Protein AF-0000000082278507 (afdb_homodimer)

pLDDT: mean 82.27, std 21.58, range [29.31, 98.88]

Organism: NCBI:txid303405

Nearest PDB structures (foldseek):
  7al5-assembly1_C  TM=9.286E-01  e=1.099E-21  Pseudomonas aeruginosa PAO1
  7al6-assembly1_D  TM=9.198E-01  e=1.486E-21  Pseudomonas aeruginosa PAO1
  7al5-assembly1_D  TM=8.942E-01  e=1.306E-20  Pseudomonas aeruginosa PAO1
  3qit-assembly1_B  TM=8.265E-01  e=3.776E-17  Moorena producens 19L
  3qit-assembly2_D  TM=7.996E-01  e=3.496E-15  Moorena producens 19L

Sequence (802 aa):
MEGITLTCSDGIELHGQRWRKRKRRRRRRTVDEEFTVNDDSPYAANCKDHSTPPTTRRLRILCLHGFLDNCRSHYLLGPNLVTHLTEENNDNDDDEVDVDVVTIDLPGHGWSSHKSRDVPASWLVSDYCYYIAETVTRLGWTTVGNENQTIQQQHPHPLPWNNDESFVLIGHSFGGAISIEYAATFPEQVQALILLDAHGPDYETPDRISARIRNHVLDRYHYNQKTNNTKDDNSKNNNNNNNNVFKTKQYSNLHAAVQTRMDTARFSPGGHQWLSQEAATELVQRATCVAWDDRTVQFVHDGRLKHSPPLLLPTLDHVLACWNNLTCPVYCLYAKDGWPFNPLDIQRAHDQVSNNNNSNTNLVVETLPGSHHFHADPDTAPRVVEAIVRFLQKAGIGIYCMEGITLTCSDGIELHGQRWRKRKRRRRRRTVDEEFTVNDDSPYAANCKDHSTPPTTRRLRILCLHGFLDNCRSHYLLGPNLVTHLTEENNDNDDDEVDVDVVTIDLPGHGWSSHKSRDVPASWLVSDYCYYIAETVTRLGWTTVGNENQTIQQQHPHPLPWNNDESFVLIGHSFGGAISIEYAATFPEQVQALILLDAHGPDYETPDRISARIRNHVLDRYHYNQKTNNTKDDNSKNNNNNNNNVFKTKQYSNLHAAVQTRMDTARFSPGGHQWLSQEAATELVQRATCVAWDDRTVQFVHDGRLKHSPPLLLPTLDHVLACWNNLTCPVYCLYAKDGWPFNPLDIQRAHDQVSNNNNSNTNLVVETLPGSHHFHADPDTAPRVVEAIVRFLQKAGIGIYC

Solvent-accessible surface area (backbone atoms only — not comparable to full-atom values): 41875 Å² total; per-residue (Å²): 122,41,78,45,78,45,75,38,73,52,65,48,38,34,24,30,41,34,32,72,46,71,43,74,50,62,73,70,72,74,74,75,70,78,69,78,70,77,72,80,70,80,75,71,65,82,64,74,71,77,68,63,69,65,58,68,30,58,33,41,35,44,40,34,37,35,78,92,43,21,37,49,48,36,67,57,42,42,58,49,45,37,50,53,63,58,58,68,58,60,76,62,54,64,45,26,38,37,33,39,34,36,28,38,12,53,76,26,15,31,80,11,33,59,73,59,71,68,42,74,42,67,63,42,60,72,62,50,38,42,55,50,50,44,48,39,32,74,70,66,46,37,66,80,74,65,54,74,49,71,55,46,79,71,46,80,62,74,64,69,75,82,44,91,44,39,27,34,41,36,9,26,35,50,17,14,18,30,43,46,46,36,34,22,38,41,44,85,38,32,52,29,40,37,24,40,44,46,89,50,65,75,56,45,64,44,78,45,48,38,60,36,37,36,53,21,41,46,33,46,50,51,52,30,50,39,47,52,50,23,49,49,45,56,70,66,38,80,77,76,82,81,66,66,27,76,57,62,64,74,25,76,28,66,68,53,48,26,50,49,52,30,47,52,36,33,68,31,74,82,62,63,27,50,51,45,68,67,39,28,42,46,38,43,59,56,28,38,43,71,38,94,81,70,42,34,24,29,65,59,46,41,68,45,70,80,52,21,54,42,54,69,63,47,34,64,60,34,50,41,34,29,38,39,46,45,51,35,33,34,39,42,38,35,30,72,35,26,73,74,69,58,66,67,59,51,51,55,36,52,47,28,44,72,65,32,91,44,85,57,33,44,81,44,78,48,74,41,71,38,22,57,52,22,48,35,21,85,89,27,20,65,59,47,46,51,51,52,53,50,49,38,54,74,69,37,45,52,70,52,96,120,42,79,45,76,44,74,37,73,54,66,49,38,35,23,31,42,35,30,71,46,72,45,72,52,64,71,73,73,74,73,76,70,80,70,78,70,75,72,79,70,79,78,72,65,82,63,74,72,78,70,63,71,66,60,68,32,58,32,41,34,43,41,33,36,34,79,92,43,21,38,50,48,36,67,55,42,43,58,50,45,37,50,53,64,56,58,68,58,60,75,62,55,64,46,26,38,38,32,40,34,35,28,39,12,53,74,25,16,33,79,12,33,59,73,61,71,66,40,75,41,68,62,42,60,72,62,51,38,42,54,50,51,43,48,38,32,75,70,65,45,35,66,79,75,65,55,71,44,80,53,49,80,70,46,80,63,75,64,71,73,82,44,90,42,39,28,33,40,35,8,26,34,51,17,14,18,31,43,47,46,36,32,24,38,40,44,86,39,32,52,29,41,35,26,38,43,46,89,49,66,75,57,45,64,45,77,46,48,36,61,37,36,37,51,21,40,47,33,46,50,52,51,28,49,38,47,51,49,22,48,49,46,57,70,67,39,82,78,76,85,79,66,68,26,75,58,61,64,72,26,74,28,67,67,54,47,26,50,49,51,29,46,52,36,34,67,32,75,83,62,63,27,51,50,45,70,66,38,29,42,46,37,42,60,55,29,38,45,70,38,94,83,69,40,33,24,29,64,61,47,41,67,44,68,79,52,22,56,43,54,71,63,48,36,64,60,33,52,39,34,31,40,40,46,45,52,36,33,33,38,43,38,34,31,72,34,25,72,74,70,58,65,66,58,51,50,55,37,52,47,27,42,71,64,34,91,44,86,56,33,43,82,45,79,48,74,42,72,38,20,56,52,21,48,36,22,85,90,27,18,65,59,47,46,51,51,52,54,51,48,39,54,74,68,37,44,53,70,52,96

Radius of gyration: 32.37 Å; Cα contacts (8 Å, |Δi|>4): 1587; chains: 2; bounding box: 86×121×75 Å

Secondary structure (DSSP, 8-state):
-EEEEEE-TTS-EEEEEEEEEEE------------------S-------TTS---EEEEEEEEE--TT--GGGGTTHHHHHHHHHHHGGGGSTT-EEEEEEEEEPPTTSTTSPPPPTT-S-TT-GGGHHHHHHHHHHHTTS--TT---TTTTTT--S---S--TT-EEEEEETHHHHHHHHHHHH-GGGEEEEEEES--------GGGHHHHHHHHHHHHHHHHHHHHHHHHHHHH-SS-----SS---EESSHHHHHHHHHHHHHTSTTS-----HHHHHHHHHHHEEE-TTSS-EEE-S-THHHH---S----HHHHHHHHHT--S-EEEEEEEES----HHHHHHHHHHHHHSS-TT--EEEEEEEEETTTTTSTTTHHHHHHHHHHHHHHHT-GGG-/-EEEEEE-TTSPEEEEEEEEEEE------------------S-------TTS---EEEEEEEEE--TT--GGGGTTHHHHHHHHHHHGGGGSTT-EEEEEEEEEPPTTSTTSPPPPTT-S-TT-GGGHHHHHHHHHHHTTS--SS---HHHHTT--S---S--TT-EEEEEETHHHHHHHHHHHH-GGGEEEEEEES--------GGGHHHHHHHHHHHHHHHHHHHHHHHHHHHH-SS-----S----EESSHHHHHHHHHHHHHTSTTS-----HHHHHHHHHHHEEE-TTSS-EEE-S-THHHH---S----HHHHHHHHHT--S-EEEEEEEES----HHHHHHHHHHHHHSS-TT--EEEEEEEEETTTTTSTTTHHHHHHHHHHHHHHHT-GGG-

Foldseek 3Di:
DDWDWAQFPVGWIKIWDKDKDKDDQPPPPPPPPPPPPPDPDPPPDDPPPLPPPAAEFEAEEEEEEAFQFWRLLQVPVRNLLNVCQNPVLPPPSRHMYMYMYMYIGQALFFPIHHDDLPPQASDDLQVSLSVVQRVLVRVVLANDPPCVVVPVVVPVPQDPLSDSRAHAYEYAASRLQSQLLNCLVCVNRHQEYEYQAYQHDDADDPVCLVVLQVQQVVLSVVLVVQQVVLVVCVVPDPDDPPSSHVPQDKDQALQRQLVVQQVCQCPPPPNQFGDDSVLSSSRSVSQWDQDPVRGIIGGRGNPCSVRGHGSHGHHLVVSLSSLLSRQAEYEYEHEPAEDDDDPVSNVSSVVSQVPRPHPRYHYHYDYFYHYSSQCRDPVRVVVVSVVVSVVCCVSCHGPSD/DDWDWAQFPVGWIKIWDKDKDKDDQPPPPPPPPPPPPPDPDPPPDDPPPLPPPAAEFEAEEEEEEAFQFWRLLQVPVRNLLNVCQRPVLPPPSRHMYMYMYMYIGQALFFPIHHDDLPPQASDDLQVSLSVVQRVLVRVVLAPDPPPCPVPVVPPVDQPPLSDSRAHAYEYAASRLQSQLLNCLVCVNRHAEYEYQAYQHDDADDPVCLVVLQVQQVVLSVVLVVLQVVLVVCVVPDPDDDPSSHVPQDKDQALQRQLVVQQVCQCPPPPNQFGDDSVLSSSRSVSQWDQDPVRGIIGGRGNPCSVRGHDSHGHHLVVSLSSLLSRQAEYEYEHEPAEDDDDPVSNVSSVCSQVPRPHPRYHYHYDYFYHYSSQCRDPVRVVVVSVVVSVVCCVSCHGPSD

InterPro domains:
  IPR000073 Alpha/beta hydrolase fold-1 [PF00561] (61-207)
  IPR050266 AB hydrolase superfamily [PTHR43798] (44-394)

Structure (mmCIF, N/CA/C/O backbone):
data_AF-0000000082278507-model_v1
#
loop_
_entity.id
_entity.type
_entity.pdbx_description
1 polymer 'Peptidase S33 family protein'
#
loop_
_atom_site.group_PDB
_atom_site.id
_atom_site.type_symbol
_atom_site.label_atom_id
_atom_site.label_alt_id
_atom_site.label_comp_id
_atom_site.label_asym_id
_atom_site.label_entity_id
_atom_site.label_seq_id
_atom_site.pdbx_PDB_ins_code
_atom_site.Cartn_x
_atom_site.Cartn_y
_atom_site.Cartn_z
_atom_site.occupancy
_atom_site.B_iso_or_equiv
_atom_site.auth_seq_id
_atom_site.auth_comp_id
_atom_site.auth_asym_id
_atom_site.auth_atom_id
_atom_site.pdbx_PDB_model_num
ATOM 1 N N . MET A 1 1 ? 3.648 -35.75 -2.404 1 83.5 1 MET A N 1
ATOM 2 C CA . MET A 1 1 ? 3.252 -34.406 -2.027 1 83.5 1 MET A CA 1
ATOM 3 C C . MET A 1 1 ? 3.664 -34.094 -0.592 1 83.5 1 MET A C 1
ATOM 5 O O . MET A 1 1 ? 3.494 -34.938 0.301 1 83.5 1 MET A O 1
ATOM 9 N N . GLU A 1 2 ? 4.379 -33 -0.367 1 91.44 2 GLU A N 1
ATOM 10 C CA . GLU A 1 2 ? 4.793 -32.562 0.965 1 91.44 2 GLU A CA 1
ATOM 11 C C . GLU A 1 2 ? 4.285 -31.156 1.28 1 91.44 2 GLU A C 1
ATOM 13 O O . GLU A 1 2 ? 4.227 -30.312 0.396 1 91.44 2 GLU A O 1
ATOM 18 N N . GLY A 1 3 ? 3.799 -31.062 2.543 1 95.81 3 GLY A N 1
ATOM 19 C CA . GLY A 1 3 ? 3.533 -29.703 3.016 1 95.81 3 GLY A CA 1
ATOM 20 C C . GLY A 1 3 ? 4.793 -28.906 3.291 1 95.81 3 GLY A C 1
ATOM 21 O O . GLY A 1 3 ? 5.809 -29.469 3.705 1 95.81 3 GLY A O 1
ATOM 22 N N . ILE A 1 4 ? 4.734 -27.656 2.996 1 97.19 4 ILE A N 1
ATOM 23 C CA . ILE A 1 4 ? 5.902 -26.828 3.283 1 97.19 4 ILE A CA 1
ATOM 24 C C . ILE A 1 4 ? 5.492 -25.641 4.156 1 97.19 4 ILE A C 1
ATOM 26 O O . ILE A 1 4 ? 4.344 -25.203 4.117 1 97.19 4 ILE A O 1
ATOM 30 N N . THR A 1 5 ? 6.355 -25.219 4.949 1 97.94 5 THR A N 1
ATOM 31 C CA . THR A 1 5 ? 6.254 -24.031 5.773 1 97.94 5 THR A CA 1
ATOM 32 C C . THR A 1 5 ? 7.488 -23.141 5.605 1 97.94 5 THR A C 1
ATOM 34 O O . THR A 1 5 ? 8.617 -23.609 5.77 1 97.94 5 THR A O 1
ATOM 37 N N . LEU A 1 6 ? 7.273 -21.938 5.188 1 97.94 6 LEU A N 1
ATOM 38 C CA . LEU A 1 6 ? 8.344 -20.969 4.98 1 97.94 6 LEU A CA 1
ATOM 39 C C . LEU A 1 6 ? 8.133 -19.734 5.859 1 97.94 6 LEU A C 1
ATOM 41 O O . LEU A 1 6 ? 7.055 -19.141 5.852 1 97.94 6 LEU A O 1
ATOM 45 N N . THR A 1 7 ? 9.109 -19.344 6.625 1 97.12 7 THR A N 1
ATOM 46 C CA . THR A 1 7 ? 9.055 -18.125 7.418 1 97.12 7 THR A CA 1
ATOM 47 C C . THR A 1 7 ? 9.758 -16.969 6.695 1 97.12 7 THR A C 1
ATOM 49 O O . THR A 1 7 ? 10.977 -17.016 6.504 1 97.12 7 THR A O 1
ATOM 52 N N . CYS A 1 8 ? 9.039 -16 6.312 1 96.31 8 CYS A N 1
ATOM 53 C CA .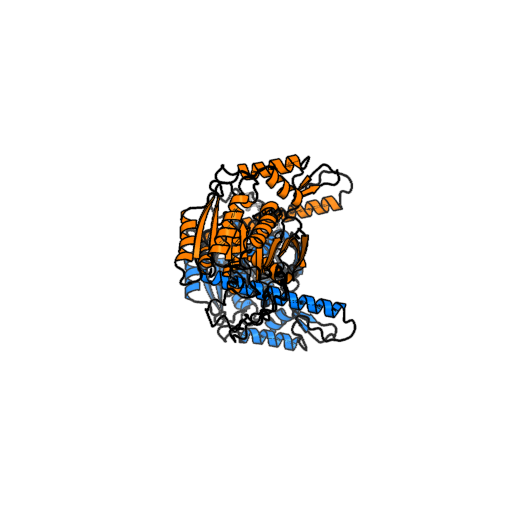 CYS A 1 8 ? 9.586 -14.852 5.594 1 96.31 8 CYS A CA 1
ATOM 54 C C . CYS A 1 8 ? 10.391 -13.961 6.531 1 96.31 8 CYS A C 1
ATOM 56 O O . CYS A 1 8 ? 10.273 -14.062 7.754 1 96.31 8 CYS A O 1
ATOM 58 N N . SER A 1 9 ? 11.203 -13.055 5.934 1 93 9 SER A N 1
ATOM 59 C CA . SER A 1 9 ? 12.086 -12.188 6.707 1 93 9 SER A CA 1
ATOM 60 C C . SER A 1 9 ? 11.289 -11.203 7.551 1 93 9 SER A C 1
ATOM 62 O O . SER A 1 9 ? 11.797 -10.68 8.547 1 93 9 SER A O 1
ATOM 64 N N . ASP A 1 10 ? 10.039 -10.93 7.191 1 93.12 10 ASP A N 1
ATOM 65 C CA . ASP A 1 10 ? 9.219 -9.977 7.934 1 93.12 10 ASP A CA 1
ATOM 66 C C . ASP A 1 10 ? 8.359 -10.695 8.977 1 93.12 10 ASP A C 1
ATOM 68 O O . ASP A 1 10 ? 7.504 -10.078 9.617 1 93.12 10 ASP A O 1
ATOM 72 N N . GLY A 1 11 ? 8.477 -11.992 9.086 1 94.75 11 GLY A N 1
ATOM 73 C CA . GLY A 1 11 ? 7.789 -12.758 10.117 1 94.75 11 GLY A CA 1
ATOM 74 C C . GLY A 1 11 ? 6.555 -13.477 9.609 1 94.75 11 GLY A C 1
ATOM 75 O O . GLY A 1 11 ? 6.008 -14.344 10.289 1 94.75 11 GLY A O 1
ATOM 76 N N . ILE A 1 12 ? 6.074 -13.234 8.406 1 96.94 12 ILE A N 1
ATOM 77 C CA . ILE A 1 12 ? 4.926 -13.906 7.809 1 96.94 12 ILE A CA 1
ATOM 78 C C . ILE A 1 12 ? 5.277 -15.359 7.516 1 96.94 12 ILE A C 1
ATOM 80 O O . ILE A 1 12 ? 6.363 -15.656 7.008 1 96.94 12 ILE A O 1
ATOM 84 N N . GLU A 1 13 ? 4.391 -16.234 7.883 1 98.12 13 GLU A N 1
ATOM 85 C CA . GLU A 1 13 ? 4.57 -17.641 7.594 1 98.12 13 GLU A CA 1
ATOM 86 C C . GLU A 1 13 ? 3.75 -18.062 6.379 1 98.12 13 GLU A C 1
ATOM 88 O O . GLU A 1 13 ? 2.537 -17.859 6.336 1 98.12 13 GLU A O 1
ATOM 93 N N . LEU A 1 14 ? 4.445 -18.672 5.422 1 98.62 14 LEU A N 1
ATOM 94 C CA . LEU A 1 14 ? 3.779 -19.188 4.23 1 98.62 14 LEU A CA 1
ATOM 95 C C . LEU A 1 14 ? 3.678 -20.719 4.293 1 98.62 14 LEU A C 1
ATOM 97 O O . LEU A 1 14 ? 4.664 -21.391 4.578 1 98.62 14 LEU A O 1
ATOM 101 N N . HIS A 1 15 ? 2.508 -21.188 4.082 1 98.62 15 HIS A N 1
ATOM 102 C CA . HIS A 1 15 ? 2.285 -22.625 3.955 1 98.62 15 HIS A CA 1
ATOM 103 C C . HIS A 1 15 ? 1.977 -23.016 2.512 1 98.62 15 HIS A C 1
ATOM 105 O O . HIS A 1 15 ? 1.54 -22.172 1.722 1 98.62 15 HIS A O 1
ATOM 111 N N . GLY A 1 16 ? 2.287 -24.203 2.145 1 98.38 16 GLY A N 1
ATOM 112 C CA . GLY A 1 16 ? 2.051 -24.641 0.778 1 98.38 16 GLY A CA 1
ATOM 113 C C . GLY A 1 16 ? 2.254 -26.125 0.582 1 98.38 16 GLY A C 1
ATOM 114 O O . GLY A 1 16 ? 2.213 -26.906 1.544 1 98.38 16 GLY A O 1
ATOM 115 N N . GLN A 1 17 ? 2.246 -26.547 -0.635 1 98.31 17 GLN A N 1
ATOM 116 C CA . GLN A 1 17 ? 2.469 -27.938 -1.038 1 98.31 17 GLN A CA 1
ATOM 117 C C . GLN A 1 17 ? 3.582 -28.031 -2.076 1 98.31 17 GLN A C 1
ATOM 119 O O . GLN A 1 17 ? 3.779 -27.109 -2.873 1 98.31 17 GLN A O 1
ATOM 124 N N . ARG A 1 18 ? 4.254 -29.141 -2.043 1 98.19 18 ARG A N 1
ATOM 125 C CA . ARG A 1 18 ? 5.375 -29.406 -2.938 1 98.19 18 ARG A CA 1
ATOM 126 C C . ARG A 1 18 ? 5.316 -30.828 -3.494 1 98.19 18 ARG A C 1
ATOM 128 O O . ARG A 1 18 ? 5.059 -31.781 -2.756 1 98.19 18 ARG A O 1
ATOM 135 N N . TRP A 1 19 ? 5.383 -30.938 -4.781 1 97.62 19 TRP A N 1
ATOM 136 C CA . TRP A 1 19 ? 5.535 -32.219 -5.484 1 97.62 19 TRP A CA 1
ATOM 137 C C . TRP A 1 19 ? 6.883 -32.281 -6.199 1 97.62 19 TRP A C 1
ATOM 139 O O . TRP A 1 19 ? 7.195 -31.422 -7.031 1 97.62 19 TRP A O 1
ATOM 149 N N . ARG A 1 20 ? 7.633 -33.25 -5.859 1 94.31 20 ARG A N 1
ATOM 150 C CA . ARG A 1 20 ? 8.945 -33.375 -6.477 1 94.31 20 ARG A CA 1
ATOM 151 C C . ARG A 1 20 ? 9.203 -34.812 -6.914 1 94.31 20 ARG A C 1
ATOM 153 O O . ARG A 1 20 ? 8.859 -35.75 -6.195 1 94.31 20 ARG A O 1
ATOM 160 N N . LYS A 1 21 ? 9.695 -35 -8.078 1 91.19 21 LYS A N 1
ATOM 161 C CA . LYS A 1 21 ? 10.078 -36.281 -8.617 1 91.19 21 LYS A CA 1
ATOM 162 C C . LYS A 1 21 ? 11.406 -36.219 -9.359 1 91.19 21 LYS A C 1
ATOM 164 O O . LYS A 1 21 ? 11.656 -35.25 -10.102 1 91.19 21 LYS A O 1
ATOM 169 N N . ARG A 1 22 ? 12.242 -37.156 -9.047 1 86.94 22 ARG A N 1
ATOM 170 C CA . ARG A 1 22 ? 13.539 -37.281 -9.695 1 86.94 22 ARG A CA 1
ATOM 171 C C . ARG A 1 22 ? 13.633 -38.562 -10.492 1 86.94 22 ARG A C 1
ATOM 173 O O . ARG A 1 22 ? 13.25 -39.625 -10 1 86.94 22 ARG A O 1
ATOM 180 N N . LYS A 1 23 ? 13.922 -38.469 -11.688 1 79.56 23 LYS A N 1
ATOM 181 C CA . LYS A 1 23 ? 14.203 -39.625 -12.516 1 79.56 23 LYS A CA 1
ATOM 182 C C . LYS A 1 23 ? 15.703 -39.812 -12.734 1 79.56 23 LYS A C 1
ATOM 184 O O . LYS A 1 23 ? 16.375 -38.875 -13.211 1 79.56 23 LYS A O 1
ATOM 189 N N . ARG A 1 24 ? 16.25 -40.906 -12.203 1 68.94 24 ARG A N 1
ATOM 190 C CA . ARG A 1 24 ? 17.672 -41.219 -12.281 1 68.94 24 ARG A CA 1
ATOM 191 C C . ARG A 1 24 ? 18.016 -41.875 -13.609 1 68.94 24 ARG A C 1
ATOM 193 O O . ARG A 1 24 ? 17.156 -42.469 -14.258 1 68.94 24 ARG A O 1
ATOM 200 N N . ARG A 1 25 ? 19.25 -41.688 -14.086 1 61.97 25 ARG A N 1
ATOM 201 C CA . ARG A 1 25 ? 19.812 -42.281 -15.289 1 61.97 25 ARG A CA 1
ATOM 202 C C . ARG A 1 25 ? 19.641 -43.781 -15.273 1 61.97 25 ARG A C 1
ATOM 204 O O . ARG A 1 25 ? 19.844 -44.438 -14.25 1 61.97 25 ARG A O 1
ATOM 211 N N . ARG A 1 26 ? 18.906 -44.281 -16.344 1 52.56 26 ARG A N 1
ATOM 212 C CA . ARG A 1 26 ? 18.984 -45.75 -16.469 1 52.56 26 ARG A CA 1
ATOM 213 C C . ARG A 1 26 ? 20.406 -46.188 -16.734 1 52.56 26 ARG A C 1
ATOM 215 O O . ARG A 1 26 ? 21.062 -45.688 -17.656 1 52.56 26 ARG A O 1
ATOM 222 N N . ARG A 1 27 ? 21.094 -46.594 -15.75 1 46.44 27 ARG A N 1
ATOM 223 C CA . ARG A 1 27 ? 22.375 -47.25 -16 1 46.44 27 ARG A CA 1
ATOM 224 C C . ARG A 1 27 ? 22.266 -48.25 -17.141 1 46.44 27 ARG A C 1
ATOM 226 O O . ARG A 1 27 ? 21.406 -49.125 -17.109 1 46.44 27 ARG A O 1
ATOM 233 N N . ARG A 1 28 ? 22.562 -47.781 -18.406 1 44.09 28 ARG A N 1
ATOM 234 C CA . ARG A 1 28 ? 22.75 -48.844 -19.375 1 44.09 28 ARG A CA 1
ATOM 235 C C . ARG A 1 28 ? 23.547 -50 -18.766 1 44.09 28 ARG A C 1
ATOM 237 O O . ARG A 1 28 ? 24.594 -49.781 -18.172 1 44.09 28 ARG A O 1
ATOM 244 N N . ARG A 1 29 ? 22.875 -51.031 -18.516 1 39.19 29 ARG A N 1
ATOM 245 C CA . ARG A 1 29 ? 23.609 -52.25 -18.25 1 39.19 29 ARG A CA 1
ATOM 246 C C . ARG A 1 29 ? 24.719 -52.469 -19.266 1 39.19 29 ARG A C 1
ATOM 248 O O . ARG A 1 29 ? 24.469 -52.5 -20.484 1 39.19 29 ARG A O 1
ATOM 255 N N . THR A 1 30 ? 25.875 -51.875 -19.016 1 38.75 30 THR A N 1
ATOM 256 C CA . THR A 1 30 ? 27.016 -52.406 -19.781 1 38.75 30 THR A CA 1
ATOM 257 C C . THR A 1 30 ? 26.938 -53.938 -19.891 1 38.75 30 THR A C 1
ATOM 259 O O . THR A 1 30 ? 26.922 -54.625 -18.875 1 38.75 30 THR A O 1
ATOM 262 N N . VAL A 1 31 ? 26.188 -54.406 -20.781 1 35.69 31 VAL A N 1
ATOM 263 C CA . VAL A 1 31 ? 26.484 -55.781 -21.141 1 35.69 31 VAL A CA 1
ATOM 264 C C . VAL A 1 31 ? 27.984 -55.969 -21.328 1 35.69 31 VAL A C 1
ATOM 266 O O . VAL A 1 31 ? 28.562 -55.406 -22.266 1 35.69 31 VAL A O 1
ATOM 269 N N . ASP A 1 32 ? 28.797 -56 -20.297 1 35.31 32 ASP A N 1
ATOM 270 C CA . ASP A 1 32 ? 30.141 -56.562 -20.359 1 35.31 32 ASP A CA 1
ATOM 271 C C . ASP A 1 32 ? 30.156 -57.906 -21.078 1 35.31 32 ASP A C 1
ATOM 273 O O . ASP A 1 32 ? 30 -58.938 -20.438 1 35.31 32 ASP A O 1
ATOM 277 N N . GLU A 1 33 ? 29.312 -58.156 -22.078 1 33.88 33 GLU A N 1
ATOM 278 C CA . GLU A 1 33 ? 29.797 -59.312 -22.781 1 33.88 33 GLU A CA 1
ATOM 279 C C . GLU A 1 33 ? 31.219 -59.125 -23.281 1 33.88 33 GLU A C 1
ATOM 281 O O . GLU A 1 33 ? 31.516 -58.156 -23.984 1 33.88 33 GLU A O 1
ATOM 286 N N . GLU A 1 34 ? 32.219 -59.625 -22.516 1 34.34 34 GLU A N 1
ATOM 287 C CA . GLU A 1 34 ? 33.594 -59.969 -22.828 1 34.34 34 GLU A CA 1
ATOM 288 C C . GLU A 1 34 ? 33.75 -60.531 -24.234 1 34.34 34 GLU A C 1
ATOM 290 O O . GLU A 1 34 ? 33.656 -61.75 -24.422 1 34.34 34 GLU A O 1
ATOM 295 N N . PHE A 1 35 ? 32.938 -60.188 -25.203 1 33.78 35 PHE A N 1
ATOM 296 C CA . PHE A 1 35 ? 33.438 -60.719 -26.453 1 33.78 35 PHE A CA 1
ATOM 297 C C . PHE A 1 35 ? 34.844 -60.188 -26.766 1 33.78 35 PHE A C 1
ATOM 299 O O . PHE A 1 35 ? 35.031 -58.969 -26.812 1 33.78 35 PHE A O 1
ATOM 306 N N . THR A 1 36 ? 35.938 -61 -26.312 1 34.12 36 THR A N 1
ATOM 307 C CA . THR A 1 36 ? 37.344 -60.938 -26.703 1 34.12 36 THR A CA 1
ATOM 308 C C . THR A 1 36 ? 37.469 -60.75 -28.203 1 34.12 36 THR A C 1
ATOM 310 O O . THR A 1 36 ? 37.344 -61.719 -28.969 1 34.12 36 THR A O 1
ATOM 313 N N . VAL A 1 37 ? 36.688 -59.938 -28.859 1 31.97 37 VAL A N 1
ATOM 314 C CA . VAL A 1 37 ? 37.125 -59.875 -30.25 1 31.97 37 VAL A CA 1
ATOM 315 C C . VAL A 1 37 ? 38.562 -59.375 -30.328 1 31.97 37 VAL A C 1
ATOM 317 O O . VAL A 1 37 ? 38.906 -58.344 -29.766 1 31.97 37 VAL A O 1
ATOM 320 N N . ASN A 1 38 ? 39.531 -60.375 -30.562 1 31.62 38 ASN A N 1
ATOM 321 C CA . ASN A 1 38 ? 40.938 -60.281 -30.906 1 31.62 38 ASN A CA 1
ATOM 322 C C . ASN A 1 38 ? 41.219 -59.219 -31.938 1 31.62 38 ASN A C 1
ATOM 324 O O . ASN A 1 38 ? 42.312 -59.125 -32.5 1 31.62 38 ASN A O 1
ATOM 328 N N . ASP A 1 39 ? 40.25 -58.875 -32.812 1 31.03 39 ASP A N 1
ATOM 329 C CA . ASP A 1 39 ? 40.844 -58.281 -34 1 31.03 39 ASP A CA 1
ATOM 330 C C . ASP A 1 39 ? 41.5 -56.938 -33.688 1 31.03 39 ASP A C 1
ATOM 332 O O . ASP A 1 39 ? 40.969 -56.156 -32.875 1 31.03 39 ASP A O 1
ATOM 336 N N . ASP A 1 40 ? 42.844 -56.719 -33.938 1 32.47 40 ASP A N 1
ATOM 337 C CA . ASP A 1 40 ? 43.844 -55.656 -33.906 1 32.47 40 ASP A CA 1
ATOM 338 C C . ASP A 1 40 ? 43.312 -54.375 -34.531 1 32.47 40 ASP A C 1
ATOM 340 O O . ASP A 1 40 ? 44.094 -53.438 -34.812 1 32.47 40 ASP A O 1
ATOM 344 N N . SER A 1 41 ? 42.188 -54.406 -35.219 1 32.19 41 SER A N 1
ATOM 345 C CA . SER A 1 41 ? 42.062 -53.188 -36 1 32.19 41 SER A CA 1
ATOM 346 C C . SER A 1 41 ? 41.812 -51.969 -35.094 1 32.19 41 SER A C 1
ATOM 348 O O . SER A 1 41 ? 41.125 -52.094 -34.062 1 32.19 41 SER A O 1
ATOM 350 N N . PRO A 1 42 ? 42.656 -50.812 -35.25 1 33.25 42 PRO A N 1
ATOM 351 C CA . PRO A 1 42 ? 42.781 -49.562 -34.5 1 33.25 42 PRO A CA 1
ATOM 352 C C . PRO A 1 42 ? 41.438 -48.875 -34.312 1 33.25 42 PRO A C 1
ATOM 354 O O . PRO A 1 42 ? 41.406 -47.719 -33.812 1 33.25 42 PRO A O 1
ATOM 357 N N . TYR A 1 43 ? 40.375 -49.281 -34.938 1 30.12 43 TYR A N 1
ATOM 358 C CA . TYR A 1 43 ? 39.219 -48.375 -34.906 1 30.12 43 TYR A CA 1
ATOM 359 C C . TYR A 1 43 ? 38.625 -48.312 -33.531 1 30.12 43 TYR A C 1
ATOM 361 O O . TYR A 1 43 ? 37.719 -49.062 -33.156 1 30.12 43 TYR A O 1
ATOM 369 N N . ALA A 1 44 ? 39.344 -48.625 -32.469 1 31.75 44 ALA A N 1
ATOM 370 C CA . ALA A 1 44 ? 38.688 -48.406 -31.188 1 31.75 44 ALA A CA 1
ATOM 371 C C . ALA A 1 44 ? 38.188 -46.969 -31.062 1 31.75 44 ALA A C 1
ATOM 373 O O . ALA A 1 44 ? 39 -46.062 -30.734 1 31.75 44 ALA A O 1
ATOM 374 N N . ALA A 1 45 ? 37.5 -46.438 -32.125 1 29.31 45 ALA A N 1
ATOM 375 C CA . ALA A 1 45 ? 37.062 -45.062 -32.094 1 29.31 45 ALA A CA 1
ATOM 376 C C . ALA A 1 45 ? 36.594 -44.625 -30.703 1 29.31 45 ALA A C 1
ATOM 378 O O . ALA A 1 45 ? 36.375 -45.5 -29.844 1 29.31 45 ALA A O 1
ATOM 379 N N . ASN A 1 46 ? 36.156 -43.25 -30.688 1 30.5 46 ASN A N 1
ATOM 380 C CA . ASN A 1 46 ? 35.781 -42.219 -29.75 1 30.5 46 ASN A CA 1
ATOM 381 C C . ASN A 1 46 ? 34.656 -42.656 -28.828 1 30.5 46 ASN A C 1
ATOM 383 O O . ASN A 1 46 ? 33.469 -42.625 -29.219 1 30.5 46 ASN A O 1
ATOM 387 N N . CYS A 1 47 ? 34.781 -43.719 -28.219 1 32.19 47 CYS A N 1
ATOM 388 C CA . CYS A 1 47 ? 33.812 -43.906 -27.172 1 32.19 47 CYS A CA 1
ATOM 389 C C . CYS A 1 47 ? 33.562 -42.562 -26.453 1 32.19 47 CYS A C 1
ATOM 391 O O . CYS A 1 47 ? 34.5 -41.906 -26.016 1 32.19 47 CYS A O 1
ATOM 393 N N . LYS A 1 48 ? 32.562 -41.875 -26.922 1 34.97 48 LYS A N 1
ATOM 394 C CA . LYS A 1 48 ? 32.094 -40.75 -26.125 1 34.97 48 LYS A CA 1
ATOM 395 C C . LYS A 1 48 ? 32.344 -40.969 -24.641 1 34.97 48 LYS A C 1
ATOM 397 O O . LYS A 1 48 ? 32.031 -42.031 -24.109 1 34.97 48 LYS A O 1
ATOM 402 N N . ASP A 1 49 ? 33.438 -40.5 -24.172 1 35.91 49 ASP A N 1
ATOM 403 C CA . ASP A 1 49 ? 33.781 -40.406 -22.75 1 35.91 49 ASP A CA 1
ATOM 404 C C . ASP A 1 49 ? 32.531 -40.156 -21.906 1 35.91 49 ASP A C 1
ATOM 406 O O . ASP A 1 49 ? 31.859 -39.125 -22.062 1 35.91 49 ASP A O 1
ATOM 410 N N . HIS A 1 50 ? 31.703 -41.094 -21.609 1 39.28 50 HIS A N 1
ATOM 411 C CA . HIS A 1 50 ? 30.703 -41.156 -20.547 1 39.28 50 HIS A CA 1
ATOM 412 C C . HIS A 1 50 ? 31.172 -40.406 -19.312 1 39.28 50 HIS A C 1
ATOM 414 O O . HIS A 1 50 ? 30.594 -40.562 -18.219 1 39.28 50 HIS A O 1
ATOM 420 N N . SER A 1 51 ? 32.281 -39.875 -19.266 1 39.75 51 SER A N 1
ATOM 421 C CA . SER A 1 51 ? 32.781 -39.219 -18.062 1 39.75 51 SER A CA 1
ATOM 422 C C . SER A 1 51 ? 31.984 -37.969 -17.766 1 39.75 51 SER A C 1
ATOM 424 O O . SER A 1 51 ? 32.312 -37.219 -16.828 1 39.75 51 SER A O 1
ATOM 426 N N . THR A 1 52 ? 31.406 -37.406 -18.797 1 45.25 52 THR A N 1
ATOM 427 C CA . THR A 1 52 ? 30.781 -36.156 -18.344 1 45.25 52 THR A CA 1
ATOM 428 C C . THR A 1 52 ? 29.703 -36.438 -17.312 1 45.25 52 THR A C 1
ATOM 430 O O . THR A 1 52 ? 28.797 -37.25 -17.547 1 45.25 52 THR A O 1
ATOM 433 N N . PRO A 1 53 ? 29.953 -36.25 -16.047 1 48.47 53 PRO A N 1
ATOM 434 C CA . PRO A 1 53 ? 28.938 -36.438 -15.008 1 48.47 53 PRO A CA 1
ATOM 435 C C . PRO A 1 53 ? 27.531 -36.062 -15.477 1 48.47 53 PRO A C 1
ATOM 437 O O . PRO A 1 53 ? 27.375 -35.156 -16.312 1 48.47 53 PRO A O 1
ATOM 440 N N . PRO A 1 54 ? 26.625 -37.031 -15.422 1 50.75 54 PRO A N 1
ATOM 441 C CA . PRO A 1 54 ? 25.234 -36.75 -15.781 1 50.75 54 PRO A CA 1
ATOM 442 C C . PRO A 1 54 ? 24.781 -35.375 -15.297 1 50.75 54 PRO A C 1
ATOM 444 O O . PRO A 1 54 ? 25.141 -34.938 -14.203 1 50.75 54 PRO A O 1
ATOM 447 N N . THR A 1 55 ? 24.609 -34.406 -16.188 1 62.62 55 THR A N 1
ATOM 448 C CA . THR A 1 55 ? 24.109 -33.094 -15.812 1 62.62 55 THR A CA 1
ATOM 449 C C . THR A 1 55 ? 22.625 -33.188 -15.445 1 62.62 55 THR A C 1
ATOM 451 O O . THR A 1 55 ? 21.844 -33.844 -16.125 1 62.62 55 THR A O 1
ATOM 454 N N . THR A 1 56 ? 22.25 -33.031 -14.164 1 66.94 56 THR A N 1
ATOM 455 C CA . THR A 1 56 ? 20.859 -32.969 -13.719 1 66.94 56 THR A CA 1
ATOM 456 C C . THR A 1 56 ? 20.172 -31.719 -14.258 1 66.94 56 THR A C 1
ATOM 458 O O . THR A 1 56 ? 20.625 -30.609 -14.023 1 66.94 56 THR A O 1
ATOM 461 N N . ARG A 1 57 ? 19.234 -32.094 -15.141 1 78.56 57 ARG A N 1
ATOM 462 C CA . ARG A 1 57 ? 18.391 -30.969 -15.57 1 78.56 57 ARG A CA 1
ATOM 463 C C . ARG A 1 57 ? 17.266 -30.719 -14.57 1 78.56 57 ARG A C 1
ATOM 465 O O . ARG A 1 57 ? 16.547 -31.641 -14.18 1 78.56 57 ARG A O 1
ATOM 472 N N . ARG A 1 58 ? 17.188 -29.516 -14.133 1 85.5 58 ARG A N 1
ATOM 473 C CA . ARG A 1 58 ? 16.203 -29.172 -13.102 1 85.5 58 ARG A CA 1
ATOM 474 C C . ARG A 1 58 ? 15.117 -28.266 -13.656 1 85.5 58 ARG A C 1
ATOM 476 O O . ARG A 1 58 ? 15.398 -27.359 -14.438 1 85.5 58 ARG A O 1
ATOM 483 N N . LEU A 1 59 ? 13.898 -28.641 -13.359 1 91.75 59 LEU A N 1
ATOM 484 C CA . LEU A 1 59 ? 12.766 -27.781 -13.68 1 91.75 59 LEU A CA 1
ATOM 485 C C . LEU A 1 59 ? 11.992 -27.422 -12.414 1 91.75 59 LEU A C 1
ATOM 487 O O . LEU A 1 59 ? 11.445 -28.297 -11.742 1 91.75 59 LEU A O 1
ATOM 491 N N . ARG A 1 60 ? 12.047 -26.141 -12.086 1 95.31 60 ARG A N 1
ATOM 492 C CA . ARG A 1 60 ? 11.344 -25.609 -10.922 1 95.31 60 ARG A CA 1
ATOM 493 C C . ARG A 1 60 ? 10.117 -24.797 -11.344 1 95.31 60 ARG A C 1
ATOM 495 O O . ARG A 1 60 ? 10.219 -23.906 -12.195 1 95.31 60 ARG A O 1
ATOM 502 N N . ILE A 1 61 ? 8.961 -25.141 -10.797 1 97.56 61 ILE A N 1
ATOM 503 C CA . ILE A 1 61 ? 7.707 -24.484 -11.156 1 97.56 61 ILE A CA 1
ATOM 504 C C . ILE A 1 61 ? 7.016 -23.969 -9.898 1 97.56 61 ILE A C 1
ATOM 506 O O . ILE A 1 61 ? 6.785 -24.719 -8.953 1 97.56 61 ILE A O 1
ATOM 510 N N . LEU A 1 62 ? 6.766 -22.688 -9.852 1 98.56 62 LEU A N 1
ATOM 511 C CA . LEU A 1 62 ? 5.969 -22.094 -8.781 1 98.56 62 LEU A CA 1
ATOM 512 C C . LEU A 1 62 ? 4.566 -21.75 -9.266 1 98.56 62 LEU A C 1
ATOM 514 O O . LEU A 1 62 ? 4.406 -21.062 -10.289 1 98.56 62 LEU A O 1
ATOM 518 N N . CYS A 1 63 ? 3.553 -22.266 -8.578 1 98.88 63 CYS A N 1
ATOM 519 C CA . CYS A 1 63 ? 2.16 -22.016 -8.922 1 98.88 63 CYS A CA 1
ATOM 520 C C . CYS A 1 63 ? 1.51 -21.078 -7.914 1 98.88 63 CYS A C 1
ATOM 522 O O . CYS A 1 63 ? 1.643 -21.266 -6.707 1 98.88 63 CYS A O 1
ATOM 524 N N . LEU A 1 64 ? 0.8 -20.078 -8.414 1 98.88 64 LEU A N 1
ATOM 525 C CA . LEU A 1 64 ? 0.111 -19.109 -7.562 1 98.88 64 LEU A CA 1
ATOM 526 C C . LEU A 1 64 ? -1.396 -19.156 -7.793 1 98.88 64 LEU A C 1
ATOM 528 O O . LEU A 1 64 ? -1.857 -19.109 -8.938 1 98.88 64 LEU A O 1
ATOM 532 N N . HIS A 1 65 ? -2.146 -19.234 -6.711 1 98.75 65 HIS A N 1
ATOM 533 C CA . HIS A 1 65 ? -3.596 -19.391 -6.77 1 98.75 65 HIS A CA 1
ATOM 534 C C . HIS A 1 65 ? -4.293 -18.031 -6.926 1 98.75 65 HIS A C 1
ATOM 536 O O . HIS A 1 65 ? -3.648 -16.984 -6.848 1 98.75 65 HIS A O 1
ATOM 542 N N . GLY A 1 66 ? -5.605 -18.109 -7.156 1 97.19 66 GLY A N 1
ATOM 543 C CA . GLY A 1 66 ? -6.422 -16.922 -7.32 1 97.19 66 GLY A CA 1
ATOM 544 C C . GLY A 1 66 ? -6.875 -16.312 -6.004 1 97.19 66 GLY A C 1
ATOM 545 O O . GLY A 1 66 ? -6.578 -16.844 -4.934 1 97.19 66 GLY A O 1
ATOM 546 N N . PHE A 1 67 ? -7.609 -15.227 -6.102 1 94.56 67 PHE A N 1
ATOM 547 C CA . PHE A 1 67 ? -8.078 -14.469 -4.945 1 94.56 67 PHE A CA 1
ATOM 548 C C . PHE A 1 67 ? -9.086 -15.281 -4.141 1 94.56 67 PHE A C 1
ATOM 550 O O . PHE A 1 67 ? -10.047 -15.82 -4.699 1 94.56 67 PHE A O 1
ATOM 557 N N . LEU A 1 68 ? -8.844 -15.406 -2.859 1 93.81 68 LEU A N 1
ATOM 558 C CA . LEU A 1 68 ? -9.68 -16.109 -1.889 1 93.81 68 LEU A CA 1
ATOM 559 C C . LEU A 1 68 ? -9.688 -17.609 -2.152 1 93.81 68 LEU A C 1
ATOM 561 O O . LEU A 1 68 ? -10.594 -18.312 -1.713 1 93.81 68 LEU A O 1
ATOM 565 N N . ASP A 1 69 ? -8.82 -18.031 -2.975 1 97.31 69 ASP A N 1
ATOM 566 C CA . ASP A 1 69 ? -8.5 -19.453 -3.104 1 97.31 69 ASP A CA 1
ATOM 567 C C . ASP A 1 69 ? -7.375 -19.844 -2.15 1 97.31 69 ASP A C 1
ATOM 569 O O . ASP A 1 69 ? -7.281 -19.312 -1.041 1 97.31 69 ASP A O 1
ATOM 573 N N . ASN A 1 70 ? -6.691 -20.891 -2.473 1 98.31 70 ASN A N 1
ATOM 574 C CA . ASN A 1 70 ? -5.5 -21.344 -1.768 1 98.31 70 ASN A CA 1
ATOM 575 C C . ASN A 1 70 ? -4.727 -22.375 -2.59 1 98.31 70 ASN A C 1
ATOM 577 O O . ASN A 1 70 ? -5.043 -22.609 -3.758 1 98.31 70 ASN A O 1
ATOM 581 N N . CYS A 1 71 ? -3.707 -22.906 -2.004 1 98.44 71 CYS A N 1
ATOM 582 C CA . CYS A 1 71 ? -2.771 -23.703 -2.787 1 98.44 71 CYS A CA 1
ATOM 583 C C . CYS A 1 71 ? -3.434 -24.984 -3.289 1 98.44 71 CYS A C 1
ATOM 585 O O . CYS A 1 71 ? -2.951 -25.609 -4.234 1 98.44 71 CYS A O 1
ATOM 587 N N . ARG A 1 72 ? -4.582 -25.391 -2.688 1 98.38 72 ARG A N 1
ATOM 588 C CA . ARG A 1 72 ? -5.277 -26.594 -3.131 1 98.38 72 ARG A CA 1
ATOM 589 C C . ARG A 1 72 ? -5.949 -26.375 -4.48 1 98.38 72 ARG A C 1
ATOM 591 O O . ARG A 1 72 ? -6.484 -27.312 -5.074 1 98.38 72 ARG A O 1
ATOM 598 N N . SER A 1 73 ? -5.875 -25.188 -4.957 1 98.44 73 SER A N 1
ATOM 599 C CA . SER A 1 73 ? -6.285 -24.938 -6.336 1 98.44 73 SER A CA 1
ATOM 600 C C . SER A 1 73 ? -5.461 -25.75 -7.32 1 98.44 73 SER A C 1
ATOM 602 O O . SER A 1 73 ? -5.891 -25.984 -8.453 1 98.44 73 SER A O 1
ATOM 604 N N . HIS A 1 74 ? -4.324 -26.234 -6.938 1 98.69 74 HIS A N 1
ATOM 605 C CA . HIS A 1 74 ? -3.391 -26.906 -7.836 1 98.69 74 HIS A CA 1
ATOM 606 C C . HIS A 1 74 ? -3.283 -28.391 -7.508 1 98.69 74 HIS A C 1
ATOM 608 O O . HIS A 1 74 ? -2.314 -29.047 -7.898 1 98.69 74 HIS A O 1
ATOM 614 N N . TYR A 1 75 ? -4.281 -28.953 -6.809 1 98.12 75 TYR A N 1
ATOM 615 C CA . TYR A 1 75 ? -4.215 -30.312 -6.324 1 98.12 75 TYR A CA 1
ATOM 616 C C . TYR A 1 75 ? -4.172 -31.312 -7.484 1 98.12 75 TYR A C 1
ATOM 618 O O . TYR A 1 75 ? -3.666 -32.438 -7.34 1 98.12 75 TYR A O 1
ATOM 626 N N . LEU A 1 76 ? -4.707 -30.938 -8.648 1 98.5 76 LEU A N 1
ATOM 627 C CA . LEU A 1 76 ? -4.617 -31.781 -9.836 1 98.5 76 LEU A CA 1
ATOM 628 C C . LEU A 1 76 ? -3.416 -31.375 -10.695 1 98.5 76 LEU A C 1
ATOM 630 O O . LEU A 1 76 ? -2.707 -32.25 -11.211 1 98.5 76 LEU A O 1
ATOM 634 N N . LEU A 1 77 ? -3.18 -30.109 -10.805 1 98.38 77 LEU A N 1
ATOM 635 C CA . LEU A 1 77 ? -2.123 -29.594 -11.672 1 98.38 77 LEU A CA 1
ATOM 636 C C . LEU A 1 77 ? -0.75 -30.031 -11.172 1 98.38 77 LEU A C 1
ATOM 638 O O . LEU A 1 77 ? 0.062 -30.531 -11.945 1 98.38 77 LEU A O 1
ATOM 642 N N . GLY A 1 78 ? -0.469 -29.875 -9.906 1 97.5 78 GLY A N 1
ATOM 643 C CA . GLY A 1 78 ? 0.834 -30.141 -9.312 1 97.5 78 GLY A CA 1
ATOM 644 C C . GLY A 1 78 ? 1.343 -31.531 -9.586 1 97.5 78 GLY A C 1
ATOM 645 O O . GLY A 1 78 ? 2.348 -31.719 -10.273 1 97.5 78 GLY A O 1
ATOM 646 N N . PRO A 1 79 ? 0.602 -32.562 -9.109 1 97.19 79 PRO A N 1
ATOM 647 C CA . PRO A 1 79 ? 1.075 -33.938 -9.273 1 97.19 79 PRO A CA 1
ATOM 648 C C . PRO A 1 79 ? 1.123 -34.375 -10.734 1 97.19 79 PRO A C 1
ATOM 650 O O . PRO A 1 79 ? 2.016 -35.125 -11.133 1 97.19 79 PRO A O 1
ATOM 653 N N . ASN A 1 80 ? 0.219 -33.875 -11.516 1 97.06 80 ASN A N 1
ATOM 654 C CA . ASN A 1 80 ? 0.189 -34.25 -12.922 1 97.06 80 ASN A CA 1
ATOM 655 C C . ASN A 1 80 ? 1.334 -33.625 -13.711 1 97.06 80 ASN A C 1
ATOM 657 O O . ASN A 1 80 ? 1.895 -34.25 -14.609 1 97.06 80 ASN A O 1
ATOM 661 N N . LEU A 1 81 ? 1.674 -32.406 -13.406 1 96.56 81 LEU A N 1
ATOM 662 C CA . LEU A 1 81 ? 2.812 -31.797 -14.062 1 96.56 81 LEU A CA 1
ATOM 663 C C . LEU A 1 81 ? 4.102 -32.531 -13.766 1 96.56 81 LEU A C 1
ATOM 665 O O . LEU A 1 81 ? 4.891 -32.812 -14.672 1 96.56 81 LEU A O 1
ATOM 669 N N . VAL A 1 82 ? 4.258 -32.875 -12.484 1 94.31 82 VAL A N 1
ATOM 670 C CA . VAL A 1 82 ? 5.469 -33.562 -12.078 1 94.31 82 VAL A CA 1
ATOM 671 C C . VAL A 1 82 ? 5.566 -34.906 -12.812 1 94.31 82 VAL A C 1
ATOM 673 O O . VAL A 1 82 ? 6.641 -35.281 -13.297 1 94.31 82 VAL A O 1
ATOM 676 N N . THR A 1 83 ? 4.492 -35.531 -12.961 1 92.75 83 THR A N 1
ATOM 677 C CA . THR A 1 83 ? 4.453 -36.844 -13.602 1 92.75 83 THR A CA 1
ATOM 678 C C . THR A 1 83 ? 4.73 -36.719 -15.094 1 92.75 83 THR A C 1
ATOM 680 O O . THR A 1 83 ? 5.613 -37.406 -15.625 1 92.75 83 THR A O 1
ATOM 683 N N . HIS A 1 84 ? 4.113 -35.875 -15.773 1 91.88 84 HIS A N 1
ATOM 684 C CA . HIS A 1 84 ? 4.238 -35.719 -17.219 1 91.88 84 HIS A CA 1
ATOM 685 C C . HIS A 1 84 ? 5.617 -35.219 -17.609 1 91.88 84 HIS A C 1
ATOM 687 O O . HIS A 1 84 ? 6.199 -35.656 -18.594 1 91.88 84 HIS A O 1
ATOM 693 N N . LEU A 1 85 ? 6.156 -34.344 -16.828 1 90.62 85 LEU A N 1
ATOM 694 C CA . LEU A 1 85 ? 7.418 -33.719 -17.172 1 90.62 85 LEU A CA 1
ATOM 695 C C . LEU A 1 85 ? 8.594 -34.625 -16.859 1 90.62 85 LEU A C 1
ATOM 697 O O . LEU A 1 85 ? 9.656 -34.531 -17.5 1 90.62 85 LEU A O 1
ATOM 701 N N . THR A 1 86 ? 8.414 -35.5 -15.906 1 86.62 86 THR A N 1
ATOM 702 C CA . THR A 1 86 ? 9.469 -36.438 -15.586 1 86.62 86 THR A CA 1
ATOM 703 C C . THR A 1 86 ? 9.445 -37.625 -16.547 1 86.62 86 THR A C 1
ATOM 705 O O . THR A 1 86 ? 10.492 -38.156 -16.906 1 86.62 86 THR A O 1
ATOM 708 N N . GLU A 1 87 ? 8.344 -38.125 -16.922 1 79.12 87 GLU A N 1
ATOM 709 C CA . GLU A 1 87 ? 8.195 -39.312 -17.734 1 79.12 87 GLU A CA 1
ATOM 710 C C . GLU A 1 87 ? 8.453 -39.031 -19.203 1 79.12 87 GLU A C 1
ATOM 712 O O . GLU A 1 87 ? 8.961 -39.875 -19.938 1 79.12 87 GLU A O 1
ATOM 717 N N . GLU A 1 88 ? 8.055 -38.031 -19.734 1 63.56 88 GLU A N 1
ATOM 718 C CA . GLU A 1 88 ? 8.156 -37.75 -21.172 1 63.56 88 GLU A CA 1
ATOM 719 C C . GLU A 1 88 ? 9.609 -37.469 -21.562 1 63.56 88 GLU A C 1
ATOM 721 O O . GLU A 1 88 ? 9.953 -37.562 -22.75 1 63.56 88 GLU A O 1
ATOM 726 N N . ASN A 1 89 ? 10.477 -37.156 -20.672 1 56.31 89 ASN A N 1
ATOM 727 C CA . ASN A 1 89 ? 11.852 -36.906 -21.078 1 56.31 89 ASN A CA 1
ATOM 728 C C . ASN A 1 89 ? 12.641 -38.188 -21.266 1 56.31 89 ASN A C 1
ATOM 730 O O . ASN A 1 89 ? 13.859 -38.219 -21.078 1 56.31 89 ASN A O 1
ATOM 734 N N . ASN A 1 90 ? 11.914 -39.281 -21.609 1 50.06 90 ASN A N 1
ATOM 735 C CA . ASN A 1 90 ? 12.531 -40.594 -21.719 1 50.06 90 ASN A CA 1
ATOM 736 C C . ASN A 1 90 ? 13.492 -40.656 -22.906 1 50.06 90 ASN A C 1
ATOM 738 O O . ASN A 1 90 ? 14.062 -41.719 -23.172 1 50.06 90 ASN A O 1
ATOM 742 N N . ASP A 1 91 ? 13.438 -39.656 -23.766 1 47.88 91 ASP A N 1
ATOM 743 C CA . ASP A 1 91 ? 14.227 -40.094 -24.906 1 47.88 91 ASP A CA 1
ATOM 744 C C . ASP A 1 91 ? 15.711 -40.156 -24.562 1 47.88 91 ASP A C 1
ATOM 746 O O . ASP A 1 91 ? 16.5 -40.781 -25.266 1 47.88 91 ASP A O 1
ATOM 750 N N . ASN A 1 92 ? 16.297 -39 -24.016 1 48.19 92 ASN A N 1
ATOM 751 C CA . ASN A 1 92 ? 17.75 -39.125 -23.875 1 48.19 92 ASN A CA 1
ATOM 752 C C . ASN A 1 92 ? 18.141 -39.688 -22.516 1 48.19 92 ASN A C 1
ATOM 754 O O . ASN A 1 92 ? 18.016 -39 -21.5 1 48.19 92 ASN A O 1
ATOM 758 N N . ASP A 1 93 ? 18.125 -41.031 -22.328 1 50.75 93 ASP A N 1
ATOM 759 C CA . ASP A 1 93 ? 18.391 -41.969 -21.25 1 50.75 93 ASP A CA 1
ATOM 760 C C . ASP A 1 93 ? 19.5 -41.438 -20.328 1 50.75 93 ASP A C 1
ATOM 762 O O . ASP A 1 93 ? 19.75 -42.031 -19.266 1 50.75 93 ASP A O 1
ATOM 766 N N . ASP A 1 94 ? 20.25 -40.344 -20.719 1 55.69 94 ASP A N 1
ATOM 767 C CA . ASP A 1 94 ? 21.5 -40.188 -20 1 55.69 94 ASP A CA 1
ATOM 768 C C . ASP A 1 94 ? 21.406 -39.062 -18.984 1 55.69 94 ASP A C 1
ATOM 770 O O . ASP A 1 94 ? 22.328 -38.812 -18.203 1 55.69 94 ASP A O 1
ATOM 774 N N . ASP A 1 95 ? 20.188 -38.25 -18.938 1 63.84 95 ASP A N 1
ATOM 775 C CA . ASP A 1 95 ? 20.266 -37.125 -18 1 63.84 95 ASP A CA 1
ATOM 776 C C . ASP A 1 95 ? 19.234 -37.281 -16.875 1 63.84 95 ASP A C 1
ATOM 778 O O . ASP A 1 95 ? 18.172 -37.844 -17.078 1 63.84 95 ASP A O 1
ATOM 782 N N . GLU A 1 96 ? 19.719 -37 -15.695 1 77.56 96 GLU A N 1
ATOM 783 C CA . GLU A 1 96 ? 18.859 -36.938 -14.531 1 77.56 96 GLU A CA 1
ATOM 784 C C . GLU A 1 96 ? 17.953 -35.688 -14.602 1 77.56 96 GLU A C 1
ATOM 786 O O . GLU A 1 96 ? 18.375 -34.625 -15.016 1 77.56 96 GLU A O 1
ATOM 791 N N . VAL A 1 97 ? 16.609 -36.062 -14.461 1 83.12 97 VAL A N 1
ATOM 792 C CA . VAL A 1 97 ? 15.648 -34.969 -14.453 1 83.12 97 VAL A CA 1
ATOM 793 C C . VAL A 1 97 ? 15.086 -34.781 -13.047 1 83.12 97 VAL A C 1
ATOM 795 O O . VAL A 1 97 ? 14.75 -35.75 -12.375 1 83.12 97 VAL A O 1
ATOM 798 N N . ASP A 1 98 ? 15.094 -33.531 -12.602 1 89.06 98 ASP A N 1
ATOM 799 C CA . ASP A 1 98 ? 14.523 -33.156 -11.305 1 89.06 98 ASP A CA 1
ATOM 800 C C . ASP A 1 98 ? 13.438 -32.094 -11.477 1 89.06 98 ASP A C 1
ATOM 802 O O . ASP A 1 98 ? 13.727 -30.938 -11.773 1 89.06 98 ASP A O 1
ATOM 806 N N . VAL A 1 99 ? 12.156 -32.562 -11.328 1 92.88 99 VAL A N 1
ATOM 807 C CA . VAL A 1 99 ? 11.031 -31.641 -11.453 1 92.88 99 VAL A CA 1
ATOM 808 C C . VAL A 1 99 ? 10.484 -31.312 -10.07 1 92.88 99 VAL A C 1
ATOM 810 O O . VAL A 1 99 ? 10.148 -32.188 -9.289 1 92.88 99 VAL A O 1
ATOM 813 N N . ASP A 1 100 ? 10.453 -30.016 -9.758 1 95.06 100 ASP A N 1
ATOM 814 C CA . ASP A 1 100 ? 10.016 -29.5 -8.469 1 95.06 100 ASP A CA 1
ATOM 815 C C . ASP A 1 100 ? 8.875 -28.5 -8.641 1 95.06 100 ASP A C 1
ATOM 817 O O . ASP A 1 100 ? 9.078 -27.391 -9.141 1 95.06 100 ASP A O 1
ATOM 821 N N . VAL A 1 101 ? 7.629 -28.922 -8.281 1 97.81 101 VAL A N 1
ATOM 822 C CA . VAL A 1 101 ? 6.457 -28.062 -8.383 1 97.81 101 VAL A CA 1
ATOM 823 C C . VAL A 1 101 ? 6.016 -27.625 -6.984 1 97.81 101 VAL A C 1
ATOM 825 O O . VAL A 1 101 ? 5.762 -28.469 -6.117 1 97.81 101 VAL A O 1
ATOM 828 N N . VAL A 1 102 ? 5.977 -26.312 -6.801 1 98.56 102 VAL A N 1
ATOM 829 C CA . VAL A 1 102 ? 5.617 -25.766 -5.492 1 98.56 102 VAL A CA 1
ATOM 830 C C . VAL A 1 102 ? 4.438 -24.812 -5.637 1 98.56 102 VAL A C 1
ATOM 832 O O . VAL A 1 102 ? 4.324 -24.094 -6.637 1 98.56 102 VAL A O 1
ATOM 835 N N . THR A 1 103 ? 3.512 -24.859 -4.738 1 98.75 103 THR A N 1
ATOM 836 C CA . THR A 1 103 ? 2.463 -23.859 -4.582 1 98.75 103 THR A CA 1
ATOM 837 C C . THR A 1 103 ? 2.365 -23.406 -3.127 1 98.75 103 THR A C 1
ATOM 839 O O . THR A 1 103 ? 2.67 -24.172 -2.209 1 98.75 103 THR A O 1
ATOM 842 N N . ILE A 1 104 ? 1.992 -22.125 -2.908 1 98.75 104 ILE A N 1
ATOM 843 C CA . ILE A 1 104 ? 1.886 -21.594 -1.556 1 98.75 104 ILE A CA 1
ATOM 844 C C . ILE A 1 104 ? 0.508 -20.969 -1.357 1 98.75 104 ILE A C 1
ATOM 846 O O . ILE A 1 104 ? -0.158 -20.594 -2.328 1 98.75 104 ILE A O 1
ATOM 850 N N . ASP A 1 105 ? 0.053 -20.969 -0.105 1 98.69 105 ASP A N 1
ATOM 851 C CA . ASP A 1 105 ? -1.022 -20.062 0.282 1 98.69 105 ASP A CA 1
ATOM 852 C C . ASP A 1 105 ? -0.517 -18.625 0.384 1 98.69 105 ASP A C 1
ATOM 854 O O . ASP A 1 105 ? 0.381 -18.328 1.177 1 98.69 105 ASP A O 1
ATOM 858 N N . LEU A 1 106 ? -1.058 -17.797 -0.444 1 97.56 106 LEU A N 1
ATOM 859 C CA . LEU A 1 106 ? -0.7 -16.391 -0.321 1 97.56 106 LEU A CA 1
ATOM 860 C C . LEU A 1 106 ? -1.083 -15.852 1.053 1 97.56 106 LEU A C 1
ATOM 862 O O . LEU A 1 106 ? -2.062 -16.297 1.65 1 97.56 106 LEU A O 1
ATOM 866 N N . PRO A 1 107 ? -0.303 -14.875 1.582 1 96.38 107 PRO A N 1
ATOM 867 C CA . PRO A 1 107 ? -0.663 -14.32 2.891 1 96.38 107 PRO A CA 1
ATOM 868 C C . PRO A 1 107 ? -2.145 -13.969 2.994 1 96.38 107 PRO A C 1
ATOM 870 O O . PRO A 1 107 ? -2.701 -13.352 2.078 1 96.38 107 PRO A O 1
ATOM 873 N N . GLY A 1 108 ? -2.729 -14.367 4.098 1 94.88 108 GLY A N 1
ATOM 874 C CA . GLY A 1 108 ? -4.145 -14.109 4.324 1 94.88 108 GLY A CA 1
ATOM 875 C C . GLY A 1 108 ? -5.043 -15.195 3.762 1 94.88 108 GLY A C 1
ATOM 876 O O . GLY A 1 108 ? -6.262 -15.156 3.939 1 94.88 108 GLY A O 1
ATOM 877 N N . HIS A 1 109 ? -4.445 -16.234 3.113 1 96.38 109 HIS A N 1
ATOM 878 C CA . HIS A 1 109 ? -5.191 -17.344 2.516 1 96.38 109 HIS A CA 1
ATOM 879 C C . HIS A 1 109 ? -4.758 -18.672 3.098 1 96.38 109 HIS A C 1
ATOM 881 O O . HIS A 1 109 ? -3.629 -18.812 3.576 1 96.38 109 HIS A O 1
ATOM 887 N N . GLY A 1 110 ? -5.684 -19.625 3.072 1 96.75 110 GLY A N 1
ATOM 888 C CA . GLY A 1 110 ? -5.352 -20.969 3.496 1 96.75 110 GLY A CA 1
ATOM 889 C C . GLY A 1 110 ? -4.762 -21.031 4.891 1 96.75 110 GLY A C 1
ATOM 890 O O . GLY A 1 110 ? -5.344 -20.5 5.84 1 96.75 110 GLY A O 1
ATOM 891 N N . TRP A 1 111 ? -3.537 -21.656 4.926 1 97.56 111 TRP A N 1
ATOM 892 C CA . TRP A 1 111 ? -2.92 -21.875 6.23 1 97.56 111 TRP A CA 1
ATOM 893 C C . TRP A 1 111 ? -1.817 -20.859 6.492 1 97.56 111 TRP A C 1
ATOM 895 O O . TRP A 1 111 ? -1.165 -20.891 7.535 1 97.56 111 TRP A O 1
ATOM 905 N N . SER A 1 112 ? -1.62 -19.891 5.5 1 97.81 112 SER A N 1
ATOM 906 C CA . SER A 1 112 ? -0.588 -18.875 5.688 1 97.81 112 SER A CA 1
ATOM 907 C C . SER A 1 112 ? -1.044 -17.797 6.664 1 97.81 112 SER A C 1
ATOM 909 O O . SER A 1 112 ? -2.244 -17.594 6.859 1 9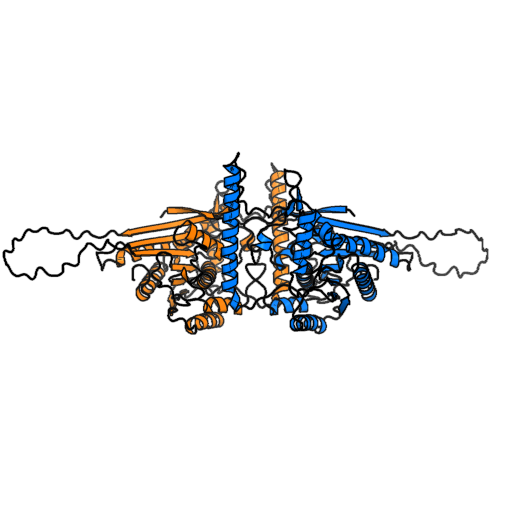7.81 112 SER A O 1
ATOM 911 N N . SER A 1 113 ? -0.115 -17.047 7.242 1 95.69 113 SER A N 1
ATOM 912 C CA . SER A 1 113 ? -0.361 -16 8.227 1 95.69 113 SER A CA 1
ATOM 913 C C . SER A 1 113 ? -1.224 -14.891 7.641 1 95.69 113 SER A C 1
ATOM 915 O O . SER A 1 113 ? -1.107 -14.562 6.457 1 95.69 113 SER A O 1
ATOM 917 N N . HIS A 1 114 ? -2.062 -14.406 8.523 1 93.62 114 HIS A N 1
ATOM 918 C CA . HIS A 1 114 ? -2.641 -13.102 8.211 1 93.62 114 HIS A CA 1
ATOM 919 C C . HIS A 1 114 ? -1.601 -11.992 8.328 1 93.62 114 HIS A C 1
ATOM 921 O O . HIS A 1 114 ? -0.603 -12.148 9.039 1 93.62 114 HIS A O 1
ATOM 927 N N . LYS A 1 115 ? -1.837 -10.969 7.602 1 92 115 LYS A N 1
ATOM 928 C CA . LYS A 1 115 ? -1.011 -9.781 7.797 1 92 115 LYS A CA 1
ATOM 929 C C . LYS A 1 115 ? -1.386 -9.055 9.086 1 92 115 LYS A C 1
ATOM 931 O O . LYS A 1 115 ? -2.484 -9.242 9.617 1 92 115 LYS A O 1
ATOM 936 N N . SER A 1 116 ? -0.405 -8.211 9.594 1 92.56 116 SER A N 1
ATOM 937 C CA . SER A 1 116 ? -0.647 -7.434 10.805 1 92.56 116 SER A CA 1
ATOM 938 C C . SER A 1 116 ? -1.805 -6.457 10.609 1 92.56 116 SER A C 1
ATOM 940 O O . SER A 1 116 ? -2.127 -6.086 9.477 1 92.56 116 SER A O 1
ATOM 942 N N . ARG A 1 117 ? -2.367 -6.047 11.672 1 89.88 117 ARG A N 1
ATOM 943 C CA . ARG A 1 117 ? -3.602 -5.27 11.664 1 89.88 117 ARG A CA 1
ATOM 944 C C . ARG A 1 117 ? -3.387 -3.908 11.008 1 89.88 117 ARG A C 1
ATOM 946 O O . ARG A 1 117 ? -4.305 -3.354 10.406 1 89.88 117 ARG A O 1
ATOM 953 N N . ASP A 1 118 ? -2.225 -3.35 11.109 1 90.94 118 ASP A N 1
ATOM 954 C CA . ASP A 1 118 ? -1.976 -1.997 10.625 1 90.94 118 ASP A CA 1
ATOM 955 C C . ASP A 1 118 ? -1.52 -2.012 9.172 1 90.94 118 ASP A C 1
ATOM 957 O O . ASP A 1 118 ? -1.21 -0.963 8.602 1 90.94 118 ASP A O 1
ATOM 961 N N . VAL A 1 119 ? -1.566 -3.189 8.602 1 89.06 119 VAL A N 1
ATOM 962 C CA . VAL A 1 119 ? -1.287 -3.26 7.172 1 89.06 119 VAL A CA 1
ATOM 963 C C . VAL A 1 119 ? -2.484 -2.73 6.387 1 89.06 119 VAL A C 1
ATOM 965 O O . VAL A 1 119 ? -3.604 -3.229 6.539 1 89.06 119 VAL A O 1
ATOM 968 N N . PRO A 1 120 ? -2.346 -1.507 5.816 1 76.69 120 PRO A N 1
ATOM 969 C CA . PRO A 1 120 ? -3.514 -0.953 5.129 1 76.69 120 PRO A CA 1
ATOM 970 C C . PRO A 1 120 ? -4.125 -1.931 4.129 1 76.69 120 PRO A C 1
ATOM 972 O O . PRO A 1 120 ? -5.34 -2.152 4.141 1 76.69 120 PRO A O 1
ATOM 975 N N . ALA A 1 121 ? -3.639 -1.959 2.836 1 61.38 121 ALA A N 1
ATOM 976 C CA . ALA A 1 121 ? -4.27 -2.693 1.742 1 61.38 121 ALA A CA 1
ATOM 977 C C . ALA A 1 121 ? -3.816 -4.152 1.727 1 61.38 121 ALA A C 1
ATOM 979 O O . ALA A 1 121 ? -2.734 -4.465 1.228 1 61.38 121 ALA A O 1
ATOM 980 N N . SER A 1 122 ? -4.855 -4.969 2.324 1 55.22 122 SER A N 1
ATOM 981 C CA . SER A 1 122 ? -4.465 -6.363 2.51 1 55.22 122 SER A CA 1
ATOM 982 C C . SER A 1 122 ? -4.102 -7.016 1.18 1 55.22 122 SER A C 1
ATOM 984 O O . SER A 1 122 ? -3.371 -8.008 1.149 1 55.22 122 SER A O 1
ATOM 986 N N . TRP A 1 123 ? -4.543 -6.262 0.068 1 64.75 123 TRP A N 1
ATOM 987 C CA . TRP A 1 123 ? -4.129 -7.074 -1.069 1 64.75 123 TRP A CA 1
ATOM 988 C C . TRP A 1 123 ? -3.691 -6.195 -2.238 1 64.75 123 TRP A C 1
ATOM 990 O O . TRP A 1 123 ? -4.477 -5.93 -3.15 1 64.75 123 TRP A O 1
ATOM 1000 N N . LEU A 1 124 ? -2.572 -5.531 -2.121 1 79.38 124 LEU A N 1
ATOM 1001 C CA . LEU A 1 124 ? -1.877 -4.941 -3.26 1 79.38 124 LEU A CA 1
ATOM 1002 C C . LEU A 1 124 ? -1.08 -5.996 -4.02 1 79.38 124 LEU A C 1
ATOM 1004 O O . LEU A 1 124 ? -0.21 -6.656 -3.443 1 79.38 124 LEU A O 1
ATOM 1008 N N . VAL A 1 125 ? -1.448 -6.113 -5.324 1 89.25 125 VAL A N 1
ATOM 1009 C CA . VAL A 1 125 ? -0.814 -7.141 -6.145 1 89.25 125 VAL A CA 1
ATOM 1010 C C . VAL A 1 125 ? 0.705 -7.027 -6.031 1 89.25 125 VAL A C 1
ATOM 1012 O O . VAL A 1 125 ? 1.396 -8.031 -5.832 1 89.25 125 VAL A O 1
ATOM 1015 N N . SER A 1 126 ? 1.225 -5.824 -6.004 1 90.88 126 SER A N 1
ATOM 1016 C CA . SER A 1 126 ? 2.662 -5.578 -6.004 1 90.88 126 SER A CA 1
ATOM 1017 C C . SER A 1 126 ? 3.305 -6.031 -4.699 1 90.88 126 SER A C 1
ATOM 1019 O O . SER A 1 126 ? 4.473 -6.426 -4.676 1 90.88 126 SER A O 1
ATOM 1021 N N . ASP A 1 127 ? 2.555 -5.98 -3.656 1 91.94 127 ASP A N 1
ATOM 1022 C CA . ASP A 1 127 ? 3.088 -6.395 -2.361 1 91.94 127 ASP A CA 1
ATOM 1023 C C . ASP A 1 127 ? 3.393 -7.891 -2.348 1 91.94 127 ASP A C 1
ATOM 1025 O O . ASP A 1 127 ? 4.305 -8.336 -1.647 1 91.94 127 ASP A O 1
ATOM 1029 N N . TYR A 1 128 ? 2.641 -8.656 -3.109 1 94.88 128 TYR A N 1
ATOM 1030 C CA . TYR A 1 128 ? 2.799 -10.109 -3.111 1 94.88 128 TYR A CA 1
ATOM 1031 C C . TYR A 1 128 ? 4.07 -10.516 -3.846 1 94.88 128 TYR A C 1
ATOM 1033 O O . TYR A 1 128 ? 4.531 -11.648 -3.713 1 94.88 128 TYR A O 1
ATOM 1041 N N . CYS A 1 129 ? 4.625 -9.602 -4.664 1 95.31 129 CYS A N 1
ATOM 1042 C CA . CYS A 1 129 ? 5.914 -9.883 -5.293 1 95.31 129 CYS A CA 1
ATOM 1043 C C . CYS A 1 129 ? 6.984 -10.148 -4.242 1 95.31 129 CYS A C 1
ATOM 1045 O O . CYS A 1 129 ? 7.879 -10.969 -4.453 1 95.31 129 CYS A O 1
ATOM 1047 N N . TYR A 1 130 ? 6.844 -9.453 -3.084 1 94.5 130 TYR A N 1
ATOM 1048 C CA . TYR A 1 130 ? 7.789 -9.672 -1.996 1 94.5 130 TYR A CA 1
ATOM 1049 C C . TYR A 1 130 ? 7.738 -11.117 -1.508 1 94.5 130 TYR A C 1
ATOM 1051 O O . TYR A 1 130 ? 8.773 -11.734 -1.264 1 94.5 130 TYR A O 1
ATOM 1059 N N . TYR A 1 131 ? 6.602 -11.703 -1.444 1 96.56 131 TYR A N 1
ATOM 1060 C CA . TYR A 1 131 ? 6.426 -13.031 -0.873 1 96.56 131 TYR A CA 1
ATOM 1061 C C . TYR A 1 131 ? 6.809 -14.109 -1.879 1 96.56 131 TYR A C 1
ATOM 1063 O O . TYR A 1 131 ? 7.234 -15.203 -1.496 1 96.56 131 TYR A O 1
ATOM 1071 N N . ILE A 1 132 ? 6.668 -13.773 -3.186 1 97.81 132 ILE A N 1
ATOM 1072 C CA . ILE A 1 132 ? 7.207 -14.68 -4.191 1 97.81 132 ILE A CA 1
ATOM 1073 C C . ILE A 1 132 ? 8.734 -14.719 -4.086 1 97.81 132 ILE A C 1
ATOM 1075 O O . ILE A 1 132 ? 9.328 -15.797 -4.062 1 97.81 132 ILE A O 1
ATOM 1079 N N . ALA A 1 133 ? 9.32 -13.516 -3.975 1 96.19 133 ALA A N 1
ATOM 1080 C CA . ALA A 1 133 ? 10.773 -13.445 -3.822 1 96.19 133 ALA A CA 1
ATOM 1081 C C . ALA A 1 133 ? 11.234 -14.203 -2.582 1 96.19 133 ALA A C 1
ATOM 1083 O O . ALA A 1 133 ? 12.227 -14.938 -2.625 1 96.19 133 ALA A O 1
ATOM 1084 N N . GLU A 1 134 ? 10.508 -14.031 -1.478 1 96.31 134 GLU A N 1
ATOM 1085 C CA . GLU A 1 134 ? 10.805 -14.766 -0.251 1 96.31 134 GLU A CA 1
ATOM 1086 C C . GLU A 1 134 ? 10.703 -16.266 -0.467 1 96.31 134 GLU A C 1
ATOM 1088 O O . GLU A 1 134 ? 11.562 -17.031 -0.019 1 96.31 134 GLU A O 1
ATOM 1093 N N . THR A 1 135 ? 9.688 -16.688 -1.152 1 97.62 135 THR A N 1
ATOM 1094 C CA . THR A 1 135 ? 9.414 -18.109 -1.375 1 97.62 135 THR A CA 1
ATOM 1095 C C . THR A 1 135 ? 10.57 -18.766 -2.135 1 97.62 135 THR A C 1
ATOM 1097 O O . THR A 1 135 ? 11.133 -19.766 -1.681 1 97.62 135 THR A O 1
ATOM 1100 N N . VAL A 1 136 ? 10.953 -18.172 -3.258 1 96.38 136 VAL A N 1
ATOM 1101 C CA . VAL A 1 136 ? 11.945 -18.812 -4.113 1 96.38 136 VAL A CA 1
ATOM 1102 C C . VAL A 1 136 ? 13.32 -18.734 -3.453 1 96.38 136 VAL A C 1
ATOM 1104 O O . VAL A 1 136 ? 14.164 -19.625 -3.645 1 96.38 136 VAL A O 1
ATOM 1107 N N . THR A 1 137 ? 13.531 -17.688 -2.621 1 94.12 137 THR A N 1
ATOM 1108 C CA . THR A 1 137 ? 14.766 -17.609 -1.858 1 94.12 137 THR A CA 1
ATOM 1109 C C . THR A 1 137 ? 14.82 -18.688 -0.783 1 94.12 137 THR A C 1
ATOM 1111 O O . THR A 1 137 ? 15.828 -19.375 -0.647 1 94.12 137 THR A O 1
ATOM 1114 N N . ARG A 1 138 ? 13.75 -18.906 -0.103 1 94.69 138 ARG A N 1
ATOM 1115 C CA . ARG A 1 138 ? 13.703 -19.844 1.006 1 94.69 138 ARG A CA 1
ATOM 1116 C C . ARG A 1 138 ? 13.727 -21.281 0.498 1 94.69 138 ARG A C 1
ATOM 1118 O O . ARG A 1 138 ? 14.195 -22.188 1.194 1 94.69 138 ARG A O 1
ATOM 1125 N N . LEU A 1 139 ? 13.273 -21.484 -0.713 1 95.31 139 LEU A N 1
ATOM 1126 C CA . LEU A 1 139 ? 13.328 -22.797 -1.342 1 95.31 139 LEU A CA 1
ATOM 1127 C C . LEU A 1 139 ? 14.727 -23.078 -1.873 1 95.31 139 LEU A C 1
ATOM 1129 O O . LEU A 1 139 ? 15.008 -24.203 -2.299 1 95.31 139 LEU A O 1
ATOM 1133 N N . GLY A 1 140 ? 15.555 -22.078 -1.898 1 92.38 140 GLY A N 1
ATOM 1134 C CA . GLY A 1 140 ? 16.906 -22.234 -2.414 1 92.38 140 GLY A CA 1
ATOM 1135 C C . GLY A 1 140 ? 16.969 -22.219 -3.93 1 92.38 140 GLY A C 1
ATOM 1136 O O . GLY A 1 140 ? 17.906 -22.766 -4.52 1 92.38 140 GLY A O 1
ATOM 1137 N N . TRP A 1 141 ? 15.914 -21.703 -4.559 1 92.31 141 TRP A N 1
ATOM 1138 C CA . TRP A 1 141 ? 15.875 -21.672 -6.02 1 92.31 141 TRP A CA 1
ATOM 1139 C C . TRP A 1 141 ? 16.688 -20.5 -6.559 1 92.31 141 TRP A C 1
ATOM 1141 O O . TRP A 1 141 ? 17.359 -20.625 -7.59 1 92.31 141 TRP A O 1
ATOM 1151 N N . THR A 1 142 ? 16.5 -19.328 -5.863 1 85.56 142 THR A N 1
ATOM 1152 C CA . THR A 1 142 ? 17.203 -18.094 -6.242 1 85.56 142 THR A CA 1
ATOM 1153 C C . THR A 1 142 ? 17.641 -17.328 -5.004 1 85.56 142 THR A C 1
ATOM 1155 O O . THR A 1 142 ? 17.344 -17.719 -3.877 1 85.56 142 THR A O 1
ATOM 1158 N N . THR A 1 143 ? 18.531 -16.359 -5.133 1 75.5 143 THR A N 1
ATOM 1159 C CA . THR A 1 143 ? 18.922 -15.484 -4.031 1 75.5 143 THR A CA 1
ATOM 1160 C C . THR A 1 143 ? 18.5 -14.039 -4.316 1 75.5 143 THR A C 1
ATOM 1162 O O . THR A 1 143 ? 18.781 -13.516 -5.395 1 75.5 143 THR A O 1
ATOM 1165 N N . VAL A 1 144 ? 17.672 -13.648 -3.4 1 67.25 144 VAL A N 1
ATOM 1166 C CA . VAL A 1 144 ? 17.297 -12.242 -3.49 1 67.25 144 VAL A CA 1
ATOM 1167 C C . VAL A 1 144 ? 18.5 -11.359 -3.193 1 67.25 144 VAL A C 1
ATOM 1169 O O . VAL A 1 144 ? 19.219 -11.586 -2.217 1 67.25 144 VAL A O 1
ATOM 1172 N N . GLY A 1 145 ? 18.922 -10.383 -3.994 1 55.81 145 GLY A N 1
ATOM 1173 C CA . GLY A 1 145 ? 19.969 -9.43 -3.68 1 55.81 145 GLY A CA 1
ATOM 1174 C C . GLY A 1 145 ? 21.344 -9.875 -4.141 1 55.81 145 GLY A C 1
ATOM 1175 O O . GLY A 1 145 ? 22.344 -9.18 -3.908 1 55.81 145 GLY A O 1
ATOM 1176 N N . ASN A 1 146 ? 21.547 -11.211 -4.367 1 50.41 146 ASN A N 1
ATOM 1177 C CA . ASN A 1 146 ? 22.891 -11.539 -4.84 1 50.41 146 ASN A CA 1
ATOM 1178 C C . ASN A 1 146 ? 23.234 -10.781 -6.121 1 50.41 146 ASN A C 1
ATOM 1180 O O . ASN A 1 146 ? 22.891 -11.219 -7.219 1 50.41 146 ASN A O 1
ATOM 1184 N N . GLU A 1 147 ? 23.047 -9.578 -6.027 1 43.16 147 GLU A N 1
ATOM 1185 C CA . GLU A 1 147 ? 23.484 -8.703 -7.109 1 43.16 147 GLU A CA 1
ATOM 1186 C C . GLU A 1 147 ? 24.844 -9.133 -7.664 1 43.16 147 GLU A C 1
ATOM 1188 O O . GLU A 1 147 ? 25.891 -8.664 -7.203 1 43.16 147 GLU A O 1
ATOM 1193 N N . ASN A 1 148 ? 25.391 -10.203 -7.516 1 37.47 148 ASN A N 1
ATOM 1194 C CA . ASN A 1 148 ? 26.234 -10.227 -8.703 1 37.47 148 ASN A CA 1
ATOM 1195 C C . ASN A 1 148 ? 25.562 -9.539 -9.891 1 37.47 148 ASN A C 1
ATOM 1197 O O . ASN A 1 148 ? 26.062 -9.594 -11.008 1 37.47 148 ASN A O 1
ATOM 1201 N N . GLN A 1 149 ? 24.328 -9.336 -9.734 1 38.72 149 GLN A N 1
ATOM 1202 C CA . GLN A 1 149 ? 23.531 -8.875 -10.867 1 38.72 149 GLN A CA 1
ATOM 1203 C C . GLN A 1 149 ? 23.734 -7.387 -11.117 1 38.72 149 GLN A C 1
ATOM 1205 O O . GLN A 1 149 ? 22.812 -6.695 -11.555 1 38.72 149 GLN A O 1
ATOM 1210 N N . THR A 1 150 ? 24.297 -6.598 -10.328 1 34.59 150 THR A N 1
ATOM 1211 C CA . THR A 1 150 ? 24.828 -5.375 -10.914 1 34.59 150 THR A CA 1
ATOM 1212 C C . THR A 1 150 ? 25.219 -5.598 -12.375 1 34.59 150 THR A C 1
ATOM 1214 O O . THR A 1 150 ? 25.469 -4.637 -13.109 1 34.59 150 THR A O 1
ATOM 1217 N N . ILE A 1 151 ? 25.734 -6.758 -12.688 1 33.78 151 ILE A N 1
ATOM 1218 C CA . ILE A 1 151 ? 26.172 -6.969 -14.07 1 33.78 151 ILE A CA 1
ATOM 1219 C C . ILE A 1 151 ? 25.031 -6.637 -15.023 1 33.78 151 ILE A C 1
ATOM 1221 O O . ILE A 1 151 ? 25.234 -5.965 -16.031 1 33.78 151 ILE A O 1
ATOM 1225 N N . GLN A 1 152 ? 23.797 -7.301 -14.82 1 35.5 152 GLN A N 1
ATOM 1226 C CA . GLN A 1 152 ? 22.938 -7.293 -16 1 35.5 152 GLN A CA 1
ATOM 1227 C C . GLN A 1 152 ? 22.25 -5.941 -16.172 1 35.5 152 GLN A C 1
ATOM 1229 O O . GLN A 1 152 ? 21.484 -5.746 -17.109 1 35.5 152 GLN A O 1
ATOM 1234 N N . GLN A 1 153 ? 22.109 -5.094 -15.242 1 35.56 153 GLN A N 1
ATOM 1235 C CA . GLN A 1 153 ? 21.469 -3.873 -15.727 1 35.56 153 GLN A CA 1
ATOM 1236 C C . GLN A 1 153 ? 22.141 -3.373 -17 1 35.56 153 GLN A C 1
ATOM 1238 O O . GLN A 1 153 ? 21.562 -2.568 -17.734 1 35.56 153 GLN A O 1
ATOM 1243 N N . GLN A 1 154 ? 23.438 -3.428 -17.047 1 33.44 154 GLN A N 1
ATOM 1244 C CA . GLN A 1 154 ? 24.062 -2.924 -18.266 1 33.44 154 GLN A CA 1
ATOM 1245 C C . GLN A 1 154 ? 23.797 -3.848 -19.453 1 33.44 154 GLN A C 1
ATOM 1247 O O . GLN A 1 154 ? 23.969 -3.451 -20.594 1 33.44 154 GLN A O 1
ATOM 1252 N N . HIS A 1 155 ? 24.125 -5.156 -19.406 1 32.09 155 HIS A N 1
ATOM 1253 C CA . HIS A 1 155 ? 23.922 -5.941 -20.609 1 32.09 155 HIS A CA 1
ATOM 1254 C C . HIS A 1 155 ? 22.5 -6.496 -20.688 1 32.09 155 HIS A C 1
ATOM 1256 O O . HIS A 1 155 ? 22.094 -7.258 -19.812 1 32.09 155 HIS A O 1
ATOM 1262 N N . PRO A 1 156 ? 21.609 -5.73 -21.25 1 36.81 156 PRO A N 1
ATOM 1263 C CA . PRO A 1 156 ? 20.281 -6.211 -21.641 1 36.81 156 PRO A CA 1
ATOM 1264 C C . PRO A 1 156 ? 20.266 -7.699 -21.984 1 36.81 156 PRO A C 1
ATOM 1266 O O . PRO A 1 156 ? 19.312 -8.188 -22.578 1 36.81 156 PRO A O 1
ATOM 1269 N N . HIS A 1 157 ? 21.438 -8.25 -22.234 1 33.75 157 HIS A N 1
ATOM 1270 C CA . HIS A 1 157 ? 21.297 -9.562 -22.875 1 33.75 157 HIS A CA 1
ATOM 1271 C C . HIS A 1 157 ? 20.656 -10.562 -21.922 1 33.75 157 HIS A C 1
ATOM 1273 O O . HIS A 1 157 ? 20.969 -10.578 -20.719 1 33.75 157 HIS A O 1
ATOM 1279 N N . PRO A 1 158 ? 19.516 -11.117 -22.375 1 37.47 158 PRO A N 1
ATOM 1280 C CA . PRO A 1 158 ? 18.828 -12.242 -21.734 1 37.47 158 PRO A CA 1
ATOM 1281 C C . PRO A 1 158 ? 19.797 -13.234 -21.078 1 37.47 158 PRO A C 1
ATOM 1283 O O . PRO A 1 158 ? 20.75 -13.68 -21.719 1 37.47 158 PRO A O 1
ATOM 1286 N N . LEU A 1 159 ? 20.219 -13.031 -19.953 1 38.97 159 LEU A N 1
ATOM 1287 C CA . LEU A 1 159 ? 20.969 -14.125 -19.328 1 38.97 159 LEU A CA 1
ATOM 1288 C C . LEU A 1 159 ? 20.562 -15.469 -19.922 1 38.97 159 LEU A C 1
ATOM 1290 O O . LEU A 1 159 ? 19.406 -15.641 -20.344 1 38.97 159 LEU A O 1
ATOM 1294 N N . PRO A 1 160 ? 21.469 -16.234 -20.375 1 40.19 160 PRO A N 1
ATOM 1295 C CA . PRO A 1 160 ? 21.016 -17.547 -20.828 1 40.19 160 PRO A CA 1
ATOM 1296 C C . PRO A 1 160 ? 20.016 -18.203 -19.875 1 40.19 160 PRO A C 1
ATOM 1298 O O . PRO A 1 160 ? 20.188 -18.125 -18.656 1 40.19 160 PRO A O 1
ATOM 1301 N N . TRP A 1 161 ? 18.719 -18.188 -20.25 1 43.09 161 TRP A N 1
ATOM 1302 C CA . TRP A 1 161 ? 17.578 -18.875 -19.656 1 43.09 161 TRP A CA 1
ATOM 1303 C C . TRP A 1 161 ? 18.016 -20.125 -18.922 1 43.09 161 TRP A C 1
ATOM 1305 O O . TRP A 1 161 ? 17.234 -20.734 -18.188 1 43.09 161 TRP A O 1
ATOM 1315 N N . ASN A 1 162 ? 19.25 -20.578 -19.25 1 45.78 162 ASN A N 1
ATOM 1316 C CA . ASN A 1 162 ? 19.672 -21.859 -18.688 1 45.78 162 ASN A CA 1
ATOM 1317 C C . ASN A 1 162 ? 20.328 -21.688 -17.328 1 45.78 162 ASN A C 1
ATOM 1319 O O . ASN A 1 162 ? 21.266 -22.406 -16.984 1 45.78 162 ASN A O 1
ATOM 1323 N N . ASN A 1 163 ? 19.875 -20.562 -16.625 1 57.94 163 ASN A N 1
ATOM 1324 C CA . ASN A 1 163 ? 20.531 -20.328 -15.344 1 57.94 163 ASN A CA 1
ATOM 1325 C C . ASN A 1 163 ? 19.891 -21.156 -14.227 1 57.94 163 ASN A C 1
ATOM 1327 O O . ASN A 1 163 ? 18.672 -21.328 -14.195 1 57.94 163 ASN A O 1
ATOM 1331 N N . ASP A 1 164 ? 20.656 -21.953 -13.516 1 67.75 164 ASP A N 1
ATOM 1332 C CA . ASP A 1 164 ? 20.344 -22.828 -12.398 1 67.75 164 ASP A CA 1
ATOM 1333 C C . ASP A 1 164 ? 19.562 -22.094 -11.32 1 67.75 164 ASP A C 1
ATOM 1335 O O . ASP A 1 164 ? 19.062 -22.703 -10.367 1 67.75 164 ASP A O 1
ATOM 1339 N N . GLU A 1 165 ? 19.203 -20.766 -11.633 1 80.75 165 GLU A N 1
ATOM 1340 C CA . GLU A 1 165 ? 18.531 -20.016 -10.578 1 80.75 165 GLU A CA 1
ATOM 1341 C C . GLU A 1 165 ? 17.203 -19.438 -11.07 1 80.75 165 GLU A C 1
ATOM 1343 O O . GLU A 1 165 ? 16.703 -18.453 -10.516 1 80.75 165 GLU A O 1
ATOM 1348 N N . SER A 1 166 ? 16.672 -20.047 -12.164 1 89.12 166 SER A N 1
ATOM 1349 C CA . SER A 1 166 ? 15.398 -19.562 -12.688 1 89.12 166 SER A CA 1
ATOM 1350 C C . SER A 1 166 ? 14.305 -20.609 -12.539 1 89.12 166 SER A C 1
ATOM 1352 O O . SER A 1 166 ? 14.578 -21.766 -12.195 1 89.12 166 SER A O 1
ATOM 1354 N N . PHE A 1 167 ? 13.117 -20.188 -12.719 1 94.88 167 PHE A N 1
ATOM 1355 C CA . PHE A 1 167 ? 11.969 -21.062 -12.547 1 94.88 167 PHE A CA 1
ATOM 1356 C C . PHE A 1 167 ? 10.812 -20.641 -13.445 1 94.88 167 PHE A C 1
ATOM 1358 O O . PHE A 1 167 ? 10.836 -19.547 -14.016 1 94.88 167 PHE A O 1
ATOM 1365 N N . VAL A 1 168 ? 9.891 -21.594 -13.664 1 96.56 168 VAL A N 1
ATOM 1366 C CA . VAL A 1 168 ? 8.648 -21.312 -14.383 1 96.56 168 VAL A CA 1
ATOM 1367 C C . VAL A 1 168 ? 7.586 -20.828 -13.398 1 96.56 168 VAL A C 1
ATOM 1369 O O . VAL A 1 168 ? 7.449 -21.359 -12.297 1 96.56 168 VAL A O 1
ATOM 1372 N N . LEU A 1 169 ? 6.922 -19.781 -13.773 1 98.06 169 LEU A N 1
ATOM 1373 C CA . LEU A 1 169 ? 5.879 -19.203 -12.938 1 98.06 169 LEU A CA 1
ATOM 1374 C C . LEU A 1 169 ? 4.5 -19.422 -13.562 1 98.06 169 LEU A C 1
ATOM 1376 O O . LEU A 1 169 ? 4.27 -19.047 -14.711 1 98.06 169 LEU A O 1
ATOM 1380 N N . ILE A 1 170 ? 3.615 -20.125 -12.859 1 98.88 170 ILE A N 1
ATOM 1381 C CA . ILE A 1 170 ? 2.238 -20.344 -13.281 1 98.88 170 ILE A CA 1
ATOM 1382 C C . ILE A 1 170 ? 1.282 -19.609 -12.344 1 98.88 170 ILE A C 1
ATOM 1384 O O . ILE A 1 170 ? 1.31 -19.812 -11.133 1 98.88 170 ILE A O 1
ATOM 1388 N N . GLY A 1 171 ? 0.494 -18.734 -12.891 1 98.88 171 GLY A N 1
ATOM 1389 C CA . GLY A 1 171 ? -0.435 -17.984 -12.062 1 98.88 171 GLY A CA 1
ATOM 1390 C C . GLY A 1 171 ? -1.868 -18.062 -12.555 1 98.88 171 GLY A C 1
ATOM 1391 O O . GLY A 1 171 ? -2.129 -17.922 -13.75 1 98.88 171 GLY A O 1
ATOM 1392 N N . HIS A 1 172 ? -2.812 -18.297 -11.656 1 98.81 172 HIS A N 1
ATOM 1393 C CA . HIS A 1 172 ? -4.242 -18.297 -11.953 1 98.81 172 HIS A CA 1
ATOM 1394 C C . HIS A 1 172 ? -4.914 -17.031 -11.445 1 98.81 172 HIS A C 1
ATOM 1396 O O . HIS A 1 172 ? -4.797 -16.688 -10.266 1 98.81 172 HIS A O 1
ATOM 1402 N N . SER A 1 173 ? -5.648 -16.344 -12.289 1 97.5 173 SER A N 1
ATOM 1403 C CA . SER A 1 173 ? -6.469 -15.203 -11.883 1 97.5 173 SER A CA 1
ATOM 1404 C C . SER A 1 173 ? -5.652 -14.188 -11.102 1 97.5 173 SER A C 1
ATOM 1406 O O . SER A 1 173 ? -4.676 -13.633 -11.625 1 97.5 173 SER A O 1
ATOM 1408 N N . PHE A 1 174 ? -5.906 -13.992 -9.867 1 96.5 174 PHE A N 1
ATOM 1409 C CA . PHE A 1 174 ? -5.148 -13.117 -8.984 1 96.5 174 PHE A CA 1
ATOM 1410 C C . PHE A 1 174 ? -3.678 -13.508 -8.953 1 96.5 174 PHE A C 1
ATOM 1412 O O . PHE A 1 174 ? -2.799 -12.648 -9.039 1 96.5 174 PHE A O 1
ATOM 1419 N N . GLY A 1 175 ? -3.406 -14.773 -8.852 1 98.25 175 GLY A N 1
ATOM 1420 C CA . GLY A 1 175 ? -2.041 -15.266 -8.938 1 98.25 175 GLY A CA 1
ATOM 1421 C C . GLY A 1 175 ? -1.376 -14.953 -10.266 1 98.25 175 GLY A C 1
ATOM 1422 O O . GLY A 1 175 ? -0.153 -14.812 -10.336 1 98.25 175 GLY A O 1
ATOM 1423 N N . GLY A 1 176 ? -2.191 -14.883 -11.305 1 98.56 176 GLY A N 1
ATOM 1424 C CA . GLY A 1 176 ? -1.675 -14.469 -12.602 1 98.56 176 GLY A CA 1
ATOM 1425 C C . GLY A 1 176 ? -1.248 -13.016 -12.633 1 98.56 176 GLY A C 1
ATOM 1426 O O . GLY A 1 176 ? -0.206 -12.68 -13.203 1 98.56 176 GLY A O 1
ATOM 1427 N N . ALA A 1 177 ? -2.062 -12.203 -12.023 1 97.25 177 ALA A N 1
ATOM 1428 C CA . ALA A 1 177 ? -1.706 -10.789 -11.93 1 97.25 177 ALA A CA 1
ATOM 1429 C C . ALA A 1 177 ? -0.386 -10.602 -11.188 1 97.25 177 ALA A C 1
ATOM 1431 O O . ALA A 1 177 ? 0.483 -9.852 -11.633 1 97.25 177 ALA A O 1
ATOM 1432 N N . ILE A 1 178 ? -0.221 -11.32 -10.109 1 97.75 178 ILE A N 1
ATOM 1433 C CA . ILE A 1 178 ? 1.008 -11.273 -9.32 1 97.75 178 ILE A CA 1
ATOM 1434 C C . ILE A 1 178 ? 2.176 -11.781 -10.164 1 97.75 178 ILE A C 1
ATOM 1436 O O . ILE A 1 178 ? 3.264 -11.195 -10.148 1 97.75 178 ILE A O 1
ATOM 1440 N N . SER A 1 179 ? 1.906 -12.812 -10.938 1 98.69 179 SER A N 1
ATOM 1441 C CA . SER A 1 179 ? 2.945 -13.445 -11.742 1 98.69 179 SER A CA 1
ATOM 1442 C C . SER A 1 179 ? 3.438 -12.508 -12.844 1 98.69 179 SER A C 1
ATOM 1444 O O . SER A 1 179 ? 4.633 -12.461 -13.133 1 98.69 179 SER A O 1
ATOM 1446 N N . ILE A 1 180 ? 2.541 -11.805 -13.43 1 98.06 180 ILE A N 1
ATOM 1447 C CA . ILE A 1 180 ? 2.916 -10.836 -14.453 1 98.06 180 ILE A CA 1
ATOM 1448 C C . ILE A 1 180 ? 3.834 -9.773 -13.844 1 98.06 180 ILE A C 1
ATOM 1450 O O . ILE A 1 180 ? 4.898 -9.484 -14.391 1 98.06 180 ILE A O 1
ATOM 1454 N N . GLU A 1 181 ? 3.473 -9.242 -12.734 1 97.19 181 GLU A N 1
ATOM 1455 C CA . GLU A 1 181 ? 4.277 -8.211 -12.094 1 97.19 181 GLU A CA 1
ATOM 1456 C C . GLU A 1 181 ? 5.633 -8.758 -11.656 1 97.19 181 GLU A C 1
ATOM 1458 O O . GLU A 1 181 ? 6.656 -8.094 -11.828 1 97.19 181 GLU A O 1
ATOM 1463 N N . TYR A 1 182 ? 5.613 -9.938 -11.141 1 97.38 182 TYR A N 1
ATOM 1464 C CA . TYR A 1 182 ? 6.871 -10.508 -10.672 1 97.38 182 TYR A CA 1
ATOM 1465 C C . TYR A 1 182 ? 7.824 -10.758 -11.828 1 97.38 182 TYR A C 1
ATOM 1467 O O . TYR A 1 182 ? 9.008 -10.422 -11.75 1 97.38 182 TYR A O 1
ATOM 1475 N N . ALA A 1 183 ? 7.277 -11.352 -12.883 1 96.81 183 ALA A N 1
ATOM 1476 C CA . ALA A 1 183 ? 8.102 -11.656 -14.047 1 96.81 183 ALA A CA 1
ATOM 1477 C C . ALA A 1 183 ? 8.656 -10.375 -14.672 1 96.81 183 ALA A C 1
ATOM 1479 O O . ALA A 1 183 ? 9.781 -10.367 -15.195 1 96.81 183 ALA A O 1
ATOM 1480 N N . ALA A 1 184 ? 7.875 -9.336 -14.648 1 96.19 184 ALA A N 1
ATOM 1481 C CA . ALA A 1 184 ? 8.328 -8.039 -15.148 1 96.19 184 ALA A CA 1
ATOM 1482 C C . ALA A 1 184 ? 9.383 -7.438 -14.227 1 96.19 184 ALA A C 1
ATOM 1484 O O . ALA A 1 184 ? 10.281 -6.727 -14.688 1 96.19 184 ALA A O 1
ATOM 1485 N N . THR A 1 185 ? 9.32 -7.691 -12.961 1 95.38 185 THR A N 1
ATOM 1486 C CA . THR A 1 185 ? 10.164 -7.113 -11.922 1 95.38 185 THR A CA 1
ATOM 1487 C C . THR A 1 185 ? 11.508 -7.836 -11.852 1 95.38 185 THR A C 1
ATOM 1489 O O . THR A 1 185 ? 12.555 -7.203 -11.68 1 95.38 185 THR A O 1
ATOM 1492 N N . PHE A 1 186 ? 11.438 -9.133 -11.945 1 93.88 186 PHE A N 1
ATOM 1493 C CA . PHE A 1 186 ? 12.625 -9.977 -11.898 1 93.88 186 PHE A CA 1
ATOM 1494 C C . PHE A 1 186 ? 12.711 -10.867 -13.133 1 93.88 186 PHE A C 1
ATOM 1496 O O . PHE A 1 186 ? 12.68 -12.094 -13.016 1 93.88 186 PHE A O 1
ATOM 1503 N N . PRO A 1 187 ? 12.945 -10.25 -14.227 1 92.31 187 PRO A N 1
ATOM 1504 C CA . PRO A 1 187 ? 12.914 -11.023 -15.469 1 92.31 187 PRO A CA 1
ATOM 1505 C C . PRO A 1 187 ? 14.008 -12.094 -15.516 1 92.31 187 PRO A C 1
ATOM 1507 O O . PRO A 1 187 ? 13.836 -13.125 -16.172 1 92.31 187 PRO A O 1
ATOM 1510 N N . GLU A 1 188 ? 15.062 -11.938 -14.781 1 89.12 188 GLU A N 1
ATOM 1511 C CA . GLU A 1 188 ? 16.188 -12.867 -14.797 1 89.12 188 GLU A CA 1
ATOM 1512 C C . GLU A 1 188 ? 15.836 -14.164 -14.07 1 89.12 188 GLU A C 1
ATOM 1514 O O . GLU A 1 188 ? 16.516 -15.18 -14.234 1 89.12 188 GLU A O 1
ATOM 1519 N N . GLN A 1 189 ? 14.773 -14.125 -13.336 1 92.44 189 GLN A N 1
ATOM 1520 C CA . GLN A 1 189 ? 14.445 -15.281 -12.508 1 92.44 189 GLN A CA 1
ATOM 1521 C C . GLN A 1 189 ? 13.352 -16.125 -13.156 1 92.44 189 GLN A C 1
ATOM 1523 O O . GLN A 1 189 ? 13.125 -17.266 -12.758 1 92.44 189 GLN A O 1
ATOM 1528 N N . VAL A 1 190 ? 12.664 -15.602 -14.125 1 94.12 190 VAL A N 1
ATOM 1529 C CA . VAL A 1 190 ? 11.492 -16.297 -14.656 1 94.12 190 VAL A CA 1
ATOM 1530 C C . VAL A 1 190 ? 11.797 -16.828 -16.047 1 94.12 190 VAL A C 1
ATOM 1532 O O . VAL A 1 190 ? 11.961 -16.047 -17 1 94.12 190 VAL A O 1
ATOM 1535 N N . GLN A 1 191 ? 11.75 -18.141 -16.172 1 92.12 191 GLN A N 1
ATOM 1536 C CA . GLN A 1 191 ? 12.078 -18.797 -17.438 1 92.12 191 GLN A CA 1
ATOM 1537 C C . GLN A 1 191 ? 10.883 -18.781 -18.391 1 92.12 191 GLN A C 1
ATOM 1539 O O . GLN A 1 191 ? 11.062 -18.75 -19.609 1 92.12 191 GLN A O 1
ATOM 1544 N N . ALA A 1 192 ? 9.789 -18.922 -17.828 1 95.56 192 ALA A N 1
ATOM 1545 C CA . ALA A 1 192 ? 8.531 -18.875 -18.562 1 95.56 192 ALA A CA 1
ATOM 1546 C C . ALA A 1 192 ? 7.375 -18.469 -17.672 1 95.56 192 ALA A C 1
ATOM 1548 O O . ALA A 1 192 ? 7.383 -18.75 -16.469 1 95.56 192 ALA A O 1
ATOM 1549 N N . LEU A 1 193 ? 6.449 -17.734 -18.297 1 97.44 193 LEU A N 1
ATOM 1550 C CA . LEU A 1 193 ? 5.258 -17.281 -17.594 1 97.44 193 LEU A CA 1
ATOM 1551 C C . LEU A 1 193 ? 4 -17.906 -18.188 1 97.44 193 LEU A C 1
ATOM 1553 O O . LEU A 1 193 ? 3.74 -17.781 -19.391 1 97.44 193 LEU A O 1
ATOM 1557 N N . ILE A 1 194 ? 3.312 -18.625 -17.391 1 98.69 194 ILE A N 1
ATOM 1558 C CA . ILE A 1 194 ? 2.068 -19.266 -17.812 1 98.69 194 ILE A CA 1
ATOM 1559 C C . ILE A 1 194 ? 0.898 -18.688 -17.016 1 98.69 194 ILE A C 1
ATOM 1561 O O . ILE A 1 194 ? 0.871 -18.781 -15.789 1 98.69 194 ILE A O 1
ATOM 1565 N N . LEU A 1 195 ? -0.051 -18.156 -17.734 1 98.81 195 LEU A N 1
ATOM 1566 C CA . LEU A 1 195 ? -1.204 -17.5 -17.125 1 98.81 195 LEU A CA 1
ATOM 1567 C C . LEU A 1 195 ? -2.469 -18.328 -17.328 1 98.81 195 LEU A C 1
ATOM 1569 O O . LEU A 1 195 ? -2.832 -18.641 -18.469 1 98.81 195 LEU A O 1
ATOM 1573 N N . LEU A 1 196 ? -3.061 -18.719 -16.234 1 98.88 196 LEU A N 1
ATOM 1574 C CA . LEU A 1 196 ? -4.328 -19.438 -16.25 1 98.88 196 LEU A CA 1
ATOM 1575 C C . LEU A 1 196 ? -5.5 -18.5 -16.016 1 98.88 196 LEU A C 1
ATOM 1577 O O . LEU A 1 196 ? -5.734 -18.062 -14.891 1 98.88 196 LEU A O 1
ATOM 1581 N N . ASP A 1 197 ? -6.223 -18.156 -17.047 1 98.25 197 ASP A N 1
ATOM 1582 C CA . ASP A 1 197 ? -7.363 -17.25 -17.047 1 98.25 197 ASP A CA 1
ATOM 1583 C C . ASP A 1 197 ? -7.047 -15.984 -16.25 1 98.25 197 ASP A C 1
ATOM 1585 O O . ASP A 1 197 ? -7.766 -15.633 -15.312 1 98.25 197 ASP A O 1
ATOM 1589 N N . ALA A 1 198 ? -5.992 -15.25 -16.75 1 97.31 198 ALA A N 1
ATOM 1590 C CA . ALA A 1 198 ? -5.496 -14.062 -16.062 1 97.31 198 ALA A CA 1
ATOM 1591 C C . ALA A 1 198 ? -5.078 -12.984 -17.062 1 97.31 198 ALA A C 1
ATOM 1593 O O . ALA A 1 198 ? -4.688 -13.305 -18.188 1 97.31 198 ALA A O 1
ATOM 1594 N N . HIS A 1 199 ? -5.168 -11.727 -16.75 1 90 199 HIS A N 1
ATOM 1595 C CA . HIS A 1 199 ? -4.809 -10.625 -17.625 1 90 199 HIS A CA 1
ATOM 1596 C C . HIS A 1 199 ? -4.062 -9.531 -16.875 1 90 199 HIS A C 1
ATOM 1598 O O . HIS A 1 199 ? -3.564 -8.578 -17.469 1 90 199 HIS A O 1
ATOM 1604 N N . GLY A 1 200 ? -3.891 -9.492 -15.688 1 87.62 200 GLY A N 1
ATOM 1605 C CA . GLY A 1 200 ? -3.217 -8.484 -14.891 1 87.62 200 GLY A CA 1
ATOM 1606 C C . GLY A 1 200 ? -4.066 -7.957 -13.75 1 87.62 200 GLY A C 1
ATOM 1607 O O . GLY A 1 200 ? -5.203 -8.406 -13.555 1 87.62 200 GLY A O 1
ATOM 1608 N N . PRO A 1 201 ? -3.389 -7.008 -13.062 1 89.31 201 PRO A N 1
ATOM 1609 C CA . PRO A 1 201 ? -4.145 -6.449 -11.938 1 89.31 201 PRO A CA 1
ATOM 1610 C C . PRO A 1 201 ? -5.293 -5.551 -12.383 1 89.31 201 PRO A C 1
ATOM 1612 O O . PRO A 1 201 ? -5.27 -5.023 -13.5 1 89.31 201 PRO A O 1
ATOM 1615 N N . ASP A 1 202 ? -6.23 -5.422 -11.461 1 88.56 202 ASP A N 1
ATOM 1616 C CA . ASP A 1 202 ? -7.254 -4.406 -11.664 1 88.56 202 ASP A CA 1
ATOM 1617 C C . ASP A 1 202 ? -6.641 -3.008 -11.703 1 88.56 202 ASP A C 1
ATOM 1619 O O . ASP A 1 202 ? -5.609 -2.762 -11.07 1 88.56 202 ASP A O 1
ATOM 1623 N N . TYR A 1 203 ? -7.246 -2.191 -12.492 1 92.31 203 TYR A N 1
ATOM 1624 C CA . TYR A 1 203 ? -6.766 -0.819 -12.609 1 92.31 203 TYR A CA 1
ATOM 1625 C C . TYR A 1 203 ? -7.918 0.173 -12.531 1 92.31 203 TYR A C 1
ATOM 1627 O O . TYR A 1 203 ? -9.086 -0.219 -12.578 1 92.31 203 TYR A O 1
ATOM 1635 N N . GLU A 1 204 ? -7.574 1.375 -12.273 1 93.06 204 GLU A N 1
ATOM 1636 C CA . GLU A 1 204 ? -8.555 2.451 -12.211 1 93.06 204 GLU A CA 1
ATOM 1637 C C . GLU A 1 204 ? -7.988 3.754 -12.766 1 93.06 204 GLU A C 1
ATOM 1639 O O . GLU A 1 204 ? -6.766 3.922 -12.836 1 93.06 204 GLU A O 1
ATOM 1644 N N . THR A 1 205 ? -8.914 4.586 -13.234 1 95.75 205 THR A N 1
ATOM 1645 C CA . THR A 1 205 ? -8.477 5.887 -13.734 1 95.75 205 THR A CA 1
ATOM 1646 C C . THR A 1 205 ? -8.039 6.785 -12.578 1 95.75 205 THR A C 1
ATOM 1648 O O . THR A 1 205 ? -8.594 6.711 -11.484 1 95.75 205 THR A O 1
ATOM 1651 N N . PRO A 1 206 ? -7.09 7.629 -12.859 1 95.38 206 PRO A N 1
ATOM 1652 C CA . PRO A 1 206 ? -6.504 8.438 -11.789 1 95.38 206 PRO A CA 1
ATOM 1653 C C . PRO A 1 206 ? -7.531 9.328 -11.094 1 95.38 206 PRO A C 1
ATOM 1655 O O . PRO A 1 206 ? -7.379 9.641 -9.914 1 95.38 206 PRO A O 1
ATOM 1658 N N . ASP A 1 207 ? -8.586 9.727 -11.75 1 95 207 ASP A N 1
ATOM 1659 C CA . ASP A 1 207 ? -9.562 10.656 -11.195 1 95 207 ASP A CA 1
ATOM 1660 C C . ASP A 1 207 ? -10.344 10.016 -10.047 1 95 207 ASP A C 1
ATOM 1662 O O . ASP A 1 207 ? -11.008 10.711 -9.281 1 95 207 ASP A O 1
ATOM 1666 N N . ARG A 1 208 ? -10.18 8.703 -9.852 1 94.88 208 ARG A N 1
ATOM 1667 C CA . ARG A 1 208 ? -10.922 7.988 -8.82 1 94.88 208 ARG A CA 1
ATOM 1668 C C . ARG A 1 208 ? -10.109 7.891 -7.531 1 94.88 208 ARG A C 1
ATOM 1670 O O . ARG A 1 208 ? -10.57 7.309 -6.547 1 94.88 208 ARG A O 1
ATOM 1677 N N . ILE A 1 209 ? -9.008 8.508 -7.469 1 93.5 209 ILE A N 1
ATOM 1678 C CA . ILE A 1 209 ? -8.039 8.32 -6.395 1 93.5 209 ILE A CA 1
ATOM 1679 C C . ILE A 1 209 ? -8.664 8.719 -5.062 1 93.5 209 ILE A C 1
ATOM 1681 O O . ILE A 1 209 ? -8.555 7.992 -4.074 1 93.5 209 ILE A O 1
ATOM 1685 N N . SER A 1 210 ? -9.352 9.883 -5.008 1 95.5 210 SER A N 1
ATOM 1686 C CA . SER A 1 210 ? -9.914 10.352 -3.744 1 95.5 210 SER A CA 1
ATOM 1687 C C . SER A 1 210 ? -11.016 9.414 -3.252 1 95.5 210 SER A C 1
ATOM 1689 O O . SER A 1 210 ? -11.086 9.109 -2.061 1 95.5 210 SER A O 1
ATOM 1691 N N . ALA A 1 211 ? -11.852 8.984 -4.18 1 94.38 211 ALA A N 1
ATOM 1692 C CA . ALA A 1 211 ? -12.906 8.039 -3.826 1 94.38 211 ALA A CA 1
ATOM 1693 C C . ALA A 1 211 ? -12.32 6.727 -3.318 1 94.38 211 ALA A C 1
ATOM 1695 O O . ALA A 1 211 ? -12.844 6.133 -2.369 1 94.38 211 ALA A O 1
ATOM 1696 N N . ARG A 1 212 ? -11.281 6.289 -3.961 1 91.88 212 ARG A N 1
ATOM 1697 C CA . ARG A 1 212 ? -10.602 5.055 -3.572 1 91.88 212 ARG A CA 1
ATOM 1698 C C . ARG A 1 212 ? -10.039 5.164 -2.156 1 91.88 212 ARG A C 1
ATOM 1700 O O . ARG A 1 212 ? -10.227 4.262 -1.339 1 91.88 212 ARG A O 1
ATOM 1707 N N . ILE A 1 213 ? -9.359 6.258 -1.855 1 92.44 213 ILE A N 1
ATOM 1708 C CA . ILE A 1 213 ? -8.781 6.473 -0.534 1 92.44 213 ILE A CA 1
ATOM 1709 C C . ILE A 1 213 ? -9.891 6.543 0.511 1 92.44 213 ILE A C 1
ATOM 1711 O O . ILE A 1 213 ? -9.781 5.941 1.582 1 92.44 213 ILE A O 1
ATOM 1715 N N . ARG A 1 214 ? -10.945 7.23 0.18 1 93.38 214 ARG A N 1
ATOM 1716 C CA . ARG A 1 214 ? -12.062 7.379 1.103 1 93.38 214 ARG A CA 1
ATOM 1717 C C . ARG A 1 214 ? -12.648 6.02 1.477 1 93.38 214 ARG A C 1
ATOM 1719 O O . ARG A 1 214 ? -12.82 5.719 2.658 1 93.38 214 ARG A O 1
ATOM 1726 N N . ASN A 1 215 ? -12.953 5.25 0.434 1 91.25 215 ASN A N 1
ATOM 1727 C CA . ASN A 1 215 ? -13.523 3.926 0.672 1 91.25 215 ASN A CA 1
ATOM 1728 C C . ASN A 1 215 ? -12.594 3.062 1.522 1 91.25 215 ASN A C 1
ATOM 1730 O O . ASN A 1 215 ? -13.055 2.348 2.416 1 91.25 215 ASN A O 1
ATOM 1734 N N . HIS A 1 216 ? -11.359 3.152 1.238 1 91.12 216 HIS A N 1
ATOM 1735 C CA . HIS A 1 216 ? -10.383 2.379 2.004 1 91.12 216 HIS A CA 1
ATOM 1736 C C . HIS A 1 216 ? -10.383 2.797 3.471 1 91.12 216 HIS A C 1
ATOM 1738 O O . HIS A 1 216 ? -10.414 1.946 4.363 1 91.12 216 HIS A O 1
ATOM 1744 N N . VAL A 1 217 ? -10.289 4.098 3.754 1 91.88 217 VAL A N 1
ATOM 1745 C CA . VAL A 1 217 ? -10.227 4.625 5.113 1 91.88 217 VAL A CA 1
ATOM 1746 C C . VAL A 1 217 ? -11.477 4.207 5.887 1 91.88 217 VAL A C 1
ATOM 1748 O O . VAL A 1 217 ? -11.375 3.707 7.012 1 91.88 217 VAL A O 1
ATOM 1751 N N . LEU A 1 218 ? -12.609 4.336 5.258 1 91.19 218 LEU A N 1
ATOM 1752 C CA . LEU A 1 218 ? -13.875 4.027 5.922 1 91.19 218 LEU A CA 1
ATOM 1753 C C . LEU A 1 218 ? -13.992 2.533 6.203 1 91.19 218 LEU A C 1
ATOM 1755 O O . LEU A 1 218 ? -14.32 2.133 7.32 1 91.19 218 LEU A O 1
ATOM 1759 N N . ASP A 1 219 ? -13.719 1.706 5.207 1 89.19 219 ASP A N 1
ATOM 1760 C CA . ASP A 1 219 ? -13.828 0.259 5.359 1 89.19 219 ASP A CA 1
ATOM 1761 C C . ASP A 1 219 ? -12.852 -0.255 6.422 1 89.19 219 ASP A C 1
ATOM 1763 O O . ASP A 1 219 ? -13.219 -1.093 7.25 1 89.19 219 ASP A O 1
ATOM 1767 N N . ARG A 1 220 ? -11.641 0.244 6.359 1 89.5 220 ARG A N 1
ATOM 1768 C CA . ARG A 1 220 ? -10.625 -0.143 7.336 1 89.5 220 ARG A CA 1
ATOM 1769 C C . ARG A 1 220 ? -11.055 0.24 8.75 1 89.5 220 ARG A C 1
ATOM 1771 O O . ARG A 1 220 ? -10.953 -0.568 9.672 1 89.5 220 ARG A O 1
ATOM 1778 N N . TYR A 1 221 ? -11.523 1.467 8.922 1 90.38 221 TYR A N 1
ATOM 1779 C CA . TYR A 1 221 ? -11.969 1.944 10.219 1 90.38 221 TYR A CA 1
ATOM 1780 C C . TYR A 1 221 ? -13.117 1.094 10.75 1 90.38 221 TYR A C 1
ATOM 1782 O O . TYR A 1 221 ? -13.086 0.638 11.898 1 90.38 221 TYR A O 1
ATOM 1790 N N . HIS A 1 222 ? -14.102 0.821 9.922 1 87.62 222 HIS A N 1
ATOM 1791 C CA . HIS A 1 222 ? -15.281 0.064 10.328 1 87.62 222 HIS A CA 1
ATOM 1792 C C . HIS A 1 222 ? -14.922 -1.383 10.648 1 87.62 222 HIS A C 1
ATOM 1794 O O . HIS A 1 222 ? -15.438 -1.957 11.609 1 87.62 222 HIS A O 1
ATOM 1800 N N . TYR A 1 223 ? -14.109 -1.933 9.828 1 88.19 223 TYR A N 1
ATOM 1801 C CA . TYR A 1 223 ? -13.672 -3.301 10.078 1 88.19 223 TYR A CA 1
ATOM 1802 C C . TYR A 1 223 ? -12.961 -3.404 11.422 1 88.19 223 TYR A C 1
ATOM 1804 O O . TYR A 1 223 ? -13.234 -4.312 12.211 1 88.19 223 TYR A O 1
ATOM 1812 N N . ASN A 1 224 ? -12.062 -2.469 11.695 1 88.62 224 ASN A N 1
ATOM 1813 C CA . ASN A 1 224 ? -11.305 -2.479 12.945 1 88.62 224 ASN A CA 1
ATOM 1814 C C . ASN A 1 224 ? -12.211 -2.254 14.148 1 88.62 224 ASN A C 1
ATOM 1816 O O . ASN A 1 224 ? -12.023 -2.879 15.195 1 88.62 224 ASN A O 1
ATOM 1820 N N . GLN A 1 225 ? -13.156 -1.353 13.992 1 86.44 225 GLN A N 1
ATOM 1821 C CA . GLN A 1 225 ? -14.086 -1.108 15.086 1 86.44 225 GLN A CA 1
ATOM 1822 C C . GLN A 1 225 ? -14.883 -2.365 15.422 1 86.44 225 GLN A C 1
ATOM 1824 O O . GLN A 1 225 ? -15.078 -2.693 16.594 1 86.44 225 GLN A O 1
ATOM 1829 N N . LYS A 1 226 ? -15.297 -3.02 14.43 1 84.44 226 LYS A N 1
ATOM 1830 C CA . LYS A 1 226 ? -16.078 -4.242 14.609 1 84.44 226 LYS A CA 1
ATOM 1831 C C . LYS A 1 226 ? -15.234 -5.336 15.266 1 84.44 226 LYS A C 1
ATOM 1833 O O . LYS A 1 226 ? -15.711 -6.031 16.172 1 84.44 226 LYS A O 1
ATOM 1838 N N . THR A 1 227 ? -14.039 -5.465 14.852 1 85.31 227 THR A N 1
ATOM 1839 C CA . THR A 1 227 ? -13.188 -6.531 15.359 1 85.31 227 THR A CA 1
ATOM 1840 C C . THR A 1 227 ? -12.719 -6.219 16.781 1 85.31 227 THR A C 1
ATOM 1842 O O . THR A 1 227 ? -12.484 -7.129 17.578 1 85.31 227 THR A O 1
ATOM 1845 N N . ASN A 1 228 ? -12.516 -4.949 17.125 1 85.5 228 ASN A N 1
ATOM 1846 C CA . ASN A 1 228 ? -12.164 -4.551 18.484 1 85.5 228 ASN A CA 1
ATOM 1847 C C . ASN A 1 228 ? -13.312 -4.801 19.453 1 85.5 228 ASN A C 1
ATOM 1849 O O . ASN A 1 228 ? -13.086 -5.188 20.609 1 85.5 228 ASN A O 1
ATOM 1853 N N . ASN A 1 229 ? -14.438 -4.539 19.078 1 76.31 229 ASN A N 1
ATOM 1854 C CA . ASN A 1 229 ? -15.617 -4.742 19.922 1 76.31 229 ASN A CA 1
ATOM 1855 C C . ASN A 1 229 ? -15.867 -6.223 20.172 1 76.31 229 ASN A C 1
ATOM 1857 O O . ASN A 1 229 ? -16.281 -6.602 21.281 1 76.31 229 ASN A O 1
ATOM 1861 N N . THR A 1 230 ? -15.648 -7.012 19.156 1 67.69 230 THR A N 1
ATOM 1862 C CA . THR A 1 230 ? -15.82 -8.453 19.312 1 67.69 230 THR A CA 1
ATOM 1863 C C . THR A 1 230 ? -14.797 -9.008 20.312 1 67.69 230 THR A C 1
ATOM 1865 O O . THR A 1 230 ? -15.125 -9.891 21.109 1 67.69 230 THR A O 1
ATOM 1868 N N . LYS A 1 231 ? -13.656 -8.438 20.328 1 63.59 231 LYS A N 1
ATOM 1869 C CA . LYS A 1 231 ? -12.625 -8.891 21.25 1 63.59 231 LYS A CA 1
ATOM 1870 C C . LYS A 1 231 ? -12.977 -8.531 22.688 1 63.59 231 LYS A C 1
ATOM 1872 O O . LYS A 1 231 ? -12.742 -9.328 23.609 1 63.59 231 LYS A O 1
ATOM 1877 N N . ASP A 1 232 ? -13.453 -7.324 22.906 1 56.28 232 ASP A N 1
ATOM 1878 C CA . ASP A 1 232 ? -13.844 -6.859 24.234 1 56.28 232 ASP A CA 1
ATOM 1879 C C . ASP A 1 232 ? -15.008 -7.68 24.781 1 56.28 232 ASP A C 1
ATOM 1881 O O . ASP A 1 232 ? -15.047 -7.992 25.969 1 56.28 232 ASP A O 1
ATOM 1885 N N . ASP A 1 233 ? -15.914 -7.938 23.844 1 53.31 233 ASP A N 1
ATOM 1886 C CA . ASP A 1 233 ? -17.047 -8.766 24.266 1 53.31 233 ASP A CA 1
ATOM 1887 C C . ASP A 1 233 ? -16.578 -10.172 24.641 1 53.31 233 ASP A C 1
ATOM 1889 O O . ASP A 1 233 ? -17.094 -10.75 25.594 1 53.31 233 ASP A O 1
ATOM 1893 N N . ASN A 1 234 ? -15.586 -10.602 23.828 1 51.94 234 ASN A N 1
ATOM 1894 C CA . ASN A 1 234 ? -15.062 -11.914 24.172 1 51.94 234 ASN A CA 1
ATOM 1895 C C . ASN A 1 234 ? -14.258 -11.883 25.453 1 51.94 234 ASN A C 1
ATOM 1897 O O . ASN A 1 234 ? -14.219 -12.875 26.203 1 51.94 234 ASN A O 1
ATOM 1901 N N . SER A 1 235 ? -13.516 -10.719 25.719 1 46.38 235 SER A N 1
ATOM 1902 C CA . SER A 1 235 ? -12.805 -10.609 26.984 1 46.38 235 SER A CA 1
ATOM 1903 C C . SER A 1 235 ? -13.773 -10.414 28.141 1 46.38 235 SER A C 1
ATOM 1905 O O . SER A 1 235 ? -13.461 -10.742 29.281 1 46.38 235 SER A O 1
ATOM 1907 N N . LYS A 1 236 ? -14.883 -9.484 28 1 42.69 236 LYS A N 1
ATOM 1908 C CA . LYS A 1 236 ? -15.844 -9.352 29.094 1 42.69 236 LYS A CA 1
ATOM 1909 C C . LYS A 1 236 ? -16.688 -10.617 29.234 1 42.69 236 LYS A C 1
ATOM 1911 O O . LYS A 1 236 ? -17.156 -10.945 30.328 1 42.69 236 LYS A O 1
ATOM 1916 N N . ASN A 1 237 ? -17.438 -10.984 28.219 1 38.62 237 ASN A N 1
ATOM 1917 C CA . ASN A 1 237 ? -18.328 -12.125 28.328 1 38.62 237 ASN A CA 1
ATOM 1918 C C . ASN A 1 237 ? -17.562 -13.438 28.438 1 38.62 237 ASN A C 1
ATOM 1920 O O . ASN A 1 237 ? -16.938 -13.875 27.484 1 38.62 237 ASN A O 1
ATOM 1924 N N . ASN A 1 238 ? -17.109 -13.953 29.516 1 34.69 238 ASN A N 1
ATOM 1925 C CA . ASN A 1 238 ? -17.188 -15.391 29.781 1 34.69 238 ASN A CA 1
ATOM 1926 C C . ASN A 1 238 ? -18.469 -15.992 29.219 1 34.69 238 ASN A C 1
ATOM 1928 O O . ASN A 1 238 ? -18.516 -17.188 28.953 1 34.69 238 ASN A O 1
ATOM 1932 N N . ASN A 1 239 ? -19.766 -15.594 29.844 1 30.61 239 ASN A N 1
ATOM 1933 C CA . ASN A 1 239 ? -20.938 -16.406 29.609 1 30.61 239 ASN A CA 1
ATOM 1934 C C . ASN A 1 239 ? -21.422 -16.281 28.172 1 30.61 239 ASN A C 1
ATOM 1936 O O . ASN A 1 239 ? -21.781 -17.281 27.531 1 30.61 239 ASN A O 1
ATOM 1940 N N . ASN A 1 240 ? -22.328 -15.141 27.922 1 29.91 240 ASN A N 1
ATOM 1941 C CA . ASN A 1 240 ? -23.312 -15.195 26.844 1 29.91 240 ASN A CA 1
ATOM 1942 C C . ASN A 1 240 ? -22.641 -15.117 25.469 1 29.91 240 ASN A C 1
ATOM 1944 O O . ASN A 1 240 ? -21.609 -14.461 25.312 1 29.91 240 ASN A O 1
ATOM 1948 N N . ASN A 1 241 ? -23.062 -15.961 24.469 1 30.98 241 ASN A N 1
ATOM 1949 C CA . ASN A 1 241 ? -22.906 -16.453 23.094 1 30.98 241 ASN A CA 1
ATOM 1950 C C . ASN A 1 241 ? -22.891 -15.305 22.094 1 30.98 241 ASN A C 1
ATOM 1952 O O . ASN A 1 241 ? -23.016 -15.539 20.891 1 30.98 241 ASN A O 1
ATOM 1956 N N . ASN A 1 242 ? -23.406 -14.047 22.453 1 30.52 242 ASN A N 1
ATOM 1957 C CA . ASN A 1 242 ? -23.781 -13.18 21.344 1 30.52 242 ASN A CA 1
ATOM 1958 C C . ASN A 1 242 ? -22.562 -12.586 20.656 1 30.52 242 ASN A C 1
ATOM 1960 O O . ASN A 1 242 ? -22.078 -11.523 21.062 1 30.52 242 ASN A O 1
ATOM 1964 N N . ASN A 1 243 ? -21.547 -13.242 20.406 1 31.73 243 ASN A N 1
ATOM 1965 C CA . ASN A 1 243 ? -20.266 -12.93 19.781 1 31.73 243 ASN A CA 1
ATOM 1966 C C . ASN A 1 243 ? -20.438 -12.164 18.469 1 31.73 243 ASN A C 1
ATOM 1968 O O . ASN A 1 243 ? -20.844 -12.742 17.469 1 31.73 243 ASN A O 1
ATOM 1972 N N . ASN A 1 244 ? -20.906 -10.961 18.5 1 32.72 244 ASN A N 1
ATOM 1973 C CA . ASN A 1 244 ? -20.984 -10.055 17.344 1 32.72 244 ASN A CA 1
ATOM 1974 C C . ASN A 1 244 ? -19.625 -9.883 16.688 1 32.72 244 ASN A C 1
ATOM 1976 O O . ASN A 1 244 ? -19.047 -8.789 16.703 1 32.72 244 ASN A O 1
ATOM 1980 N N . VAL A 1 245 ? -18.547 -10.531 16.984 1 35.53 245 VAL A N 1
ATOM 1981 C CA . VAL A 1 245 ? -17.297 -10.641 16.234 1 35.53 245 VAL A CA 1
ATOM 1982 C C . VAL A 1 245 ? -17.594 -10.586 14.742 1 35.53 245 VAL A C 1
ATOM 1984 O O . VAL A 1 245 ? -18.625 -11.078 14.281 1 35.53 245 VAL A O 1
ATOM 1987 N N . PHE A 1 246 ? -17.141 -9.562 14 1 44.09 246 PHE A N 1
ATOM 1988 C CA . PHE A 1 246 ? -17.234 -9.875 12.578 1 44.09 246 PHE A CA 1
ATOM 1989 C C . PHE A 1 246 ? -17.422 -11.375 12.367 1 44.09 246 PHE A C 1
ATOM 1991 O O . PHE A 1 246 ? -16.5 -12.164 12.562 1 44.09 246 PHE A O 1
ATOM 1998 N N . LYS A 1 247 ? -18.578 -11.82 12.883 1 51.12 247 LYS A N 1
ATOM 1999 C CA . LYS A 1 247 ? -18.922 -13.242 12.922 1 51.12 247 LYS A CA 1
ATOM 2000 C C . LYS A 1 247 ? -18.719 -13.891 11.555 1 51.12 247 LYS A C 1
ATOM 2002 O O . LYS A 1 247 ? -19.453 -13.594 10.609 1 51.12 247 LYS A O 1
ATOM 2007 N N . THR A 1 248 ? -17.391 -14.148 11.289 1 69.06 248 THR A N 1
ATOM 2008 C CA . THR A 1 248 ? -17.234 -15.008 10.125 1 69.06 248 THR A CA 1
ATOM 2009 C C . THR A 1 248 ? -18.438 -15.938 9.969 1 69.06 248 THR A C 1
ATOM 2011 O O . THR A 1 248 ? -18.969 -16.438 10.969 1 69.06 248 THR A O 1
ATOM 2014 N N . LYS A 1 249 ? -19.062 -15.703 8.875 1 80.06 249 LYS A N 1
ATOM 2015 C CA . LYS A 1 249 ? -20.188 -16.562 8.57 1 80.06 249 LYS A CA 1
ATOM 2016 C C . LYS A 1 249 ? -19.906 -18.016 8.977 1 80.06 249 LYS A C 1
ATOM 2018 O O . LYS A 1 249 ? -18.844 -18.547 8.703 1 80.06 249 LYS A O 1
ATOM 2023 N N . GLN A 1 250 ? -20.797 -18.516 9.789 1 87.75 250 GLN A N 1
ATOM 2024 C CA . GLN A 1 250 ? -20.703 -19.922 10.203 1 87.75 250 GLN A CA 1
ATOM 2025 C C . GLN A 1 250 ? -21.594 -20.797 9.344 1 87.75 250 GLN A C 1
ATOM 2027 O O . GLN A 1 250 ? -22.719 -20.422 8.992 1 87.75 250 GLN A O 1
ATOM 2032 N N . TYR A 1 251 ? -21.031 -21.891 8.961 1 92.5 251 TYR A N 1
ATOM 2033 C CA . TYR A 1 251 ? -21.766 -22.875 8.172 1 92.5 251 TYR A CA 1
ATOM 2034 C C . TYR A 1 251 ? -22.062 -24.125 9 1 92.5 251 TYR A C 1
ATOM 2036 O O . TYR A 1 251 ? -21.234 -24.562 9.797 1 92.5 251 TYR A O 1
ATOM 2044 N N . SER A 1 252 ? -23.234 -24.719 8.781 1 90.5 252 SER A N 1
ATOM 2045 C CA . SER A 1 252 ? -23.703 -25.844 9.578 1 90.5 252 SER A CA 1
ATOM 2046 C C . SER A 1 252 ? -22.781 -27.047 9.406 1 90.5 252 SER A C 1
ATOM 2048 O O . SER A 1 252 ? -22.625 -27.859 10.328 1 90.5 252 SER A O 1
ATOM 2050 N N . ASN A 1 253 ? -22.266 -27.172 8.242 1 91 253 ASN A N 1
ATOM 2051 C CA . ASN A 1 253 ? -21.344 -28.25 7.93 1 91 253 ASN A CA 1
ATOM 2052 C C . ASN A 1 253 ? -20.484 -27.922 6.707 1 91 253 ASN A C 1
ATOM 2054 O O . ASN A 1 253 ? -20.703 -26.891 6.055 1 91 253 ASN A O 1
ATOM 2058 N N . LEU A 1 254 ? -19.547 -28.812 6.488 1 93.06 254 LEU A N 1
ATOM 2059 C CA . LEU A 1 254 ? -18.641 -28.594 5.375 1 93.06 254 LEU A CA 1
ATOM 2060 C C . LEU A 1 254 ? -19.391 -28.547 4.051 1 93.06 254 LEU A C 1
ATOM 2062 O O . LEU A 1 254 ? -19.047 -27.75 3.168 1 93.06 254 LEU A O 1
ATOM 2066 N N . HIS A 1 255 ? -20.391 -29.359 3.916 1 95.31 255 HIS A N 1
ATOM 2067 C CA . HIS A 1 255 ? -21.172 -29.422 2.684 1 95.31 255 HIS A CA 1
ATOM 2068 C C . HIS A 1 255 ? -21.828 -28.078 2.381 1 95.31 255 HIS A C 1
ATOM 2070 O O . HIS A 1 255 ? -21.859 -27.641 1.229 1 95.31 255 HIS A O 1
ATOM 2076 N N . ALA A 1 256 ? -22.281 -27.469 3.34 1 95.5 256 ALA A N 1
ATOM 2077 C CA . ALA A 1 256 ? -22.906 -26.156 3.172 1 95.5 256 ALA A CA 1
ATOM 2078 C C . ALA A 1 256 ? -21.891 -25.125 2.703 1 95.5 256 ALA A C 1
ATOM 2080 O O . ALA A 1 256 ? -22.203 -24.281 1.846 1 95.5 256 ALA A O 1
ATOM 2081 N N . ALA A 1 257 ? -20.719 -25.156 3.264 1 95.81 257 ALA A N 1
ATOM 2082 C CA . ALA A 1 257 ? -19.656 -24.234 2.865 1 95.81 257 ALA A CA 1
ATOM 2083 C C . ALA A 1 257 ? -19.234 -24.484 1.42 1 95.81 257 ALA A C 1
ATOM 2085 O O . ALA A 1 257 ? -19.016 -23.547 0.662 1 95.81 257 ALA A O 1
ATOM 2086 N N . VAL A 1 258 ? -19.172 -25.734 1.085 1 97.56 258 VAL A N 1
ATOM 2087 C CA . VAL A 1 258 ? -18.797 -26.109 -0.274 1 97.56 258 VAL A CA 1
ATOM 2088 C C . VAL A 1 258 ? -19.859 -25.609 -1.258 1 97.56 258 VAL A C 1
ATOM 2090 O O . VAL A 1 258 ? -19.516 -25.047 -2.309 1 97.56 258 VAL A O 1
ATOM 2093 N N . GLN A 1 259 ? -21.109 -25.75 -0.917 1 97.19 259 GLN A N 1
ATOM 2094 C CA . GLN A 1 259 ? -22.188 -25.266 -1.767 1 97.19 259 GLN A CA 1
ATOM 2095 C C . GLN A 1 259 ? -22.094 -23.766 -1.96 1 97.19 259 GLN A C 1
ATOM 2097 O O . GLN A 1 259 ? -22.328 -23.25 -3.062 1 97.19 259 GLN A O 1
ATOM 2102 N N . THR A 1 260 ? -21.828 -23.141 -0.905 1 95.62 260 THR A N 1
ATOM 2103 C CA . THR A 1 260 ? -21.688 -21.703 -0.98 1 95.62 260 THR A CA 1
ATOM 2104 C C . THR A 1 260 ? -20.547 -21.312 -1.938 1 95.62 260 THR A C 1
ATOM 2106 O O . THR A 1 260 ? -20.688 -20.375 -2.723 1 95.62 260 THR A O 1
ATOM 2109 N N . ARG A 1 261 ? -19.453 -22 -1.834 1 96.38 261 ARG A N 1
ATOM 2110 C CA . ARG A 1 261 ? -18.328 -21.734 -2.727 1 96.38 261 ARG A CA 1
ATOM 2111 C C . ARG A 1 261 ? -18.719 -21.984 -4.18 1 96.38 261 ARG A C 1
ATOM 2113 O O . ARG A 1 261 ? -18.344 -21.219 -5.07 1 96.38 261 ARG A O 1
ATOM 2120 N N . MET A 1 262 ? -19.406 -23.031 -4.445 1 97.56 262 MET A N 1
ATOM 2121 C CA . MET A 1 262 ? -19.891 -23.328 -5.793 1 97.56 262 MET A CA 1
ATOM 2122 C C . MET A 1 262 ? -20.828 -22.234 -6.281 1 97.56 262 MET A C 1
ATOM 2124 O O . MET A 1 262 ? -20.75 -21.797 -7.438 1 97.56 262 MET A O 1
ATOM 2128 N N . ASP A 1 263 ? -21.688 -21.703 -5.41 1 96.06 263 ASP A N 1
ATOM 2129 C CA . ASP A 1 263 ? -22.625 -20.641 -5.75 1 96.06 263 ASP A CA 1
ATOM 2130 C C . ASP A 1 263 ? -21.906 -19.328 -6.082 1 96.06 263 ASP A C 1
ATOM 2132 O O . ASP A 1 263 ? -22.297 -18.609 -6.992 1 96.06 263 ASP A O 1
ATOM 2136 N N . THR A 1 264 ? -20.891 -19.062 -5.312 1 93.5 264 THR A N 1
ATOM 2137 C CA . THR A 1 264 ? -20.109 -17.859 -5.57 1 93.5 264 THR A CA 1
ATOM 2138 C C . THR A 1 264 ? -19.516 -17.875 -6.98 1 93.5 264 THR A C 1
ATOM 2140 O O . THR A 1 264 ? -19.469 -16.844 -7.648 1 93.5 264 THR A O 1
ATOM 2143 N N . ALA A 1 265 ? -19.047 -19.062 -7.395 1 93.81 265 ALA A N 1
ATOM 2144 C CA . ALA A 1 265 ? -18.547 -19.203 -8.758 1 93.81 265 ALA A CA 1
ATOM 2145 C C . ALA A 1 265 ? -19.656 -18.984 -9.781 1 93.81 265 ALA A C 1
ATOM 2147 O O . ALA A 1 265 ? -19.469 -18.266 -10.773 1 93.81 265 ALA A O 1
ATOM 2148 N N . ARG A 1 266 ? -20.781 -19.5 -9.477 1 92.94 266 ARG A N 1
ATOM 2149 C CA . ARG A 1 266 ? -21.922 -19.406 -10.383 1 92.94 266 ARG A CA 1
ATOM 2150 C C . ARG A 1 266 ? -22.375 -17.969 -10.555 1 92.94 266 ARG A C 1
ATOM 2152 O O . ARG A 1 266 ? -22.797 -17.562 -11.641 1 92.94 266 ARG A O 1
ATOM 2159 N N . PHE A 1 267 ? -22.25 -17.156 -9.5 1 91.69 267 PHE A N 1
ATOM 2160 C CA . PHE A 1 267 ? -22.766 -15.789 -9.508 1 91.69 267 PHE A CA 1
ATOM 2161 C C . PHE A 1 267 ? -21.656 -14.805 -9.891 1 91.69 267 PHE A C 1
ATOM 2163 O O . PHE A 1 267 ? -21.875 -13.586 -9.852 1 91.69 267 PHE A O 1
ATOM 2170 N N . SER A 1 268 ? -20.547 -15.336 -10.211 1 91.19 268 SER A N 1
ATOM 2171 C CA . SER A 1 268 ? -19.438 -14.469 -10.602 1 91.19 268 SER A CA 1
ATOM 2172 C C . SER A 1 268 ? -19.75 -13.742 -11.906 1 91.19 268 SER A C 1
ATOM 2174 O O . SER A 1 268 ? -20.688 -14.102 -12.617 1 91.19 268 SER A O 1
ATOM 2176 N N . PRO A 1 269 ? -19.016 -12.672 -12.219 1 87 269 PRO A N 1
ATOM 2177 C CA . PRO A 1 269 ? -19.297 -11.898 -13.43 1 87 269 PRO A CA 1
ATOM 2178 C C . PRO A 1 269 ? -19.391 -12.766 -14.68 1 87 269 PRO A C 1
ATOM 2180 O O . PRO A 1 269 ? -18.641 -13.727 -14.828 1 87 269 PRO A O 1
ATOM 2183 N N . GLY A 1 270 ? -20.25 -12.469 -15.555 1 85.31 270 GLY A N 1
ATOM 2184 C CA . GLY A 1 270 ? -20.516 -13.211 -16.781 1 85.31 270 GLY A CA 1
ATOM 2185 C C . GLY A 1 270 ? -21.672 -14.18 -16.641 1 85.31 270 GLY A C 1
ATOM 2186 O O . GLY A 1 270 ? -22.312 -14.516 -17.641 1 85.31 270 GLY A O 1
ATOM 2187 N N . GLY A 1 271 ? -21.844 -14.766 -15.398 1 85.44 271 GLY A N 1
ATOM 2188 C CA . GLY A 1 271 ? -23 -15.594 -15.109 1 85.44 271 GLY A CA 1
ATOM 2189 C C . GLY A 1 271 ? -22.938 -16.969 -15.758 1 85.44 271 GLY A C 1
ATOM 2190 O O . GLY A 1 271 ? -23.969 -17.625 -15.945 1 85.44 271 GLY A O 1
ATOM 2191 N N . HIS A 1 272 ? -21.766 -17.391 -16.109 1 89.44 272 HIS A N 1
ATOM 2192 C CA . HIS A 1 272 ? -21.625 -18.656 -16.828 1 89.44 272 HIS A CA 1
ATOM 2193 C C . HIS A 1 272 ? -20.562 -19.531 -16.188 1 89.44 272 HIS A C 1
ATOM 2195 O O . HIS A 1 272 ? -20.297 -20.641 -16.672 1 89.44 272 HIS A O 1
ATOM 2201 N N . GLN A 1 273 ? -20.016 -19.109 -15.117 1 94.69 273 GLN A N 1
ATOM 2202 C CA . GLN A 1 273 ? -18.906 -19.828 -14.516 1 94.69 273 GLN A CA 1
ATOM 2203 C C . GLN A 1 273 ? -19.406 -20.906 -13.555 1 94.69 273 GLN A C 1
ATOM 2205 O O . GLN A 1 273 ? -20.547 -20.875 -13.109 1 94.69 273 GLN A O 1
ATOM 2210 N N . TRP A 1 274 ? -18.594 -21.906 -13.375 1 96.06 274 TRP A N 1
ATOM 2211 C CA . TRP A 1 274 ? -18.891 -22.938 -12.391 1 96.06 274 TRP A CA 1
ATOM 2212 C C . TRP A 1 274 ? -17.609 -23.453 -11.742 1 96.06 274 TRP A C 1
ATOM 2214 O O . TRP A 1 274 ? -16.5 -23.141 -12.203 1 96.06 274 TRP A O 1
ATOM 2224 N N . LEU A 1 275 ? -17.766 -24.094 -10.688 1 97.12 275 LEU A N 1
ATOM 2225 C CA . LEU A 1 275 ? -16.75 -24.828 -9.961 1 97.12 275 LEU A CA 1
ATOM 2226 C C . LEU A 1 275 ? -17.25 -26.219 -9.57 1 97.12 275 LEU A C 1
ATOM 2228 O O . LEU A 1 275 ? -18.328 -26.359 -8.984 1 97.12 275 LEU A O 1
ATOM 2232 N N . SER A 1 276 ? -16.5 -27.266 -9.977 1 97.62 276 SER A N 1
ATOM 2233 C CA . SER A 1 276 ? -16.938 -28.625 -9.656 1 97.62 276 SER A CA 1
ATOM 2234 C C . SER A 1 276 ? -17 -28.844 -8.148 1 97.62 276 SER A C 1
ATOM 2236 O O . SER A 1 276 ? -16.297 -28.172 -7.387 1 97.62 276 SER A O 1
ATOM 2238 N N . GLN A 1 277 ? -17.797 -29.766 -7.75 1 97.94 277 GLN A N 1
ATOM 2239 C CA . GLN A 1 277 ? -17.906 -30.094 -6.332 1 97.94 277 GLN A CA 1
ATOM 2240 C C . GLN A 1 277 ? -16.562 -30.547 -5.77 1 97.94 277 GLN A C 1
ATOM 2242 O O . GLN A 1 277 ? -16.219 -30.219 -4.633 1 97.94 277 GLN A O 1
ATOM 2247 N N . GLU A 1 278 ? -15.875 -31.312 -6.5 1 98.06 278 GLU A N 1
ATOM 2248 C CA . GLU A 1 278 ? -14.578 -31.797 -6.051 1 98.06 278 GLU A CA 1
ATOM 2249 C C . GLU A 1 278 ? -13.594 -30.656 -5.832 1 98.06 278 GLU A C 1
ATOM 2251 O O . GLU A 1 278 ? -12.945 -30.578 -4.789 1 98.06 278 GLU A O 1
ATOM 2256 N N . ALA A 1 279 ? -13.484 -29.828 -6.832 1 98.19 279 ALA A N 1
ATOM 2257 C CA . ALA A 1 279 ? -12.586 -28.672 -6.711 1 98.19 279 ALA A CA 1
ATOM 2258 C C . ALA A 1 279 ? -12.984 -27.781 -5.543 1 98.19 279 ALA A C 1
ATOM 2260 O O . ALA A 1 279 ? -12.141 -27.344 -4.762 1 98.19 279 ALA A O 1
ATOM 2261 N N . ALA A 1 280 ? -14.266 -27.516 -5.43 1 98.44 280 ALA A N 1
ATOM 2262 C CA . ALA A 1 280 ? -14.773 -26.703 -4.336 1 98.44 280 ALA A CA 1
ATOM 2263 C C . ALA A 1 280 ? -14.445 -27.312 -2.982 1 98.44 280 ALA A C 1
ATOM 2265 O O . ALA A 1 280 ? -14.07 -26.609 -2.041 1 98.44 280 ALA A O 1
ATOM 2266 N N . THR A 1 281 ? -14.609 -28.609 -2.93 1 98.19 281 THR A N 1
ATOM 2267 C CA . THR A 1 281 ? -14.336 -29.312 -1.68 1 98.19 281 THR A CA 1
ATOM 2268 C C . THR A 1 281 ? -12.867 -29.172 -1.29 1 98.19 281 THR A C 1
ATOM 2270 O O . THR A 1 281 ? -12.547 -28.906 -0.129 1 98.19 281 THR A O 1
ATOM 2273 N N . GLU A 1 282 ? -11.953 -29.312 -2.252 1 98 282 GLU A N 1
ATOM 2274 C CA . GLU A 1 282 ? -10.523 -29.172 -1.998 1 98 282 GLU A CA 1
ATOM 2275 C C . GLU A 1 282 ? -10.195 -27.781 -1.474 1 98 282 GLU A C 1
ATOM 2277 O O . GLU A 1 282 ? -9.453 -27.625 -0.503 1 98 282 GLU A O 1
ATOM 2282 N N . LEU A 1 283 ? -10.758 -26.797 -2.084 1 98.19 283 LEU A N 1
ATOM 2283 C CA . LEU A 1 283 ? -10.5 -25.406 -1.716 1 98.19 283 LEU A CA 1
ATOM 2284 C C . LEU A 1 283 ? -11.086 -25.094 -0.344 1 98.19 283 LEU A C 1
ATOM 2286 O O . LEU A 1 283 ? -10.414 -24.5 0.499 1 98.19 283 LEU A O 1
ATOM 2290 N N . VAL A 1 284 ? -12.297 -25.516 -0.076 1 97.56 284 VAL A N 1
ATOM 2291 C CA . VAL A 1 284 ? -13.031 -25.156 1.131 1 97.56 284 VAL A CA 1
ATOM 2292 C C . VAL A 1 284 ? -12.445 -25.875 2.336 1 97.56 284 VAL A C 1
ATOM 2294 O O . VAL A 1 284 ? -12.312 -25.297 3.416 1 97.56 284 VAL A O 1
ATOM 2297 N N . GLN A 1 285 ? -12.078 -27.094 2.127 1 96.31 285 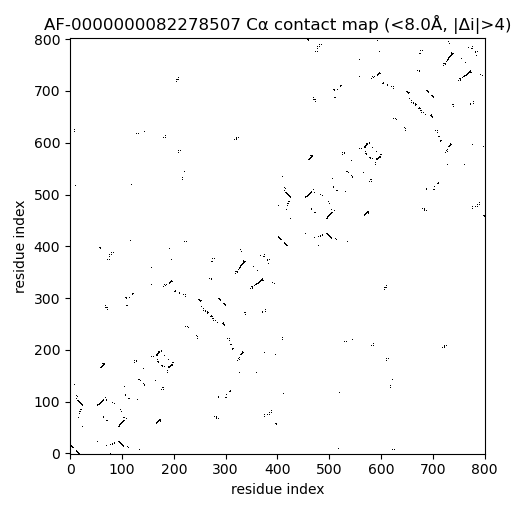GLN A N 1
ATOM 2298 C CA . GLN A 1 285 ? -11.492 -27.859 3.227 1 96.31 285 GLN A CA 1
ATOM 2299 C C . GLN A 1 285 ? -10.234 -27.188 3.756 1 96.31 285 GLN A C 1
ATOM 2301 O O . GLN A 1 285 ? -10.023 -27.109 4.969 1 96.31 285 GLN A O 1
ATOM 2306 N N . ARG A 1 286 ? -9.43 -26.672 2.891 1 96.44 286 ARG A N 1
ATOM 2307 C CA . ARG A 1 286 ? -8.195 -26.016 3.297 1 96.44 286 ARG A CA 1
ATOM 2308 C C . ARG A 1 286 ? -8.484 -24.625 3.861 1 96.44 286 ARG A C 1
ATOM 2310 O O . ARG A 1 286 ? -7.723 -24.109 4.691 1 96.44 286 ARG A O 1
ATOM 2317 N N . ALA A 1 287 ? -9.57 -24.078 3.469 1 95.94 287 ALA A N 1
ATOM 2318 C CA . ALA A 1 287 ? -9.867 -22.688 3.801 1 95.94 287 ALA A CA 1
ATOM 2319 C C . ALA A 1 287 ? -10.727 -22.594 5.059 1 95.94 287 ALA A C 1
ATOM 2321 O O . ALA A 1 287 ? -11.125 -21.5 5.465 1 95.94 287 ALA A O 1
ATOM 2322 N N . THR A 1 288 ? -11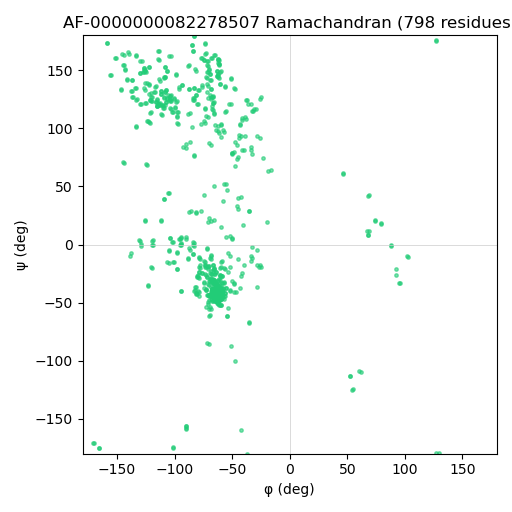.102 -23.703 5.688 1 94.19 288 THR A N 1
ATOM 2323 C CA . THR A 1 288 ? -12.031 -23.656 6.809 1 94.19 288 THR A CA 1
ATOM 2324 C C . THR A 1 288 ? -11.477 -24.438 8 1 94.19 288 THR A C 1
ATOM 2326 O O . THR A 1 288 ? -10.531 -25.203 7.867 1 94.19 288 THR A O 1
ATOM 2329 N N . CYS A 1 289 ? -11.992 -24.062 9.07 1 90.31 289 CYS A N 1
ATOM 2330 C CA . CYS A 1 289 ? -11.758 -24.812 10.305 1 90.31 289 CYS A CA 1
ATOM 2331 C C . CYS A 1 289 ? -13.078 -25.156 10.984 1 90.31 289 CYS A C 1
ATOM 2333 O O . CYS A 1 289 ? -14.094 -24.516 10.75 1 90.31 289 CYS A O 1
ATOM 2335 N N . VAL A 1 290 ? -13.023 -26.266 11.617 1 84 290 VAL A N 1
ATOM 2336 C CA . VAL A 1 290 ? -14.203 -26.703 12.367 1 84 290 VAL A CA 1
ATOM 2337 C C . VAL A 1 290 ? -14.273 -25.938 13.695 1 84 290 VAL A C 1
ATOM 2339 O O . VAL A 1 290 ? -13.25 -25.766 14.367 1 84 290 VAL A O 1
ATOM 2342 N N . ALA A 1 291 ? -15.461 -25.484 13.883 1 78.44 291 ALA A N 1
ATOM 2343 C CA . ALA A 1 291 ? -15.664 -24.75 15.125 1 78.44 291 ALA A CA 1
ATOM 2344 C C . ALA A 1 291 ? -15.695 -25.703 16.328 1 78.44 291 ALA A C 1
ATOM 2346 O O . ALA A 1 291 ? -15.562 -26.922 16.156 1 78.44 291 ALA A O 1
ATOM 2347 N N . TRP A 1 292 ? -15.734 -25.094 17.484 1 69.06 292 TRP A N 1
ATOM 2348 C CA . TRP A 1 292 ? -15.625 -25.812 18.75 1 69.06 292 TRP A CA 1
ATOM 2349 C C . TRP A 1 292 ? -16.734 -26.844 18.891 1 69.06 292 TRP A C 1
ATOM 2351 O O . TRP A 1 292 ? -16.547 -27.891 19.516 1 69.06 292 TRP A O 1
ATOM 2361 N N . ASP A 1 293 ? -17.875 -26.641 18.25 1 71.25 293 ASP A N 1
ATOM 2362 C CA . ASP A 1 293 ? -19 -27.562 18.406 1 71.25 293 ASP A CA 1
ATOM 2363 C C . ASP A 1 293 ? -18.859 -28.75 17.469 1 71.25 293 ASP A C 1
ATOM 2365 O O . ASP A 1 293 ? -19.766 -29.578 17.359 1 71.25 293 ASP A O 1
ATOM 2369 N N . ASP A 1 294 ? -17.844 -28.75 16.812 1 69.06 294 ASP A N 1
ATOM 2370 C CA . ASP A 1 294 ? -17.406 -29.844 15.953 1 69.06 294 ASP A CA 1
ATOM 2371 C C . ASP A 1 294 ? -18.328 -30.016 14.75 1 69.06 294 ASP A C 1
ATOM 2373 O O . ASP A 1 294 ? -18.297 -31.047 14.086 1 69.06 294 ASP A O 1
ATOM 2377 N N . ARG A 1 295 ? -19.203 -29.094 14.609 1 76 295 ARG A N 1
ATOM 2378 C CA . ARG A 1 295 ? -20.109 -29.203 13.469 1 76 295 ARG A CA 1
ATOM 2379 C C . ARG A 1 295 ? -20.031 -27.953 12.586 1 76 295 ARG A C 1
ATOM 2381 O O . ARG A 1 295 ? -19.984 -28.062 11.359 1 76 295 ARG A O 1
ATOM 2388 N N . THR A 1 296 ? -19.859 -26.938 13.211 1 87.62 296 THR A N 1
ATOM 2389 C CA . THR A 1 296 ? -19.891 -25.672 12.492 1 87.62 296 THR A CA 1
ATOM 2390 C C . THR A 1 296 ? -18.531 -25.391 11.852 1 87.62 296 THR A C 1
ATOM 2392 O O . THR A 1 296 ? -17.5 -25.703 12.438 1 87.62 296 THR A O 1
ATOM 2395 N N . VAL A 1 297 ? -18.656 -24.969 10.602 1 91.56 297 VAL A N 1
ATOM 2396 C CA . VAL A 1 297 ? -17.453 -24.656 9.836 1 91.56 297 VAL A CA 1
ATOM 2397 C C . VAL A 1 297 ? -17.406 -23.156 9.547 1 91.56 297 VAL A C 1
ATOM 2399 O O . VAL A 1 297 ? -18.438 -22.516 9.336 1 91.56 297 VAL A O 1
ATOM 2402 N N . GLN A 1 298 ? -16.125 -22.656 9.625 1 91.62 298 GLN A N 1
ATOM 2403 C CA . GLN A 1 298 ? -15.938 -21.234 9.312 1 91.62 298 GLN A CA 1
ATOM 2404 C C . GLN A 1 298 ? -14.711 -21.031 8.438 1 91.62 298 GLN A C 1
ATOM 2406 O O . GLN A 1 298 ? -13.688 -21.688 8.617 1 91.62 298 GLN A O 1
ATOM 2411 N N . PHE A 1 299 ? -14.875 -20.125 7.543 1 92.44 299 PHE A N 1
ATOM 2412 C CA . PHE A 1 299 ? -13.719 -19.75 6.742 1 92.44 299 PHE A CA 1
ATOM 2413 C C . PHE A 1 299 ? -12.688 -19.016 7.586 1 92.44 299 PHE A C 1
ATOM 2415 O O . PHE A 1 299 ? -13.047 -18.234 8.477 1 92.44 299 PHE A O 1
ATOM 2422 N N . VAL A 1 300 ? -11.391 -19.203 7.254 1 90.62 300 VAL A N 1
ATOM 2423 C CA . VAL A 1 300 ? -10.352 -18.688 8.141 1 90.62 300 VAL A CA 1
ATOM 2424 C C . VAL A 1 300 ? -9.492 -17.672 7.391 1 90.62 300 VAL A C 1
ATOM 2426 O O . VAL A 1 300 ? -8.492 -17.188 7.922 1 90.62 300 VAL A O 1
ATOM 2429 N N . HIS A 1 301 ? -9.805 -17.344 6.141 1 91.69 301 HIS A N 1
ATOM 2430 C CA . HIS A 1 301 ? -9.023 -16.328 5.438 1 91.69 301 HIS A CA 1
ATOM 2431 C C . HIS A 1 301 ? -9.117 -14.977 6.141 1 91.69 301 HIS A C 1
ATOM 2433 O O . HIS A 1 301 ? -10.047 -14.734 6.922 1 91.69 301 HIS A O 1
ATOM 2439 N N . ASP A 1 302 ? -8.117 -14.078 5.953 1 91.12 302 ASP A N 1
ATOM 2440 C CA . ASP A 1 302 ? -8.125 -12.719 6.473 1 91.12 302 ASP A CA 1
ATOM 2441 C C . ASP A 1 302 ? -9.359 -11.953 6 1 91.12 302 ASP A C 1
ATOM 2443 O O . ASP A 1 302 ? -9.547 -11.75 4.801 1 91.12 302 ASP A O 1
ATOM 2447 N N . GLY A 1 303 ? -10.25 -11.586 6.93 1 88.06 303 GLY A N 1
ATOM 2448 C CA . GLY A 1 303 ? -11.484 -10.898 6.598 1 88.06 303 GLY A CA 1
ATOM 2449 C C . GLY A 1 303 ? -11.266 -9.609 5.824 1 88.06 303 GLY A C 1
ATOM 2450 O O . GLY A 1 303 ? -12.156 -9.164 5.098 1 88.06 303 GLY A O 1
ATOM 2451 N N . ARG A 1 304 ? -10.078 -9.008 5.887 1 88.81 304 ARG A N 1
ATOM 2452 C CA . ARG A 1 304 ? -9.766 -7.746 5.223 1 88.81 304 ARG A CA 1
ATOM 2453 C C . ARG A 1 304 ? -9.672 -7.926 3.713 1 88.81 304 ARG A C 1
ATOM 2455 O O . ARG A 1 304 ? -9.766 -6.957 2.959 1 88.81 304 ARG A O 1
ATOM 2462 N N . LEU A 1 305 ? -9.484 -9.18 3.312 1 89.25 305 LEU A N 1
ATOM 2463 C CA . LEU A 1 305 ? -9.453 -9.453 1.879 1 89.25 305 LEU A CA 1
ATOM 2464 C C . LEU A 1 305 ? -10.797 -9.109 1.232 1 89.25 305 LEU A C 1
ATOM 2466 O O . LEU A 1 305 ? -10.836 -8.656 0.085 1 89.25 305 LEU A O 1
ATOM 2470 N N . LYS A 1 306 ? -11.82 -9.25 1.968 1 83.62 306 LYS A N 1
ATOM 2471 C CA . LYS A 1 306 ? -13.164 -9.008 1.437 1 83.62 306 LYS A CA 1
ATOM 2472 C C . LYS A 1 306 ? -13.656 -7.609 1.798 1 83.62 306 LYS A C 1
ATOM 2474 O O . LYS A 1 306 ? -14.492 -7.039 1.097 1 83.62 306 LYS A O 1
ATOM 2479 N N . HIS A 1 307 ? -13.078 -7.047 2.812 1 75.31 307 HIS A N 1
ATOM 2480 C CA . HIS A 1 307 ? -13.75 -5.887 3.389 1 75.31 307 HIS A CA 1
ATOM 2481 C C . HIS A 1 307 ? -12.867 -4.645 3.312 1 75.31 307 HIS A C 1
ATOM 2483 O O . HIS A 1 307 ? -13.266 -3.566 3.752 1 75.31 307 HIS A O 1
ATOM 2489 N N . SER A 1 308 ? -11.719 -4.828 2.787 1 70.69 308 SER A N 1
ATOM 2490 C CA . SER A 1 308 ? -10.836 -3.676 2.682 1 70.69 308 SER A CA 1
ATOM 2491 C C . SER A 1 308 ? -10.203 -3.588 1.296 1 70.69 308 SER A C 1
ATOM 2493 O O . SER A 1 308 ? -9.242 -4.297 1.001 1 70.69 308 SER A O 1
ATOM 2495 N N . PRO A 1 309 ? -10.789 -2.721 0.544 1 75.19 309 PRO A N 1
ATOM 2496 C CA . PRO A 1 309 ? -10.211 -2.559 -0.794 1 75.19 309 PRO A CA 1
ATOM 2497 C C . PRO A 1 309 ? -8.82 -1.935 -0.768 1 75.19 309 PRO A C 1
ATOM 2499 O O . PRO A 1 309 ? -8.438 -1.312 0.226 1 75.19 309 PRO A O 1
ATOM 2502 N N . PRO A 1 310 ? -8.094 -2.127 -1.85 1 79.94 310 PRO A N 1
ATOM 2503 C CA . PRO A 1 310 ? -6.758 -1.534 -1.895 1 79.94 310 PRO A CA 1
ATOM 2504 C C . PRO A 1 310 ? -6.789 -0.008 -1.847 1 79.94 310 PRO A C 1
ATOM 2506 O O . PRO A 1 310 ? -7.707 0.612 -2.385 1 79.94 310 PRO A O 1
ATOM 2509 N N . LEU A 1 311 ? -5.809 0.542 -1.196 1 84.38 311 LEU A N 1
ATOM 2510 C CA . LEU A 1 311 ? -5.66 1.982 -1.017 1 84.38 311 LEU A CA 1
ATOM 2511 C C . LEU A 1 311 ? -5.367 2.668 -2.348 1 84.38 311 LEU A C 1
ATOM 2513 O O . LEU A 1 311 ? -5.746 3.826 -2.549 1 84.38 311 LEU A O 1
ATOM 2517 N N . LEU A 1 312 ? -4.688 1.969 -3.182 1 83.31 312 LEU A N 1
ATOM 2518 C CA . LEU A 1 312 ? -4.309 2.482 -4.492 1 83.31 312 LEU A CA 1
ATOM 2519 C C . LEU A 1 312 ? -4.289 1.364 -5.531 1 83.31 312 LEU A C 1
ATOM 2521 O O . LEU A 1 312 ? -3.818 0.26 -5.246 1 83.31 312 LEU A O 1
ATOM 2525 N N . LEU A 1 313 ? -4.895 1.649 -6.684 1 88.62 313 LEU A N 1
ATOM 2526 C CA . LEU A 1 313 ? -4.828 0.734 -7.816 1 88.62 313 LEU A CA 1
ATOM 2527 C C . LEU A 1 313 ? -3.947 1.305 -8.922 1 88.62 313 LEU A C 1
ATOM 2529 O O . LEU A 1 313 ? -3.893 2.521 -9.117 1 88.62 313 LEU A O 1
ATOM 2533 N N . PRO A 1 314 ? -3.24 0.424 -9.578 1 91.5 314 PRO A N 1
ATOM 2534 C CA . PRO A 1 314 ? -2.5 0.912 -10.742 1 91.5 314 PRO A CA 1
ATOM 2535 C C . PRO A 1 314 ? -3.414 1.471 -11.828 1 91.5 314 PRO A C 1
ATOM 2537 O O . PRO A 1 314 ? -4.625 1.229 -11.812 1 91.5 314 PRO A O 1
ATOM 2540 N N . THR A 1 315 ? -2.822 2.293 -12.688 1 94.06 315 THR A N 1
ATOM 2541 C CA . THR A 1 315 ? -3.508 2.688 -13.914 1 94.06 315 THR A CA 1
ATOM 2542 C C . THR A 1 315 ? -3.312 1.64 -15 1 94.06 315 THR A C 1
ATOM 2544 O O . THR A 1 315 ? -2.488 0.734 -14.859 1 94.06 315 THR A O 1
ATOM 2547 N N . LEU A 1 316 ? -4.129 1.777 -16.062 1 95.38 316 LEU A N 1
ATOM 2548 C CA . LEU A 1 316 ? -3.943 0.895 -17.203 1 95.38 316 LEU A CA 1
ATOM 2549 C C . LEU A 1 316 ? -2.514 0.977 -17.734 1 95.38 316 LEU A C 1
ATOM 2551 O O . LEU A 1 316 ? -1.927 -0.041 -18.109 1 95.38 316 LEU A O 1
ATOM 2555 N N . ASP A 1 317 ? -1.946 2.172 -17.719 1 96.38 317 ASP A N 1
ATOM 2556 C CA . ASP A 1 317 ? -0.582 2.355 -18.203 1 96.38 317 ASP A CA 1
ATOM 2557 C C . ASP A 1 317 ? 0.414 1.569 -17.359 1 96.38 317 ASP A C 1
ATOM 2559 O O . ASP A 1 317 ? 1.413 1.062 -17.859 1 96.38 317 ASP A O 1
ATOM 2563 N N . HIS A 1 318 ? 0.181 1.505 -16.094 1 95.38 318 HIS A N 1
ATOM 2564 C CA . HIS A 1 318 ? 1.016 0.678 -15.219 1 95.38 318 HIS A CA 1
ATOM 2565 C C . HIS A 1 318 ? 0.948 -0.79 -15.633 1 95.38 318 HIS A C 1
ATOM 2567 O O . HIS A 1 318 ? 1.977 -1.465 -15.703 1 95.38 318 HIS A O 1
ATOM 2573 N N . VAL A 1 319 ? -0.281 -1.263 -15.836 1 96.38 319 VAL A N 1
ATOM 2574 C CA . VAL A 1 319 ? -0.502 -2.66 -16.203 1 96.38 319 VAL A CA 1
ATOM 2575 C C . VAL A 1 319 ? 0.201 -2.973 -17.516 1 96.38 319 VAL A C 1
ATOM 2577 O O . VAL A 1 319 ? 0.927 -3.965 -17.625 1 96.38 319 VAL A O 1
ATOM 2580 N N . LEU A 1 320 ? 0.017 -2.105 -18.469 1 97.06 320 LEU A N 1
ATOM 2581 C CA . LEU A 1 320 ? 0.62 -2.311 -19.781 1 97.06 320 LEU A CA 1
ATOM 2582 C C . LEU A 1 320 ? 2.141 -2.25 -19.703 1 97.06 320 LEU A C 1
ATOM 2584 O O . LEU A 1 320 ? 2.836 -2.975 -20.406 1 97.06 320 LEU A O 1
ATOM 2588 N N . ALA A 1 321 ? 2.645 -1.407 -18.828 1 96.5 321 ALA A N 1
ATOM 2589 C CA . ALA A 1 321 ? 4.09 -1.334 -18.641 1 96.5 321 ALA A CA 1
ATOM 2590 C C . ALA A 1 321 ? 4.641 -2.66 -18.125 1 96.5 321 ALA A C 1
ATOM 2592 O O . ALA A 1 321 ? 5.723 -3.092 -18.531 1 96.5 321 ALA A O 1
ATOM 2593 N N . CYS A 1 322 ? 3.93 -3.307 -17.25 1 96.5 322 CYS A N 1
ATOM 2594 C CA . CYS A 1 322 ? 4.355 -4.609 -16.75 1 96.5 322 CYS A CA 1
ATOM 2595 C C . CYS A 1 322 ? 4.418 -5.633 -17.891 1 96.5 322 CYS A C 1
ATOM 2597 O O . CYS A 1 322 ? 5.387 -6.387 -18 1 96.5 322 CYS A O 1
ATOM 2599 N N . TRP A 1 323 ? 3.389 -5.633 -18.688 1 96.94 323 TRP A N 1
ATOM 2600 C CA . TRP A 1 323 ? 3.373 -6.539 -19.844 1 96.94 323 TRP A CA 1
ATOM 2601 C C . TRP A 1 323 ? 4.543 -6.254 -20.766 1 96.94 323 TRP A C 1
ATOM 2603 O O . TRP A 1 323 ? 5.188 -7.18 -21.266 1 96.94 323 TRP A O 1
ATOM 2613 N N . ASN A 1 324 ? 4.812 -4.98 -20.938 1 95.94 324 ASN A N 1
ATOM 2614 C CA . ASN A 1 324 ? 5.875 -4.57 -21.844 1 95.94 324 ASN A CA 1
ATOM 2615 C C . ASN A 1 324 ? 7.25 -4.969 -21.312 1 95.94 324 ASN A C 1
ATOM 2617 O O . ASN A 1 324 ? 8.18 -5.184 -22.094 1 95.94 324 ASN A O 1
ATOM 2621 N N . ASN A 1 325 ? 7.348 -5.113 -20.031 1 94.38 325 ASN A N 1
ATOM 2622 C CA . ASN A 1 325 ? 8.625 -5.387 -19.375 1 94.38 325 ASN A CA 1
ATOM 2623 C C . ASN A 1 325 ? 8.922 -6.883 -19.328 1 94.38 325 ASN A C 1
ATOM 2625 O O . ASN A 1 325 ? 9.984 -7.293 -18.859 1 94.38 325 ASN A O 1
ATOM 2629 N N . LEU A 1 326 ? 7.992 -7.723 -19.781 1 94.94 326 LEU A N 1
ATOM 2630 C CA . LEU A 1 326 ? 8.227 -9.164 -19.797 1 94.94 326 LEU A CA 1
ATOM 2631 C C . LEU A 1 326 ? 9.297 -9.523 -20.812 1 94.94 326 LEU A C 1
ATOM 2633 O O . LEU A 1 326 ? 9.344 -8.953 -21.906 1 94.94 326 LEU A O 1
ATOM 2637 N N . THR A 1 327 ? 10.18 -10.531 -20.438 1 92.62 327 THR A N 1
ATOM 2638 C CA . THR A 1 327 ? 11.266 -10.898 -21.344 1 92.62 327 THR A CA 1
ATOM 2639 C C . THR A 1 327 ? 11.297 -12.406 -21.562 1 92.62 327 THR A C 1
ATOM 2641 O O . THR A 1 327 ? 12.156 -12.914 -22.281 1 92.62 327 THR A O 1
ATOM 2644 N N . CYS A 1 328 ? 10.43 -13.125 -20.938 1 92.56 328 CYS A N 1
ATOM 2645 C CA . CYS A 1 328 ? 10.359 -14.57 -21.062 1 92.56 328 CYS A CA 1
ATOM 2646 C C . CYS A 1 328 ? 9.203 -14.984 -21.969 1 92.56 328 CYS A C 1
ATOM 2648 O O . CYS A 1 328 ? 8.328 -14.172 -22.281 1 92.56 328 CYS A O 1
ATOM 2650 N N . PRO A 1 329 ? 9.25 -16.281 -22.469 1 94.56 329 PRO A N 1
ATOM 2651 C CA . PRO A 1 329 ? 8.055 -16.797 -23.141 1 94.56 329 PRO A CA 1
ATOM 2652 C C . PRO A 1 329 ? 6.805 -16.734 -22.266 1 94.56 329 PRO A C 1
ATOM 2654 O O . PRO A 1 329 ? 6.879 -17 -21.062 1 94.56 329 PRO A O 1
ATOM 2657 N N . VAL A 1 330 ? 5.695 -16.281 -22.891 1 96.81 330 VAL A N 1
ATOM 2658 C CA . VAL A 1 330 ? 4.438 -16.109 -22.172 1 96.81 330 VAL A CA 1
ATOM 2659 C C . VAL A 1 330 ? 3.355 -16.984 -22.797 1 96.81 330 VAL A C 1
ATOM 2661 O O . VAL A 1 330 ? 3.158 -16.953 -24.016 1 96.81 330 VAL A O 1
ATOM 2664 N N . TYR A 1 331 ? 2.785 -17.812 -22 1 97.62 331 TYR A N 1
ATOM 2665 C CA . TYR A 1 331 ? 1.664 -18.641 -22.438 1 97.62 331 TYR A CA 1
ATOM 2666 C C . TYR A 1 331 ? 0.374 -18.203 -21.734 1 97.62 331 TYR A C 1
ATOM 2668 O O . TYR A 1 331 ? 0.209 -18.422 -20.531 1 97.62 331 TYR A O 1
ATOM 2676 N N . CYS A 1 332 ? -0.567 -17.641 -22.516 1 98.19 332 CYS A N 1
ATOM 2677 C CA . CYS A 1 332 ? -1.87 -17.25 -21.984 1 98.19 332 CYS A CA 1
ATOM 2678 C C . CYS A 1 332 ? -2.918 -18.328 -22.281 1 98.19 332 CYS A C 1
ATOM 2680 O O . CYS A 1 332 ? -3.309 -18.516 -23.422 1 98.19 332 CYS A O 1
ATOM 2682 N N . LEU A 1 333 ? -3.318 -18.953 -21.234 1 98.56 333 LEU A N 1
ATOM 2683 C CA . LEU A 1 333 ? -4.402 -19.938 -21.344 1 98.56 333 LEU A CA 1
ATOM 2684 C C . LEU A 1 333 ? -5.707 -19.344 -20.797 1 98.56 333 LEU A C 1
ATOM 2686 O O . LEU A 1 333 ? -5.797 -19.031 -19.609 1 98.56 333 LEU A O 1
ATOM 2690 N N . TYR A 1 334 ? -6.684 -19.219 -21.656 1 98.06 334 TYR A N 1
ATOM 2691 C CA . TYR A 1 334 ? -8 -18.75 -21.25 1 98.06 334 TYR A CA 1
ATOM 2692 C C . TYR A 1 334 ? -9.008 -19.891 -21.234 1 98.06 334 TYR A C 1
ATOM 2694 O O . TYR A 1 334 ? -8.867 -20.859 -21.969 1 98.06 334 TYR A O 1
ATOM 2702 N N . ALA A 1 335 ? -9.977 -19.781 -20.344 1 98.06 335 ALA A N 1
ATOM 2703 C CA . ALA A 1 335 ? -11.094 -20.719 -20.312 1 98.06 335 ALA A CA 1
ATOM 2704 C C . ALA A 1 335 ? -12.273 -20.203 -21.125 1 98.06 335 ALA A C 1
ATOM 2706 O O . ALA A 1 335 ? -12.625 -19.016 -21.031 1 98.06 335 ALA A O 1
ATOM 2707 N N . LYS A 1 336 ? -12.875 -21.062 -21.875 1 97 336 LYS A N 1
ATOM 2708 C CA . LYS A 1 336 ? -13.992 -20.672 -22.719 1 97 336 LYS A CA 1
ATOM 2709 C C . LYS A 1 336 ? -15.109 -20.016 -21.906 1 97 336 LYS A C 1
ATOM 2711 O O . LYS A 1 336 ? -15.695 -19.016 -22.328 1 97 336 LYS A O 1
ATOM 2716 N N . ASP A 1 337 ? -15.359 -20.609 -20.766 1 96.75 337 ASP A N 1
ATOM 2717 C CA . ASP A 1 337 ? -16.375 -20.078 -19.859 1 96.75 337 ASP A CA 1
ATOM 2718 C C . ASP A 1 337 ? -15.727 -19.469 -18.609 1 96.75 337 ASP A C 1
ATOM 2720 O O . ASP A 1 337 ? -16.172 -19.719 -17.484 1 96.75 337 ASP A O 1
ATOM 2724 N N . GLY A 1 338 ? -14.586 -18.797 -18.875 1 96.75 338 GLY A N 1
ATOM 2725 C CA . GLY A 1 338 ? -13.844 -18.219 -17.781 1 96.75 338 GLY A CA 1
ATOM 2726 C C . GLY A 1 338 ? -14.258 -16.797 -17.469 1 96.75 338 GLY A C 1
ATOM 2727 O O . GLY A 1 338 ? -15.414 -16.422 -17.672 1 96.75 338 GLY A O 1
ATOM 2728 N N . TRP A 1 339 ? -13.43 -16.047 -16.844 1 95.56 339 TRP A N 1
ATOM 2729 C CA . TRP A 1 339 ? -13.672 -14.656 -16.453 1 95.56 339 TRP A CA 1
ATOM 2730 C C . TRP A 1 339 ? -13.922 -13.781 -17.672 1 95.56 339 TRP A C 1
ATOM 2732 O O . TRP A 1 339 ? -13.219 -13.891 -18.672 1 95.56 339 TRP A O 1
ATOM 2742 N N . PRO A 1 340 ? -14.859 -12.898 -17.625 1 94.31 340 PRO A N 1
ATOM 2743 C CA . PRO A 1 340 ? -15.195 -12.062 -18.766 1 94.31 340 PRO A CA 1
ATOM 2744 C C . PRO A 1 340 ? -14.289 -10.836 -18.891 1 94.31 340 PRO A C 1
ATOM 2746 O O . PRO A 1 340 ? -14.742 -9.711 -18.672 1 94.31 340 PRO A O 1
ATOM 2749 N N . PHE A 1 341 ? -13.117 -11.008 -19.344 1 93.62 341 PHE A N 1
ATOM 2750 C CA . PHE A 1 341 ? -12.18 -9.898 -19.516 1 93.62 341 PHE A CA 1
ATOM 2751 C C . PHE A 1 341 ? -12.617 -8.992 -20.656 1 93.62 341 PHE A C 1
ATOM 2753 O O . PHE A 1 341 ? -13.211 -9.461 -21.625 1 93.62 341 PHE A O 1
ATOM 2760 N N . ASN A 1 342 ? -12.258 -7.68 -20.531 1 92.69 342 ASN A N 1
ATOM 2761 C CA . ASN A 1 342 ? -12.43 -6.77 -21.656 1 92.69 342 ASN A CA 1
ATOM 2762 C C . ASN A 1 342 ? -11.508 -7.133 -22.812 1 92.69 342 ASN A C 1
ATOM 2764 O O . ASN A 1 342 ? -10.281 -7.059 -22.688 1 92.69 342 ASN A O 1
ATOM 2768 N N . PRO A 1 343 ? -12.141 -7.512 -23.938 1 94.44 343 PRO A N 1
ATOM 2769 C CA . PRO A 1 343 ? -11.305 -7.949 -25.047 1 94.44 343 PRO A CA 1
ATOM 2770 C C . PRO A 1 343 ? -10.289 -6.891 -25.484 1 94.44 343 PRO A C 1
ATOM 2772 O O . PRO A 1 343 ? -9.188 -7.23 -25.922 1 94.44 343 PRO A O 1
ATOM 2775 N N . LEU A 1 344 ? -10.633 -5.668 -25.359 1 95.25 344 LEU A N 1
ATOM 2776 C CA . LEU A 1 344 ? -9.719 -4.598 -25.734 1 95.25 344 LEU A CA 1
ATOM 2777 C C . LEU A 1 344 ? -8.516 -4.566 -24.797 1 95.25 344 LEU A C 1
ATOM 2779 O O . LEU A 1 344 ? -7.391 -4.305 -25.234 1 95.25 344 LEU A O 1
ATOM 2783 N N . ASP A 1 345 ? -8.734 -4.801 -23.562 1 93.75 345 ASP A N 1
ATOM 2784 C CA . ASP A 1 345 ? -7.645 -4.84 -22.594 1 93.75 345 ASP A CA 1
ATOM 2785 C C . ASP A 1 345 ? -6.703 -6.012 -22.859 1 93.75 345 ASP A C 1
ATOM 2787 O O . ASP A 1 345 ? -5.48 -5.871 -22.766 1 93.75 345 ASP A O 1
ATOM 2791 N N . ILE A 1 346 ? -7.305 -7.113 -23.234 1 95 346 ILE A N 1
ATOM 2792 C CA . ILE A 1 346 ? -6.523 -8.297 -23.578 1 95 346 ILE A CA 1
ATOM 2793 C C . ILE A 1 346 ? -5.637 -8 -24.781 1 95 346 ILE A C 1
ATOM 2795 O O . ILE A 1 346 ? -4.434 -8.266 -24.75 1 95 346 ILE A O 1
ATOM 2799 N N . GLN A 1 347 ? -6.219 -7.445 -25.734 1 96 347 GLN A N 1
ATOM 2800 C CA . GLN A 1 347 ? -5.484 -7.129 -26.953 1 96 347 GLN A CA 1
ATOM 2801 C C . GLN A 1 347 ? -4.34 -6.16 -26.672 1 96 347 GLN A C 1
ATOM 2803 O O . GLN A 1 347 ? -3.219 -6.359 -27.141 1 96 347 GLN A O 1
ATOM 2808 N N . ARG A 1 348 ? -4.605 -5.141 -25.922 1 96.06 348 ARG A N 1
ATOM 2809 C CA . ARG A 1 348 ? -3.588 -4.145 -25.609 1 96.06 348 ARG A CA 1
ATOM 2810 C C . ARG A 1 348 ? -2.422 -4.777 -24.844 1 96.06 348 ARG A C 1
ATOM 2812 O O . ARG A 1 348 ? -1.261 -4.453 -25.109 1 96.06 348 ARG A O 1
ATOM 2819 N N . ALA A 1 349 ? -2.791 -5.621 -23.938 1 95.81 349 ALA A N 1
ATOM 2820 C CA . ALA A 1 349 ? -1.756 -6.312 -23.172 1 95.81 349 ALA A CA 1
ATOM 2821 C C . ALA A 1 349 ? -0.916 -7.211 -24.078 1 95.81 349 ALA A C 1
ATOM 2823 O O . ALA A 1 349 ? 0.316 -7.168 -24.031 1 95.81 349 ALA A O 1
ATOM 2824 N N . HIS A 1 350 ? -1.556 -8.016 -24.922 1 95.88 350 HIS A N 1
ATOM 2825 C CA . HIS A 1 350 ? -0.871 -8.914 -25.844 1 95.88 350 HIS A CA 1
ATOM 2826 C C . HIS A 1 350 ? 0.02 -8.141 -26.797 1 95.88 350 HIS A C 1
ATOM 2828 O O . HIS A 1 350 ? 1.122 -8.586 -27.125 1 95.88 350 HIS A O 1
ATOM 2834 N N . ASP A 1 351 ? -0.446 -7.004 -27.203 1 95.5 351 ASP A N 1
ATOM 2835 C CA . ASP A 1 351 ? 0.32 -6.16 -28.125 1 95.5 351 ASP A CA 1
ATOM 2836 C C . ASP A 1 351 ? 1.628 -5.703 -27.484 1 95.5 351 ASP A C 1
ATOM 2838 O O . ASP A 1 351 ? 2.639 -5.539 -28.172 1 95.5 351 ASP A O 1
ATOM 2842 N N . GLN A 1 352 ? 1.582 -5.453 -26.141 1 94.69 352 GLN A N 1
ATOM 2843 C CA . GLN A 1 352 ? 2.805 -5.043 -25.469 1 94.69 352 GLN A CA 1
ATOM 2844 C C . GLN A 1 352 ? 3.889 -6.113 -25.594 1 94.69 352 GLN A C 1
ATOM 2846 O O . GLN A 1 352 ? 5.055 -5.793 -25.828 1 94.69 352 GLN A O 1
ATOM 2851 N N . VAL A 1 353 ? 3.51 -7.359 -25.438 1 93.25 353 VAL A N 1
ATOM 2852 C CA . VAL A 1 353 ? 4.445 -8.477 -25.5 1 93.25 353 VAL A CA 1
ATOM 2853 C C . VAL A 1 353 ? 4.93 -8.672 -26.938 1 93.25 353 VAL A C 1
ATOM 2855 O O . VAL A 1 353 ? 6.125 -8.844 -27.172 1 93.25 353 VAL A O 1
ATOM 2858 N N . SER A 1 354 ? 4.066 -8.617 -27.828 1 90.75 354 SER A N 1
ATOM 2859 C CA . SER A 1 354 ? 4.383 -8.852 -29.234 1 90.75 354 SER A CA 1
ATOM 2860 C C . SER A 1 354 ? 5.281 -7.75 -29.797 1 90.75 354 SER A C 1
ATOM 2862 O O . SER A 1 354 ? 6.098 -7.996 -30.688 1 90.75 354 SER A O 1
ATOM 2864 N N . ASN A 1 355 ? 5.137 -6.629 -29.266 1 87.12 355 ASN A N 1
ATOM 2865 C CA . ASN A 1 355 ? 5.844 -5.48 -29.828 1 87.12 355 ASN A CA 1
ATOM 2866 C C . ASN A 1 355 ? 7.137 -5.191 -29.062 1 87.12 355 ASN A C 1
ATOM 2868 O O . ASN A 1 355 ? 7.918 -4.328 -29.469 1 87.12 355 ASN A O 1
ATOM 2872 N N . ASN A 1 356 ? 7.211 -5.949 -28.031 1 81.62 356 ASN A N 1
ATOM 2873 C CA . ASN A 1 356 ? 8.414 -5.574 -27.281 1 81.62 356 ASN A CA 1
ATOM 2874 C C . ASN A 1 356 ? 9.672 -6.117 -27.953 1 81.62 356 ASN A C 1
ATOM 2876 O O . ASN A 1 356 ? 9.602 -7.059 -28.75 1 81.62 356 ASN A O 1
ATOM 2880 N N . ASN A 1 357 ? 10.742 -5.461 -28.141 1 70.44 357 ASN A N 1
ATOM 2881 C CA . ASN A 1 357 ? 11.969 -5.703 -28.891 1 70.44 357 ASN A CA 1
ATOM 2882 C C . ASN A 1 357 ? 12.797 -6.828 -28.281 1 70.44 357 ASN A C 1
ATOM 2884 O O . ASN A 1 357 ? 13.984 -6.953 -28.562 1 70.44 357 ASN A O 1
ATOM 2888 N N . ASN A 1 358 ? 12.047 -7.574 -27.516 1 72.5 358 ASN A N 1
ATOM 2889 C CA . ASN A 1 358 ? 12.789 -8.672 -26.906 1 72.5 358 ASN A CA 1
ATOM 2890 C C . ASN A 1 358 ? 12.586 -9.977 -27.672 1 72.5 358 ASN A C 1
ATOM 2892 O O . ASN A 1 358 ? 11.453 -10.453 -27.797 1 72.5 358 ASN A O 1
ATOM 2896 N N . SER A 1 359 ? 13.617 -10.562 -28.109 1 65.31 359 SER A N 1
ATOM 2897 C CA . SER A 1 359 ? 13.562 -11.742 -28.969 1 65.31 359 SER A CA 1
ATOM 2898 C C . SER A 1 359 ? 13.141 -12.977 -28.188 1 65.31 359 SER A C 1
ATOM 2900 O O . SER A 1 359 ? 12.68 -13.961 -28.766 1 65.31 359 SER A O 1
ATOM 2902 N N . ASN A 1 360 ? 13.258 -12.938 -26.938 1 71.31 360 ASN A N 1
ATOM 2903 C CA . ASN A 1 360 ? 12.953 -14.125 -26.141 1 71.31 360 ASN A CA 1
ATOM 2904 C C . ASN A 1 360 ? 11.484 -14.18 -25.766 1 71.31 360 ASN A C 1
ATOM 2906 O O . ASN A 1 360 ? 10.992 -15.211 -25.297 1 71.31 360 ASN A O 1
ATOM 2910 N N . THR A 1 361 ? 10.969 -13.016 -26.031 1 78.06 361 THR A N 1
ATOM 2911 C CA . THR A 1 361 ? 9.562 -12.977 -25.625 1 78.06 361 THR A CA 1
ATOM 2912 C C . THR A 1 361 ? 8.664 -13.5 -26.75 1 78.06 361 THR A C 1
ATOM 2914 O O . THR A 1 361 ? 8.805 -13.094 -27.906 1 78.06 361 THR A O 1
ATOM 2917 N N . ASN A 1 362 ? 8.055 -14.641 -26.484 1 87.31 362 ASN A N 1
ATOM 2918 C CA . ASN A 1 362 ? 7.059 -15.219 -27.375 1 87.31 362 ASN A CA 1
ATOM 2919 C C . ASN A 1 362 ? 5.723 -15.414 -26.672 1 87.31 362 ASN A C 1
ATOM 2921 O O . ASN A 1 362 ? 5.664 -16.016 -25.594 1 87.31 362 ASN A O 1
ATOM 2925 N N . LEU A 1 363 ? 4.758 -14.82 -27.312 1 95.12 363 LEU A N 1
ATOM 2926 C CA . LEU A 1 363 ? 3.422 -14.93 -26.734 1 95.12 363 LEU A CA 1
ATOM 2927 C C . LEU A 1 363 ? 2.611 -16.016 -27.438 1 95.12 363 LEU A C 1
ATOM 2929 O O . LEU A 1 363 ? 2.477 -16 -28.656 1 95.12 363 LEU A O 1
ATOM 2933 N N . VAL A 1 364 ? 2.248 -16.969 -26.703 1 96.06 364 VAL A N 1
ATOM 2934 C CA . VAL A 1 364 ? 1.318 -17.984 -27.188 1 96.06 364 VAL A CA 1
ATOM 2935 C C . VAL A 1 364 ? -0.012 -17.859 -26.438 1 96.06 364 VAL A C 1
ATOM 2937 O O . VAL A 1 364 ? -0.038 -17.734 -25.219 1 96.06 364 VAL A O 1
ATOM 2940 N N . VAL A 1 365 ? -1.104 -17.812 -27.219 1 97.12 365 VAL A N 1
ATOM 2941 C CA . VAL A 1 365 ? -2.438 -17.672 -26.656 1 97.12 365 VAL A CA 1
ATOM 2942 C C . VAL A 1 365 ? -3.312 -18.859 -27.062 1 97.12 365 VAL A C 1
ATOM 2944 O O . VAL A 1 365 ? -3.34 -19.234 -28.234 1 97.12 365 VAL A O 1
ATOM 2947 N N . GLU A 1 366 ? -3.939 -19.438 -26.094 1 98 366 GLU A N 1
ATOM 2948 C CA . GLU A 1 366 ? -4.84 -20.562 -26.359 1 98 366 GLU A CA 1
ATOM 2949 C C . GLU A 1 366 ? -6.07 -20.5 -25.469 1 98 366 GLU A C 1
ATOM 2951 O O . GLU A 1 366 ? -5.984 -20.078 -24.312 1 98 366 GLU A O 1
ATOM 2956 N N . THR A 1 367 ? -7.262 -20.859 -25.969 1 98.12 367 THR A N 1
ATOM 2957 C CA . THR A 1 367 ? -8.484 -21 -25.188 1 98.12 367 THR A CA 1
ATOM 2958 C C . THR A 1 367 ? -8.883 -22.469 -25.062 1 98.12 367 THR A C 1
ATOM 2960 O O . THR A 1 367 ? -8.945 -23.188 -26.062 1 98.12 367 THR A O 1
ATOM 2963 N N . LEU A 1 368 ? -9.078 -22.938 -23.922 1 98.56 368 LEU A N 1
ATOM 2964 C CA . LEU A 1 368 ? -9.461 -24.312 -23.641 1 98.56 368 LEU A CA 1
ATOM 2965 C C . LEU A 1 368 ? -10.867 -24.391 -23.062 1 98.56 368 LEU A C 1
ATOM 2967 O O . LEU A 1 368 ? -11.359 -23.422 -22.484 1 98.56 368 LEU A O 1
ATOM 2971 N N . PRO A 1 369 ? -11.5 -25.531 -23.156 1 97.56 369 PRO A N 1
ATOM 2972 C CA . PRO A 1 369 ? -12.781 -25.719 -22.484 1 97.56 369 PRO A CA 1
ATOM 2973 C C . PRO A 1 369 ? -12.672 -25.609 -20.969 1 97.56 369 PRO A C 1
ATOM 2975 O O . PRO A 1 369 ? -11.641 -25.984 -20.391 1 97.56 369 PRO A O 1
ATOM 2978 N N . GLY A 1 370 ? -13.766 -25.141 -20.406 1 97.62 370 GLY A N 1
ATOM 2979 C CA . GLY A 1 370 ? -13.82 -25.047 -18.953 1 97.62 370 GLY A CA 1
ATOM 2980 C C . GLY A 1 370 ? -14.203 -23.672 -18.453 1 97.62 370 GLY A C 1
ATOM 2981 O O . GLY A 1 370 ? -14.445 -22.766 -19.25 1 97.62 370 GLY A O 1
ATOM 2982 N N . SER A 1 371 ? -14.336 -23.641 -17.141 1 97.5 371 SER A N 1
ATOM 2983 C CA . SER A 1 371 ? -14.656 -22.391 -16.453 1 97.5 371 SER A CA 1
ATOM 2984 C C . SER A 1 371 ? -13.414 -21.781 -15.812 1 97.5 371 SER A C 1
ATOM 2986 O O . SER A 1 371 ? -12.289 -22.219 -16.078 1 97.5 371 SER A O 1
ATOM 2988 N N . HIS A 1 372 ? -13.578 -20.688 -15.055 1 97.69 372 HIS A N 1
ATOM 2989 C CA . HIS A 1 372 ? -12.508 -19.875 -14.492 1 97.69 372 HIS A CA 1
ATOM 2990 C C . HIS A 1 372 ? -11.469 -20.75 -13.797 1 97.69 372 HIS A C 1
ATOM 2992 O O . HIS A 1 372 ? -10.273 -20.438 -13.82 1 97.69 372 HIS A O 1
ATOM 2998 N N . HIS A 1 373 ? -11.883 -21.875 -13.172 1 98.31 373 HIS A N 1
ATOM 2999 C CA . HIS A 1 373 ? -10.977 -22.781 -12.461 1 98.31 373 HIS A CA 1
ATOM 3000 C C . HIS A 1 373 ? -10.719 -24.047 -13.266 1 98.31 373 HIS A C 1
ATOM 3002 O O . HIS A 1 373 ? -10.672 -25.141 -12.695 1 98.31 373 HIS A O 1
ATOM 3008 N N . PHE A 1 374 ? -10.492 -23.906 -14.508 1 98.56 374 PHE A N 1
ATOM 3009 C CA . PHE A 1 374 ? -10.391 -25.062 -15.398 1 98.56 374 PHE A CA 1
ATOM 3010 C C . PHE A 1 374 ? -9.164 -25.906 -15.055 1 98.56 374 PHE A C 1
ATOM 3012 O O . PHE A 1 374 ? -9.094 -27.078 -15.398 1 98.56 374 PHE A O 1
ATOM 3019 N N . HIS A 1 375 ? -8.172 -25.406 -14.391 1 98.69 375 HIS A N 1
ATOM 3020 C CA . HIS A 1 375 ? -6.992 -26.172 -13.977 1 98.69 375 HIS A CA 1
ATOM 3021 C C . HIS A 1 375 ? -7.297 -27.031 -12.758 1 98.69 375 HIS A C 1
ATOM 3023 O O . HIS A 1 375 ? -6.52 -27.922 -12.422 1 98.69 375 HIS A O 1
ATOM 3029 N N . ALA A 1 376 ? -8.375 -26.719 -12.039 1 98.31 376 ALA A N 1
ATOM 3030 C CA . ALA A 1 376 ? -8.703 -27.422 -10.805 1 98.31 376 ALA A CA 1
ATOM 3031 C C . ALA A 1 376 ? -9.883 -28.359 -11.016 1 98.31 376 ALA A C 1
ATOM 3033 O O . ALA A 1 376 ? -10.148 -29.219 -10.172 1 98.31 376 ALA A O 1
ATOM 3034 N N . ASP A 1 377 ? -10.625 -28.25 -12.062 1 97.69 377 ASP A N 1
ATOM 3035 C CA . ASP A 1 377 ? -11.766 -29.109 -12.367 1 97.69 377 ASP A CA 1
ATOM 3036 C C . ASP A 1 377 ? -11.305 -30.422 -13 1 97.69 377 ASP A C 1
ATOM 3038 O O . ASP A 1 377 ? -10.617 -30.422 -14.023 1 97.69 377 ASP A O 1
ATOM 3042 N N . PRO A 1 378 ? -11.797 -31.531 -12.43 1 97.56 378 PRO A N 1
ATOM 3043 C CA . PRO A 1 378 ? -11.336 -32.844 -12.914 1 97.56 378 PRO A CA 1
ATOM 3044 C C . PRO A 1 378 ? -11.656 -33.062 -14.391 1 97.56 378 PRO A C 1
ATOM 3046 O O . PRO A 1 378 ? -10.914 -33.781 -15.086 1 97.56 378 PRO A O 1
ATOM 3049 N N . ASP A 1 379 ? -12.656 -32.438 -14.898 1 97.12 379 ASP A N 1
ATOM 3050 C CA . ASP A 1 379 ? -13.078 -32.656 -16.281 1 97.12 379 ASP A CA 1
ATOM 3051 C C . ASP A 1 379 ? -12.188 -31.891 -17.25 1 97.12 379 ASP A C 1
ATOM 3053 O O . ASP A 1 379 ? -12.094 -32.25 -18.438 1 97.12 379 ASP A O 1
ATOM 3057 N N . THR A 1 380 ? -11.562 -30.859 -16.781 1 98.38 380 THR A N 1
ATOM 3058 C CA . THR A 1 380 ? -10.852 -29.984 -17.703 1 98.38 380 THR A CA 1
ATOM 3059 C C . THR A 1 380 ? -9.367 -29.922 -17.359 1 98.38 380 THR A C 1
ATOM 3061 O O . THR A 1 380 ? -8.547 -29.547 -18.203 1 98.38 380 THR A O 1
ATOM 3064 N N . ALA A 1 381 ? -8.922 -30.25 -16.219 1 98.5 381 ALA A N 1
ATOM 3065 C CA . ALA A 1 381 ? -7.559 -30.109 -15.719 1 98.5 381 ALA A CA 1
ATOM 3066 C C . ALA A 1 381 ? -6.574 -30.891 -16.594 1 98.5 381 ALA A C 1
ATOM 3068 O O . ALA A 1 381 ? -5.477 -30.406 -16.891 1 98.5 381 ALA A O 1
ATOM 3069 N N . PRO A 1 382 ? -6.941 -32.125 -17.047 1 98 382 PRO A N 1
ATOM 3070 C CA . PRO A 1 382 ? -5.984 -32.875 -17.875 1 98 382 PRO A CA 1
ATOM 3071 C C . PRO A 1 382 ? -5.57 -32.125 -19.125 1 98 382 PRO A C 1
ATOM 3073 O O . PRO A 1 382 ? -4.398 -32.156 -19.516 1 98 382 PRO A O 1
ATOM 3076 N N . ARG A 1 383 ? -6.5 -31.438 -19.734 1 98.25 383 ARG A N 1
ATOM 3077 C CA . ARG A 1 383 ? -6.191 -30.672 -20.953 1 98.25 383 ARG A CA 1
ATOM 3078 C C . ARG A 1 383 ? -5.27 -29.5 -20.625 1 98.25 383 ARG A C 1
ATOM 3080 O O . ARG A 1 383 ? -4.414 -29.141 -21.438 1 98.25 383 ARG A O 1
ATOM 3087 N N . VAL A 1 384 ? -5.477 -28.891 -19.531 1 98.75 384 VAL A N 1
ATOM 3088 C CA . VAL A 1 384 ? -4.621 -27.781 -19.109 1 98.75 384 VAL A CA 1
ATOM 3089 C C . VAL A 1 384 ? -3.193 -28.281 -18.906 1 98.75 384 VAL A C 1
ATOM 3091 O O . VAL A 1 384 ? -2.236 -27.672 -19.375 1 98.75 384 VAL A O 1
ATOM 3094 N N . VAL A 1 385 ? -3.041 -29.422 -18.219 1 98.19 385 VAL A N 1
ATOM 3095 C CA . VAL A 1 385 ? -1.736 -30.016 -17.953 1 98.19 385 VAL A CA 1
ATOM 3096 C C . VAL A 1 385 ? -1.03 -30.312 -19.281 1 98.19 385 VAL A C 1
ATOM 3098 O O . VAL A 1 385 ? 0.134 -29.938 -19.469 1 98.19 385 VAL A O 1
ATOM 3101 N N . GLU A 1 386 ? -1.746 -30.891 -20.188 1 97 386 GLU A N 1
ATOM 3102 C CA . GLU A 1 386 ? -1.179 -31.234 -21.484 1 97 386 GLU A CA 1
ATOM 3103 C C . GLU A 1 386 ? -0.72 -30 -22.25 1 97 386 GLU A C 1
ATOM 3105 O O . GLU A 1 386 ? 0.352 -30 -22.859 1 97 386 GLU A O 1
ATOM 3110 N N . ALA A 1 387 ? -1.521 -29 -22.219 1 98.25 387 ALA A N 1
ATOM 3111 C CA . ALA A 1 387 ? -1.193 -27.75 -22.906 1 98.25 387 ALA A CA 1
ATOM 3112 C C . ALA A 1 387 ? 0.075 -27.125 -22.344 1 98.25 387 ALA A C 1
ATOM 3114 O O . ALA A 1 387 ? 0.933 -26.656 -23.094 1 98.25 387 ALA A O 1
ATOM 3115 N N . ILE A 1 388 ? 0.196 -27.125 -21.016 1 98.12 388 ILE A N 1
ATOM 3116 C CA . ILE A 1 388 ? 1.354 -26.547 -20.359 1 98.12 388 ILE A CA 1
ATOM 3117 C C . ILE A 1 388 ? 2.613 -27.312 -20.734 1 98.12 388 ILE A C 1
ATOM 3119 O O . ILE A 1 388 ? 3.639 -26.719 -21.078 1 98.12 388 ILE A O 1
ATOM 3123 N N . VAL A 1 389 ? 2.514 -28.656 -20.672 1 95.62 389 VAL A N 1
ATOM 3124 C CA . VAL A 1 389 ? 3.652 -29.516 -21 1 95.62 389 VAL A CA 1
ATOM 3125 C C . VAL A 1 389 ? 4.082 -29.281 -22.453 1 95.62 389 VAL A C 1
ATOM 3127 O O . VAL A 1 389 ? 5.273 -29.109 -22.734 1 95.62 389 VAL A O 1
ATOM 3130 N N . ARG A 1 390 ? 3.107 -29.188 -23.312 1 94.94 390 ARG A N 1
ATOM 3131 C CA . ARG A 1 390 ? 3.391 -28.922 -24.719 1 94.94 390 ARG A CA 1
ATOM 3132 C C . ARG A 1 390 ? 4.078 -27.578 -24.906 1 94.94 390 ARG A C 1
ATOM 3134 O O . ARG A 1 390 ? 5.031 -27.469 -25.672 1 94.94 390 ARG A O 1
ATOM 3141 N N . PHE A 1 391 ? 3.645 -26.609 -24.266 1 96.06 391 PHE A N 1
ATOM 3142 C CA . PHE A 1 391 ? 4.227 -25.281 -24.359 1 96.06 391 PHE A CA 1
ATOM 3143 C C . PHE A 1 391 ? 5.676 -25.297 -23.875 1 96.06 391 PHE A C 1
ATOM 3145 O O . PHE A 1 391 ? 6.555 -24.719 -24.531 1 96.06 391 PHE A O 1
ATOM 3152 N N . LEU A 1 392 ? 5.918 -25.906 -22.688 1 93.06 392 LEU A N 1
ATOM 3153 C CA . LEU A 1 392 ? 7.262 -25.938 -22.125 1 93.06 392 LEU A CA 1
ATOM 3154 C C . LEU A 1 392 ? 8.219 -26.688 -23.047 1 93.06 392 LEU A C 1
ATOM 3156 O O . LEU A 1 392 ? 9.367 -26.281 -23.219 1 93.06 392 LEU A O 1
ATOM 3160 N N . GLN A 1 393 ? 7.711 -27.703 -23.719 1 89.38 393 GLN A N 1
ATOM 3161 C CA . GLN A 1 393 ? 8.5 -28.484 -24.672 1 89.38 393 GLN A CA 1
ATOM 3162 C C . GLN A 1 393 ? 8.859 -27.641 -25.906 1 89.38 393 GLN A C 1
ATOM 3164 O O . GLN A 1 393 ? 10.023 -27.594 -26.297 1 89.38 393 GLN A O 1
ATOM 3169 N N . LYS A 1 394 ? 7.898 -27 -26.391 1 89.19 394 LYS A N 1
ATOM 3170 C CA . LYS A 1 394 ? 8.094 -26.203 -27.594 1 89.19 394 LYS A CA 1
ATOM 3171 C C . LYS A 1 394 ? 9.023 -25.016 -27.328 1 89.19 394 LYS A C 1
ATOM 3173 O O . LYS A 1 394 ? 9.797 -24.625 -28.203 1 89.19 394 LYS A O 1
ATOM 3178 N N . ALA A 1 395 ? 8.93 -24.516 -26.141 1 86.69 395 ALA A N 1
ATOM 3179 C CA . ALA A 1 395 ? 9.742 -23.359 -25.781 1 86.69 395 ALA A CA 1
ATOM 3180 C C . ALA A 1 395 ? 11.141 -23.781 -25.344 1 86.69 395 ALA A C 1
ATOM 3182 O O . ALA A 1 395 ? 12.008 -22.938 -25.141 1 86.69 395 ALA A O 1
ATOM 3183 N N . GLY A 1 396 ? 11.438 -25.094 -25.172 1 81.94 396 GLY A N 1
ATOM 3184 C CA . GLY A 1 396 ? 12.742 -25.594 -24.766 1 81.94 396 GLY A CA 1
ATOM 3185 C C . GLY A 1 396 ? 13.109 -25.219 -23.344 1 81.94 396 GLY A C 1
ATOM 3186 O O . GLY A 1 396 ? 14.242 -24.828 -23.062 1 81.94 396 GLY A O 1
ATOM 3187 N N . ILE A 1 397 ? 12.18 -25.312 -22.484 1 80.19 397 ILE A N 1
ATOM 3188 C CA . ILE A 1 397 ? 12.383 -24.875 -21.109 1 80.19 397 ILE A CA 1
ATOM 3189 C C . ILE A 1 397 ? 12.703 -26.078 -20.234 1 80.19 397 ILE A C 1
ATOM 3191 O O . ILE A 1 397 ? 12.125 -27.156 -20.391 1 80.19 397 ILE A O 1
ATOM 3195 N N . GLY A 1 398 ? 13.547 -25.672 -19.281 1 62.62 398 GLY A N 1
ATOM 3196 C CA . GLY A 1 398 ? 13.891 -26.641 -18.25 1 62.62 398 GLY A CA 1
ATOM 3197 C C . GLY A 1 398 ? 14.57 -27.891 -18.797 1 62.62 398 GLY A C 1
ATOM 3198 O O . GLY A 1 398 ? 15.656 -27.797 -19.375 1 62.62 398 GLY A O 1
ATOM 3199 N N . ILE A 1 399 ? 13.93 -28.922 -18.781 1 60.22 399 ILE A N 1
ATOM 3200 C CA . ILE A 1 399 ? 14.5 -30.234 -19.016 1 60.22 399 ILE A CA 1
ATOM 3201 C C . ILE A 1 399 ? 14.57 -30.5 -20.516 1 60.22 399 ILE A C 1
ATOM 3203 O O . ILE A 1 399 ? 15.141 -31.5 -20.953 1 60.22 399 ILE A O 1
ATOM 3207 N N . TYR A 1 400 ? 14.062 -29.422 -21.156 1 58.59 400 TYR A N 1
ATOM 3208 C CA . TYR A 1 400 ? 14.023 -29.594 -22.609 1 58.59 400 TYR A CA 1
ATOM 3209 C C . TYR A 1 400 ? 15.125 -28.812 -23.281 1 58.59 400 TYR A C 1
ATOM 3211 O O . TYR A 1 400 ? 15.188 -28.734 -24.516 1 58.59 400 TYR A O 1
ATOM 3219 N N . CYS A 1 401 ? 16 -28.219 -22.312 1 52.22 401 CYS A N 1
ATOM 3220 C CA . CYS A 1 401 ? 17.125 -27.516 -22.922 1 52.22 401 CYS A CA 1
ATOM 3221 C C . CYS A 1 401 ? 18.188 -28.5 -23.422 1 52.22 401 CYS A C 1
ATOM 3223 O O . CYS A 1 401 ? 18.406 -29.547 -22.797 1 52.22 401 CYS A O 1
ATOM 3225 N N . MET B 1 1 ? 0.243 23.984 26.672 1 83.62 1 MET B N 1
ATOM 3226 C CA . MET B 1 1 ? 0.578 22.875 25.781 1 83.62 1 MET B CA 1
ATOM 3227 C C . MET B 1 1 ? 0.43 21.547 26.484 1 83.62 1 MET B C 1
ATOM 3229 O O . MET B 1 1 ? 0.857 21.391 27.641 1 83.62 1 MET B O 1
ATOM 3233 N N . GLU B 1 2 ? -0.318 20.609 25.938 1 91.5 2 GLU B N 1
ATOM 3234 C CA . GLU B 1 2 ? -0.494 19.281 26.5 1 91.5 2 GLU B CA 1
ATOM 3235 C C . GLU B 1 2 ? -0.068 18.203 25.5 1 91.5 2 GLU B C 1
ATOM 3237 O O . GLU B 1 2 ? -0.262 18.344 24.297 1 91.5 2 GLU B O 1
ATOM 3242 N N . GLY B 1 3 ? 0.638 17.203 26.078 1 95.88 3 GLY B N 1
ATOM 3243 C CA . GLY B 1 3 ? 0.864 16.016 25.266 1 95.88 3 GLY B CA 1
ATOM 3244 C C . GLY B 1 3 ? -0.386 15.18 25.078 1 95.88 3 GLY B C 1
ATOM 3245 O O . GLY B 1 3 ? -1.237 15.109 25.969 1 95.88 3 GLY B O 1
ATOM 3246 N N . ILE B 1 4 ? -0.505 14.617 23.922 1 97.25 4 ILE B N 1
ATOM 3247 C CA . ILE B 1 4 ? -1.665 13.766 23.703 1 97.25 4 ILE B CA 1
ATOM 3248 C C . ILE B 1 4 ? -1.205 12.383 23.234 1 97.25 4 ILE B C 1
ATOM 3250 O O . ILE B 1 4 ? -0.135 12.242 22.641 1 97.25 4 ILE B O 1
ATOM 3254 N N . THR B 1 5 ? -1.933 11.414 23.547 1 98 5 THR B N 1
ATOM 3255 C CA . THR B 1 5 ? -1.783 10.039 23.109 1 98 5 THR B CA 1
ATOM 3256 C C . THR B 1 5 ? -3.105 9.492 22.578 1 98 5 THR B C 1
ATOM 3258 O O . THR B 1 5 ? -4.129 9.547 23.266 1 98 5 THR B O 1
ATOM 3261 N N . LEU B 1 6 ? -3.098 9.078 21.359 1 97.94 6 LEU B N 1
ATOM 3262 C CA . LEU B 1 6 ? -4.273 8.523 20.688 1 97.94 6 LEU B CA 1
ATOM 3263 C C . LEU B 1 6 ? -4.008 7.09 20.234 1 97.94 6 LEU B C 1
ATOM 3265 O O . LEU B 1 6 ? -3.018 6.824 19.547 1 97.94 6 LEU B O 1
ATOM 3269 N N . THR B 1 7 ? -4.852 6.156 20.594 1 97.12 7 THR B N 1
ATOM 3270 C CA . THR B 1 7 ? -4.75 4.781 20.125 1 97.12 7 THR B CA 1
ATOM 3271 C C . THR B 1 7 ? -5.691 4.547 18.953 1 97.12 7 THR B C 1
ATOM 3273 O O . THR B 1 7 ? -6.914 4.598 19.094 1 97.12 7 THR B O 1
ATOM 3276 N N . CYS B 1 8 ? -5.16 4.293 17.812 1 96.31 8 CYS B N 1
ATOM 3277 C CA . CYS B 1 8 ? -5.949 4.066 16.609 1 96.31 8 CYS B CA 1
ATOM 3278 C C . CYS B 1 8 ? -6.633 2.705 16.641 1 96.31 8 CYS B C 1
ATOM 3280 O O . CYS B 1 8 ? -6.258 1.841 17.438 1 96.31 8 CYS B O 1
ATOM 3282 N N . SER B 1 9 ? -7.629 2.527 15.766 1 92.94 9 SER B N 1
ATOM 3283 C CA . SER B 1 9 ? -8.422 1.301 15.742 1 92.94 9 SER B CA 1
ATOM 3284 C C . SER B 1 9 ? -7.57 0.103 15.328 1 92.94 9 SER B C 1
ATOM 3286 O O . SER B 1 9 ? -7.914 -1.041 15.633 1 92.94 9 SER B O 1
ATOM 3288 N N . ASP B 1 10 ? -6.453 0.323 14.656 1 93.12 10 ASP B N 1
ATOM 3289 C CA . ASP B 1 10 ? -5.59 -0.77 14.211 1 93.12 10 ASP B CA 1
ATOM 3290 C C . ASP B 1 10 ? -4.477 -1.033 15.219 1 93.12 10 ASP B C 1
ATOM 3292 O O . ASP B 1 10 ? -3.572 -1.828 14.961 1 93.12 10 ASP B O 1
ATOM 3296 N N . GLY B 1 11 ? -4.43 -0.306 16.312 1 94.75 11 GLY B N 1
ATOM 3297 C CA . GLY B 1 11 ? -3.482 -0.55 17.391 1 94.75 11 GLY B CA 1
ATOM 3298 C C . GLY B 1 11 ? -2.314 0.417 17.391 1 94.75 11 GLY B C 1
ATOM 3299 O O . GLY B 1 11 ? -1.557 0.486 18.359 1 94.75 11 GLY B O 1
ATOM 3300 N N . ILE B 1 12 ? -2.119 1.22 16.375 1 96.94 12 ILE B N 1
ATOM 3301 C CA . ILE B 1 12 ? -1.056 2.215 16.297 1 96.94 12 ILE B CA 1
ATOM 3302 C C . ILE B 1 12 ? -1.316 3.324 17.312 1 96.94 12 ILE B C 1
ATOM 3304 O O . ILE B 1 12 ? -2.447 3.795 17.453 1 96.94 12 ILE B O 1
ATOM 3308 N N . GLU B 1 13 ? -0.29 3.68 18.031 1 98.12 13 GLU B N 1
ATOM 3309 C CA . GLU B 1 13 ? -0.383 4.781 18.984 1 98.12 13 GLU B CA 1
ATOM 3310 C C . GLU B 1 13 ? 0.213 6.062 18.406 1 98.12 13 GLU B C 1
ATOM 3312 O O . GLU B 1 13 ? 1.366 6.074 17.969 1 98.12 13 GLU B O 1
ATOM 3317 N N . LEU B 1 14 ? -0.597 7.109 18.406 1 98.62 14 LEU B N 1
ATOM 3318 C CA . LEU B 1 14 ? -0.138 8.422 17.969 1 98.62 14 LEU B CA 1
ATOM 3319 C C . LEU B 1 14 ? 0.119 9.344 19.156 1 98.62 14 LEU B C 1
ATOM 3321 O O . LEU B 1 14 ? -0.722 9.461 20.047 1 98.62 14 LEU B O 1
ATOM 3325 N N . HIS B 1 15 ? 1.271 9.922 19.156 1 98.62 15 HIS B N 1
ATOM 3326 C CA . HIS B 1 15 ? 1.601 10.945 20.141 1 98.62 15 HIS B CA 1
ATOM 3327 C C . HIS B 1 15 ? 1.647 12.328 19.5 1 98.62 15 HIS B C 1
ATOM 3329 O O . HIS B 1 15 ? 1.823 12.453 18.297 1 98.62 15 HIS B O 1
ATOM 3335 N N . GLY B 1 16 ? 1.385 13.328 20.266 1 98.38 16 GLY B N 1
ATOM 3336 C CA . GLY B 1 16 ? 1.385 14.68 19.719 1 98.38 16 GLY B CA 1
ATOM 3337 C C . GLY B 1 16 ? 1.286 15.75 20.781 1 98.38 16 GLY B C 1
ATOM 3338 O O . GLY B 1 16 ? 1.591 15.5 21.953 1 98.38 16 GLY B O 1
ATOM 3339 N N . GLN B 1 17 ? 1.101 16.953 20.375 1 98.31 17 GLN B N 1
ATOM 3340 C CA . GLN B 1 17 ? 0.936 18.125 21.234 1 98.31 17 GLN B CA 1
ATOM 3341 C C . GLN B 1 17 ? -0.351 18.875 20.906 1 98.31 17 GLN B C 1
ATOM 3343 O O . GLN B 1 17 ? -0.792 18.891 19.766 1 98.31 17 GLN B O 1
ATOM 3348 N N . ARG B 1 18 ? -0.896 19.484 21.922 1 98.25 18 ARG B N 1
ATOM 3349 C CA . ARG B 1 18 ? -2.146 20.219 21.812 1 98.25 18 ARG B CA 1
ATOM 3350 C C . ARG B 1 18 ? -2.064 21.547 22.547 1 98.25 18 ARG B C 1
ATOM 3352 O O . ARG B 1 18 ? -1.571 21.609 23.672 1 98.25 18 ARG B O 1
ATOM 3359 N N . TRP B 1 19 ? -2.371 22.609 21.875 1 97.69 19 TRP B N 1
ATOM 3360 C CA . TRP B 1 19 ? -2.537 23.938 22.453 1 97.69 19 TRP B CA 1
ATOM 3361 C C . TRP B 1 19 ? -3.984 24.406 22.344 1 97.69 19 TRP B C 1
ATOM 3363 O O . TRP B 1 19 ? -4.539 24.484 21.25 1 97.69 19 TRP B O 1
ATOM 3373 N N . ARG B 1 20 ? -4.57 24.672 23.453 1 94.31 20 ARG B N 1
ATOM 3374 C CA . ARG B 1 20 ? -5.965 25.109 23.438 1 94.31 20 ARG B CA 1
ATOM 3375 C C . ARG B 1 20 ? -6.16 26.328 24.344 1 94.31 20 ARG B C 1
ATOM 3377 O O . ARG B 1 20 ? -5.59 26.391 25.422 1 94.31 20 ARG B O 1
ATOM 3384 N N . LYS B 1 21 ? -6.855 27.281 23.875 1 91.25 21 LYS B N 1
ATOM 3385 C CA . LYS B 1 21 ? -7.203 28.484 24.625 1 91.25 21 LYS B CA 1
ATOM 3386 C C . LYS B 1 21 ? -8.656 28.891 24.391 1 91.25 21 LYS B C 1
ATOM 3388 O O . LYS B 1 21 ? -9.141 28.828 23.25 1 91.25 21 LYS B O 1
ATOM 3393 N N . ARG B 1 22 ? -9.32 29.156 25.469 1 87 22 ARG B N 1
ATOM 3394 C CA . ARG B 1 22 ? -10.703 29.609 25.422 1 87 22 ARG B CA 1
ATOM 3395 C C . ARG B 1 22 ? -10.836 31.031 25.953 1 87 22 ARG B C 1
ATOM 3397 O O . ARG B 1 22 ? -10.25 31.359 27 1 87 22 ARG B O 1
ATOM 3404 N N . LYS B 1 23 ? -11.375 31.859 25.219 1 79.69 23 LYS B N 1
ATOM 3405 C CA . LYS B 1 23 ? -11.703 33.219 25.672 1 79.69 23 LYS B CA 1
ATOM 3406 C C . LYS B 1 23 ? -13.195 33.344 25.984 1 79.69 23 LYS B C 1
ATOM 3408 O O . LYS B 1 23 ? -14.031 33.062 25.125 1 79.69 23 LYS B O 1
ATOM 3413 N N . ARG B 1 24 ? -13.508 33.562 27.266 1 69.25 24 ARG B N 1
ATOM 3414 C CA . ARG B 1 24 ? -14.883 33.688 27.75 1 69.25 24 ARG B CA 1
ATOM 3415 C C . ARG B 1 24 ? -15.43 35.094 27.516 1 69.25 24 ARG B C 1
ATOM 3417 O O . ARG B 1 24 ? -14.672 36.062 27.422 1 69.25 24 ARG B O 1
ATOM 3424 N N . ARG B 1 25 ? -16.75 35.188 27.312 1 62.19 25 ARG B N 1
ATOM 3425 C CA . ARG B 1 25 ? -17.469 36.438 27.172 1 62.19 25 ARG B CA 1
ATOM 3426 C C . ARG B 1 25 ? -17.156 37.406 28.312 1 62.19 25 ARG B C 1
ATOM 3428 O O . ARG B 1 25 ? -17.094 37 29.469 1 62.19 25 ARG B O 1
ATOM 3435 N N . ARG B 1 26 ? -16.609 38.625 27.906 1 53.06 26 ARG B N 1
ATOM 3436 C CA . ARG B 1 26 ? -16.547 39.625 28.969 1 53.06 26 ARG B CA 1
ATOM 3437 C C . ARG B 1 26 ? -17.953 40 29.422 1 53.06 26 ARG B C 1
ATOM 3439 O O . ARG B 1 26 ? -18.812 40.344 28.609 1 53.06 26 ARG B O 1
ATOM 3446 N N . ARG B 1 27 ? -18.391 39.438 30.453 1 46.31 27 ARG B N 1
ATOM 3447 C CA . ARG B 1 27 ? -19.625 39.938 31.062 1 46.31 27 ARG B CA 1
ATOM 3448 C C . ARG B 1 27 ? -19.625 41.438 31.125 1 46.31 27 ARG B C 1
ATOM 3450 O O . ARG B 1 27 ? -18.688 42.062 31.656 1 46.31 27 ARG B O 1
ATOM 3457 N N . ARG B 1 28 ? -20.25 42.094 30.062 1 43.66 28 ARG B N 1
ATOM 3458 C CA . ARG B 1 28 ? -20.5 43.5 30.344 1 43.66 28 ARG B CA 1
ATOM 3459 C C . ARG B 1 28 ? -21 43.688 31.781 1 43.66 28 ARG B C 1
ATOM 3461 O O . ARG B 1 28 ? -21.922 43.031 32.219 1 43.66 28 ARG B O 1
ATOM 3468 N N . ARG B 1 29 ? -20.188 44.219 32.562 1 38.25 29 ARG B N 1
ATOM 3469 C CA . ARG B 1 29 ? -20.703 44.719 33.812 1 38.25 29 ARG B CA 1
ATOM 3470 C C . ARG B 1 29 ? -21.969 45.562 33.594 1 38.25 29 ARG B C 1
ATOM 3472 O O . ARG B 1 29 ? -21.969 46.531 32.844 1 38.25 29 ARG B O 1
ATOM 3479 N N . THR B 1 30 ? -23.109 44.906 33.594 1 38.41 30 THR B N 1
ATOM 3480 C CA . THR B 1 30 ? -24.297 45.75 33.781 1 38.41 30 THR B CA 1
ATOM 3481 C C . THR B 1 30 ? -24.047 46.812 34.844 1 38.41 30 THR B C 1
ATOM 3483 O O . THR B 1 30 ? -23.719 46.469 36 1 38.41 30 THR B O 1
ATOM 3486 N N . VAL B 1 31 ? -23.438 47.844 34.5 1 35.62 31 VAL B N 1
ATOM 3487 C CA . VAL B 1 31 ? -23.641 49 35.375 1 35.62 31 VAL B CA 1
ATOM 3488 C C . VAL B 1 31 ? -25.109 49.156 35.719 1 35.62 31 VAL B C 1
ATOM 3490 O O . VAL B 1 31 ? -25.922 49.469 34.844 1 35.62 31 VAL B O 1
ATOM 3493 N N . ASP B 1 32 ? -25.719 48.375 36.594 1 35.12 32 ASP B N 1
ATOM 3494 C CA . ASP B 1 32 ? -26.969 48.688 37.281 1 35.12 32 ASP B CA 1
ATOM 3495 C C . ASP B 1 32 ? -26.953 50.125 37.812 1 35.12 32 ASP B C 1
ATOM 3497 O O . ASP B 1 32 ? -26.578 50.344 38.969 1 35.12 32 ASP B O 1
ATOM 3501 N N . GLU B 1 33 ? -26.281 51.094 37.219 1 33.88 33 GLU B N 1
ATOM 3502 C CA . GLU B 1 33 ? -26.75 52.375 37.719 1 33.88 33 GLU B CA 1
ATOM 3503 C C . GLU B 1 33 ? -28.234 52.562 37.5 1 33.88 33 GLU B C 1
ATOM 3505 O O . GLU B 1 33 ? -28.719 52.438 36.344 1 33.88 33 GLU B O 1
ATOM 3510 N N . GLU B 1 34 ? -29.094 52.312 38.531 1 34.5 34 GLU B N 1
ATOM 3511 C CA . GLU B 1 34 ? -30.453 52.719 38.844 1 34.5 34 GLU B CA 1
ATOM 3512 C C . GLU B 1 34 ? -30.719 54.156 38.375 1 34.5 34 GLU B C 1
ATOM 3514 O O . GLU B 1 34 ? -30.531 55.094 39.156 1 34.5 34 GLU B O 1
ATOM 3519 N N . PHE B 1 35 ? -30.125 54.719 37.375 1 33.88 35 PHE B N 1
ATOM 3520 C CA . PHE B 1 35 ? -30.766 56 37.094 1 33.88 35 PHE B CA 1
ATOM 3521 C C . PHE B 1 35 ? -32.219 55.812 36.719 1 33.88 35 PHE B C 1
ATOM 3523 O O . PHE B 1 35 ? -32.562 55.062 35.812 1 33.88 35 PHE B O 1
ATOM 3530 N N . THR B 1 36 ? -33.156 55.969 37.812 1 34.19 36 THR B N 1
ATOM 3531 C CA . THR B 1 36 ? -34.594 56.156 37.781 1 34.19 36 THR B CA 1
ATOM 3532 C C . THR B 1 36 ? -35 57.188 36.719 1 34.19 36 THR B C 1
ATOM 3534 O O . THR B 1 36 ? -34.875 58.375 36.938 1 34.19 36 THR B O 1
ATOM 3537 N N . VAL B 1 37 ? -34.406 57.219 35.562 1 32.09 37 VAL B N 1
ATOM 3538 C CA . VAL B 1 37 ? -35.031 58.219 34.75 1 32.09 37 VAL B CA 1
ATOM 3539 C C . VAL B 1 37 ? -36.5 57.906 34.562 1 32.09 37 VAL B C 1
ATOM 3541 O O . VAL B 1 37 ? -36.875 56.781 34.188 1 32.09 37 VAL B O 1
ATOM 3544 N N . ASN B 1 38 ? -37.375 58.656 35.312 1 32.22 38 ASN B N 1
ATOM 3545 C CA . ASN B 1 38 ? -38.844 58.812 35.312 1 32.22 38 ASN B CA 1
ATOM 3546 C C . ASN B 1 38 ? -39.375 58.875 33.906 1 32.22 38 ASN B C 1
ATOM 3548 O O . ASN B 1 38 ? -40.531 59.25 33.688 1 32.22 38 ASN B O 1
ATOM 3552 N N . ASP B 1 39 ? -38.562 59.281 32.906 1 31.17 39 ASP B N 1
ATOM 3553 C CA . ASP B 1 39 ? -39.406 59.719 31.781 1 31.17 39 ASP B CA 1
ATOM 3554 C C . ASP B 1 39 ? -40.156 58.562 31.172 1 31.17 39 ASP B C 1
ATOM 3556 O O . ASP B 1 39 ? -39.656 57.438 31.109 1 31.17 39 ASP B O 1
ATOM 3560 N N . ASP B 1 40 ? -41.531 58.562 31.172 1 32.31 40 ASP B N 1
ATOM 3561 C CA . ASP B 1 40 ? -42.688 57.812 30.656 1 32.31 40 ASP B CA 1
ATOM 3562 C C . ASP B 1 40 ? -42.438 57.344 29.219 1 32.31 40 ASP B C 1
ATOM 3564 O O . ASP B 1 40 ? -43.344 56.875 28.562 1 32.31 40 ASP B O 1
ATOM 3568 N N . SER B 1 41 ? -41.469 57.938 28.516 1 32.59 41 SER B N 1
ATOM 3569 C CA . SER B 1 41 ? -41.719 57.625 27.109 1 32.59 41 SER B CA 1
ATOM 3570 C C . SER B 1 41 ? -41.406 56.156 26.797 1 32.59 41 SER B C 1
ATOM 3572 O O . SER B 1 41 ? -40.5 55.562 27.375 1 32.59 41 SER B O 1
ATOM 3574 N N . PRO B 1 42 ? -42.375 55.406 26.078 1 32.84 42 PRO B N 1
ATOM 3575 C CA . PRO B 1 42 ? -42.469 54 25.734 1 32.84 42 PRO B CA 1
ATOM 3576 C C . PRO B 1 42 ? -41.219 53.469 25.016 1 32.84 42 PRO B C 1
ATOM 3578 O O . PRO B 1 42 ? -41.219 52.344 24.547 1 32.84 42 PRO B O 1
ATOM 3581 N N . TYR B 1 43 ? -40.281 54.281 24.656 1 30.09 43 TYR B N 1
ATOM 3582 C CA . TYR B 1 43 ? -39.25 53.719 23.75 1 30.09 43 TYR B CA 1
ATOM 3583 C C . TYR B 1 43 ? -38.438 52.625 24.453 1 30.09 43 TYR B C 1
ATOM 3585 O O . TYR B 1 43 ? -37.344 52.906 24.953 1 30.09 43 TYR B O 1
ATOM 3593 N N . ALA B 1 44 ? -38.906 52.031 25.469 1 32.38 44 ALA B N 1
ATOM 3594 C CA . ALA B 1 44 ? -38.062 50.969 26.031 1 32.38 44 ALA B CA 1
ATOM 3595 C C . ALA B 1 44 ? -37.781 49.906 24.969 1 32.38 44 ALA B C 1
ATOM 3597 O O . ALA B 1 44 ? -38.594 48.969 24.812 1 32.38 44 ALA B O 1
ATOM 3598 N N . ALA B 1 45 ? -37.594 50.344 23.688 1 30.05 45 ALA B N 1
ATOM 3599 C CA . ALA B 1 45 ? -37.531 49.344 22.625 1 30.05 45 ALA B CA 1
ATOM 3600 C C . ALA B 1 45 ? -36.688 48.125 23.062 1 30.05 45 ALA B C 1
ATOM 3602 O O . ALA B 1 45 ? -36 48.188 24.094 1 30.05 45 ALA B O 1
ATOM 3603 N N . ASN B 1 46 ? -36.219 47.375 21.875 1 30.58 46 ASN B N 1
ATOM 3604 C CA . ASN B 1 46 ? -35.75 46.031 21.531 1 30.58 46 ASN B CA 1
ATOM 3605 C C . ASN B 1 46 ? -34.438 45.719 22.203 1 30.58 46 ASN B C 1
ATOM 3607 O O . ASN B 1 46 ? -33.375 46.094 21.719 1 30.58 46 ASN B O 1
ATOM 3611 N N . CYS B 1 47 ? -34.344 45.906 23.359 1 29.61 47 CYS B N 1
ATOM 3612 C CA . CYS B 1 47 ? -33.156 45.25 23.906 1 29.61 47 CYS B CA 1
ATOM 3613 C C . CYS B 1 47 ? -32.969 43.844 23.328 1 29.61 47 CYS B C 1
ATOM 3615 O O . CYS B 1 47 ? -33.938 43.062 23.297 1 29.61 47 CYS B O 1
ATOM 3617 N N . LYS B 1 48 ? -32.219 43.75 22.297 1 34.81 48 LYS B N 1
ATOM 3618 C CA . LYS B 1 48 ? -31.797 42.406 21.875 1 34.81 48 LYS B CA 1
ATOM 3619 C C . LYS B 1 48 ? -31.797 41.438 23.047 1 34.81 48 LYS B C 1
ATOM 3621 O O . LYS B 1 48 ? -31.266 41.75 24.109 1 34.81 48 LYS B O 1
ATOM 3626 N N . ASP B 1 49 ? -32.906 40.781 23.219 1 34.75 49 ASP B N 1
ATOM 3627 C CA . ASP B 1 49 ? -33 39.625 24.062 1 34.75 49 ASP B CA 1
ATOM 3628 C C . ASP B 1 49 ? -31.625 38.969 24.234 1 34.75 49 ASP B C 1
ATOM 3630 O O . ASP B 1 49 ? -31.031 38.5 23.25 1 34.75 49 ASP B O 1
ATOM 3634 N N . HIS B 1 50 ? -30.625 39.406 24.969 1 39.06 50 HIS B N 1
ATOM 3635 C CA . HIS B 1 50 ? -29.453 38.75 25.516 1 39.06 50 HIS B CA 1
ATOM 3636 C C . HIS B 1 50 ? -29.703 37.281 25.766 1 39.06 50 HIS B C 1
ATOM 3638 O O . HIS B 1 50 ? -28.922 36.625 26.453 1 39.06 50 HIS B O 1
ATOM 3644 N N . SER B 1 51 ? -30.828 36.781 25.594 1 39.72 51 SER B N 1
ATOM 3645 C CA . SER B 1 51 ? -31.141 35.375 25.906 1 39.72 51 SER B CA 1
ATOM 3646 C C . SER B 1 51 ? -30.422 34.438 24.938 1 39.72 51 SER B C 1
ATOM 3648 O O . SER B 1 51 ? -30.625 33.219 24.984 1 39.72 51 SER B O 1
ATOM 3650 N N . THR B 1 52 ? -30.078 34.938 23.797 1 45.56 52 THR B N 1
ATOM 3651 C CA . THR B 1 52 ? -29.516 33.906 22.953 1 45.56 52 THR B CA 1
ATOM 3652 C C . THR B 1 52 ? -28.203 33.375 23.547 1 45.56 52 THR B C 1
ATOM 3654 O O . THR B 1 52 ? -27.312 34.156 23.859 1 45.56 52 THR B O 1
ATOM 3657 N N . PRO B 1 53 ? -28.172 32.219 24.172 1 48.5 53 PRO B N 1
ATOM 3658 C CA . PRO B 1 53 ? -26.953 31.609 24.734 1 48.5 53 PRO B CA 1
ATOM 3659 C C . PRO B 1 53 ? -25.719 31.875 23.875 1 48.5 53 PRO B C 1
ATOM 3661 O O . PRO B 1 53 ? -25.828 32 22.656 1 48.5 53 PRO B O 1
ATOM 3664 N N . PRO B 1 54 ? -24.719 32.531 24.5 1 50.81 54 PRO B N 1
ATOM 3665 C CA . PRO B 1 54 ? -23.453 32.781 23.781 1 50.81 54 PRO B CA 1
ATOM 3666 C C . PRO B 1 54 ? -23.047 31.578 22.906 1 50.81 54 PRO B C 1
ATOM 3668 O O . PRO B 1 54 ? -23.25 30.438 23.297 1 50.81 54 PRO B O 1
ATOM 3671 N N . THR B 1 55 ? -23.125 31.703 21.578 1 62.66 55 THR B N 1
ATOM 3672 C CA . THR B 1 55 ? -22.672 30.641 20.688 1 62.66 55 THR B CA 1
ATOM 3673 C C . THR B 1 55 ? -21.141 30.562 20.672 1 62.66 55 THR B C 1
ATOM 3675 O O . THR B 1 55 ? -20.453 31.578 20.641 1 62.66 55 THR B O 1
ATOM 3678 N N . THR B 1 56 ? -20.516 29.516 21.234 1 67.19 56 THR B N 1
ATOM 3679 C CA . THR B 1 56 ? -19.078 29.266 21.172 1 67.19 56 THR B CA 1
ATOM 3680 C C . THR B 1 56 ? -18.641 28.969 19.75 1 67.19 56 THR B C 1
ATOM 3682 O O . THR B 1 56 ? -19.141 28.031 19.125 1 67.19 56 THR B O 1
ATOM 3685 N N . ARG B 1 57 ? -17.859 29.953 19.297 1 78.31 57 ARG B N 1
ATOM 3686 C CA . ARG B 1 57 ? -17.234 29.672 18 1 78.31 57 ARG B CA 1
ATOM 3687 C C . ARG B 1 57 ? -15.953 28.844 18.172 1 78.31 57 ARG B C 1
ATOM 3689 O O . ARG B 1 57 ? -15.094 29.203 18.984 1 78.31 57 ARG B O 1
ATOM 3696 N N . ARG B 1 58 ? -15.906 27.766 17.5 1 85.62 58 ARG B N 1
ATOM 3697 C CA . ARG B 1 58 ? -14.781 26.859 17.672 1 85.62 58 ARG B CA 1
ATOM 3698 C C . ARG B 1 58 ? -13.914 26.812 16.406 1 85.62 58 ARG B C 1
ATOM 3700 O O . ARG B 1 58 ? -14.438 26.828 15.289 1 85.62 58 ARG B O 1
ATOM 3707 N N . LEU B 1 59 ? -12.633 26.938 16.625 1 91.75 59 LEU B N 1
ATOM 3708 C CA . LEU B 1 59 ? -11.672 26.75 15.547 1 91.75 59 LEU B CA 1
ATOM 3709 C C . LEU B 1 59 ? -10.695 25.625 15.875 1 91.75 59 LEU B C 1
ATOM 3711 O O . LEU B 1 59 ? -9.953 25.719 16.859 1 91.75 59 LEU B O 1
ATOM 3715 N N . ARG B 1 60 ? -10.797 24.578 15.102 1 95.31 60 ARG B N 1
ATOM 3716 C CA . ARG B 1 60 ? -9.93 23.406 15.25 1 95.31 60 ARG B CA 1
ATOM 3717 C C . ARG B 1 60 ? -8.898 23.344 14.125 1 95.31 60 ARG B C 1
ATOM 3719 O O . ARG B 1 60 ? -9.25 23.438 12.945 1 95.31 60 ARG B O 1
ATOM 3726 N N . ILE B 1 61 ? -7.621 23.266 14.5 1 97.62 61 ILE B N 1
ATOM 3727 C CA . ILE B 1 61 ? -6.539 23.234 13.523 1 97.62 61 ILE B CA 1
ATOM 3728 C C . ILE B 1 61 ? -5.664 22.016 13.742 1 97.62 61 ILE B C 1
ATOM 3730 O O . ILE B 1 61 ? -5.176 21.781 14.852 1 97.62 61 ILE B O 1
ATOM 3734 N N . LEU B 1 62 ? -5.535 21.188 12.734 1 98.56 62 LEU B N 1
ATOM 3735 C CA . LEU B 1 62 ? -4.602 20.062 12.766 1 98.56 62 LEU B CA 1
ATOM 3736 C C . LEU B 1 62 ? -3.365 20.359 11.922 1 98.56 62 LEU B C 1
ATOM 3738 O O . LEU B 1 62 ? -3.48 20.734 10.75 1 98.56 62 LEU B O 1
ATOM 3742 N N . CYS B 1 63 ? -2.184 20.25 12.539 1 98.88 63 CYS B N 1
ATOM 3743 C CA . CYS B 1 63 ? -0.919 20.5 11.852 1 98.88 63 CYS B CA 1
ATOM 3744 C C . CYS B 1 63 ? -0.176 19.188 11.609 1 98.88 63 CYS B C 1
ATOM 3746 O O . CYS B 1 63 ? -0.053 18.359 12.516 1 98.88 63 CYS B O 1
ATOM 3748 N N . LEU B 1 64 ? 0.315 19 10.391 1 98.88 64 LEU B N 1
ATOM 3749 C CA . LEU B 1 64 ? 1.063 17.812 10.023 1 98.88 64 LEU B CA 1
ATOM 3750 C C . LEU B 1 64 ? 2.492 18.156 9.625 1 98.88 64 LEU B C 1
ATOM 3752 O O . LEU B 1 64 ? 2.709 19.062 8.805 1 98.88 64 LEU B O 1
ATOM 3756 N N . HIS B 1 65 ? 3.459 17.438 10.18 1 98.75 65 HIS B N 1
ATOM 3757 C CA . HIS B 1 65 ? 4.875 17.719 9.977 1 98.75 65 HIS B CA 1
ATOM 3758 C C . HIS B 1 65 ? 5.395 17.062 8.711 1 98.75 65 HIS B C 1
ATOM 3760 O O . HIS B 1 65 ? 4.68 16.281 8.078 1 98.75 65 HIS B O 1
ATOM 3766 N N . GLY B 1 66 ? 6.625 17.406 8.359 1 97.19 66 GLY B N 1
ATOM 3767 C CA . GLY B 1 66 ? 7.277 16.859 7.18 1 97.19 66 GLY B CA 1
ATOM 3768 C C . GLY B 1 66 ? 7.922 15.508 7.426 1 97.19 66 GLY B C 1
ATOM 3769 O O . GLY B 1 66 ? 7.895 15 8.547 1 97.19 66 GLY B O 1
ATOM 3770 N N . PHE B 1 67 ? 8.523 14.969 6.379 1 94.62 67 PHE B N 1
ATOM 3771 C CA . PHE B 1 67 ? 9.133 13.641 6.402 1 94.62 67 PHE B CA 1
ATOM 3772 C C . PHE B 1 67 ? 10.359 13.633 7.312 1 94.62 67 PHE B C 1
ATOM 3774 O O . PHE B 1 67 ? 11.234 14.492 7.199 1 94.62 67 PHE B O 1
ATOM 3781 N N . LEU B 1 68 ? 10.391 12.719 8.234 1 93.88 68 LEU B N 1
ATOM 3782 C CA . LEU B 1 68 ? 11.469 12.484 9.188 1 93.88 68 LEU B CA 1
ATOM 3783 C C . LEU B 1 68 ? 11.562 13.633 10.188 1 93.88 68 LEU B C 1
ATOM 3785 O O . LEU B 1 68 ? 12.609 13.828 10.82 1 93.88 68 LEU B O 1
ATOM 3789 N N . ASP B 1 69 ? 10.594 14.445 10.188 1 97.31 69 ASP B N 1
ATOM 3790 C CA . ASP B 1 69 ? 10.391 15.414 11.266 1 97.31 69 ASP B CA 1
ATOM 3791 C C . ASP B 1 69 ? 9.523 14.828 12.375 1 97.31 69 ASP B C 1
ATOM 3793 O O . ASP B 1 69 ? 9.594 13.625 12.656 1 97.31 69 ASP B O 1
ATOM 3797 N N . ASN B 1 70 ? 8.891 15.664 13.109 1 98.31 70 ASN B N 1
ATOM 3798 C CA . ASN B 1 70 ? 7.918 15.305 14.133 1 98.31 70 ASN B CA 1
ATOM 3799 C C . ASN B 1 70 ? 7.098 16.516 14.586 1 98.31 70 ASN B C 1
ATOM 3801 O O . ASN B 1 70 ? 7.195 17.578 13.992 1 98.31 70 ASN B O 1
ATOM 3805 N N . CYS B 1 71 ? 6.277 16.281 15.562 1 98.44 71 CYS B N 1
ATOM 3806 C CA . CYS B 1 71 ? 5.285 17.312 15.891 1 98.44 71 CYS B CA 1
ATOM 3807 C C . CYS B 1 71 ? 5.953 18.562 16.438 1 98.44 71 CYS B C 1
ATOM 3809 O O . CYS B 1 71 ? 5.352 19.641 16.438 1 98.44 71 CYS B O 1
ATOM 3811 N N . ARG B 1 72 ? 7.234 18.484 16.891 1 98.38 72 ARG B N 1
ATOM 3812 C CA . ARG B 1 72 ? 7.938 19.656 17.406 1 98.38 72 ARG B CA 1
ATOM 3813 C C . ARG B 1 72 ? 8.305 20.609 16.281 1 98.38 72 ARG B C 1
ATOM 3815 O O . ARG B 1 72 ? 8.797 21.719 16.531 1 98.38 72 ARG B O 1
ATOM 3822 N N . SER B 1 73 ? 8.008 20.219 15.094 1 98.38 73 SER B N 1
ATOM 3823 C CA . SER B 1 73 ? 8.102 21.156 13.977 1 98.38 73 SER B CA 1
ATOM 3824 C C . SER B 1 73 ? 7.184 22.344 14.18 1 98.38 73 SER B C 1
ATOM 3826 O O . SER B 1 73 ? 7.398 23.406 13.586 1 98.38 73 SER B O 1
ATOM 3828 N N . HIS B 1 74 ? 6.203 22.234 15.008 1 98.69 74 HIS B N 1
ATOM 3829 C CA . HIS B 1 74 ? 5.18 23.266 15.172 1 98.69 74 HIS B CA 1
ATOM 3830 C C . HIS B 1 74 ? 5.285 23.938 16.531 1 98.69 74 HIS B C 1
ATOM 3832 O O . HIS B 1 74 ? 4.324 24.562 17 1 98.69 74 HIS B O 1
ATOM 3838 N N . TYR B 1 75 ? 6.441 23.859 17.172 1 98.12 75 TYR B N 1
ATOM 3839 C CA . TYR B 1 75 ? 6.605 24.344 18.547 1 98.12 75 TYR B CA 1
ATOM 3840 C C . TYR B 1 75 ? 6.43 25.859 18.609 1 98.12 75 TYR B C 1
ATOM 3842 O O . TYR B 1 75 ? 6.078 26.391 19.656 1 98.12 75 TYR B O 1
ATOM 3850 N N . LEU B 1 76 ? 6.68 26.562 17.516 1 98.5 76 LEU B N 1
ATOM 3851 C CA . LEU B 1 76 ? 6.438 28 17.453 1 98.5 76 LEU B CA 1
ATOM 3852 C C . LEU B 1 76 ? 5.055 28.297 16.875 1 98.5 76 LEU B C 1
ATOM 3854 O O . LEU B 1 76 ? 4.344 29.172 17.375 1 98.5 76 LEU B O 1
ATOM 3858 N N . LEU B 1 77 ? 4.68 27.547 15.867 1 98.38 77 LEU B N 1
ATOM 3859 C CA . LEU B 1 77 ? 3.428 27.781 15.156 1 98.38 77 LEU B CA 1
ATOM 3860 C C . LEU B 1 77 ? 2.232 27.547 16.078 1 98.38 77 LEU B C 1
ATOM 3862 O O . LEU B 1 77 ? 1.333 28.391 16.156 1 98.38 77 LEU B O 1
ATOM 3866 N N . GLY B 1 78 ? 2.193 26.453 16.781 1 97.5 78 GLY B N 1
ATOM 3867 C CA . GLY B 1 78 ? 1.067 26.031 17.609 1 97.5 78 GLY B CA 1
ATOM 3868 C C . GLY B 1 78 ? 0.653 27.078 18.625 1 97.5 78 GLY B C 1
ATOM 3869 O O . GLY B 1 78 ? -0.448 27.625 18.547 1 97.5 78 GLY B O 1
ATOM 3870 N N . PRO B 1 79 ? 1.569 27.438 19.562 1 97.19 79 PRO B N 1
ATOM 3871 C CA . PRO B 1 79 ? 1.207 28.391 20.625 1 97.19 79 PRO B CA 1
ATOM 3872 C C . PRO B 1 79 ? 0.909 29.781 20.078 1 97.19 79 PRO B C 1
ATOM 3874 O O . PRO B 1 79 ? 0.032 30.484 20.594 1 97.19 79 PRO B O 1
ATOM 3877 N N . ASN B 1 80 ? 1.585 30.156 19.016 1 97.12 80 ASN B N 1
ATOM 3878 C CA . ASN B 1 80 ? 1.37 31.484 18.469 1 97.12 80 ASN B CA 1
ATOM 3879 C C . ASN B 1 80 ? 0.036 31.578 17.734 1 97.12 80 ASN B C 1
ATOM 3881 O O . ASN B 1 80 ? -0.632 32.625 17.781 1 97.12 80 ASN B O 1
ATOM 3885 N N . LEU B 1 81 ? -0.351 30.547 17.047 1 96.56 81 LEU B N 1
ATOM 3886 C CA . LEU B 1 81 ? -1.654 30.547 16.391 1 96.56 81 LEU B CA 1
ATOM 3887 C C . LEU B 1 81 ? -2.777 30.656 17.422 1 96.56 81 LEU B C 1
ATOM 3889 O O . LEU B 1 81 ? -3.701 31.453 17.25 1 96.56 81 LEU B O 1
ATOM 3893 N N . VAL B 1 82 ? -2.639 29.875 18.469 1 94.38 82 VAL B N 1
ATOM 3894 C CA . VAL B 1 82 ? -3.67 29.891 19.5 1 94.38 82 VAL B CA 1
ATOM 3895 C C . VAL B 1 82 ? -3.783 31.281 20.109 1 94.38 82 VAL B C 1
ATOM 3897 O O . VAL B 1 82 ? -4.891 31.781 20.328 1 94.38 82 VAL B O 1
ATOM 3900 N N . THR B 1 83 ? -2.707 31.891 20.297 1 92.75 83 THR B N 1
ATOM 3901 C CA . THR B 1 83 ? -2.672 33.219 20.922 1 92.75 83 THR B CA 1
ATOM 3902 C C . THR B 1 83 ? -3.254 34.281 19.969 1 92.75 83 THR B C 1
ATOM 3904 O O . THR B 1 83 ? -4.152 35.031 20.359 1 92.75 83 THR B O 1
ATOM 3907 N N . HIS B 1 84 ? -2.873 34.312 18.766 1 91.88 84 HIS B N 1
ATOM 3908 C CA . HIS B 1 84 ? -3.303 35.312 17.797 1 91.88 84 HIS B CA 1
ATOM 3909 C C . HIS B 1 84 ? -4.777 35.156 17.453 1 91.88 84 HIS B C 1
ATOM 3911 O O . HIS B 1 84 ? -5.5 36.156 17.297 1 91.88 84 HIS B O 1
ATOM 3917 N N . LEU B 1 85 ? -5.227 33.969 17.391 1 90.62 85 LEU B N 1
ATOM 3918 C CA . LEU B 1 85 ? -6.59 33.688 16.938 1 90.62 85 LEU B CA 1
ATOM 3919 C C . LEU B 1 85 ? -7.59 33.938 18.062 1 90.62 85 LEU B C 1
ATOM 3921 O O . LEU B 1 85 ? -8.758 34.219 17.812 1 90.62 85 LEU B O 1
ATOM 3925 N N . THR B 1 86 ? -7.125 33.781 19.266 1 86.75 86 THR B N 1
ATOM 3926 C CA . THR B 1 86 ? -8.008 34 20.406 1 86.75 86 THR B CA 1
ATOM 3927 C C . THR B 1 86 ? -8.055 35.5 20.734 1 86.75 86 THR B C 1
ATOM 3929 O O . THR B 1 86 ? -9.094 36.031 21.141 1 86.75 86 THR B O 1
ATOM 3932 N N . GLU B 1 87 ? -7.016 36.188 20.672 1 79.19 87 GLU B N 1
ATOM 3933 C CA . GLU B 1 87 ? -6.918 37.594 21.094 1 79.19 87 GLU B CA 1
ATOM 3934 C C . GLU B 1 87 ? -7.484 38.531 20.016 1 79.19 87 GLU B C 1
ATOM 3936 O O . GLU B 1 87 ? -8.031 39.562 20.344 1 79.19 87 GLU B O 1
ATOM 3941 N N . GLU B 1 88 ? -7.289 38.344 18.844 1 63.34 88 GLU B N 1
ATOM 3942 C CA . GLU B 1 88 ? -7.699 39.25 17.781 1 63.34 88 GLU B CA 1
ATOM 3943 C C . GLU B 1 88 ? -9.211 39.25 17.609 1 63.34 88 GLU B C 1
ATOM 3945 O O . GLU B 1 88 ? -9.781 40.188 17.047 1 63.34 88 GLU B O 1
ATOM 3950 N N . ASN B 1 89 ? -9.922 38.281 18.078 1 56.31 89 ASN B N 1
ATOM 3951 C CA . ASN B 1 89 ? -11.367 38.281 17.906 1 56.31 89 ASN B CA 1
ATOM 3952 C C . ASN B 1 89 ? -12.055 39.156 18.938 1 56.31 89 ASN B C 1
ATOM 3954 O O . ASN B 1 89 ? -13.203 38.906 19.312 1 56.31 89 ASN B O 1
ATOM 3958 N N . ASN B 1 90 ? -11.32 40.188 19.422 1 50.12 90 ASN B N 1
ATOM 3959 C CA . ASN B 1 90 ? -11.812 41.031 20.5 1 50.12 90 ASN B CA 1
ATOM 3960 C C . ASN B 1 90 ? -12.977 41.906 20.031 1 50.12 90 ASN B C 1
ATOM 3962 O O . ASN B 1 90 ? -13.484 42.719 20.812 1 50.12 90 ASN B O 1
ATOM 3966 N N . ASP B 1 91 ? -13.18 41.938 18.719 1 47.81 91 ASP B N 1
ATOM 3967 C CA . ASP B 1 91 ? -14.125 43.031 18.531 1 47.81 91 ASP B CA 1
ATOM 3968 C C . ASP B 1 91 ? -15.508 42.656 19.062 1 47.81 91 ASP B C 1
ATOM 3970 O O . ASP B 1 91 ? -16.328 43.531 19.328 1 47.81 91 ASP B O 1
ATOM 3974 N N . ASN B 1 92 ? -16.078 41.438 18.641 1 48.25 92 ASN B N 1
ATOM 3975 C CA . ASN B 1 92 ? -17.453 41.281 19.109 1 48.25 92 ASN B CA 1
ATOM 3976 C C . ASN B 1 92 ? -17.5 40.531 20.453 1 48.25 92 ASN B C 1
ATOM 3978 O O . ASN B 1 92 ? -17.25 39.344 20.516 1 48.25 92 ASN B O 1
ATOM 3982 N N . ASP B 1 93 ? -17.312 41.25 21.594 1 50.78 93 ASP B N 1
ATOM 3983 C CA . ASP B 1 93 ? -17.266 41 23.031 1 50.78 93 ASP B CA 1
ATOM 3984 C C . ASP B 1 93 ? -18.234 39.875 23.406 1 50.78 93 ASP B C 1
ATOM 3986 O O . ASP B 1 93 ? -18.234 39.406 24.547 1 50.78 93 ASP B O 1
ATOM 3990 N N . ASP B 1 94 ? -19.141 39.406 22.469 1 55.75 94 ASP B N 1
ATOM 3991 C CA . ASP B 1 94 ? -20.25 38.625 23.016 1 55.75 94 ASP B CA 1
ATOM 3992 C C . ASP B 1 94 ? -20.062 37.125 22.734 1 55.75 94 ASP B C 1
ATOM 3994 O O . ASP B 1 94 ? -20.844 36.312 23.203 1 55.75 94 ASP B O 1
ATOM 3998 N N . ASP B 1 95 ? -18.953 36.688 21.906 1 64.06 95 ASP B N 1
ATOM 3999 C CA . ASP B 1 95 ? -18.953 35.25 21.625 1 64.06 95 ASP B CA 1
ATOM 4000 C C . ASP B 1 95 ? -17.719 34.594 22.219 1 64.06 95 ASP B C 1
ATOM 4002 O O . ASP B 1 95 ? -16.656 35.219 22.328 1 64.06 95 ASP B O 1
ATOM 4006 N N . GLU B 1 96 ? -17.984 33.469 22.828 1 77.69 96 GLU B N 1
ATOM 4007 C CA . GLU B 1 96 ? -16.906 32.594 23.297 1 77.69 96 GLU B CA 1
ATOM 4008 C C . GLU B 1 96 ? -16.141 31.969 22.125 1 77.69 96 GLU B C 1
ATOM 4010 O O . GLU B 1 96 ? -16.75 31.562 21.141 1 77.69 96 GLU B O 1
ATOM 4015 N N . VAL B 1 97 ? -14.789 32.219 22.219 1 83.25 97 VAL B N 1
ATOM 4016 C CA . VAL B 1 97 ? -13.953 31.609 21.188 1 83.25 97 VAL B CA 1
ATOM 4017 C C . VAL B 1 97 ? -13.133 30.469 21.781 1 83.25 97 VAL B C 1
ATOM 4019 O O . VAL B 1 97 ? -12.586 30.594 22.875 1 83.25 97 VAL B O 1
ATOM 4022 N N . ASP B 1 98 ? -13.164 29.344 21.109 1 89.12 98 ASP B N 1
ATOM 4023 C CA . ASP B 1 98 ? -12.391 28.156 21.484 1 89.12 98 ASP B CA 1
ATOM 4024 C C . ASP B 1 98 ? -11.461 27.734 20.344 1 89.12 98 ASP B C 1
ATOM 4026 O O . ASP B 1 98 ? -11.922 27.203 19.328 1 89.12 98 ASP B O 1
ATOM 4030 N N . VAL B 1 99 ? -10.141 28.031 20.531 1 92.88 99 VAL B N 1
ATOM 4031 C CA . VAL B 1 99 ? -9.164 27.656 19.531 1 92.88 99 VAL B CA 1
ATOM 4032 C C . VAL B 1 99 ? -8.375 26.422 19.984 1 92.88 99 VAL B C 1
ATOM 4034 O O . VAL B 1 99 ? -7.809 26.422 21.078 1 92.88 99 VAL B O 1
ATOM 4037 N N . ASP B 1 100 ? -8.398 25.375 19.172 1 95.06 100 ASP B N 1
ATOM 4038 C CA . ASP B 1 100 ? -7.762 24.094 19.469 1 95.06 100 ASP B CA 1
ATOM 4039 C C . ASP B 1 100 ? -6.781 23.703 18.359 1 95.06 100 ASP B C 1
ATOM 4041 O O . ASP B 1 100 ? -7.195 23.375 17.25 1 95.06 100 ASP B O 1
ATOM 4045 N N . VAL B 1 101 ? -5.465 23.812 18.656 1 97.81 101 VAL B N 1
ATOM 4046 C CA . VAL B 1 101 ? -4.426 23.469 17.703 1 97.81 101 VAL B CA 1
ATOM 4047 C C . VAL B 1 101 ? -3.756 22.156 18.125 1 97.81 101 VAL B C 1
ATOM 4049 O O . VAL B 1 101 ? -3.256 22.047 19.234 1 97.81 101 VAL B O 1
ATOM 4052 N N . VAL B 1 102 ? -3.805 21.203 17.203 1 98.56 102 VAL B N 1
ATOM 4053 C CA . VAL B 1 102 ? -3.244 19.891 17.516 1 98.56 102 VAL B CA 1
ATOM 4054 C C . VAL B 1 102 ? -2.215 19.5 16.453 1 98.56 102 VAL B C 1
ATOM 4056 O O . VAL B 1 102 ? -2.377 19.844 15.273 1 98.56 102 VAL B O 1
ATOM 4059 N N . THR B 1 103 ? -1.132 18.938 16.844 1 98.75 103 THR B N 1
ATOM 4060 C CA . THR B 1 103 ? -0.172 18.281 15.961 1 98.75 103 THR B CA 1
ATOM 4061 C C . THR B 1 103 ? 0.174 16.891 16.469 1 98.75 103 THR B C 1
ATOM 4063 O O . THR B 1 103 ? 0.148 16.641 17.672 1 98.75 103 THR B O 1
ATOM 4066 N N . ILE B 1 104 ? 0.454 15.953 15.539 1 98.75 104 ILE B N 1
ATOM 4067 C CA . ILE B 1 104 ? 0.779 14.586 15.922 1 98.75 104 ILE B CA 1
ATOM 4068 C C . ILE B 1 104 ? 2.102 14.164 15.281 1 98.75 104 ILE B C 1
ATOM 4070 O O . ILE B 1 104 ? 2.518 14.742 14.273 1 98.75 104 ILE B O 1
ATOM 4074 N N . ASP B 1 105 ? 2.805 13.242 15.961 1 98.69 105 ASP B N 1
ATOM 4075 C CA . ASP B 1 105 ? 3.842 12.477 15.281 1 98.69 105 ASP B CA 1
ATOM 4076 C C . ASP B 1 105 ? 3.23 11.438 14.344 1 98.69 105 ASP B C 1
ATOM 4078 O O . ASP B 1 105 ? 2.488 10.555 14.773 1 98.69 105 ASP B O 1
ATOM 4082 N N . LEU B 1 106 ? 3.504 11.609 13.094 1 97.62 106 LEU B N 1
ATOM 4083 C CA . LEU B 1 106 ? 3.045 10.586 12.156 1 97.62 106 LEU B CA 1
ATOM 4084 C C . LEU B 1 106 ? 3.639 9.227 12.5 1 97.62 106 LEU B C 1
ATOM 4086 O O . LEU B 1 106 ? 4.754 9.141 13.016 1 97.62 106 LEU B O 1
ATOM 4090 N N . PRO B 1 107 ? 2.896 8.133 12.211 1 96.38 107 PRO B N 1
ATOM 4091 C CA . PRO B 1 107 ? 3.455 6.812 12.508 1 96.38 107 PRO B CA 1
ATOM 4092 C C . PRO B 1 107 ? 4.887 6.652 12 1 96.38 107 PRO B C 1
ATOM 4094 O O . PRO B 1 107 ? 5.191 7.023 10.867 1 96.38 107 PRO B O 1
ATOM 4097 N N . GLY B 1 108 ? 5.723 6.109 12.859 1 94.88 108 GLY B N 1
ATOM 4098 C CA . GLY B 1 108 ? 7.121 5.91 12.523 1 94.88 108 GLY B CA 1
ATOM 4099 C C . GLY B 1 108 ? 7.988 7.117 12.836 1 94.88 108 GLY B C 1
ATOM 4100 O O . GLY B 1 108 ? 9.211 7.074 12.656 1 94.88 108 GLY B O 1
ATOM 4101 N N . HIS B 1 109 ? 7.367 8.211 13.367 1 96.38 109 HIS B N 1
ATOM 4102 C CA . HIS B 1 109 ? 8.078 9.445 13.703 1 96.38 109 HIS B CA 1
ATOM 4103 C C . HIS B 1 109 ? 7.906 9.797 15.18 1 96.38 109 HIS B C 1
ATOM 4105 O O . HIS B 1 109 ? 6.918 9.406 15.805 1 96.38 109 HIS B O 1
ATOM 4111 N N . GLY B 1 110 ? 8.891 10.5 15.695 1 96.81 110 GLY B N 1
ATOM 4112 C CA . GLY B 1 110 ? 8.789 10.992 17.062 1 96.81 110 GLY B CA 1
ATOM 4113 C C . GLY B 1 110 ? 8.5 9.898 18.062 1 96.81 110 GLY B C 1
ATOM 4114 O O . GLY B 1 110 ? 9.195 8.883 18.109 1 96.81 110 GLY B O 1
ATOM 4115 N N . TRP B 1 111 ? 7.371 10.156 18.828 1 97.56 111 TRP B N 1
ATOM 4116 C CA . TRP B 1 111 ? 7.055 9.227 19.906 1 97.56 111 TRP B CA 1
ATOM 4117 C C . TRP B 1 111 ? 5.934 8.273 19.5 1 97.56 111 TRP B C 1
ATOM 4119 O O . TRP B 1 111 ? 5.512 7.426 20.281 1 97.56 111 TRP B O 1
ATOM 4129 N N . SER B 1 112 ? 5.457 8.414 18.203 1 97.81 112 SER B N 1
ATOM 4130 C CA . SER B 1 112 ? 4.391 7.527 17.734 1 97.81 112 SER B CA 1
ATOM 4131 C C . SER B 1 112 ? 4.93 6.141 17.406 1 97.81 112 SER B C 1
ATOM 4133 O O . SER B 1 112 ? 6.121 5.977 17.141 1 97.81 112 SER B O 1
ATOM 4135 N N . SER B 1 113 ? 4.062 5.145 17.359 1 95.69 113 SER B N 1
ATOM 4136 C CA . SER B 1 113 ? 4.398 3.75 17.109 1 95.69 113 SER B CA 1
ATOM 4137 C C . SER B 1 113 ? 5.012 3.576 15.719 1 95.69 113 SER B C 1
ATOM 4139 O O . SER B 1 113 ? 4.625 4.27 14.773 1 95.69 113 SER B O 1
ATOM 4141 N N . HIS B 1 114 ? 5.961 2.658 15.719 1 93.56 114 HIS B N 1
ATOM 4142 C CA . HIS B 1 114 ? 6.336 2.135 14.406 1 93.56 114 HIS B CA 1
ATOM 4143 C C . HIS B 1 114 ? 5.242 1.24 13.836 1 93.56 114 HIS B C 1
ATOM 4145 O O . HIS B 1 114 ? 4.43 0.693 14.586 1 93.56 114 HIS B O 1
ATOM 4151 N N . LYS B 1 115 ? 5.234 1.175 12.555 1 92 115 LYS B N 1
ATOM 4152 C CA . LYS B 1 115 ? 4.352 0.197 11.922 1 92 115 LYS B CA 1
ATOM 4153 C C . LYS B 1 115 ? 4.902 -1.218 12.078 1 92 115 LYS B C 1
ATOM 4155 O O . LYS B 1 115 ? 6.094 -1.401 12.336 1 92 115 LYS B O 1
ATOM 4160 N N . SER B 1 116 ? 3.955 -2.223 11.938 1 92.56 116 SER B N 1
ATOM 4161 C CA . SER B 1 116 ? 4.352 -3.625 12.016 1 92.56 116 SER B CA 1
ATOM 4162 C C . SER B 1 116 ? 5.348 -3.98 10.914 1 92.56 116 SER B C 1
ATOM 4164 O O . SER B 1 116 ? 5.402 -3.314 9.883 1 92.56 116 SER B O 1
ATOM 4166 N N . ARG B 1 117 ? 6.07 -5.02 11.133 1 89.88 117 ARG B N 1
ATOM 4167 C CA . ARG B 1 117 ? 7.199 -5.387 10.281 1 89.88 117 ARG B CA 1
ATOM 4168 C C . ARG B 1 117 ? 6.73 -5.762 8.883 1 89.88 117 ARG B C 1
ATOM 4170 O O . ARG B 1 117 ? 7.453 -5.555 7.902 1 89.88 117 ARG B O 1
ATOM 4177 N N . ASP B 1 118 ? 5.559 -6.293 8.742 1 90.94 118 ASP B N 1
ATOM 4178 C CA . ASP B 1 118 ? 5.086 -6.793 7.457 1 90.94 118 ASP B CA 1
ATOM 4179 C C . ASP B 1 118 ? 4.355 -5.707 6.676 1 90.94 118 ASP B C 1
ATOM 4181 O O . ASP B 1 118 ? 3.846 -5.957 5.582 1 90.94 118 ASP B O 1
ATOM 4185 N N . VAL B 1 119 ? 4.379 -4.539 7.246 1 89.12 119 VAL B N 1
ATOM 4186 C CA . VAL B 1 119 ? 3.826 -3.422 6.492 1 89.12 119 VAL B CA 1
ATOM 4187 C C . VAL B 1 119 ? 4.785 -3.033 5.367 1 89.12 119 VAL B C 1
ATOM 4189 O O . VAL B 1 119 ? 5.953 -2.73 5.617 1 89.12 119 VAL B O 1
ATOM 4192 N N . PRO B 1 120 ? 4.395 -3.432 4.133 1 76.81 120 PRO B N 1
ATOM 4193 C CA . PRO B 1 120 ? 5.352 -3.117 3.066 1 76.81 120 PRO B CA 1
ATOM 4194 C C . PRO B 1 120 ? 5.844 -1.674 3.121 1 76.81 120 PRO B C 1
ATOM 4196 O O . PRO B 1 120 ? 7.051 -1.429 3.1 1 76.81 120 PRO B O 1
ATOM 4199 N N . ALA B 1 121 ? 5.363 -0.671 2.316 1 61.25 121 ALA B N 1
ATOM 4200 C CA . ALA B 1 121 ? 5.871 0.686 2.133 1 61.25 121 ALA B CA 1
ATOM 4201 C C . ALA B 1 121 ? 5.477 1.581 3.305 1 61.25 121 ALA B C 1
ATOM 4203 O O . ALA B 1 121 ? 4.328 2.021 3.398 1 61.25 121 ALA B O 1
ATOM 4204 N N . SER B 1 122 ? 6.598 1.78 4.168 1 55.16 122 SER B N 1
ATOM 4205 C CA . SER B 1 122 ? 6.359 2.48 5.426 1 55.16 122 SER B CA 1
ATOM 4206 C C . SER B 1 122 ? 5.785 3.871 5.184 1 55.16 122 SER B C 1
ATOM 4208 O O . SER B 1 122 ? 5.164 4.457 6.074 1 55.16 122 SER B O 1
ATOM 4210 N N . TRP B 1 123 ? 5.914 4.277 3.824 1 64.81 123 TRP B N 1
ATOM 4211 C CA . TRP B 1 123 ? 5.352 5.625 3.844 1 64.81 123 TRP B CA 1
ATOM 4212 C C . TRP B 1 123 ? 4.605 5.922 2.547 1 64.81 123 TRP B C 1
ATOM 4214 O O . TRP B 1 123 ? 5.176 6.488 1.612 1 64.81 123 TRP B O 1
ATOM 4224 N N . LEU B 1 124 ? 3.465 5.312 2.344 1 79.5 124 LEU B N 1
ATOM 4225 C CA . LEU B 1 124 ? 2.502 5.746 1.338 1 79.5 124 LEU B CA 1
ATOM 4226 C C . LEU B 1 124 ? 1.673 6.918 1.85 1 79.5 124 LEU B C 1
ATOM 4228 O O . LEU B 1 124 ? 0.999 6.809 2.877 1 79.5 124 LEU B O 1
ATOM 4232 N N . VAL B 1 125 ? 1.786 8.039 1.062 1 89.25 125 VAL B N 1
ATOM 4233 C CA . VAL B 1 125 ? 1.103 9.258 1.481 1 89.25 125 VAL B CA 1
ATOM 4234 C C . VAL B 1 125 ? -0.367 8.953 1.766 1 89.25 125 VAL B C 1
ATOM 4236 O O . VAL B 1 125 ? -0.905 9.367 2.797 1 89.25 125 VAL B O 1
ATOM 4239 N N . SER B 1 126 ? -0.981 8.109 0.964 1 90.88 126 SER B N 1
ATOM 4240 C CA . SER B 1 126 ? -2.408 7.824 1.064 1 90.88 126 SER B CA 1
ATOM 4241 C C . SER B 1 126 ? -2.725 7.039 2.334 1 90.88 126 SER B C 1
ATOM 4243 O O . SER B 1 126 ? -3.82 7.156 2.885 1 90.88 126 SER B O 1
ATOM 4245 N N . ASP B 1 127 ? -1.792 6.277 2.773 1 91.94 127 ASP B N 1
ATOM 4246 C CA . ASP B 1 127 ? -2.012 5.492 3.982 1 91.94 127 ASP B CA 1
ATOM 4247 C C . ASP B 1 127 ? -2.166 6.395 5.203 1 91.94 127 ASP B C 1
ATOM 4249 O O . ASP B 1 127 ? -2.873 6.051 6.152 1 91.94 127 ASP B O 1
ATOM 4253 N N . TYR B 1 128 ? -1.506 7.535 5.184 1 94.88 128 TYR B N 1
ATOM 4254 C CA . TYR B 1 128 ? -1.521 8.438 6.332 1 94.88 128 TYR B CA 1
ATOM 4255 C C . TYR B 1 128 ? -2.867 9.141 6.457 1 94.88 128 TYR B C 1
ATOM 4257 O O . TYR B 1 128 ? -3.186 9.703 7.508 1 94.88 128 TYR B O 1
ATOM 4265 N N . CYS B 1 129 ? -3.664 9.133 5.367 1 95.31 129 CYS B N 1
ATOM 4266 C CA . CYS B 1 129 ? -5.016 9.672 5.465 1 95.31 129 CYS B CA 1
ATOM 4267 C C . CYS B 1 129 ? -5.824 8.93 6.52 1 95.31 129 CYS B C 1
ATOM 4269 O O . CYS B 1 129 ? -6.656 9.523 7.203 1 95.31 129 CYS B O 1
ATOM 4271 N N . TYR B 1 130 ? -5.523 7.625 6.656 1 94.44 130 TYR B N 1
ATOM 4272 C CA . TYR B 1 130 ? -6.207 6.832 7.676 1 94.44 130 TYR B CA 1
ATOM 4273 C C . TYR B 1 130 ? -5.918 7.371 9.07 1 94.44 130 TYR B C 1
ATOM 4275 O O . TYR B 1 130 ? -6.82 7.469 9.906 1 94.44 130 TYR B O 1
ATOM 4283 N N . TYR B 1 131 ? -4.738 7.797 9.328 1 96.56 131 TYR B N 1
ATOM 4284 C CA . TYR B 1 131 ? -4.324 8.211 10.664 1 96.56 131 TYR B CA 1
ATOM 4285 C C . TYR B 1 131 ? -4.797 9.633 10.961 1 96.56 131 TYR B C 1
ATOM 4287 O O . TYR B 1 131 ? -5.027 9.984 12.125 1 96.56 131 TYR B O 1
ATOM 4295 N N . ILE B 1 132 ? -4.961 10.438 9.875 1 97.81 132 ILE B N 1
ATOM 4296 C CA . ILE B 1 132 ? -5.602 11.734 10.078 1 97.81 132 ILE B CA 1
ATOM 4297 C C . ILE B 1 132 ? -7.062 11.531 10.477 1 97.81 132 ILE B C 1
ATOM 4299 O O . ILE B 1 132 ? -7.539 12.133 11.438 1 97.81 132 ILE B O 1
ATOM 4303 N N . ALA B 1 133 ? -7.73 10.617 9.742 1 96.19 133 ALA B N 1
ATOM 4304 C CA . ALA B 1 133 ? -9.125 10.312 10.07 1 96.19 133 ALA B CA 1
ATOM 4305 C C . ALA B 1 133 ? -9.25 9.797 11.5 1 96.19 133 ALA B C 1
ATOM 4307 O O . ALA B 1 133 ? -10.156 10.195 12.234 1 96.19 133 ALA B O 1
ATOM 4308 N N . GLU B 1 134 ? -8.336 8.914 11.891 1 96.31 134 GLU B N 1
ATOM 4309 C CA . GLU B 1 134 ? -8.312 8.406 13.258 1 96.31 134 GLU B CA 1
ATOM 4310 C C . GLU B 1 134 ? -8.109 9.531 14.266 1 96.31 134 GLU B C 1
ATOM 4312 O O . GLU B 1 134 ? -8.781 9.586 15.297 1 96.31 134 GLU B O 1
ATOM 4317 N N . THR B 1 135 ? -7.215 10.422 13.969 1 97.69 135 THR B N 1
ATOM 4318 C CA . THR B 1 135 ? -6.859 11.516 14.867 1 97.69 135 THR B CA 1
ATOM 4319 C C . THR B 1 135 ? -8.07 12.398 15.141 1 97.69 135 THR B C 1
ATOM 4321 O O . THR B 1 135 ? -8.43 12.625 16.297 1 97.69 135 THR B O 1
ATOM 4324 N N . VAL B 1 136 ? -8.727 12.852 14.094 1 96.38 136 VAL B N 1
ATOM 4325 C CA . VAL B 1 136 ? -9.812 13.812 14.266 1 96.38 136 VAL B CA 1
ATOM 4326 C C . VAL B 1 136 ? -11.023 13.125 14.883 1 96.38 136 VAL B C 1
ATOM 4328 O O . VAL B 1 136 ? -11.797 13.75 15.609 1 96.38 136 VAL B O 1
ATOM 4331 N N . THR B 1 137 ? -11.156 11.805 14.625 1 94.06 137 THR B N 1
ATOM 4332 C CA . THR B 1 137 ? -12.219 11.039 15.266 1 94.06 137 THR B CA 1
ATOM 4333 C C . THR B 1 137 ? -11.953 10.891 16.75 1 94.06 137 THR B C 1
ATOM 4335 O O . THR B 1 137 ? -12.844 11.125 17.578 1 94.06 137 THR B O 1
ATOM 4338 N N . ARG B 1 138 ? -10.758 10.602 17.125 1 94.69 138 ARG B N 1
ATOM 4339 C CA . ARG B 1 138 ? -10.391 10.352 18.516 1 94.69 138 ARG B CA 1
ATOM 4340 C C . ARG B 1 138 ? -10.383 11.641 19.328 1 94.69 138 ARG B C 1
ATOM 4342 O O . ARG B 1 138 ? -10.609 11.633 20.531 1 94.69 138 ARG B O 1
ATOM 4349 N N . LEU B 1 139 ? -10.164 12.75 18.641 1 95.31 139 LEU B N 1
ATOM 4350 C CA . LEU B 1 139 ? -10.211 14.055 19.281 1 95.31 139 LEU B CA 1
ATOM 4351 C C . LEU B 1 139 ? -11.656 14.516 19.469 1 95.31 139 LEU B C 1
ATOM 4353 O O . LEU B 1 139 ? -11.906 15.523 20.125 1 95.31 139 LEU B O 1
ATOM 4357 N N . GLY B 1 140 ? -12.562 13.82 18.844 1 92.31 140 GLY B N 1
ATOM 4358 C CA . GLY B 1 140 ? -13.969 14.188 18.922 1 92.31 140 GLY B CA 1
ATOM 4359 C C . GLY B 1 140 ? -14.336 15.336 18.016 1 92.31 140 GLY B C 1
ATOM 4360 O O . GLY B 1 140 ? -15.32 16.047 18.25 1 92.31 140 GLY B O 1
ATOM 4361 N N . TRP B 1 141 ? -13.477 15.602 17.031 1 92.31 141 TRP B N 1
ATOM 4362 C CA . TRP B 1 141 ? -13.734 16.703 16.109 1 92.31 141 TRP B CA 1
ATOM 4363 C C . TRP B 1 141 ? -14.758 16.297 15.047 1 92.31 141 TRP B C 1
ATOM 4365 O O . TRP B 1 141 ? -15.602 17.109 14.648 1 92.31 141 TRP B O 1
ATOM 4375 N N . THR B 1 142 ? -14.547 15.031 14.508 1 85.69 142 THR B N 1
ATOM 4376 C CA . THR B 1 142 ? -15.414 14.484 13.469 1 85.69 142 THR B CA 1
ATOM 4377 C C . THR B 1 142 ? -15.688 13 13.719 1 85.69 142 THR B C 1
ATOM 4379 O O . THR B 1 142 ? -15.125 12.406 14.641 1 85.69 142 THR B O 1
ATOM 4382 N N . THR B 1 143 ? -16.672 12.422 13.094 1 75.75 143 THR B N 1
ATOM 4383 C CA . THR B 1 143 ? -16.922 10.984 13.156 1 75.75 143 THR B CA 1
ATOM 4384 C C . THR B 1 143 ? -16.703 10.344 11.789 1 75.75 143 THR B C 1
ATOM 4386 O O . THR B 1 143 ? -17.234 10.82 10.789 1 75.75 143 THR B O 1
ATOM 4389 N N . VAL B 1 144 ? -15.766 9.461 11.891 1 68 144 VAL B N 1
ATOM 4390 C CA . VAL B 1 144 ? -15.547 8.688 10.672 1 68 144 VAL B CA 1
ATOM 4391 C C . VAL B 1 144 ? -16.75 7.789 10.414 1 68 144 VAL B C 1
ATOM 4393 O O . VAL B 1 144 ? -17.234 7.109 11.32 1 68 144 VAL B O 1
ATOM 4396 N N . GLY B 1 145 ? -17.406 7.762 9.266 1 56 145 GLY B N 1
ATOM 4397 C CA . GLY B 1 145 ? -18.469 6.82 8.914 1 56 145 GLY B CA 1
ATOM 4398 C C . GLY B 1 145 ? -19.859 7.332 9.242 1 56 145 GLY B C 1
ATOM 4399 O O . GLY B 1 145 ? -20.844 6.668 8.945 1 56 145 GLY B O 1
ATOM 4400 N N . ASN B 1 146 ? -19.969 8.266 10.281 1 49.78 146 ASN B N 1
ATOM 4401 C CA . ASN B 1 146 ? -21.328 8.727 10.531 1 49.78 146 ASN B CA 1
ATOM 4402 C C . ASN B 1 146 ? -21.938 9.398 9.297 1 49.78 146 ASN B C 1
ATOM 4404 O O . ASN B 1 146 ? -22.516 10.477 9.391 1 49.78 146 ASN B O 1
ATOM 4408 N N . GLU B 1 147 ? -21.312 9.172 8.234 1 41.97 147 GLU B N 1
ATOM 4409 C CA . GLU B 1 147 ? -21.922 9.883 7.117 1 41.97 147 GLU B CA 1
ATOM 4410 C C . GLU B 1 147 ? -23.422 9.625 7.062 1 41.97 147 GLU B C 1
ATOM 4412 O O . GLU B 1 147 ? -23.859 8.477 7.039 1 41.97 147 GLU B O 1
ATOM 4417 N N . ASN B 1 148 ? -24.234 10.18 7.773 1 37.62 148 ASN B N 1
ATOM 4418 C CA . ASN B 1 148 ? -25.406 10.578 7.016 1 37.62 148 ASN B CA 1
ATOM 4419 C C . ASN B 1 148 ? -25.125 10.648 5.52 1 37.62 148 ASN B C 1
ATOM 4421 O O . ASN B 1 148 ? -24.922 11.734 4.973 1 37.62 148 ASN B O 1
ATOM 4425 N N . GLN B 1 149 ? -24.188 10.055 5.164 1 38.06 149 GLN B N 1
ATOM 4426 C CA . GLN B 1 149 ? -23.562 10.039 3.842 1 38.06 149 GLN B CA 1
ATOM 4427 C C . GLN B 1 149 ? -24.609 9.781 2.754 1 38.06 149 GLN B C 1
ATOM 4429 O O . GLN B 1 149 ? -24.281 9.766 1.566 1 38.06 149 GLN B O 1
ATOM 4434 N N . THR B 1 150 ? -25.562 9.078 3.066 1 34.28 150 THR B N 1
ATOM 4435 C CA . THR B 1 150 ? -26.594 9.062 2.033 1 34.28 150 THR B CA 1
ATOM 4436 C C . THR B 1 150 ? -26.828 10.469 1.488 1 34.28 150 THR B C 1
ATOM 4438 O O . THR B 1 150 ? -27.328 10.633 0.375 1 34.28 150 THR B O 1
ATOM 4441 N N . ILE B 1 151 ? -26.766 11.422 2.357 1 33.41 151 ILE B N 1
ATOM 4442 C CA . ILE B 1 151 ? -27.203 12.727 1.867 1 33.41 151 ILE B CA 1
ATOM 4443 C C . ILE B 1 151 ? -26.203 13.242 0.827 1 33.41 151 ILE B C 1
ATOM 4445 O O . ILE B 1 151 ? -26.594 13.719 -0.239 1 33.41 151 ILE B O 1
ATOM 4449 N N . GLN B 1 152 ? -24.812 13.344 1.2 1 35.97 152 GLN B N 1
ATOM 4450 C CA . GLN B 1 152 ? -24.062 14.242 0.334 1 35.97 152 GLN B CA 1
ATOM 4451 C C . GLN B 1 152 ? -23.703 13.57 -0.987 1 35.97 152 GLN B C 1
ATOM 4453 O O . GLN B 1 152 ? -23.109 14.195 -1.869 1 35.97 152 GLN B O 1
ATOM 4458 N N . GLN B 1 153 ? -23.531 12.336 -1.141 1 35.44 153 GLN B N 1
ATOM 4459 C CA . GLN B 1 153 ? -23.25 12.016 -2.537 1 35.44 153 GLN B CA 1
ATOM 4460 C C . GLN B 1 153 ? -24.234 12.734 -3.471 1 35.44 153 GLN B C 1
ATOM 4462 O O . GLN B 1 153 ? -23.969 12.867 -4.668 1 35.44 153 GLN B O 1
ATOM 4467 N N . GLN B 1 154 ? -25.484 12.781 -3.107 1 33.06 154 GLN B N 1
ATOM 4468 C CA . GLN B 1 154 ? -26.422 13.43 -4.023 1 33.06 154 GLN B CA 1
ATOM 4469 C C . GLN B 1 154 ? -26.234 14.945 -4.023 1 33.06 154 GLN B C 1
ATOM 4471 O O . GLN B 1 154 ? -26.688 15.633 -4.938 1 33.06 154 GLN B O 1
ATOM 4476 N N . HIS B 1 155 ? -26.266 15.664 -2.877 1 31.75 155 HIS B N 1
ATOM 4477 C CA . HIS B 1 155 ? -26.219 17.109 -2.988 1 31.75 155 HIS B CA 1
ATOM 4478 C C . HIS B 1 155 ? -24.797 17.625 -2.953 1 31.75 155 HIS B C 1
ATOM 4480 O O . HIS B 1 155 ? -24.078 17.422 -1.962 1 31.75 155 HIS B O 1
ATOM 4486 N N . PRO B 1 156 ? -24.125 17.672 -4.09 1 36.44 156 PRO B N 1
ATOM 4487 C CA . PRO B 1 156 ? -22.891 18.438 -4.273 1 36.44 156 PRO B CA 1
ATOM 4488 C C . PRO B 1 156 ? -22.781 19.641 -3.336 1 36.44 156 PRO B C 1
ATOM 4490 O O . PRO B 1 156 ? -21.953 20.516 -3.539 1 36.44 156 PRO B O 1
ATOM 4493 N N . HIS B 1 157 ? -23.891 20.078 -2.795 1 33.47 157 HIS B N 1
ATOM 4494 C CA . HIS B 1 157 ? -23.781 21.406 -2.213 1 33.47 157 HIS B CA 1
ATOM 4495 C C . HIS B 1 157 ? -22.828 21.422 -1.021 1 33.47 157 HIS B C 1
ATOM 4497 O O . HIS B 1 157 ? -22.812 20.469 -0.227 1 33.47 157 HIS B O 1
ATOM 4503 N N . PRO B 1 158 ? -21.797 22.297 -1.131 1 36.94 158 PRO B N 1
ATOM 4504 C CA . PRO B 1 158 ? -20.875 22.641 -0.044 1 36.94 158 PRO B CA 1
ATOM 4505 C C . PRO B 1 158 ? -21.562 22.641 1.326 1 36.94 158 PRO B C 1
ATOM 4507 O O . PRO B 1 158 ? -22.594 23.281 1.511 1 36.94 158 PRO B O 1
ATOM 4510 N N . LEU B 1 159 ? -21.734 21.578 1.93 1 38.56 159 LEU B N 1
ATOM 4511 C CA . LEU B 1 159 ? -22.203 21.719 3.303 1 38.56 159 LEU B CA 1
ATOM 4512 C C . LEU B 1 159 ? -21.781 23.062 3.891 1 38.56 159 LEU B C 1
ATOM 4514 O O . LEU B 1 159 ? -20.719 23.594 3.549 1 38.56 159 LEU B O 1
ATOM 4518 N N . PRO B 1 160 ? -22.656 23.828 4.379 1 39.97 160 PRO B N 1
ATOM 4519 C CA . PRO B 1 160 ? -22.172 25.047 5.027 1 39.97 160 PRO B CA 1
ATOM 4520 C C . PRO B 1 160 ? -20.953 24.797 5.91 1 39.97 160 PRO B C 1
ATOM 4522 O O . PRO B 1 160 ? -20.906 23.797 6.641 1 39.97 160 PRO B O 1
ATOM 4525 N N . TRP B 1 161 ? -19.75 25.172 5.414 1 42.75 161 TRP B N 1
ATOM 4526 C CA . TRP B 1 161 ? -18.453 25.234 6.09 1 42.75 161 TRP B CA 1
ATOM 4527 C C . TRP B 1 161 ? -18.625 25.406 7.594 1 42.75 161 TRP B C 1
ATOM 4529 O O . TRP B 1 161 ? -17.688 25.234 8.359 1 42.75 161 TRP B O 1
ATOM 4539 N N . ASN B 1 162 ? -19.828 25.875 7.98 1 45.31 162 ASN B N 1
ATOM 4540 C CA . ASN B 1 162 ? -19.984 26.203 9.391 1 45.31 162 ASN B CA 1
ATOM 4541 C C . ASN B 1 162 ? -20.375 24.984 10.211 1 45.31 162 ASN B C 1
ATOM 4543 O O . ASN B 1 162 ? -21.125 25.078 11.18 1 45.31 162 ASN B O 1
ATOM 4547 N N . ASN B 1 163 ? -19.906 23.766 9.664 1 57.88 163 ASN B N 1
ATOM 4548 C CA . ASN B 1 163 ? -20.312 22.562 10.398 1 57.88 163 ASN B CA 1
ATOM 4549 C C . ASN B 1 163 ? -19.391 22.281 11.57 1 57.88 163 ASN B C 1
ATOM 4551 O O . ASN B 1 163 ? -18.172 22.484 11.477 1 57.88 163 ASN B O 1
ATOM 4555 N N . ASP B 1 164 ? -19.906 22.172 12.766 1 67.44 164 ASP B N 1
ATOM 4556 C CA . ASP B 1 164 ? -19.281 21.891 14.055 1 67.44 164 ASP B CA 1
ATOM 4557 C C . ASP B 1 164 ? -18.375 20.672 13.977 1 67.44 164 ASP B C 1
ATOM 4559 O O . ASP B 1 164 ? -17.641 20.375 14.922 1 67.44 164 ASP B O 1
ATOM 4563 N N . GLU B 1 165 ? -18.203 20.125 12.68 1 80.81 165 GLU B N 1
ATOM 4564 C CA . GLU B 1 165 ? -17.406 18.906 12.602 1 80.81 165 GLU B CA 1
ATOM 4565 C C . GLU B 1 165 ? -16.266 19.062 11.602 1 80.81 165 GLU B C 1
ATOM 4567 O O . GLU B 1 165 ? -15.742 18.062 11.094 1 80.81 165 GLU B O 1
ATOM 4572 N N . SER B 1 166 ? -15.914 20.328 11.305 1 89.19 166 SER B N 1
ATOM 4573 C CA . SER B 1 166 ? -14.828 20.562 10.352 1 89.19 166 SER B CA 1
ATOM 4574 C C . SER B 1 166 ? -13.625 21.203 11.031 1 89.19 166 SER B C 1
ATOM 4576 O O . SER B 1 166 ? -13.719 21.641 12.18 1 89.19 166 SER B O 1
ATOM 4578 N N . PHE B 1 167 ? -12.539 21.203 10.344 1 94.94 167 PHE B N 1
ATOM 4579 C CA . PHE B 1 167 ? -11.305 21.734 10.898 1 94.94 167 PHE B CA 1
ATOM 4580 C C . PHE B 1 167 ? -10.398 22.266 9.789 1 94.94 167 PHE B C 1
ATOM 4582 O O . PHE B 1 167 ? -10.648 22.031 8.609 1 94.94 167 PHE B O 1
ATOM 4589 N N . VAL B 1 168 ? -9.453 23.125 10.219 1 96.62 168 VAL B N 1
ATOM 4590 C CA . VAL B 1 168 ? -8.414 23.625 9.32 1 96.62 168 VAL B CA 1
ATOM 4591 C C . VAL B 1 168 ? -7.227 22.656 9.32 1 96.62 168 VAL B C 1
ATOM 4593 O O . VAL B 1 168 ? -6.824 22.156 10.367 1 96.62 168 VAL B O 1
ATOM 4596 N N . LEU B 1 169 ? -6.758 22.359 8.148 1 98.06 169 LEU B N 1
ATOM 4597 C CA . LEU B 1 169 ? -5.625 21.453 8 1 98.06 169 LEU B CA 1
ATOM 4598 C C . LEU B 1 169 ? -4.387 22.203 7.52 1 98.06 169 LEU B C 1
ATOM 4600 O O . LEU B 1 169 ? -4.43 22.891 6.488 1 98.06 169 LEU B O 1
ATOM 4604 N N . ILE B 1 170 ? -3.311 22.188 8.305 1 98.88 170 ILE B N 1
ATOM 4605 C CA . ILE B 1 170 ? -2.031 22.797 7.949 1 98.88 170 ILE B CA 1
ATOM 4606 C C . ILE B 1 170 ? -0.981 21.703 7.754 1 98.88 170 ILE B C 1
ATOM 4608 O O . ILE B 1 170 ? -0.733 20.906 8.656 1 98.88 170 ILE B O 1
ATOM 4612 N N . GLY B 1 171 ? -0.411 21.625 6.586 1 98.88 171 GLY B N 1
ATOM 4613 C CA . GLY B 1 171 ? 0.585 20.609 6.312 1 98.88 171 GLY B CA 1
ATOM 4614 C C . GLY B 1 171 ? 1.892 21.172 5.785 1 98.88 171 GLY B C 1
ATOM 4615 O O . GLY B 1 171 ? 1.892 22.031 4.898 1 98.88 171 GLY B O 1
ATOM 4616 N N . HIS B 1 172 ? 3.02 20.719 6.332 1 98.81 172 HIS B N 1
ATOM 4617 C CA . HIS B 1 172 ? 4.352 21.094 5.871 1 98.81 172 HIS B CA 1
ATOM 4618 C C . HIS B 1 172 ? 4.988 19.969 5.062 1 98.81 172 HIS B C 1
ATOM 4620 O O . HIS B 1 172 ? 5.078 18.828 5.535 1 98.81 172 HIS B O 1
ATOM 4626 N N . SER B 1 173 ? 5.477 20.25 3.865 1 97.5 173 SER B N 1
ATOM 4627 C CA . SER B 1 173 ? 6.246 19.297 3.07 1 97.5 173 SER B CA 1
ATOM 4628 C C . SER B 1 173 ? 5.504 17.984 2.922 1 97.5 173 SER B C 1
ATOM 4630 O O . SER B 1 173 ? 4.395 17.938 2.389 1 97.5 173 SER B O 1
ATOM 4632 N N . PHE B 1 174 ? 5.988 16.938 3.48 1 96.5 174 PHE B N 1
ATOM 4633 C CA . PHE B 1 174 ? 5.344 15.625 3.494 1 96.5 174 PHE B CA 1
ATOM 4634 C C . PHE B 1 174 ? 3.951 15.711 4.109 1 96.5 174 PHE B C 1
ATOM 4636 O O . PHE B 1 174 ? 2.994 15.148 3.572 1 96.5 174 PHE B O 1
ATOM 4643 N N . GLY B 1 175 ? 3.826 16.406 5.199 1 98.25 175 GLY B N 1
ATOM 4644 C CA . GLY B 1 175 ? 2.525 16.641 5.801 1 98.25 175 GLY B CA 1
ATOM 4645 C C . GLY B 1 175 ? 1.581 17.406 4.891 1 98.25 175 GLY B C 1
ATOM 4646 O O . GLY B 1 175 ? 0.361 17.25 4.984 1 98.25 175 GLY B O 1
ATOM 4647 N N . GLY B 1 176 ? 2.158 18.25 4.047 1 98.56 176 GLY B N 1
ATOM 4648 C CA . GLY B 1 176 ? 1.354 18.938 3.049 1 98.56 176 GLY B CA 1
ATOM 4649 C C . GLY B 1 176 ? 0.789 18 1.994 1 98.56 176 GLY B C 1
ATOM 4650 O O . GLY B 1 176 ? -0.375 18.125 1.605 1 98.56 176 GLY B O 1
ATOM 4651 N N . ALA B 1 177 ? 1.626 17.094 1.565 1 97.25 177 ALA B N 1
ATOM 4652 C CA . ALA B 1 177 ? 1.157 16.094 0.606 1 97.25 177 ALA B CA 1
ATOM 4653 C C . ALA B 1 177 ? 0.001 15.281 1.182 1 97.25 177 ALA B C 1
ATOM 4655 O O . ALA B 1 177 ? -1.01 15.062 0.509 1 97.25 177 ALA B O 1
ATOM 4656 N N . ILE B 1 178 ? 0.128 14.883 2.414 1 97.69 178 ILE B N 1
ATOM 4657 C CA . ILE B 1 178 ? -0.916 14.133 3.104 1 97.69 178 ILE B CA 1
ATOM 4658 C C . ILE B 1 178 ? -2.174 14.992 3.225 1 97.69 178 ILE B C 1
ATOM 4660 O O . ILE B 1 178 ? -3.287 14.508 3.008 1 97.69 178 ILE B O 1
ATOM 4664 N N . SER B 1 179 ? -1.967 16.266 3.5 1 98.69 179 SER B N 1
ATOM 4665 C CA . SER B 1 179 ? -3.08 17.188 3.709 1 98.69 179 SER B CA 1
ATOM 4666 C C . SER B 1 179 ? -3.873 17.391 2.422 1 98.69 179 SER B C 1
ATOM 4668 O O . SER B 1 179 ? -5.102 17.469 2.451 1 98.69 179 SER B O 1
ATOM 4670 N N . ILE B 1 180 ? -3.176 17.484 1.334 1 98.06 180 ILE B N 1
ATOM 4671 C CA . ILE B 1 180 ? -3.844 17.625 0.044 1 98.06 180 ILE B CA 1
ATOM 4672 C C . ILE B 1 180 ? -4.719 16.406 -0.218 1 98.06 180 ILE B C 1
ATOM 4674 O O . ILE B 1 180 ? -5.895 16.531 -0.558 1 98.06 180 ILE B O 1
ATOM 4678 N N . GLU B 1 181 ? -4.207 15.234 -0.032 1 97.19 181 GLU B N 1
ATOM 4679 C CA . GLU B 1 181 ? -4.961 14.016 -0.279 1 97.19 181 GLU B CA 1
ATOM 4680 C C . GLU B 1 181 ? -6.145 13.891 0.677 1 97.19 181 GLU B C 1
ATOM 4682 O O . GLU B 1 181 ? -7.242 13.508 0.271 1 97.19 181 GLU B O 1
ATOM 4687 N N . TYR B 1 182 ? -5.895 14.25 1.913 1 97.44 182 TYR B N 1
ATOM 4688 C CA . TYR B 1 182 ? -6.973 14.125 2.887 1 97.44 182 TYR B CA 1
ATOM 4689 C C . TYR B 1 182 ? -8.109 15.078 2.564 1 97.44 182 TYR B C 1
ATOM 4691 O O . TYR B 1 182 ? -9.281 14.695 2.59 1 97.44 182 TYR B O 1
ATOM 4699 N N . ALA B 1 183 ? -7.738 16.312 2.285 1 96.81 183 ALA B N 1
ATOM 4700 C CA . ALA B 1 183 ? -8.75 17.312 1.974 1 96.81 183 ALA B CA 1
ATOM 4701 C C . ALA B 1 183 ? -9.539 16.938 0.723 1 96.81 183 ALA B C 1
ATOM 4703 O O . ALA B 1 183 ? -10.727 17.234 0.624 1 96.81 183 ALA B O 1
ATOM 4704 N N . ALA B 1 184 ? -8.859 16.344 -0.232 1 96.19 184 ALA B N 1
ATOM 4705 C CA . ALA B 1 184 ? -9.531 15.867 -1.442 1 96.19 184 ALA B CA 1
ATOM 4706 C C . ALA B 1 184 ? -10.438 14.68 -1.138 1 96.19 184 ALA B C 1
ATOM 4708 O O . ALA B 1 184 ? -11.469 14.5 -1.782 1 96.19 184 ALA B O 1
ATOM 4709 N N . THR B 1 185 ? -10.094 13.875 -0.187 1 95.44 185 THR B N 1
ATOM 4710 C CA . THR B 1 185 ? -10.773 12.625 0.165 1 95.44 185 THR B CA 1
ATOM 4711 C C . THR B 1 185 ? -12 12.898 1.03 1 95.44 185 THR B C 1
ATOM 4713 O O . THR B 1 185 ? -13.039 12.266 0.855 1 95.44 185 THR B O 1
ATOM 4716 N N . PHE B 1 186 ? -11.82 13.805 1.956 1 93.94 186 PHE B N 1
ATOM 4717 C CA . PHE B 1 186 ? -12.883 14.18 2.873 1 93.94 186 PHE B CA 1
ATOM 4718 C C . PHE B 1 186 ? -13.125 1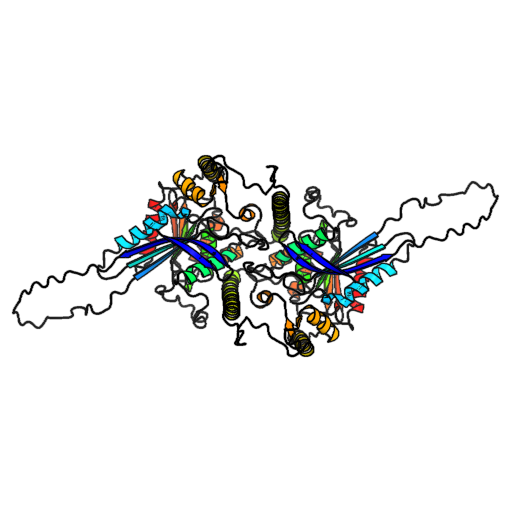5.688 2.83 1 93.94 186 PHE B C 1
ATOM 4720 O O . PHE B 1 186 ? -12.953 16.375 3.838 1 93.94 186 PHE B O 1
ATOM 4727 N N . PRO B 1 187 ? -13.641 16.109 1.741 1 92.44 187 PRO B N 1
ATOM 4728 C CA . PRO B 1 187 ? -13.789 17.547 1.582 1 92.44 187 PRO B CA 1
ATOM 4729 C C . PRO B 1 187 ? -14.758 18.156 2.594 1 92.44 187 PRO B C 1
ATOM 4731 O O . PRO B 1 187 ? -14.617 19.328 2.955 1 92.44 187 PRO B O 1
ATOM 4734 N N . GLU B 1 188 ? -15.656 17.406 3.127 1 89.25 188 GLU B N 1
ATOM 4735 C CA . GLU B 1 188 ? -16.672 17.891 4.062 1 89.25 188 GLU B CA 1
ATOM 4736 C C . GLU B 1 188 ? -16.047 18.188 5.43 1 89.25 188 GLU B C 1
ATOM 4738 O O . GLU B 1 188 ? -16.656 18.891 6.25 1 89.25 188 GLU B O 1
ATOM 4743 N N . GLN B 1 189 ? -14.867 17.688 5.621 1 92.44 189 GLN B N 1
ATOM 4744 C CA . GLN B 1 189 ? -14.273 17.812 6.949 1 92.44 189 GLN B CA 1
ATOM 4745 C C . GLN B 1 189 ? -13.25 18.953 6.992 1 92.44 189 GLN B C 1
ATOM 4747 O O . GLN B 1 189 ? -12.852 19.391 8.07 1 92.44 189 GLN B O 1
ATOM 4752 N N . VAL B 1 190 ? -12.828 19.438 5.867 1 94.19 190 VAL B N 1
ATOM 4753 C CA . VAL B 1 190 ? -11.727 20.391 5.852 1 94.19 190 VAL B CA 1
ATOM 4754 C C . VAL B 1 190 ? -12.25 21.766 5.473 1 94.19 190 VAL B C 1
ATOM 4756 O O . VAL B 1 190 ? -12.672 21.984 4.336 1 94.19 190 VAL B O 1
ATOM 4759 N N . GLN B 1 191 ? -12.102 22.703 6.406 1 92.12 191 GLN B N 1
ATOM 4760 C CA . GLN B 1 191 ? -12.609 24.062 6.219 1 92.12 191 GLN B CA 1
ATOM 4761 C C . GLN B 1 191 ? -11.641 24.906 5.387 1 92.12 191 GLN B C 1
ATOM 4763 O O . GLN B 1 191 ? -12.062 25.797 4.66 1 92.12 191 GLN B O 1
ATOM 4768 N N . ALA B 1 192 ? -10.445 24.656 5.609 1 95.62 192 ALA B N 1
ATOM 4769 C CA . ALA B 1 192 ? -9.375 25.312 4.875 1 95.62 192 ALA B CA 1
ATOM 4770 C C . ALA B 1 192 ? -8.102 24.469 4.871 1 95.62 192 ALA B C 1
ATOM 4772 O O . ALA B 1 192 ? -7.848 23.719 5.812 1 95.62 192 ALA B O 1
ATOM 4773 N N . LEU B 1 193 ? -7.406 24.594 3.74 1 97.44 193 LEU B N 1
ATOM 4774 C CA . LEU B 1 193 ? -6.148 23.875 3.566 1 97.44 193 LEU B CA 1
ATOM 4775 C C . LEU B 1 193 ? -4.98 24.859 3.441 1 97.44 193 LEU B C 1
ATOM 4777 O O . LEU B 1 193 ? -4.98 25.719 2.562 1 97.44 193 LEU B O 1
ATOM 4781 N N . ILE B 1 194 ? -4.066 24.766 4.344 1 98.69 194 ILE B N 1
ATOM 4782 C CA . ILE B 1 194 ? -2.881 25.625 4.32 1 98.69 194 ILE B CA 1
ATOM 4783 C C . ILE B 1 194 ? -1.636 24.75 4.129 1 98.69 194 ILE B C 1
ATOM 4785 O O . ILE B 1 194 ? -1.353 23.875 4.941 1 98.69 194 ILE B O 1
ATOM 4789 N N . LEU B 1 195 ? -0.915 25.047 3.082 1 98.81 195 LEU B N 1
ATOM 4790 C CA . LEU B 1 195 ? 0.27 24.281 2.725 1 98.81 195 LEU B CA 1
ATOM 4791 C C . LEU B 1 195 ? 1.54 25.078 2.98 1 98.81 195 LEU B C 1
ATOM 4793 O O . LEU B 1 195 ? 1.696 26.188 2.457 1 98.81 195 LEU B O 1
ATOM 4797 N N . LEU B 1 196 ? 2.389 24.531 3.838 1 98.88 196 LEU B N 1
ATOM 4798 C CA . LEU B 1 196 ? 3.686 25.141 4.125 1 98.88 196 LEU B CA 1
ATOM 4799 C C . LEU B 1 196 ? 4.785 24.469 3.305 1 98.88 196 LEU B C 1
ATOM 4801 O O . LEU B 1 196 ? 5.199 23.344 3.607 1 98.88 196 LEU B O 1
ATOM 4805 N N . ASP B 1 197 ? 5.25 25.125 2.277 1 98.25 197 ASP B N 1
ATOM 4806 C CA . ASP B 1 197 ? 6.277 24.656 1.354 1 98.25 197 ASP B CA 1
ATOM 4807 C C . ASP B 1 197 ? 6.004 23.203 0.924 1 98.25 197 ASP B C 1
ATOM 4809 O O . ASP B 1 197 ? 6.859 22.344 1.078 1 98.25 197 ASP B O 1
ATOM 4813 N N . ALA B 1 198 ? 4.809 23.031 0.263 1 97.31 198 ALA B N 1
ATOM 4814 C CA . ALA B 1 198 ? 4.348 21.703 -0.14 1 97.31 198 ALA B CA 1
ATOM 4815 C C . ALA B 1 198 ? 3.635 21.766 -1.489 1 97.31 198 ALA B C 1
ATOM 4817 O O . ALA B 1 198 ? 3.066 22.781 -1.855 1 97.31 198 ALA B O 1
ATOM 4818 N N . HIS B 1 199 ? 3.643 20.734 -2.283 1 89.88 199 HIS B N 1
ATOM 4819 C CA . HIS B 1 199 ? 3.004 20.688 -3.594 1 89.88 199 HIS B CA 1
ATOM 4820 C C . HIS B 1 199 ? 2.312 19.344 -3.818 1 89.88 199 HIS B C 1
ATOM 4822 O O . HIS B 1 199 ? 1.57 19.172 -4.789 1 89.88 199 HIS B O 1
ATOM 4828 N N . GLY B 1 200 ? 2.414 18.375 -3.125 1 87.69 200 GLY B N 1
ATOM 4829 C CA . GLY B 1 200 ? 1.821 17.047 -3.277 1 87.69 200 GLY B CA 1
ATOM 4830 C C . GLY B 1 200 ? 2.83 15.93 -3.156 1 87.69 200 GLY B C 1
ATOM 4831 O O . GLY B 1 200 ? 4.02 16.172 -2.938 1 87.69 200 GLY B O 1
ATOM 4832 N N . PRO B 1 201 ? 2.203 14.734 -3.326 1 89.38 201 PRO B N 1
ATOM 4833 C CA . PRO B 1 201 ? 3.111 13.594 -3.223 1 89.38 201 PRO B CA 1
ATOM 4834 C C . PRO B 1 201 ? 4.055 13.477 -4.418 1 89.38 201 PRO B C 1
ATOM 4836 O O . PRO B 1 201 ? 3.758 14.008 -5.496 1 89.38 201 PRO B O 1
ATOM 4839 N N . ASP B 1 202 ? 5.145 12.781 -4.137 1 88.62 202 ASP B N 1
ATOM 4840 C CA . ASP B 1 202 ? 6.008 12.398 -5.25 1 88.62 202 ASP B CA 1
ATOM 4841 C C . ASP B 1 202 ? 5.27 11.484 -6.223 1 88.62 202 ASP B C 1
ATOM 4843 O O . ASP B 1 202 ? 4.371 10.734 -5.824 1 88.62 202 ASP B O 1
ATOM 4847 N N . TYR B 1 203 ? 5.613 11.641 -7.457 1 92.31 203 TYR B N 1
ATOM 4848 C CA . TYR B 1 203 ? 4.988 10.812 -8.492 1 92.31 203 TYR B CA 1
ATOM 4849 C C . TYR B 1 203 ? 6.035 10.242 -9.438 1 92.31 203 TYR B C 1
ATOM 4851 O O . TYR B 1 203 ? 7.203 10.641 -9.398 1 92.31 203 TYR B O 1
ATOM 4859 N N . GLU B 1 204 ? 5.633 9.258 -10.141 1 93.12 204 GLU B N 1
ATOM 4860 C CA . GLU B 1 204 ? 6.504 8.633 -11.133 1 93.12 204 GLU B CA 1
ATOM 4861 C C . GLU B 1 204 ? 5.711 8.172 -12.352 1 93.12 204 GLU B C 1
ATOM 4863 O O . GLU B 1 204 ? 4.488 8.008 -12.281 1 93.12 204 GLU B O 1
ATOM 4868 N N . THR B 1 205 ? 6.438 8.102 -13.477 1 95.81 205 THR B N 1
ATOM 4869 C CA . THR B 1 205 ? 5.781 7.617 -14.688 1 95.81 205 THR B CA 1
ATOM 4870 C C . THR B 1 205 ? 5.496 6.121 -14.594 1 95.81 205 THR B C 1
ATOM 4872 O O . THR B 1 205 ? 6.266 5.375 -13.984 1 95.81 205 THR B O 1
ATOM 4875 N N . PRO B 1 206 ? 4.434 5.715 -15.227 1 95.5 206 PRO B N 1
ATOM 4876 C CA . PRO B 1 206 ? 4 4.324 -15.078 1 95.5 206 PRO B CA 1
ATOM 4877 C C . PRO B 1 206 ? 5.055 3.326 -15.555 1 95.5 206 PRO B C 1
ATOM 4879 O O . PRO B 1 206 ? 5.113 2.201 -15.047 1 95.5 206 PRO B O 1
ATOM 4882 N N . ASP B 1 207 ? 5.914 3.68 -16.469 1 95.12 207 ASP B N 1
ATOM 4883 C CA . ASP B 1 207 ? 6.891 2.762 -17.047 1 95.12 207 ASP B CA 1
ATOM 4884 C C . ASP B 1 207 ? 7.938 2.354 -16.016 1 95.12 207 ASP B C 1
ATOM 4886 O O . ASP B 1 207 ? 8.672 1.386 -16.219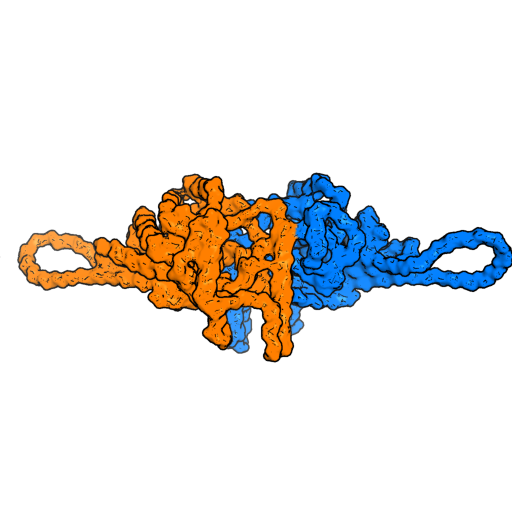 1 95.12 207 ASP B O 1
ATOM 4890 N N . ARG B 1 208 ? 7.945 3.018 -14.859 1 94.94 208 ARG B N 1
ATOM 4891 C CA . ARG B 1 208 ? 8.945 2.746 -13.828 1 94.94 208 ARG B CA 1
ATOM 4892 C C . ARG B 1 208 ? 8.422 1.736 -12.812 1 94.94 208 ARG B C 1
ATOM 4894 O O . ARG B 1 208 ? 9.125 1.392 -11.859 1 94.94 208 ARG B O 1
ATOM 4901 N N . ILE B 1 209 ? 7.301 1.192 -13.031 1 93.56 209 ILE B N 1
ATOM 4902 C CA . ILE B 1 209 ? 6.594 0.388 -12.039 1 93.56 209 ILE B CA 1
ATOM 4903 C C . ILE B 1 209 ? 7.434 -0.831 -11.664 1 93.56 209 ILE B C 1
ATOM 4905 O O . ILE B 1 209 ? 7.594 -1.144 -10.484 1 93.56 209 ILE B O 1
ATOM 4909 N N . SER B 1 210 ? 8.008 -1.534 -12.664 1 95.62 210 SER B N 1
ATOM 4910 C CA . SER B 1 210 ? 8.766 -2.746 -12.367 1 95.62 210 SER B CA 1
ATOM 4911 C C . SER B 1 210 ? 10.031 -2.428 -11.578 1 95.62 210 SER B C 1
ATOM 4913 O O . SER B 1 210 ? 10.367 -3.145 -10.633 1 95.62 210 SER B O 1
ATOM 4915 N N . ALA B 1 211 ? 10.695 -1.364 -11.977 1 94.38 211 ALA B N 1
ATOM 4916 C CA . ALA B 1 211 ? 11.891 -0.938 -11.25 1 94.38 211 ALA B CA 1
ATOM 4917 C C . ALA B 1 211 ? 11.547 -0.557 -9.812 1 94.38 211 ALA B C 1
ATOM 4919 O O . ALA B 1 211 ? 12.305 -0.863 -8.883 1 94.38 211 ALA B O 1
ATOM 4920 N N . ARG B 1 212 ? 10.445 0.118 -9.648 1 91.88 212 ARG B N 1
ATOM 4921 C CA . ARG B 1 212 ? 9.984 0.529 -8.328 1 91.88 212 ARG B CA 1
ATOM 4922 C C . ARG B 1 212 ? 9.711 -0.682 -7.441 1 91.88 212 ARG B C 1
ATOM 4924 O O . ARG B 1 212 ? 10.148 -0.725 -6.289 1 91.88 212 ARG B O 1
ATOM 4931 N N . ILE B 1 213 ? 9.008 -1.669 -7.957 1 92.5 213 ILE B N 1
ATOM 4932 C CA . ILE B 1 213 ? 8.688 -2.879 -7.207 1 92.5 213 ILE B CA 1
ATOM 4933 C C . ILE B 1 213 ? 9.969 -3.621 -6.855 1 92.5 213 ILE B C 1
ATOM 4935 O O . ILE B 1 213 ? 10.141 -4.086 -5.723 1 92.5 213 ILE B O 1
ATOM 4939 N N . ARG B 1 214 ? 10.859 -3.699 -7.801 1 93.44 214 ARG B N 1
ATOM 4940 C CA . ARG B 1 214 ? 12.117 -4.395 -7.586 1 93.44 214 ARG B CA 1
ATOM 4941 C C . ARG B 1 214 ? 12.898 -3.77 -6.43 1 93.44 214 ARG B C 1
ATOM 4943 O O . ARG B 1 214 ? 13.336 -4.473 -5.52 1 93.44 214 ARG B O 1
ATOM 4950 N N . ASN B 1 215 ? 13.07 -2.449 -6.52 1 91.38 215 ASN B N 1
ATOM 4951 C CA . ASN B 1 215 ? 13.797 -1.743 -5.473 1 91.38 215 ASN B CA 1
ATOM 4952 C C . ASN B 1 215 ? 13.148 -1.942 -4.105 1 91.38 215 ASN B C 1
ATOM 4954 O O . ASN B 1 215 ? 13.844 -2.137 -3.105 1 91.38 215 ASN B O 1
ATOM 4958 N N . HIS B 1 216 ? 11.867 -1.912 -4.102 1 91.12 216 HIS B N 1
ATOM 4959 C CA . HIS B 1 216 ? 11.148 -2.109 -2.846 1 91.12 216 HIS B CA 1
ATOM 4960 C C . HIS B 1 216 ? 11.398 -3.504 -2.281 1 91.12 216 HIS B C 1
ATOM 4962 O O . HIS B 1 216 ? 11.695 -3.654 -1.093 1 91.12 216 HIS B O 1
ATOM 4968 N N . VAL B 1 217 ? 11.242 -4.535 -3.08 1 92 217 VAL B N 1
ATOM 4969 C CA . VAL B 1 217 ? 11.398 -5.922 -2.65 1 92 217 VAL B CA 1
ATOM 4970 C C . VAL B 1 217 ? 12.812 -6.137 -2.109 1 92 217 VAL B C 1
ATOM 4972 O O . VAL B 1 217 ? 12.984 -6.699 -1.025 1 92 217 VAL B O 1
ATOM 4975 N N . LEU B 1 218 ? 13.789 -5.641 -2.832 1 91.19 218 LEU B N 1
ATOM 4976 C CA . LEU B 1 218 ? 15.18 -5.832 -2.447 1 91.19 218 LEU B CA 1
ATOM 4977 C C . LEU B 1 218 ? 15.492 -5.098 -1.147 1 91.19 218 LEU B C 1
ATOM 4979 O O . LEU B 1 218 ? 16.078 -5.676 -0.23 1 91.19 218 LEU B O 1
ATOM 4983 N N . ASP B 1 219 ? 15.102 -3.832 -1.048 1 89.31 219 ASP B N 1
ATOM 4984 C CA . ASP B 1 219 ? 15.375 -3.025 0.137 1 89.31 219 ASP B CA 1
ATOM 4985 C C . ASP B 1 219 ? 14.688 -3.607 1.37 1 89.31 219 ASP B C 1
ATOM 4987 O O . ASP B 1 219 ? 15.289 -3.682 2.445 1 89.31 219 ASP B O 1
ATOM 4991 N N . ARG B 1 220 ? 13.453 -3.992 1.188 1 89.5 220 ARG B N 1
ATOM 4992 C CA . ARG B 1 220 ? 12.695 -4.598 2.279 1 89.5 220 ARG B CA 1
ATOM 4993 C C . ARG B 1 220 ? 13.359 -5.887 2.756 1 89.5 220 ARG B C 1
ATOM 4995 O O . ARG B 1 220 ? 13.523 -6.098 3.959 1 89.5 220 ARG B O 1
ATOM 5002 N N . TYR B 1 221 ? 13.727 -6.746 1.825 1 90.56 221 TYR B N 1
ATOM 5003 C CA . TYR B 1 221 ? 14.375 -8.008 2.158 1 90.56 221 TYR B CA 1
ATOM 5004 C C . TYR B 1 221 ? 15.68 -7.77 2.904 1 90.56 221 TYR B C 1
ATOM 5006 O O . TYR B 1 221 ? 15.922 -8.367 3.955 1 90.56 221 TYR B O 1
ATOM 5014 N N . HIS B 1 222 ? 16.516 -6.863 2.412 1 87.75 222 HIS B N 1
ATOM 5015 C CA . HIS B 1 222 ? 17.812 -6.586 3.01 1 87.75 222 HIS B CA 1
ATOM 5016 C C . HIS B 1 222 ? 17.672 -5.957 4.391 1 87.75 222 HIS B C 1
ATOM 5018 O O . HIS B 1 222 ? 18.422 -6.285 5.309 1 87.75 222 HIS B O 1
ATOM 5024 N N . TYR B 1 223 ? 16.75 -5.059 4.48 1 88.19 223 TYR B N 1
ATOM 5025 C CA . TYR B 1 223 ? 16.5 -4.438 5.777 1 88.19 223 TYR B CA 1
ATOM 5026 C C . TYR B 1 223 ? 16.078 -5.477 6.812 1 88.19 223 TYR B C 1
ATOM 5028 O O . TYR B 1 223 ? 16.594 -5.484 7.934 1 88.19 223 TYR B O 1
ATOM 5036 N N . ASN B 1 224 ? 15.195 -6.352 6.43 1 88.62 224 ASN B N 1
ATOM 5037 C CA . ASN B 1 224 ? 14.703 -7.379 7.34 1 88.62 224 ASN B CA 1
ATOM 5038 C C . ASN B 1 224 ? 15.805 -8.367 7.719 1 88.62 224 ASN B C 1
ATOM 5040 O O . ASN B 1 224 ? 15.891 -8.797 8.867 1 88.62 224 ASN B O 1
ATOM 5044 N N . GLN B 1 225 ? 16.594 -8.734 6.746 1 86.56 225 GLN B N 1
ATOM 5045 C CA . GLN B 1 225 ? 17.688 -9.641 7.035 1 86.56 225 GLN B CA 1
ATOM 5046 C C . GLN B 1 225 ? 18.656 -9.031 8.047 1 86.56 225 GLN B C 1
ATOM 5048 O O . GLN B 1 225 ? 19.109 -9.711 8.969 1 86.56 225 GLN B O 1
ATOM 5053 N N . LYS B 1 226 ? 18.938 -7.809 7.863 1 84.44 226 LYS B N 1
ATOM 5054 C CA . LYS B 1 226 ? 19.844 -7.105 8.758 1 84.44 226 LYS B CA 1
ATOM 5055 C C . LYS B 1 226 ? 19.266 -7.004 10.164 1 84.44 226 LYS B C 1
ATOM 5057 O O . LYS B 1 226 ? 19.969 -7.203 11.156 1 84.44 226 LYS B O 1
ATOM 5062 N N . THR B 1 227 ? 18.031 -6.719 10.258 1 85.44 227 THR B N 1
ATOM 5063 C CA . THR B 1 227 ? 17.406 -6.523 11.562 1 85.44 227 THR B CA 1
ATOM 5064 C C . THR B 1 227 ? 17.203 -7.859 12.273 1 85.44 227 THR B C 1
ATOM 5066 O O . THR B 1 227 ? 17.219 -7.922 13.5 1 85.44 227 THR B O 1
ATOM 5069 N N . ASN B 1 228 ? 16.953 -8.945 11.531 1 85.62 228 ASN B N 1
ATOM 5070 C CA . ASN B 1 228 ? 16.844 -10.273 12.125 1 85.62 228 ASN B CA 1
ATOM 5071 C C . ASN B 1 228 ? 18.172 -10.758 12.68 1 85.62 228 ASN B C 1
ATOM 5073 O O . ASN B 1 228 ? 18.219 -11.414 13.719 1 85.62 228 ASN B O 1
ATOM 5077 N N . ASN B 1 229 ? 19.172 -10.523 12.023 1 76.12 229 ASN B N 1
ATOM 5078 C CA . ASN B 1 229 ? 20.516 -10.922 12.453 1 76.12 229 ASN B CA 1
ATOM 5079 C C . ASN B 1 229 ? 20.953 -10.164 13.703 1 76.12 229 ASN B C 1
ATOM 5081 O O . ASN B 1 229 ? 21.609 -10.734 14.578 1 76.12 229 ASN B O 1
ATOM 5085 N N . THR B 1 230 ? 20.594 -8.906 13.734 1 67.69 230 THR B N 1
ATOM 5086 C CA . THR B 1 230 ? 20.922 -8.102 14.906 1 67.69 230 THR B CA 1
ATOM 5087 C C . THR B 1 230 ? 20.188 -8.609 16.141 1 67.69 230 THR B C 1
ATOM 5089 O O . THR B 1 230 ? 20.75 -8.648 17.234 1 67.69 230 THR B O 1
ATOM 5092 N N . LYS B 1 231 ? 19.016 -9.094 15.93 1 63.56 231 LYS B N 1
ATOM 5093 C CA . LYS B 1 231 ? 18.234 -9.633 17.047 1 63.56 231 LYS B CA 1
ATOM 5094 C C . LYS B 1 231 ? 18.844 -10.93 17.578 1 63.56 231 LYS B C 1
ATOM 5096 O O . LYS B 1 231 ? 18.859 -11.164 18.781 1 63.56 231 LYS B O 1
ATOM 5101 N N . ASP B 1 232 ? 19.25 -11.797 16.688 1 56.31 232 ASP B N 1
ATOM 5102 C CA . ASP B 1 232 ? 19.859 -13.07 17.047 1 56.31 232 ASP B CA 1
ATOM 5103 C C . ASP B 1 232 ? 21.172 -12.859 17.781 1 56.31 232 ASP B C 1
ATOM 5105 O O . ASP B 1 232 ? 21.484 -13.578 18.734 1 56.31 232 ASP B O 1
ATOM 5109 N N . ASP B 1 233 ? 21.891 -11.891 17.219 1 53.31 233 ASP B N 1
ATOM 5110 C CA . ASP B 1 233 ? 23.156 -11.578 17.875 1 53.31 233 ASP B CA 1
ATOM 5111 C C . ASP B 1 233 ? 22.922 -11.023 19.281 1 53.31 233 ASP B C 1
ATOM 5113 O O . ASP B 1 233 ? 23.672 -11.336 20.219 1 53.31 233 ASP B O 1
ATOM 5117 N N . ASN B 1 234 ? 21.828 -10.211 19.328 1 51.66 234 ASN B N 1
ATOM 5118 C CA . ASN B 1 234 ? 21.5 -9.688 20.656 1 51.66 234 ASN B CA 1
ATOM 5119 C C . ASN B 1 234 ? 20.984 -10.781 21.578 1 51.66 234 ASN B C 1
ATOM 5121 O O . ASN B 1 234 ? 21.172 -10.727 22.797 1 51.66 234 ASN B O 1
ATOM 5125 N N . SER B 1 235 ? 20.203 -11.797 20.969 1 46.25 235 SER B N 1
ATOM 5126 C CA . SER B 1 235 ? 19.781 -12.914 21.797 1 46.25 235 SER B CA 1
ATOM 5127 C C . SER B 1 235 ? 20.938 -13.828 22.156 1 46.25 235 SER B C 1
ATOM 5129 O O . SER B 1 235 ? 20.922 -14.516 23.172 1 46.25 235 SER B O 1
ATOM 5131 N N . LYS B 1 236 ? 21.906 -14.188 21.125 1 42.25 236 LYS B N 1
ATOM 5132 C CA . LYS B 1 236 ? 23.062 -15.008 21.484 1 42.25 236 LYS B CA 1
ATOM 5133 C C . LYS B 1 236 ? 24.047 -14.227 22.344 1 42.25 236 LYS B C 1
ATOM 5135 O O . LYS B 1 236 ? 24.75 -14.805 23.188 1 42.25 236 LYS B O 1
ATOM 5140 N N . ASN B 1 237 ? 24.609 -13.148 21.859 1 38.69 237 ASN B N 1
ATOM 5141 C CA . ASN B 1 237 ? 25.641 -12.414 22.594 1 38.69 237 ASN B CA 1
ATOM 5142 C C . ASN B 1 237 ? 25.047 -11.711 23.812 1 38.69 237 ASN B C 1
ATOM 5144 O O . ASN B 1 237 ? 24.297 -10.742 23.672 1 38.69 237 ASN B O 1
ATOM 5148 N N . ASN B 1 238 ? 24.891 -12.219 24.984 1 34.66 238 ASN B N 1
ATOM 5149 C CA . ASN B 1 238 ? 25.156 -11.469 26.203 1 34.66 238 ASN B CA 1
ATOM 5150 C C . ASN B 1 238 ? 26.344 -10.523 26.031 1 34.66 238 ASN B C 1
ATOM 5152 O O . ASN B 1 238 ? 26.469 -9.547 26.766 1 34.66 238 ASN B O 1
ATOM 5156 N N . ASN B 1 239 ? 27.703 -11.125 25.828 1 30.38 239 ASN B N 1
ATOM 5157 C CA . ASN B 1 239 ? 28.906 -10.328 26.047 1 30.38 239 ASN B CA 1
ATOM 5158 C C . ASN B 1 239 ? 29.094 -9.281 24.953 1 30.38 239 ASN B C 1
ATOM 5160 O O . ASN B 1 239 ? 29.438 -8.133 25.234 1 30.38 239 ASN B O 1
ATOM 5164 N N . ASN B 1 240 ? 29.766 -9.75 23.734 1 30.08 240 ASN B N 1
ATOM 5165 C CA . ASN B 1 240 ? 30.547 -8.844 22.891 1 30.08 240 ASN B CA 1
ATOM 5166 C C . ASN B 1 240 ? 29.641 -7.883 22.125 1 30.08 240 ASN B C 1
ATOM 5168 O O . ASN B 1 240 ? 28.531 -8.234 21.75 1 30.08 240 ASN B O 1
ATOM 5172 N N . ASN B 1 241 ? 30 -6.543 22.016 1 31.16 241 ASN B N 1
ATOM 5173 C CA . ASN B 1 241 ? 29.688 -5.188 21.578 1 31.16 241 ASN B CA 1
ATOM 5174 C C . ASN B 1 241 ? 29.312 -5.156 20.094 1 31.16 241 ASN B C 1
ATOM 5176 O O . ASN B 1 241 ? 29.188 -4.082 19.5 1 31.16 241 ASN B O 1
ATOM 5180 N N . ASN B 1 242 ? 29.766 -6.191 19.234 1 30.81 242 ASN B N 1
ATOM 5181 C CA . ASN B 1 242 ? 29.844 -5.867 17.828 1 30.81 242 ASN B CA 1
ATOM 5182 C C . ASN B 1 242 ? 28.453 -5.875 17.188 1 30.81 242 ASN B C 1
ATOM 5184 O O . ASN B 1 242 ? 28.031 -6.883 16.609 1 30.81 242 ASN B O 1
ATOM 5188 N N . ASN B 1 243 ? 27.422 -5.625 17.797 1 31.8 243 ASN B N 1
ATOM 5189 C CA . ASN B 1 243 ? 26.016 -5.695 17.391 1 31.8 243 ASN B CA 1
ATOM 5190 C C . ASN B 1 243 ? 25.781 -4.973 16.062 1 31.8 243 ASN B C 1
ATOM 5192 O O . ASN B 1 243 ? 25.906 -3.748 15.992 1 31.8 243 ASN B O 1
ATOM 5196 N N . ASN B 1 244 ? 26.094 -5.562 14.953 1 33 244 ASN B N 1
ATOM 5197 C CA . ASN B 1 244 ? 25.828 -5.176 13.57 1 33 244 ASN B CA 1
ATOM 5198 C C . ASN B 1 244 ? 24.344 -4.871 13.352 1 33 244 ASN B C 1
ATOM 5200 O O . ASN B 1 244 ? 23.656 -5.582 12.617 1 33 244 ASN B O 1
ATOM 5204 N N . VAL B 1 245 ? 23.453 -4.816 14.273 1 35.62 245 VAL B N 1
ATOM 5205 C CA . VAL B 1 245 ? 22.109 -4.262 14.219 1 35.62 245 VAL B CA 1
ATOM 5206 C C . VAL B 1 245 ? 22.078 -3.068 13.266 1 35.62 245 VAL B C 1
ATOM 5208 O O . VAL B 1 245 ? 23.047 -2.311 13.18 1 35.62 245 VAL B O 1
ATOM 5211 N N . PHE B 1 246 ? 21.359 -3.121 12.141 1 44.38 246 PHE B N 1
ATOM 5212 C CA . PHE B 1 246 ? 21.203 -1.796 11.555 1 44.38 246 PHE B CA 1
ATOM 5213 C C . PHE B 1 246 ? 21.484 -0.709 12.586 1 44.38 246 PHE B C 1
ATOM 5215 O O . PHE B 1 246 ? 20.688 -0.502 13.508 1 44.38 246 PHE B O 1
ATOM 5222 N N . LYS B 1 247 ? 22.703 -0.726 13.023 1 52.53 247 LYS B N 1
ATOM 5223 C CA . LYS B 1 247 ? 23.172 0.172 14.078 1 52.53 247 LYS B CA 1
ATOM 5224 C C . LYS B 1 247 ? 22.75 1.613 13.789 1 52.53 247 LYS B C 1
ATOM 5226 O O . LYS B 1 247 ? 23.203 2.203 12.805 1 52.53 247 LYS B O 1
ATOM 5231 N N . THR B 1 248 ? 21.453 1.857 14.117 1 68.44 248 THR B N 1
ATOM 5232 C CA . THR B 1 248 ? 21.156 3.285 14.109 1 68.44 248 THR B CA 1
ATOM 5233 C C . THR B 1 248 ? 22.375 4.102 14.492 1 68.44 248 THR B C 1
ATOM 5235 O O . THR B 1 248 ? 23.141 3.711 15.383 1 68.44 248 THR B O 1
ATOM 5238 N N . LYS B 1 249 ? 22.719 4.836 13.508 1 80.44 249 LYS B N 1
ATOM 5239 C CA . LYS B 1 249 ? 23.844 5.727 13.758 1 80.44 249 LYS B CA 1
ATOM 5240 C C . LYS B 1 249 ? 23.797 6.289 15.18 1 80.44 249 LYS B C 1
ATOM 5242 O O . LYS B 1 249 ? 22.75 6.738 15.641 1 80.44 249 LYS B O 1
ATOM 5247 N N . GLN B 1 250 ? 24.859 6.082 15.891 1 87.69 250 GLN B N 1
ATOM 5248 C CA . GLN B 1 250 ? 25 6.633 17.234 1 87.69 250 GLN B CA 1
ATOM 5249 C C . GLN B 1 250 ? 25.781 7.941 17.219 1 87.69 250 GLN B C 1
ATOM 5251 O O . GLN B 1 250 ? 26.766 8.078 16.469 1 87.69 250 GLN B O 1
ATOM 5256 N N . TYR B 1 251 ? 25.25 8.859 17.922 1 92.44 251 TYR B N 1
ATOM 5257 C CA . TYR B 1 251 ? 25.906 10.156 18.047 1 92.44 251 TYR B CA 1
ATOM 5258 C C . TYR B 1 251 ? 26.484 10.336 19.453 1 92.44 251 TYR B C 1
ATOM 5260 O O . TYR B 1 251 ? 25.875 9.922 20.438 1 92.44 251 TYR B O 1
ATOM 5268 N N . SER B 1 252 ? 27.641 10.992 19.562 1 90.44 252 SER B N 1
ATOM 5269 C CA . SER B 1 252 ? 28.359 11.133 20.828 1 90.44 252 SER B CA 1
ATOM 5270 C C . SER B 1 252 ? 27.562 11.938 21.828 1 90.44 252 SER B C 1
ATOM 5272 O O . SER B 1 252 ? 27.672 11.719 23.047 1 90.44 252 SER B O 1
ATOM 5274 N N . ASN B 1 253 ? 26.828 12.875 21.328 1 90.94 253 ASN B N 1
ATOM 5275 C CA . ASN B 1 253 ? 25.969 13.703 22.156 1 90.94 253 ASN B CA 1
ATOM 5276 C C . ASN B 1 253 ? 24.859 14.359 21.344 1 90.94 253 ASN B C 1
ATOM 5278 O O . ASN B 1 253 ? 24.828 14.234 20.109 1 90.94 253 ASN B O 1
ATOM 5282 N N . LEU B 1 254 ? 23.984 14.992 22.062 1 93 254 LEU B N 1
ATOM 5283 C CA . LEU B 1 254 ? 22.844 15.633 21.422 1 93 254 LEU B CA 1
ATOM 5284 C C . LEU B 1 254 ? 23.312 16.688 20.422 1 93 254 LEU B C 1
ATOM 5286 O O . LEU B 1 254 ? 22.719 16.844 19.344 1 93 254 LEU B O 1
ATOM 5290 N N . HIS B 1 255 ? 24.359 17.406 20.766 1 95.31 255 HIS B N 1
ATOM 5291 C CA . HIS B 1 255 ? 24.875 18.469 19.891 1 95.31 255 HIS B CA 1
ATOM 5292 C C . HIS B 1 255 ? 25.312 17.906 18.547 1 95.31 255 HIS B C 1
ATOM 5294 O O . HIS B 1 255 ? 25.062 18.516 17.516 1 95.31 255 HIS B O 1
ATOM 5300 N N . ALA B 1 256 ? 25.891 16.828 18.578 1 95.5 256 ALA B N 1
ATOM 5301 C CA . ALA B 1 256 ? 26.344 16.188 17.344 1 95.5 256 ALA B CA 1
ATOM 5302 C C . ALA B 1 256 ? 25.156 15.797 16.453 1 95.5 256 ALA B C 1
ATOM 5304 O O . ALA B 1 256 ? 25.203 15.961 15.242 1 95.5 256 ALA B O 1
ATOM 5305 N N . ALA B 1 257 ? 24.125 15.273 17.062 1 95.81 257 ALA B N 1
ATOM 5306 C CA . ALA B 1 257 ? 22.922 14.906 16.328 1 95.81 257 ALA B CA 1
ATOM 5307 C C . ALA B 1 257 ? 22.234 16.141 15.734 1 95.81 257 ALA B C 1
ATOM 5309 O O . ALA B 1 257 ? 21.781 16.094 14.586 1 95.81 257 ALA B O 1
ATOM 5310 N N . VAL B 1 258 ? 22.234 17.172 16.5 1 97.56 258 VAL B N 1
ATOM 5311 C CA . VAL B 1 258 ? 21.641 18.422 16.047 1 97.56 258 VAL B CA 1
ATOM 5312 C C . VAL B 1 258 ? 22.422 18.969 14.844 1 97.56 258 VAL B C 1
ATOM 5314 O O . VAL B 1 258 ? 21.828 19.391 13.852 1 97.56 258 VAL B O 1
ATOM 5317 N N . GLN B 1 259 ? 23.719 18.906 14.914 1 97.19 259 GLN B N 1
ATOM 5318 C CA . GLN B 1 259 ? 24.562 19.359 13.805 1 97.19 259 GLN B CA 1
ATOM 5319 C C . GLN B 1 259 ? 24.297 18.547 12.547 1 97.19 259 GLN B C 1
ATOM 5321 O O . GLN B 1 259 ? 24.234 19.094 11.445 1 97.19 259 GLN B O 1
ATOM 5326 N N . THR B 1 260 ? 24.172 17.328 12.766 1 95.62 260 THR B N 1
ATOM 5327 C CA . THR B 1 260 ? 23.875 16.453 11.633 1 95.62 260 THR B CA 1
ATOM 5328 C C . THR B 1 260 ? 22.547 16.844 10.992 1 95.62 260 THR B C 1
ATOM 5330 O O . THR B 1 260 ? 22.438 16.875 9.758 1 95.62 260 THR B O 1
ATOM 5333 N N . ARG B 1 261 ? 21.562 17.094 11.805 1 96.44 261 ARG B N 1
ATOM 5334 C CA . ARG B 1 261 ? 20.266 17.516 11.289 1 96.44 261 ARG B CA 1
ATOM 5335 C C . ARG B 1 261 ? 20.375 18.828 10.516 1 96.44 261 ARG B C 1
ATOM 5337 O O . ARG B 1 261 ? 19.766 18.984 9.469 1 96.44 261 ARG B O 1
ATOM 5344 N N . MET B 1 262 ? 21.094 19.75 11.023 1 97.56 262 MET B N 1
ATOM 5345 C CA . MET B 1 262 ? 21.328 21.016 10.336 1 97.56 262 MET B CA 1
ATOM 5346 C C . MET B 1 262 ? 22.047 20.797 9.008 1 97.56 262 MET B C 1
ATOM 5348 O O . MET B 1 262 ? 21.688 21.406 8 1 97.56 262 MET B O 1
ATOM 5352 N N . ASP B 1 263 ? 22.984 19.859 8.953 1 96.12 263 ASP B N 1
ATOM 5353 C CA . ASP B 1 263 ? 23.734 19.547 7.742 1 96.12 263 ASP B CA 1
ATOM 5354 C C . ASP B 1 263 ? 22.828 18.906 6.691 1 96.12 263 ASP B C 1
ATOM 5356 O O . ASP B 1 263 ? 22.969 19.188 5.496 1 96.12 263 ASP B O 1
ATOM 5360 N N . THR B 1 264 ? 21.969 18.047 7.145 1 93.5 264 THR B N 1
ATOM 5361 C CA . THR B 1 264 ? 21.047 17.406 6.215 1 93.5 264 THR B CA 1
ATOM 5362 C C . THR B 1 264 ? 20.188 18.453 5.496 1 93.5 264 THR B C 1
ATOM 5364 O O . THR B 1 264 ? 19.906 18.312 4.309 1 93.5 264 THR B O 1
ATOM 5367 N N . ALA B 1 265 ? 19.766 19.484 6.25 1 93.88 265 ALA B N 1
ATOM 5368 C CA . ALA B 1 265 ? 19.016 20.562 5.629 1 93.88 265 ALA B CA 1
ATOM 5369 C C . ALA B 1 265 ? 19.875 21.328 4.621 1 93.88 265 ALA B C 1
ATOM 5371 O O . ALA B 1 265 ? 19.438 21.625 3.512 1 93.88 265 ALA B O 1
ATOM 5372 N N . ARG B 1 266 ? 21.078 21.516 4.977 1 92.94 266 ARG B N 1
ATOM 5373 C CA . ARG B 1 266 ? 22.016 22.281 4.137 1 92.94 266 ARG B CA 1
ATOM 5374 C C . ARG B 1 266 ? 22.281 21.531 2.828 1 92.94 266 ARG B C 1
ATOM 5376 O O . ARG B 1 266 ? 22.438 22.156 1.777 1 92.94 266 ARG B O 1
ATOM 5383 N N . PHE B 1 267 ? 22.281 20.203 2.875 1 91.62 267 PHE B N 1
ATOM 5384 C CA . PHE B 1 267 ? 22.656 19.406 1.717 1 91.62 267 PHE B CA 1
ATOM 5385 C C . PHE B 1 267 ? 21.406 18.969 0.945 1 91.62 267 PHE B C 1
ATOM 5387 O O . PHE B 1 267 ? 21.5 18.203 -0.015 1 91.62 267 PHE B O 1
ATOM 5394 N N . SER B 1 268 ? 20.297 19.438 1.381 1 91.12 268 SER B N 1
ATOM 5395 C CA . SER B 1 268 ? 19.062 19.094 0.689 1 91.12 268 SER B CA 1
ATOM 5396 C C . SER B 1 268 ? 19.031 19.656 -0.723 1 91.12 268 SER B C 1
ATOM 5398 O O . SER B 1 268 ? 19.859 20.531 -1.062 1 91.12 268 SER B O 1
ATOM 5400 N N . PRO B 1 269 ? 18.172 19.172 -1.591 1 86.88 269 PRO B N 1
ATOM 5401 C CA . PRO B 1 269 ? 18.125 19.625 -2.979 1 86.88 269 PRO B CA 1
ATOM 5402 C C . PRO B 1 269 ? 18.062 21.156 -3.088 1 86.88 269 PRO B C 1
ATOM 5404 O O . PRO B 1 269 ? 17.375 21.797 -2.289 1 86.88 269 PRO B O 1
ATOM 5407 N N . GLY B 1 270 ? 18.672 21.719 -4.023 1 85.06 270 GLY B N 1
ATOM 5408 C CA . GLY B 1 270 ? 18.766 23.156 -4.242 1 85.06 270 GLY B CA 1
ATOM 5409 C C . GLY B 1 270 ? 20.016 23.766 -3.648 1 85.06 270 GLY B C 1
ATOM 5410 O O . GLY B 1 270 ? 20.484 24.797 -4.121 1 85.06 270 GLY B O 1
ATOM 5411 N N . GLY B 1 271 ? 20.5 23.188 -2.471 1 85.19 271 GLY B N 1
ATOM 5412 C CA . GLY B 1 271 ? 21.766 23.594 -1.891 1 85.19 271 GLY B CA 1
ATOM 5413 C C . GLY B 1 271 ? 21.703 24.953 -1.217 1 85.19 271 GLY B C 1
ATOM 5414 O O . GLY B 1 271 ? 22.734 25.609 -1.03 1 85.19 271 GLY B O 1
ATOM 5415 N N . HIS B 1 272 ? 20.516 25.391 -0.873 1 89.12 272 HIS B N 1
ATOM 5416 C CA . HIS B 1 272 ? 20.359 26.719 -0.31 1 89.12 272 HIS B CA 1
ATOM 5417 C C . HIS B 1 272 ? 19.547 26.688 0.976 1 89.12 272 HIS B C 1
ATOM 5419 O O . HIS B 1 272 ? 19.281 27.734 1.581 1 89.12 272 HIS B O 1
ATOM 5425 N N . GLN B 1 273 ? 19.188 25.531 1.406 1 94.56 273 GLN B N 1
ATOM 5426 C CA . GLN B 1 273 ? 18.281 25.422 2.549 1 94.56 273 GLN B CA 1
ATOM 5427 C C . GLN B 1 273 ? 19.062 25.406 3.863 1 94.56 273 GLN B C 1
ATOM 5429 O O . GLN B 1 273 ? 20.266 25.156 3.875 1 94.56 273 GLN B O 1
ATOM 5434 N N . TRP B 1 274 ? 18.406 25.844 4.906 1 95.94 274 TRP B N 1
ATOM 5435 C CA . TRP B 1 274 ? 18.984 25.766 6.242 1 95.94 274 TRP B CA 1
ATOM 5436 C C . TRP B 1 274 ? 17.922 25.469 7.285 1 95.94 274 TRP B C 1
ATOM 5438 O O . TRP B 1 274 ? 16.719 25.516 6.988 1 95.94 274 TRP B O 1
ATOM 5448 N N . LEU B 1 275 ? 18.344 25.062 8.383 1 97.06 275 LEU B N 1
ATOM 5449 C CA . LEU B 1 275 ? 17.562 24.875 9.594 1 97.06 275 LEU B CA 1
ATOM 5450 C C . LEU B 1 275 ? 18.266 25.5 10.797 1 97.06 275 LEU B C 1
ATOM 5452 O O . LEU B 1 275 ? 19.438 25.234 11.039 1 97.06 275 LEU B O 1
ATOM 5456 N N . SER B 1 276 ? 17.562 26.406 11.523 1 97.62 276 SER B N 1
ATOM 5457 C CA . SER B 1 276 ? 18.172 27.062 12.672 1 97.62 276 SER B CA 1
ATOM 5458 C C . SER B 1 276 ? 18.562 26.047 13.742 1 97.62 276 SER B C 1
ATOM 5460 O O . SER B 1 276 ? 17.969 24.969 13.82 1 97.62 276 SER B O 1
ATOM 5462 N N . GLN B 1 277 ? 19.516 26.391 14.531 1 97.94 277 GLN B N 1
ATOM 5463 C CA . GLN B 1 277 ? 19.938 25.516 15.617 1 97.94 277 GLN B CA 1
ATOM 5464 C C . GLN B 1 277 ? 18.781 25.25 16.578 1 97.94 277 GLN B C 1
ATOM 5466 O O . GLN B 1 277 ? 18.641 24.125 17.078 1 97.94 277 GLN B O 1
ATOM 5471 N N . GLU B 1 278 ? 18.031 26.219 16.859 1 98.06 278 GLU B N 1
ATOM 5472 C CA . GLU B 1 278 ? 16.906 26.062 17.781 1 98.06 278 GLU B CA 1
ATOM 5473 C C . GLU B 1 278 ? 15.875 25.078 17.219 1 98.06 278 GLU B C 1
ATOM 5475 O O . GLU B 1 278 ? 15.445 24.156 17.922 1 98.06 278 GLU B O 1
ATOM 5480 N N . ALA B 1 279 ? 15.492 25.297 15.992 1 98.19 279 ALA B N 1
ATOM 5481 C CA . ALA B 1 279 ? 14.531 24.406 15.359 1 98.19 279 ALA B CA 1
ATOM 5482 C C . ALA B 1 279 ? 15.07 22.969 15.305 1 98.19 279 ALA B C 1
ATOM 5484 O O . ALA B 1 279 ? 14.359 22.016 15.609 1 98.19 279 ALA B O 1
ATOM 5485 N N . ALA B 1 280 ? 16.312 22.844 14.906 1 98.44 280 ALA B N 1
ATOM 5486 C CA . ALA B 1 280 ? 16.953 21.531 14.836 1 98.44 280 ALA B CA 1
ATOM 5487 C C . ALA B 1 280 ? 16.969 20.844 16.203 1 98.44 280 ALA B C 1
ATOM 5489 O O . ALA B 1 280 ? 16.719 19.641 16.297 1 98.44 280 ALA B O 1
ATOM 5490 N N . THR B 1 281 ? 17.25 21.641 17.203 1 98.19 281 THR B N 1
ATOM 5491 C CA . THR B 1 281 ? 17.312 21.094 18.547 1 98.19 281 THR B CA 1
ATOM 5492 C C . THR B 1 281 ? 15.938 20.562 18.969 1 98.19 281 THR B C 1
ATOM 5494 O O . THR B 1 281 ? 15.836 19.469 19.531 1 98.19 281 THR B O 1
ATOM 5497 N N . GLU B 1 282 ? 14.875 21.328 18.688 1 98 282 GLU B N 1
ATOM 5498 C CA . GLU B 1 282 ? 13.516 20.891 19.016 1 98 282 GLU B CA 1
ATOM 5499 C C . GLU B 1 282 ? 13.164 19.578 18.312 1 98 282 GLU B C 1
ATOM 5501 O O . GLU B 1 282 ? 12.617 18.672 18.938 1 98 282 GLU B O 1
ATOM 5506 N N . LEU B 1 283 ? 13.492 19.469 17.078 1 98.19 283 LEU B N 1
ATOM 5507 C CA . LEU B 1 283 ? 13.188 18.297 16.281 1 98.19 283 LEU B CA 1
ATOM 5508 C C . LEU B 1 283 ? 14 17.094 16.75 1 98.19 283 LEU B C 1
ATOM 5510 O O . LEU B 1 283 ? 13.453 16 16.938 1 98.19 283 LEU B O 1
ATOM 5514 N N . VAL B 1 284 ? 15.281 17.281 17 1 97.56 284 VAL B N 1
ATOM 5515 C CA . VAL B 1 284 ? 16.203 16.188 17.312 1 97.56 284 VAL B CA 1
ATOM 5516 C C . VAL B 1 284 ? 15.938 15.656 18.719 1 97.56 284 VAL B C 1
ATOM 5518 O O . VAL B 1 284 ? 15.969 14.445 18.953 1 97.56 284 VAL B O 1
ATOM 5521 N N . GLN B 1 285 ? 15.656 16.547 19.609 1 96.31 285 GLN B N 1
ATOM 5522 C CA . GLN B 1 285 ? 15.383 16.125 20.969 1 96.31 285 GLN B CA 1
ATOM 5523 C C . GLN B 1 285 ? 14.195 15.18 21.031 1 96.31 285 GLN B C 1
ATOM 5525 O O . GLN B 1 285 ? 14.227 14.18 21.75 1 96.31 285 GLN B O 1
ATOM 5530 N N . ARG B 1 286 ? 13.188 15.43 20.281 1 96.44 286 ARG B N 1
ATOM 5531 C CA . ARG B 1 286 ? 12 14.586 20.25 1 96.44 286 ARG B CA 1
ATOM 5532 C C . ARG B 1 286 ? 12.25 13.305 19.469 1 96.44 286 ARG B C 1
ATOM 5534 O O . ARG B 1 286 ? 11.625 12.273 19.734 1 96.44 286 ARG B O 1
ATOM 5541 N N . ALA B 1 287 ? 13.195 13.367 18.594 1 96 287 ALA B N 1
ATOM 5542 C CA . ALA B 1 287 ? 13.414 12.258 17.672 1 96 287 ALA B CA 1
ATOM 5543 C C . ALA B 1 287 ? 14.492 11.32 18.188 1 96 287 ALA B C 1
ATOM 5545 O O . ALA B 1 287 ? 14.867 10.359 17.5 1 96 287 ALA B O 1
ATOM 5546 N N . THR B 1 288 ? 15.102 11.578 19.344 1 94.19 288 THR B N 1
ATOM 5547 C CA . THR B 1 288 ? 16.234 10.773 19.797 1 94.19 288 THR B CA 1
ATOM 5548 C C . THR B 1 288 ? 16 10.281 21.219 1 94.19 288 THR B C 1
ATOM 5550 O O . THR B 1 288 ? 15.125 10.781 21.922 1 94.19 288 THR B O 1
ATOM 5553 N N . CYS B 1 289 ? 16.672 9.273 21.484 1 90.31 289 CYS B N 1
ATOM 5554 C CA . CYS B 1 289 ? 16.766 8.773 22.844 1 90.31 289 CYS B CA 1
ATOM 5555 C C . CYS B 1 289 ? 18.219 8.609 23.266 1 90.31 289 CYS B C 1
ATOM 5557 O O . CYS B 1 289 ? 19.109 8.477 22.422 1 90.31 289 CYS B O 1
ATOM 5559 N N . VAL B 1 290 ? 18.406 8.805 24.516 1 84 290 VAL B N 1
ATOM 5560 C CA . VAL B 1 290 ? 19.75 8.617 25.062 1 84 290 VAL B CA 1
ATOM 5561 C C . VAL B 1 290 ? 20 7.125 25.266 1 84 290 VAL B C 1
ATOM 5563 O O . VAL B 1 290 ? 19.141 6.398 25.75 1 84 290 VAL B O 1
ATOM 5566 N N . ALA B 1 291 ? 21.156 6.797 24.797 1 78.38 291 ALA B N 1
ATOM 5567 C CA . ALA B 1 291 ? 21.547 5.395 24.938 1 78.38 291 ALA B CA 1
ATOM 5568 C C . ALA B 1 291 ? 21.906 5.074 26.391 1 78.38 291 ALA B C 1
ATOM 5570 O O . ALA B 1 291 ? 21.859 5.953 27.25 1 78.38 291 ALA B O 1
ATOM 5571 N N . TRP B 1 292 ? 22.109 3.812 26.625 1 69.06 292 TRP B N 1
ATOM 5572 C CA . TRP B 1 292 ? 22.328 3.275 27.969 1 69.06 292 TRP B CA 1
ATOM 5573 C C . TRP B 1 292 ? 23.547 3.928 28.625 1 69.06 292 TRP B C 1
ATOM 5575 O O . TRP B 1 292 ? 23.578 4.086 29.844 1 69.06 292 TRP B O 1
ATOM 5585 N N . ASP B 1 293 ? 24.516 4.391 27.844 1 71.25 293 ASP B N 1
ATOM 5586 C CA . ASP B 1 293 ? 25.734 4.969 28.406 1 71.25 293 ASP B CA 1
ATOM 5587 C C . ASP B 1 293 ? 25.516 6.434 28.781 1 71.25 293 ASP B C 1
ATOM 5589 O O . ASP B 1 293 ? 26.453 7.121 29.188 1 71.25 293 ASP B O 1
ATOM 5593 N N . ASP B 1 294 ? 24.391 6.824 28.578 1 69 294 ASP B N 1
ATOM 5594 C CA . ASP B 1 294 ? 23.891 8.133 29 1 69 294 ASP B CA 1
ATOM 5595 C C . ASP B 1 294 ? 24.562 9.258 28.219 1 69 294 ASP B C 1
ATOM 5597 O O . ASP B 1 294 ? 24.516 10.422 28.625 1 69 294 ASP B O 1
ATOM 5601 N N . ARG B 1 295 ? 25.312 8.875 27.234 1 76 295 ARG B N 1
ATOM 5602 C CA . ARG B 1 295 ? 25.969 9.914 26.453 1 76 295 ARG B CA 1
ATOM 5603 C C . ARG B 1 295 ? 25.594 9.797 24.969 1 76 295 ARG B C 1
ATOM 5605 O O . ARG B 1 295 ? 25.312 10.797 24.312 1 76 295 ARG B O 1
ATOM 5612 N N . THR B 1 296 ? 25.453 8.656 24.625 1 87.56 296 THR B N 1
ATOM 5613 C CA . THR B 1 296 ? 25.219 8.414 23.203 1 87.56 296 THR B CA 1
ATOM 5614 C C . THR B 1 296 ? 23.734 8.594 22.859 1 87.56 296 THR B C 1
ATOM 5616 O O . THR B 1 296 ? 22.875 8.242 23.656 1 87.56 296 THR B O 1
ATOM 5619 N N . VAL B 1 297 ? 23.562 9.305 21.766 1 91.5 297 VAL B N 1
ATOM 5620 C CA . VAL B 1 297 ? 22.219 9.594 21.297 1 91.5 297 VAL B CA 1
ATOM 5621 C C . VAL B 1 297 ? 21.953 8.867 19.984 1 91.5 297 VAL B C 1
ATOM 5623 O O . VAL B 1 297 ? 22.859 8.727 19.156 1 91.5 297 VAL B O 1
ATOM 5626 N N . GLN B 1 298 ? 20.688 8.367 19.891 1 91.62 298 GLN B N 1
ATOM 5627 C CA . GLN B 1 298 ? 20.312 7.707 18.656 1 91.62 298 GLN B CA 1
ATOM 5628 C C . GLN B 1 298 ? 18.906 8.125 18.203 1 91.62 298 GLN B C 1
ATOM 5630 O O . GLN B 1 298 ? 18.016 8.305 19.047 1 91.62 298 GLN B O 1
ATOM 5635 N N . PHE B 1 299 ? 18.797 8.266 16.938 1 92.44 299 PHE B N 1
ATOM 5636 C CA . PHE B 1 299 ? 17.484 8.531 16.406 1 92.44 299 PHE B CA 1
ATOM 5637 C C . PHE B 1 299 ? 16.578 7.312 16.547 1 92.44 299 PHE B C 1
ATOM 5639 O O . PHE B 1 299 ? 17.031 6.176 16.422 1 92.44 299 PHE B O 1
ATOM 5646 N N . VAL B 1 300 ? 15.258 7.566 16.766 1 90.5 300 VAL B N 1
ATOM 5647 C CA . VAL B 1 300 ? 14.375 6.457 17.109 1 90.5 300 VAL B CA 1
ATOM 5648 C C . VAL B 1 300 ? 13.297 6.305 16.047 1 90.5 300 VAL B C 1
ATOM 5650 O O . VAL B 1 300 ? 12.375 5.496 16.188 1 90.5 300 VAL B O 1
ATOM 5653 N N . HIS B 1 301 ? 13.312 7.082 14.969 1 91.81 301 HIS B N 1
ATOM 5654 C CA . HIS B 1 301 ? 12.32 6.91 13.914 1 91.81 301 HIS B CA 1
ATOM 5655 C C . HIS B 1 301 ? 12.422 5.523 13.289 1 91.81 301 HIS B C 1
ATOM 5657 O O . HIS B 1 301 ? 13.453 4.863 13.391 1 91.81 301 HIS B O 1
ATOM 5663 N N . ASP B 1 302 ? 11.312 5.012 12.695 1 91.19 302 ASP B N 1
ATOM 5664 C CA . ASP B 1 302 ? 11.289 3.754 11.953 1 91.19 302 ASP B CA 1
ATOM 5665 C C . ASP B 1 302 ? 12.328 3.758 10.836 1 91.19 302 ASP B C 1
ATOM 5667 O O . ASP B 1 302 ? 12.242 4.566 9.906 1 91.19 302 ASP B O 1
ATOM 5671 N N . GLY B 1 303 ? 13.352 2.887 10.93 1 88.06 303 GLY B N 1
ATOM 5672 C CA . GLY B 1 303 ? 14.43 2.83 9.953 1 88.06 303 GLY B CA 1
ATOM 5673 C C . GLY B 1 303 ? 13.938 2.592 8.539 1 88.06 303 GLY B C 1
ATOM 5674 O O . GLY B 1 303 ? 14.609 2.953 7.57 1 88.06 303 GLY B O 1
ATOM 5675 N N . ARG B 1 304 ? 12.727 2.059 8.344 1 88.81 304 ARG B N 1
ATOM 5676 C CA . ARG B 1 304 ? 12.164 1.743 7.035 1 88.81 304 ARG B CA 1
ATOM 5677 C C . ARG B 1 304 ? 11.805 3.014 6.273 1 88.81 304 ARG B C 1
ATOM 5679 O O . ARG B 1 304 ? 11.656 2.99 5.051 1 88.81 304 ARG B O 1
ATOM 5686 N N . LEU B 1 305 ? 11.648 4.086 7.043 1 89.38 305 LEU B N 1
ATOM 5687 C CA . LEU B 1 305 ? 11.359 5.355 6.383 1 89.38 305 LEU B CA 1
ATOM 5688 C C . LEU B 1 305 ? 12.5 5.766 5.461 1 89.38 305 LEU B C 1
ATOM 5690 O O . LEU B 1 305 ? 12.266 6.359 4.406 1 89.38 305 LEU B O 1
ATOM 5694 N N . LYS B 1 306 ? 13.664 5.395 5.812 1 83.69 306 LYS B N 1
ATOM 5695 C CA . LYS B 1 306 ? 14.836 5.781 5.035 1 83.69 306 LYS B CA 1
ATOM 5696 C C . LYS B 1 306 ? 15.258 4.664 4.082 1 83.69 306 LYS B C 1
ATOM 5698 O O . LYS B 1 306 ? 15.875 4.926 3.047 1 83.69 306 LYS B O 1
ATOM 5703 N N . HIS B 1 307 ? 14.844 3.469 4.387 1 75.44 307 HIS B N 1
ATOM 5704 C CA . HIS B 1 307 ? 15.5 2.355 3.711 1 75.44 307 HIS B CA 1
ATOM 5705 C C . HIS B 1 307 ? 14.5 1.551 2.885 1 75.44 307 HIS B C 1
ATOM 5707 O O . HIS B 1 307 ? 14.875 0.569 2.238 1 75.44 307 HIS B O 1
ATOM 5713 N N . SER B 1 308 ? 13.312 1.961 2.932 1 70.75 308 SER B N 1
ATOM 5714 C CA . SER B 1 308 ? 12.312 1.231 2.15 1 70.75 308 SER B CA 1
ATOM 5715 C C . SER B 1 308 ? 11.414 2.186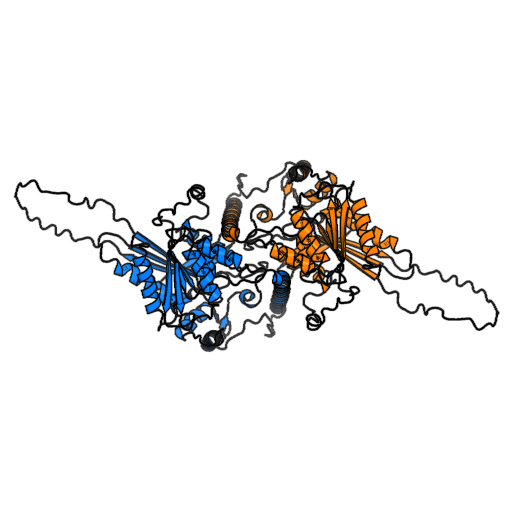 1.37 1 70.75 308 SER B C 1
ATOM 5717 O O . SER B 1 308 ? 10.492 2.773 1.932 1 70.75 308 SER B O 1
ATOM 5719 N N . PRO B 1 309 ? 11.742 2.264 0.124 1 75.31 309 PRO B N 1
ATOM 5720 C CA . PRO B 1 309 ? 10.898 3.137 -0.698 1 75.31 309 PRO B CA 1
ATOM 5721 C C . PRO B 1 309 ? 9.484 2.594 -0.881 1 75.31 309 PRO B C 1
ATOM 5723 O O . PRO B 1 309 ? 9.242 1.402 -0.669 1 75.31 309 PRO B O 1
ATOM 5726 N N . PRO B 1 310 ? 8.586 3.479 -1.243 1 80 310 PRO B N 1
ATOM 5727 C CA . PRO B 1 310 ? 7.215 3.014 -1.459 1 80 310 PRO B CA 1
ATOM 5728 C C . PRO B 1 310 ? 7.105 2.016 -2.609 1 80 310 PRO B C 1
ATOM 5730 O O . PRO B 1 310 ? 7.832 2.125 -3.598 1 80 310 PRO B O 1
ATOM 5733 N N . LEU B 1 311 ? 6.223 1.076 -2.436 1 84.38 311 LEU B N 1
ATOM 5734 C CA . LEU B 1 311 ? 5.973 0.016 -3.406 1 84.38 311 LEU B CA 1
ATOM 5735 C C . LEU B 1 311 ? 5.352 0.581 -4.68 1 84.38 311 LEU B C 1
ATOM 5737 O O . LEU B 1 311 ? 5.566 0.045 -5.77 1 84.38 311 LEU B O 1
ATOM 5741 N N . LEU B 1 312 ? 4.594 1.6 -4.512 1 83.44 312 LEU B N 1
ATOM 5742 C CA . LEU B 1 312 ? 3.91 2.25 -5.621 1 83.44 312 LEU B CA 1
ATOM 5743 C C . LEU B 1 312 ? 3.787 3.75 -5.383 1 83.44 312 LEU B C 1
ATOM 5745 O O . LEU B 1 312 ? 3.498 4.184 -4.266 1 83.44 312 LEU B O 1
ATOM 5749 N N . LEU B 1 313 ? 4.121 4.516 -6.418 1 88.75 313 LEU B N 1
ATOM 5750 C CA . LEU B 1 313 ? 3.918 5.961 -6.387 1 88.75 313 LEU B CA 1
ATOM 5751 C C . LEU B 1 313 ? 2.781 6.371 -7.316 1 88.75 313 LEU B C 1
ATOM 5753 O O . LEU B 1 313 ? 2.574 5.746 -8.359 1 88.75 313 LEU B O 1
ATOM 5757 N N . PRO B 1 314 ? 2.045 7.363 -6.902 1 91.5 314 PRO B N 1
ATOM 5758 C CA . PRO B 1 314 ? 1.041 7.883 -7.836 1 91.5 314 PRO B CA 1
ATOM 5759 C C . PRO B 1 314 ? 1.659 8.453 -9.109 1 91.5 314 PRO B C 1
ATOM 5761 O O . PRO B 1 314 ? 2.865 8.711 -9.156 1 91.5 314 PRO B O 1
ATOM 5764 N N . THR B 1 315 ? 0.837 8.539 -10.141 1 94 315 THR B N 1
ATOM 5765 C CA . THR B 1 315 ? 1.22 9.297 -11.328 1 94 315 THR B CA 1
ATOM 5766 C C . THR B 1 315 ? 0.905 10.781 -11.148 1 94 315 THR B C 1
ATOM 5768 O O . THR B 1 315 ? 0.214 11.164 -10.195 1 94 315 THR B O 1
ATOM 5771 N N . LEU B 1 316 ? 1.47 11.586 -12.047 1 95.31 316 LEU B N 1
ATOM 5772 C CA . LEU B 1 316 ? 1.143 13.008 -12.023 1 95.31 316 LEU B CA 1
ATOM 5773 C C . LEU B 1 316 ? -0.365 13.219 -12.125 1 95.31 316 LEU B C 1
ATOM 5775 O O . LEU B 1 316 ? -0.917 14.094 -11.445 1 95.31 316 LEU B O 1
ATOM 5779 N N . ASP B 1 317 ? -1.025 12.391 -12.922 1 96.31 317 ASP B N 1
ATOM 5780 C CA . ASP B 1 317 ? -2.471 12.516 -13.086 1 96.31 317 ASP B CA 1
ATOM 5781 C C . ASP B 1 317 ? -3.197 12.258 -11.773 1 96.31 317 ASP B C 1
ATOM 5783 O O . ASP B 1 317 ? -4.227 12.875 -11.492 1 96.31 317 ASP B O 1
ATOM 5787 N N . HIS B 1 318 ? -2.705 11.352 -11 1 95.38 318 HIS B N 1
ATOM 5788 C CA . HIS B 1 318 ? -3.264 11.125 -9.672 1 95.38 318 HIS B CA 1
ATOM 5789 C C . HIS B 1 318 ? -3.141 12.375 -8.805 1 95.38 318 HIS B C 1
ATOM 5791 O O . HIS B 1 318 ? -4.098 12.758 -8.125 1 95.38 318 HIS B O 1
ATOM 5797 N N . VAL B 1 319 ? -1.94 12.953 -8.805 1 96.31 319 VAL B N 1
ATOM 5798 C CA . VAL B 1 319 ? -1.662 14.133 -7.992 1 96.31 319 VAL B CA 1
ATOM 5799 C C . VAL B 1 319 ? -2.584 15.273 -8.406 1 96.31 319 VAL B C 1
ATOM 5801 O O . VAL B 1 319 ? -3.215 15.914 -7.562 1 96.31 319 VAL B O 1
ATOM 5804 N N . LEU B 1 320 ? -2.686 15.484 -9.695 1 97.06 320 LEU B N 1
ATOM 5805 C CA . LEU B 1 320 ? -3.516 16.562 -10.211 1 97.06 320 LEU B CA 1
ATOM 5806 C C . LEU B 1 320 ? -4.988 16.312 -9.898 1 97.06 320 LEU B C 1
ATOM 5808 O O . LEU B 1 320 ? -5.738 17.25 -9.633 1 97.06 320 LEU B O 1
ATOM 5812 N N . ALA B 1 321 ? -5.379 15.07 -9.922 1 96.44 321 ALA B N 1
ATOM 5813 C CA . ALA B 1 321 ? -6.754 14.734 -9.57 1 96.44 321 ALA B CA 1
ATOM 5814 C C . ALA B 1 321 ? -7.062 15.125 -8.125 1 96.44 321 ALA B C 1
ATOM 5816 O O . ALA B 1 321 ? -8.156 15.609 -7.824 1 96.44 321 ALA B O 1
ATOM 5817 N N . CYS B 1 322 ? -6.137 14.938 -7.242 1 96.5 322 CYS B N 1
ATOM 5818 C CA . CYS B 1 322 ? -6.324 15.328 -5.852 1 96.5 322 CYS B CA 1
ATOM 5819 C C . CYS B 1 322 ? -6.512 16.844 -5.734 1 96.5 322 CYS B C 1
ATOM 5821 O O . CYS B 1 322 ? -7.406 17.297 -5.027 1 96.5 322 CYS B O 1
ATOM 5823 N N . TRP B 1 323 ? -5.672 17.562 -6.426 1 96.94 323 TRP B N 1
ATOM 5824 C CA . TRP B 1 323 ? -5.801 19.016 -6.422 1 96.94 323 TRP B CA 1
ATOM 5825 C C . TRP B 1 323 ? -7.156 19.438 -6.973 1 96.94 323 TRP B C 1
ATOM 5827 O O . TRP B 1 323 ? -7.797 20.344 -6.434 1 96.94 323 TRP B O 1
ATOM 5837 N N . ASN B 1 324 ? -7.582 18.734 -8 1 95.94 324 ASN B N 1
ATOM 5838 C CA . ASN B 1 324 ? -8.844 19.078 -8.656 1 95.94 324 ASN B CA 1
ATOM 5839 C C . ASN B 1 324 ? -10.039 18.781 -7.75 1 95.94 324 ASN B C 1
ATOM 5841 O O . ASN B 1 324 ? -11.086 19.422 -7.871 1 95.94 324 ASN B O 1
ATOM 5845 N N . ASN B 1 325 ? -9.852 17.875 -6.844 1 94.38 325 ASN B N 1
ATOM 5846 C CA . ASN B 1 325 ? -10.938 17.438 -5.984 1 94.38 325 ASN B CA 1
ATOM 5847 C C . ASN B 1 325 ? -11.07 18.297 -4.738 1 94.38 325 ASN B C 1
ATOM 5849 O O . ASN B 1 325 ? -11.977 18.094 -3.928 1 94.38 325 ASN B O 1
ATOM 5853 N N . LEU B 1 326 ? -10.18 19.266 -4.543 1 95 326 LEU B N 1
ATOM 5854 C CA . LEU B 1 326 ? -10.273 20.156 -3.396 1 95 326 LEU B CA 1
ATOM 5855 C C . LEU B 1 326 ? -11.484 21.078 -3.516 1 95 326 LEU B C 1
ATOM 5857 O O . LEU B 1 326 ? -11.805 21.547 -4.609 1 95 326 LEU B O 1
ATOM 5861 N N . THR B 1 327 ? -12.172 21.328 -2.344 1 92.69 327 THR B N 1
ATOM 5862 C CA . THR B 1 327 ? -13.375 22.156 -2.391 1 92.69 327 THR B CA 1
ATOM 5863 C C . THR B 1 327 ? -13.305 23.266 -1.351 1 92.69 327 THR B C 1
ATOM 5865 O O . THR B 1 327 ? -14.242 24.062 -1.217 1 92.69 327 THR B O 1
ATOM 5868 N N . CYS B 1 328 ? -12.266 23.344 -0.61 1 92.69 328 CYS B N 1
ATOM 5869 C CA . CYS B 1 328 ? -12.078 24.359 0.419 1 92.69 328 CYS B CA 1
ATOM 5870 C C . CYS B 1 328 ? -11.086 25.422 -0.04 1 92.69 328 CYS B C 1
ATOM 5872 O O . CYS B 1 328 ? -10.383 25.234 -1.032 1 92.69 328 CYS B O 1
ATOM 5874 N N . PRO B 1 329 ? -11.109 26.625 0.67 1 94.56 329 PRO B N 1
ATOM 5875 C CA . PRO B 1 329 ? -10.031 27.578 0.409 1 94.56 329 PRO B CA 1
ATOM 5876 C C . PRO B 1 329 ? -8.641 26.984 0.64 1 94.56 329 PRO B C 1
ATOM 5878 O O . PRO B 1 329 ? -8.445 26.219 1.589 1 94.56 329 PRO B O 1
ATOM 5881 N N . VAL B 1 330 ? -7.73 27.281 -0.314 1 96.81 330 VAL B N 1
ATOM 5882 C CA . VAL B 1 330 ? -6.379 26.734 -0.259 1 96.81 330 VAL B CA 1
ATOM 5883 C C . VAL B 1 330 ? -5.363 27.875 -0.19 1 96.81 330 VAL B C 1
ATOM 5885 O O . VAL B 1 330 ? -5.414 28.812 -0.992 1 96.81 330 VAL B O 1
ATOM 5888 N N . TYR B 1 331 ? -4.562 27.844 0.822 1 97.69 331 TYR B N 1
ATOM 5889 C CA . TYR B 1 331 ? -3.473 28.797 0.966 1 97.69 331 TYR B CA 1
ATOM 5890 C C . TYR B 1 331 ? -2.119 28.125 0.796 1 97.69 331 TYR B C 1
ATOM 5892 O O . TYR B 1 331 ? -1.698 27.344 1.651 1 97.69 331 TYR B O 1
ATOM 5900 N N . CYS B 1 332 ? -1.412 28.453 -0.303 1 98.25 332 CYS B N 1
ATOM 5901 C CA . CYS B 1 332 ? -0.075 27.922 -0.545 1 98.25 332 CYS B CA 1
ATOM 5902 C C . CYS B 1 332 ? 0.994 28.922 -0.113 1 98.25 332 CYS B C 1
ATOM 5904 O O . CYS B 1 332 ? 1.168 29.953 -0.745 1 98.25 332 CYS B O 1
ATOM 5906 N N . LEU B 1 333 ? 1.658 28.562 0.94 1 98.56 333 LEU B N 1
ATOM 5907 C CA . LEU B 1 333 ? 2.789 29.359 1.406 1 98.56 333 LEU B CA 1
ATOM 5908 C C . LEU B 1 333 ? 4.109 28.703 1.03 1 98.56 333 LEU B C 1
ATOM 5910 O O . LEU B 1 333 ? 4.406 27.594 1.481 1 98.56 333 LEU B O 1
ATOM 5914 N N . TYR B 1 334 ? 4.875 29.375 0.214 1 98.06 334 TYR B N 1
ATOM 5915 C CA . TYR B 1 334 ? 6.191 28.891 -0.17 1 98.06 334 TYR B CA 1
ATOM 5916 C C . TYR B 1 334 ? 7.293 29.688 0.515 1 98.06 334 TYR B C 1
ATOM 5918 O O . TYR B 1 334 ? 7.098 30.859 0.851 1 98.06 334 TYR B O 1
ATOM 5926 N N . ALA B 1 335 ? 8.406 29.031 0.774 1 98.06 335 ALA B N 1
ATOM 5927 C CA . ALA B 1 335 ? 9.586 29.703 1.298 1 98.06 335 ALA B CA 1
ATOM 5928 C C . ALA B 1 335 ? 10.523 30.125 0.169 1 98.06 335 ALA B C 1
ATOM 5930 O O . ALA B 1 335 ? 10.781 29.344 -0.752 1 98.06 335 ALA B O 1
ATOM 5931 N N . LYS B 1 336 ? 11.039 31.297 0.265 1 96.88 336 LYS B N 1
ATOM 5932 C CA . LYS B 1 336 ? 11.93 31.812 -0.774 1 96.88 336 LYS B CA 1
ATOM 5933 C C . LYS B 1 336 ? 13.117 30.891 -1.001 1 96.88 336 LYS B C 1
ATOM 5935 O O . LYS B 1 336 ? 13.508 30.641 -2.143 1 96.88 336 LYS B O 1
ATOM 5940 N N . ASP B 1 337 ? 13.656 30.406 0.088 1 96.69 337 ASP B N 1
ATOM 5941 C CA . ASP B 1 337 ? 14.766 29.469 0.02 1 96.69 337 ASP B CA 1
ATOM 5942 C C . ASP B 1 337 ? 14.328 28.062 0.438 1 96.69 337 ASP B C 1
ATOM 5944 O O . ASP B 1 337 ? 15.016 27.391 1.212 1 96.69 337 ASP B O 1
ATOM 5948 N N . GLY B 1 338 ? 13.109 27.75 -0.016 1 96.69 338 GLY B N 1
ATOM 5949 C CA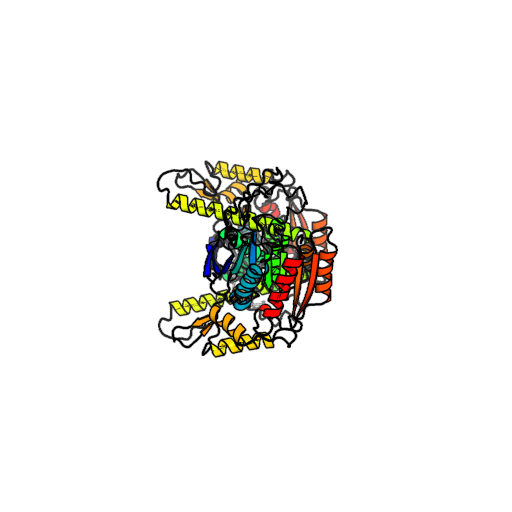 . GLY B 1 338 ? 12.539 26.453 0.351 1 96.69 338 GLY B CA 1
ATOM 5950 C C . GLY B 1 338 ? 12.867 25.359 -0.643 1 96.69 338 GLY B C 1
ATOM 5951 O O . GLY B 1 338 ? 13.914 25.391 -1.289 1 96.69 338 GLY B O 1
ATOM 5952 N N . TRP B 1 339 ? 12.102 24.312 -0.676 1 95.5 339 TRP B N 1
ATOM 5953 C CA . TRP B 1 339 ? 12.281 23.172 -1.552 1 95.5 339 TRP B CA 1
ATOM 5954 C C . TRP B 1 339 ? 12.203 23.578 -3.018 1 95.5 339 TRP B C 1
ATOM 5956 O O . TRP B 1 339 ? 11.328 24.359 -3.4 1 95.5 339 TRP B O 1
ATOM 5966 N N . PRO B 1 340 ? 13.055 23.062 -3.855 1 94.31 340 PRO B N 1
ATOM 5967 C CA . PRO B 1 340 ? 13.07 23.453 -5.27 1 94.31 340 PRO B CA 1
ATOM 5968 C C . PRO B 1 340 ? 12.047 22.688 -6.102 1 94.31 340 PRO B C 1
ATOM 5970 O O . PRO B 1 340 ? 12.422 21.844 -6.934 1 94.31 340 PRO B O 1
ATOM 5973 N N . PHE B 1 341 ? 10.828 23.031 -6.016 1 93.56 341 PHE B N 1
ATOM 5974 C CA . PHE B 1 341 ? 9.773 22.375 -6.781 1 93.56 341 PHE B CA 1
ATOM 5975 C C . PHE B 1 341 ? 9.883 22.719 -8.258 1 93.56 341 PHE B C 1
ATOM 5977 O O . PHE B 1 341 ? 10.32 23.812 -8.617 1 93.56 341 PHE B O 1
ATOM 5984 N N . ASN B 1 342 ? 9.422 21.781 -9.109 1 92.69 342 ASN B N 1
ATOM 5985 C CA . ASN B 1 342 ? 9.273 22.078 -10.531 1 92.69 342 ASN B CA 1
ATOM 5986 C C . ASN B 1 342 ? 8.172 23.109 -10.766 1 92.69 342 ASN B C 1
ATOM 5988 O O . ASN B 1 342 ? 7 22.844 -10.5 1 92.69 342 ASN B O 1
ATOM 5992 N N . PRO B 1 343 ? 8.602 24.266 -11.297 1 94.5 343 PRO B N 1
ATOM 5993 C CA . PRO B 1 343 ? 7.609 25.312 -11.469 1 94.5 343 PRO B CA 1
ATOM 5994 C C . PRO B 1 343 ? 6.43 24.875 -12.336 1 94.5 343 PRO B C 1
ATOM 5996 O O . PRO B 1 343 ? 5.301 25.328 -12.117 1 94.5 343 PRO B O 1
ATOM 5999 N N . LEU B 1 344 ? 6.672 24.047 -13.273 1 95.25 344 LEU B N 1
ATOM 6000 C CA . LEU B 1 344 ? 5.594 23.562 -14.133 1 95.25 344 LEU B CA 1
ATOM 6001 C C . LEU B 1 344 ? 4.605 22.719 -13.344 1 95.25 344 LEU B C 1
ATOM 6003 O O . LEU B 1 344 ? 3.396 22.781 -13.586 1 95.25 344 LEU B O 1
ATOM 6007 N N . ASP B 1 345 ? 5.098 21.922 -12.461 1 93.75 345 ASP B N 1
ATOM 6008 C CA . ASP B 1 345 ? 4.234 21.109 -11.625 1 93.75 345 ASP B CA 1
ATOM 6009 C C . ASP B 1 345 ? 3.377 21.969 -10.703 1 93.75 345 ASP B C 1
ATOM 6011 O O . ASP B 1 345 ? 2.193 21.688 -10.5 1 93.75 345 ASP B O 1
ATOM 6015 N N . ILE B 1 346 ? 3.994 23 -10.195 1 94.94 346 ILE B N 1
ATOM 6016 C CA . ILE B 1 346 ? 3.277 23.938 -9.328 1 94.94 346 ILE B CA 1
ATOM 6017 C C . ILE B 1 346 ? 2.143 24.594 -10.109 1 94.94 346 ILE B C 1
ATOM 6019 O O . ILE B 1 346 ? 1.002 24.641 -9.641 1 94.94 346 ILE B O 1
ATOM 6023 N N . GLN B 1 347 ? 2.465 25.031 -11.234 1 96 347 GLN B N 1
ATOM 6024 C CA . GLN B 1 347 ? 1.473 25.703 -12.07 1 96 347 GLN B CA 1
ATOM 6025 C C . GLN B 1 347 ? 0.318 24.766 -12.406 1 96 347 GLN B C 1
ATOM 6027 O O . GLN B 1 347 ? -0.85 25.141 -12.312 1 96 347 GLN B O 1
ATOM 6032 N N . ARG B 1 348 ? 0.62 23.578 -12.805 1 96 348 ARG B N 1
ATOM 6033 C CA . ARG B 1 348 ? -0.404 22.609 -13.164 1 96 348 ARG B CA 1
ATOM 6034 C C . ARG B 1 348 ? -1.328 22.312 -11.992 1 96 348 ARG B C 1
ATOM 6036 O O . ARG B 1 348 ? -2.543 22.203 -12.156 1 96 348 ARG B O 1
ATOM 6043 N N . ALA B 1 349 ? -0.703 22.188 -10.859 1 95.75 349 ALA B N 1
ATOM 6044 C CA . ALA B 1 349 ? -1.492 21.938 -9.648 1 95.75 349 ALA B CA 1
ATOM 6045 C C . ALA B 1 349 ? -2.402 23.125 -9.344 1 95.75 349 ALA B C 1
ATOM 6047 O O . ALA B 1 349 ? -3.6 22.938 -9.102 1 95.75 349 ALA B O 1
ATOM 6048 N N . HIS B 1 350 ? -1.868 24.328 -9.352 1 95.94 350 HIS B N 1
ATOM 6049 C CA . HIS B 1 350 ? -2.633 25.547 -9.086 1 95.94 350 HIS B CA 1
ATOM 6050 C C . HIS B 1 350 ? -3.77 25.719 -10.094 1 95.94 350 HIS B C 1
ATOM 6052 O O . HIS B 1 350 ? -4.867 26.141 -9.727 1 95.94 350 HIS B O 1
ATOM 6058 N N . ASP B 1 351 ? -3.506 25.344 -11.305 1 95.5 351 ASP B N 1
ATOM 6059 C CA . ASP B 1 351 ? -4.516 25.438 -12.352 1 95.5 351 ASP B CA 1
ATOM 6060 C C . ASP B 1 351 ? -5.707 24.531 -12.055 1 95.5 351 ASP B C 1
ATOM 6062 O O . ASP B 1 351 ? -6.848 24.859 -12.391 1 95.5 351 ASP B O 1
ATOM 6066 N N . GLN B 1 352 ? -5.426 23.359 -11.453 1 94.62 352 GLN B N 1
ATOM 6067 C CA . GLN B 1 352 ? -6.523 22.469 -11.102 1 94.62 352 GLN B CA 1
ATOM 6068 C C . GLN B 1 352 ? -7.5 23.125 -10.141 1 94.62 352 GLN B C 1
ATOM 6070 O O . GLN B 1 352 ? -8.719 23 -10.297 1 94.62 352 GLN B O 1
ATOM 6075 N N . VAL B 1 353 ? -6.977 23.844 -9.164 1 93.25 353 VAL B N 1
ATOM 6076 C CA . VAL B 1 353 ? -7.793 24.5 -8.148 1 93.25 353 VAL B CA 1
ATOM 6077 C C . VAL B 1 353 ? -8.531 25.688 -8.773 1 93.25 353 VAL B C 1
ATOM 6079 O O . VAL B 1 353 ? -9.727 25.875 -8.547 1 93.25 353 VAL B O 1
ATOM 6082 N N . SER B 1 354 ? -7.879 26.422 -9.547 1 90.81 354 SER B N 1
ATOM 6083 C CA . SER B 1 354 ? -8.445 27.609 -10.148 1 90.81 354 SER B CA 1
ATOM 6084 C C . SER B 1 354 ? -9.531 27.266 -11.156 1 90.81 354 SER B C 1
ATOM 6086 O O . SER B 1 354 ? -10.484 28.031 -11.344 1 90.81 354 SER B O 1
ATOM 6088 N N . ASN B 1 355 ? -9.398 26.156 -11.719 1 86.94 355 ASN B N 1
ATOM 6089 C CA . ASN B 1 355 ? -10.305 25.797 -12.805 1 86.94 355 ASN B CA 1
ATOM 6090 C C . ASN B 1 355 ? -11.445 24.906 -12.312 1 86.94 355 ASN B C 1
ATOM 6092 O O . ASN B 1 355 ? -12.375 24.609 -13.07 1 86.94 355 ASN B O 1
ATOM 6096 N N . ASN B 1 356 ? -11.242 24.578 -11.102 1 81.69 356 ASN B N 1
ATOM 6097 C CA . ASN B 1 356 ? -12.312 23.656 -10.695 1 81.69 356 ASN B CA 1
ATOM 6098 C C . ASN B 1 356 ? -13.609 24.406 -10.43 1 81.69 356 ASN B C 1
ATOM 6100 O O . ASN B 1 356 ? -13.602 25.625 -10.195 1 81.69 356 ASN B O 1
ATOM 6104 N N . ASN B 1 357 ? -14.742 24.016 -10.797 1 70.5 357 ASN B N 1
ATOM 6105 C CA . ASN B 1 357 ? -16.062 24.641 -10.82 1 70.5 357 ASN B CA 1
ATOM 6106 C C . ASN B 1 357 ? -16.625 24.797 -9.414 1 70.5 357 ASN B C 1
ATOM 6108 O O . ASN B 1 357 ? -17.828 25 -9.242 1 70.5 357 ASN B O 1
ATOM 6112 N N . ASN B 1 358 ? -15.688 24.734 -8.539 1 72.62 358 ASN B N 1
ATOM 6113 C CA . ASN B 1 358 ? -16.188 24.875 -7.176 1 72.62 358 ASN B CA 1
ATOM 6114 C C . ASN B 1 358 ? -16.016 26.312 -6.672 1 72.62 358 ASN B C 1
ATOM 6116 O O . ASN B 1 358 ? -14.898 26.828 -6.625 1 72.62 358 ASN B O 1
ATOM 6120 N N . SER B 1 359 ? -17.047 26.906 -6.273 1 65.62 359 SER B N 1
ATOM 6121 C CA . SER B 1 359 ? -17.062 28.328 -5.898 1 65.62 359 SER B CA 1
ATOM 6122 C C . SER B 1 359 ? -16.375 28.547 -4.559 1 65.62 359 SER B C 1
ATOM 6124 O O . SER B 1 359 ? -15.945 29.656 -4.25 1 65.62 359 SER B O 1
ATOM 6126 N N . ASN B 1 360 ? -16.25 27.562 -3.822 1 71.69 360 ASN B N 1
ATOM 6127 C CA . ASN B 1 360 ? -15.68 27.719 -2.488 1 71.69 360 ASN B CA 1
ATOM 6128 C C . ASN B 1 360 ? -14.156 27.594 -2.506 1 71.69 360 ASN B C 1
ATOM 6130 O O . ASN B 1 360 ? -13.492 27.938 -1.525 1 71.69 360 ASN B O 1
ATOM 6134 N N . THR B 1 361 ? -13.82 27.141 -3.672 1 78.56 361 THR B N 1
ATOM 6135 C CA . THR B 1 361 ? -12.383 26.922 -3.742 1 78.56 361 THR B CA 1
ATOM 6136 C C . THR B 1 361 ? -11.672 28.203 -4.195 1 78.56 361 THR B C 1
ATOM 6138 O O . THR B 1 361 ? -12.078 28.828 -5.176 1 78.56 361 THR B O 1
ATOM 6141 N N . ASN B 1 362 ? -10.922 28.781 -3.287 1 87.31 362 ASN B N 1
ATOM 6142 C CA . ASN B 1 362 ? -10.07 29.938 -3.574 1 87.31 362 ASN B CA 1
ATOM 6143 C C . ASN B 1 362 ? -8.602 29.641 -3.266 1 87.31 362 ASN B C 1
ATOM 6145 O O . ASN B 1 362 ? -8.273 29.188 -2.164 1 87.31 362 ASN B O 1
ATOM 6149 N N . LEU B 1 363 ? -7.848 29.859 -4.312 1 95.25 363 LEU B N 1
ATOM 6150 C CA . LEU B 1 363 ? -6.422 29.609 -4.152 1 95.25 363 LEU B CA 1
ATOM 6151 C C . LEU B 1 363 ? -5.668 30.906 -3.902 1 95.25 363 LEU B C 1
ATOM 6153 O O . LEU B 1 363 ? -5.789 31.859 -4.68 1 95.25 363 LEU B O 1
ATOM 6157 N N . VAL B 1 364 ? -5.074 30.984 -2.795 1 96.06 364 VAL B N 1
ATOM 6158 C CA . VAL B 1 364 ? -4.164 32.094 -2.484 1 96.06 364 VAL B CA 1
ATOM 6159 C C . VAL B 1 364 ? -2.732 31.562 -2.404 1 96.06 364 VAL B C 1
ATOM 6161 O O . VAL B 1 364 ? -2.473 30.547 -1.758 1 96.06 364 VAL B O 1
ATOM 6164 N N . VAL B 1 365 ? -1.822 32.25 -3.133 1 97.12 365 VAL B N 1
ATOM 6165 C CA . VAL B 1 365 ? -0.422 31.828 -3.168 1 97.12 365 VAL B CA 1
ATOM 6166 C C . VAL B 1 365 ? 0.464 32.969 -2.68 1 97.12 365 VAL B C 1
ATOM 6168 O O . VAL B 1 365 ? 0.294 34.125 -3.096 1 97.12 365 VAL B O 1
ATOM 6171 N N . GLU B 1 366 ? 1.332 32.656 -1.758 1 98 366 GLU B N 1
ATOM 6172 C CA . GLU B 1 366 ? 2.264 33.656 -1.239 1 98 366 GLU B CA 1
ATOM 6173 C C . GLU B 1 366 ? 3.639 33.062 -0.981 1 98 366 GLU B C 1
ATOM 6175 O O . GLU B 1 366 ? 3.744 31.891 -0.604 1 98 366 GLU B O 1
ATOM 6180 N N . THR B 1 367 ? 4.734 33.781 -1.259 1 98.12 367 THR B N 1
ATOM 6181 C CA . THR B 1 367 ? 6.094 33.375 -0.923 1 98.12 367 THR B CA 1
ATOM 6182 C C . THR B 1 367 ? 6.648 34.25 0.207 1 98.12 367 THR B C 1
ATOM 6184 O O . THR B 1 367 ? 6.586 35.469 0.143 1 98.12 367 THR B O 1
ATOM 6187 N N . LEU B 1 368 ? 7.113 33.688 1.226 1 98.5 368 LEU B N 1
ATOM 6188 C CA . LEU B 1 368 ? 7.668 34.406 2.377 1 98.5 368 LEU B CA 1
ATOM 6189 C C . LEU B 1 368 ? 9.164 34.125 2.506 1 98.5 368 LEU B C 1
ATOM 6191 O O . LEU B 1 368 ? 9.672 33.125 1.995 1 98.5 368 LEU B O 1
ATOM 6195 N N . PRO B 1 369 ? 9.859 35 3.209 1 97.5 369 PRO B N 1
ATOM 6196 C CA . PRO B 1 369 ? 11.273 34.719 3.494 1 97.5 369 PRO B CA 1
ATOM 6197 C C . PRO B 1 369 ? 11.461 33.469 4.355 1 97.5 369 PRO B C 1
ATOM 6199 O O . PRO B 1 369 ? 10.609 33.156 5.195 1 97.5 369 PRO B O 1
ATOM 6202 N N . GLY B 1 370 ? 12.594 32.844 4.109 1 97.62 370 GLY B N 1
ATOM 6203 C CA . GLY B 1 370 ? 12.938 31.672 4.91 1 97.62 370 GLY B CA 1
ATOM 6204 C C . GLY B 1 370 ? 13.273 30.453 4.07 1 97.62 370 GLY B C 1
ATOM 6205 O O . GLY B 1 370 ? 13.258 30.516 2.84 1 97.62 370 GLY B O 1
ATOM 6206 N N . SER B 1 371 ? 13.664 29.422 4.809 1 97.5 371 SER B N 1
ATOM 6207 C CA . SER B 1 371 ? 13.992 28.141 4.199 1 97.5 371 SER B CA 1
ATOM 6208 C C . SER B 1 371 ? 12.852 27.141 4.367 1 97.5 371 SER B C 1
ATOM 6210 O O . SER B 1 371 ? 11.75 27.516 4.773 1 97.5 371 SER B O 1
ATOM 6212 N N . HIS B 1 372 ? 13.062 25.875 3.949 1 97.69 372 HIS B N 1
ATOM 6213 C CA . HIS B 1 372 ? 12.055 24.828 3.883 1 97.69 372 HIS B CA 1
ATOM 6214 C C . HIS B 1 372 ? 11.266 24.75 5.184 1 97.69 372 HIS B C 1
ATOM 6216 O O . HIS B 1 372 ? 10.062 24.453 5.172 1 97.69 372 HIS B O 1
ATOM 6222 N N . HIS B 1 373 ? 11.906 25.031 6.352 1 98.31 373 HIS B N 1
ATOM 6223 C CA . HIS B 1 373 ? 11.25 24.953 7.656 1 98.31 373 HIS B CA 1
ATOM 6224 C C . HIS B 1 373 ? 10.961 26.359 8.203 1 98.31 373 HIS B C 1
ATOM 6226 O O . HIS B 1 373 ? 11.141 26.609 9.398 1 98.31 373 HIS B O 1
ATOM 6232 N N . PHE B 1 374 ? 10.469 27.219 7.387 1 98.56 374 PHE B N 1
ATOM 6233 C CA . PHE B 1 374 ? 10.297 28.609 7.75 1 98.56 374 PHE B CA 1
ATOM 6234 C C . PHE B 1 374 ? 9.258 28.766 8.852 1 98.56 374 PHE B C 1
ATOM 6236 O O . PHE B 1 374 ? 9.234 29.766 9.562 1 98.56 374 PHE B O 1
ATOM 6243 N N . HIS B 1 375 ? 8.383 27.828 9.078 1 98.69 375 HIS B N 1
ATOM 6244 C CA . HIS B 1 375 ? 7.395 27.875 10.148 1 98.69 375 HIS B CA 1
ATOM 6245 C C . HIS B 1 375 ? 8.016 27.516 11.492 1 98.69 375 HIS B C 1
ATOM 6247 O O . HIS B 1 375 ? 7.418 27.75 12.547 1 98.69 375 HIS B O 1
ATOM 6253 N N . ALA B 1 376 ? 9.172 26.859 11.469 1 98.31 376 ALA B N 1
ATOM 6254 C CA . ALA B 1 376 ? 9.812 26.375 12.688 1 98.31 376 ALA B CA 1
ATOM 6255 C C . ALA B 1 376 ? 11.008 27.25 13.062 1 98.31 376 ALA B C 1
ATOM 6257 O O . ALA B 1 376 ? 11.523 27.172 14.18 1 98.31 376 ALA B O 1
ATOM 6258 N N . ASP B 1 377 ? 11.508 28.062 12.18 1 97.75 377 ASP B N 1
ATOM 6259 C CA . ASP B 1 377 ? 12.641 28.953 12.43 1 97.75 377 ASP B CA 1
ATOM 6260 C C . ASP B 1 377 ? 12.195 30.219 13.156 1 97.75 377 ASP B C 1
ATOM 6262 O O . ASP B 1 377 ? 11.32 30.938 12.672 1 97.75 377 ASP B O 1
ATOM 6266 N N . PRO B 1 378 ? 12.891 30.531 14.258 1 97.56 378 PRO B N 1
ATOM 6267 C CA . PRO B 1 378 ? 12.469 31.672 15.062 1 97.56 378 PRO B CA 1
ATOM 6268 C C . PRO B 1 378 ? 12.508 33 14.281 1 97.56 378 PRO B C 1
ATOM 6270 O O . PRO B 1 378 ? 11.711 33.906 14.555 1 97.56 378 PRO B O 1
ATOM 6273 N N . ASP B 1 379 ? 13.328 33.094 13.297 1 97.19 379 ASP B N 1
ATOM 6274 C CA . ASP B 1 379 ? 13.484 34.344 12.539 1 97.19 379 ASP B CA 1
ATOM 6275 C C . ASP B 1 379 ? 12.352 34.531 11.539 1 97.19 379 ASP B C 1
ATOM 6277 O O . ASP B 1 379 ? 12.055 35.625 11.125 1 97.19 379 ASP B O 1
ATOM 6281 N N . THR B 1 380 ? 11.727 33.438 11.148 1 98.38 380 THR B N 1
ATOM 6282 C CA . THR B 1 380 ? 10.766 33.531 10.055 1 98.38 380 THR B CA 1
ATOM 6283 C C . THR B 1 380 ? 9.383 33.094 10.516 1 98.38 380 THR B C 1
ATOM 6285 O O . THR B 1 380 ? 8.375 33.438 9.891 1 98.38 380 THR B O 1
ATOM 6288 N N . ALA B 1 381 ? 9.211 32.375 11.547 1 98.5 381 ALA B N 1
ATOM 6289 C CA . ALA B 1 381 ? 7.969 31.766 12.016 1 98.5 381 ALA B CA 1
ATOM 6290 C C . ALA B 1 381 ? 6.91 32.844 12.281 1 98.5 381 ALA B C 1
ATOM 6292 O O . ALA B 1 381 ? 5.738 32.656 11.953 1 98.5 381 ALA B O 1
ATOM 6293 N N . PRO B 1 382 ? 7.297 34 12.898 1 98 382 PRO B N 1
ATOM 6294 C CA . PRO B 1 382 ? 6.273 35 13.172 1 98 382 PRO B CA 1
ATOM 6295 C C . PRO B 1 382 ? 5.543 35.469 11.914 1 98 382 PRO B C 1
ATOM 6297 O O . PRO B 1 382 ? 4.328 35.656 11.938 1 98 382 PRO B O 1
ATOM 6300 N N . ARG B 1 383 ? 6.254 35.594 10.812 1 98.25 383 ARG B N 1
ATOM 6301 C CA . ARG B 1 383 ? 5.641 36 9.562 1 98.25 383 ARG B CA 1
ATOM 6302 C C . ARG B 1 383 ? 4.688 34.938 9.031 1 98.25 383 ARG B C 1
ATOM 6304 O O . ARG B 1 383 ? 3.658 35.25 8.438 1 98.25 383 ARG B O 1
ATOM 6311 N N . VAL B 1 384 ? 5.051 33.719 9.18 1 98.75 384 VAL B N 1
ATOM 6312 C CA . VAL B 1 384 ? 4.195 32.625 8.758 1 98.75 384 VAL B CA 1
ATOM 6313 C C . VAL B 1 384 ? 2.895 32.656 9.562 1 98.75 384 VAL B C 1
ATOM 6315 O O . VAL B 1 384 ? 1.808 32.531 8.992 1 98.75 384 VAL B O 1
ATOM 6318 N N . VAL B 1 385 ? 2.996 32.812 10.883 1 98.19 385 VAL B N 1
ATOM 6319 C CA . VAL B 1 385 ? 1.833 32.875 11.758 1 98.19 385 VAL B CA 1
ATOM 6320 C C . VAL B 1 385 ? 0.907 34 11.328 1 98.19 385 VAL B C 1
ATOM 6322 O O . VAL B 1 385 ? -0.3 33.812 11.172 1 98.19 385 VAL B O 1
ATOM 6325 N N . GLU B 1 386 ? 1.479 35.156 11.078 1 97 386 GLU B N 1
ATOM 6326 C CA . GLU B 1 386 ? 0.698 36.312 10.68 1 97 386 GLU B CA 1
ATOM 6327 C C . GLU B 1 386 ? -0.021 36.062 9.352 1 97 386 GLU B C 1
ATOM 6329 O O . GLU B 1 386 ? -1.187 36.438 9.195 1 97 386 GLU B O 1
ATOM 6334 N N . ALA B 1 387 ? 0.667 35.5 8.438 1 98.25 387 ALA B N 1
ATOM 6335 C CA . ALA B 1 387 ? 0.088 35.188 7.129 1 98.25 387 ALA B CA 1
ATOM 6336 C C . ALA B 1 387 ? -1.094 34.25 7.246 1 98.25 387 ALA B C 1
ATOM 6338 O O . ALA B 1 387 ? -2.125 34.438 6.598 1 98.25 387 ALA B O 1
ATOM 6339 N N . ILE B 1 388 ? -0.939 33.219 8.07 1 98.12 388 ILE B N 1
ATOM 6340 C CA . ILE B 1 388 ? -1.992 32.219 8.25 1 98.12 388 ILE B CA 1
ATOM 6341 C C . ILE B 1 388 ? -3.219 32.875 8.875 1 98.12 388 ILE B C 1
ATOM 6343 O O . ILE B 1 388 ? -4.344 32.688 8.422 1 98.12 388 ILE B O 1
ATOM 6347 N N . VAL B 1 389 ? -2.99 33.688 9.938 1 95.62 389 VAL B N 1
ATOM 6348 C CA . VAL B 1 389 ? -4.082 34.375 10.625 1 95.62 389 VAL B CA 1
ATOM 6349 C C . VAL B 1 389 ? -4.816 35.281 9.656 1 95.62 389 VAL B C 1
ATOM 6351 O O . VAL B 1 389 ? -6.051 35.281 9.602 1 95.62 389 VAL B O 1
ATOM 6354 N N . ARG B 1 390 ? -4.047 36 8.859 1 95 390 ARG B N 1
ATOM 6355 C CA . ARG B 1 390 ? -4.633 36.906 7.863 1 95 390 ARG B CA 1
ATOM 6356 C C . ARG B 1 390 ? -5.469 36.125 6.852 1 95 390 ARG B C 1
ATOM 6358 O O . ARG B 1 390 ? -6.566 36.562 6.488 1 95 390 ARG B O 1
ATOM 6365 N N . PHE B 1 391 ? -5.016 35.062 6.414 1 96.06 391 PHE B N 1
ATOM 6366 C CA . PHE B 1 391 ? -5.73 34.219 5.449 1 96.06 391 PHE B CA 1
ATOM 6367 C C . PHE B 1 391 ? -7.047 33.719 6.035 1 96.06 391 PHE B C 1
ATOM 6369 O O . PHE B 1 391 ? -8.086 33.781 5.379 1 96.06 391 PHE B O 1
ATOM 6376 N N . LEU B 1 392 ? -6.969 33.188 7.277 1 93 392 LEU B N 1
ATOM 6377 C CA . LEU B 1 392 ? -8.164 32.625 7.914 1 93 392 LEU B CA 1
ATOM 6378 C C . LEU B 1 392 ? -9.203 33.75 8.125 1 93 392 LEU B C 1
ATOM 6380 O O . LEU B 1 392 ? -10.406 33.5 7.953 1 93 392 LEU B O 1
ATOM 6384 N N . GLN B 1 393 ? -8.75 34.938 8.406 1 89.31 393 GLN B N 1
ATOM 6385 C CA . GLN B 1 393 ? -9.641 36.094 8.578 1 89.31 393 GLN B CA 1
ATOM 6386 C C . GLN B 1 393 ? -10.312 36.469 7.262 1 89.31 393 GLN B C 1
ATOM 6388 O O . GLN B 1 393 ? -11.531 36.625 7.211 1 89.31 393 GLN B O 1
ATOM 6393 N N . LYS B 1 394 ? -9.539 36.531 6.262 1 89.12 394 LYS B N 1
ATOM 6394 C CA . LYS B 1 394 ? -10.055 36.938 4.957 1 89.12 394 LYS B CA 1
ATOM 6395 C C . LYS B 1 394 ? -11.023 35.906 4.395 1 89.12 394 LYS B C 1
ATOM 6397 O O . LYS B 1 394 ? -11.992 36.25 3.723 1 89.12 394 LYS B O 1
ATOM 6402 N N . ALA B 1 395 ? -10.742 34.688 4.715 1 86.75 395 ALA B N 1
ATOM 6403 C CA . ALA B 1 395 ? -11.57 33.594 4.203 1 86.75 395 ALA B CA 1
ATOM 6404 C C . ALA B 1 395 ? -12.805 33.375 5.078 1 86.75 395 ALA B C 1
ATOM 6406 O O . ALA B 1 395 ? -13.695 32.594 4.73 1 86.75 395 ALA B O 1
ATOM 6407 N N . GLY B 1 396 ? -12.93 34.031 6.258 1 82.12 396 GLY B N 1
ATOM 6408 C CA . GLY B 1 396 ? -14.07 33.938 7.152 1 82.12 396 GLY B CA 1
ATOM 6409 C C . GLY B 1 396 ? -14.18 32.562 7.801 1 82.12 396 GLY B C 1
ATOM 6410 O O . GLY B 1 396 ? -15.273 31.984 7.895 1 82.12 396 GLY B O 1
ATOM 6411 N N . ILE B 1 397 ? -13.094 32.062 8.203 1 80.38 397 ILE B N 1
ATOM 6412 C CA . ILE B 1 397 ? -13.055 30.688 8.727 1 80.38 397 ILE B CA 1
ATOM 6413 C C . ILE B 1 397 ? -13.078 30.734 10.258 1 80.38 397 ILE B C 1
ATOM 6415 O O . ILE B 1 397 ? -12.445 31.578 10.875 1 80.38 397 ILE B O 1
ATOM 6419 N N . GLY B 1 398 ? -13.758 29.688 10.68 1 63.19 398 GLY B N 1
ATOM 6420 C CA . GLY B 1 398 ? -13.789 29.453 12.117 1 63.19 398 GLY B CA 1
ATOM 6421 C C . GLY B 1 398 ? -14.438 30.594 12.883 1 63.19 398 GLY B C 1
ATOM 6422 O O . GLY B 1 398 ? -15.625 30.891 12.688 1 63.19 398 GLY B O 1
ATOM 6423 N N . ILE B 1 399 ? -13.711 31.281 13.57 1 60.66 399 ILE B N 1
ATOM 6424 C CA . ILE B 1 399 ? -14.195 32.25 14.555 1 60.66 399 ILE B CA 1
ATOM 6425 C C . ILE B 1 399 ? -14.539 33.562 13.867 1 60.66 399 ILE B C 1
ATOM 6427 O O . ILE B 1 399 ? -15.086 34.469 14.492 1 60.66 399 ILE B O 1
ATOM 6431 N N . TYR B 1 400 ? -14.273 33.438 12.547 1 58.56 400 TYR B N 1
ATOM 6432 C CA . TYR B 1 400 ? -14.508 34.656 11.797 1 58.56 400 TYR B CA 1
ATOM 6433 C C . TYR B 1 400 ? -15.797 34.562 11 1 58.56 400 TYR B C 1
ATOM 6435 O O . TYR B 1 400 ? -16.109 35.469 10.219 1 58.56 400 TYR B O 1
ATOM 6443 N N . CYS B 1 401 ? -16.5 33.344 11.32 1 52.28 401 CYS B N 1
ATOM 6444 C CA . CYS B 1 401 ? -17.797 33.281 10.641 1 52.28 401 CYS B CA 1
ATOM 6445 C C . CYS B 1 401 ? -18.828 34.156 11.312 1 52.28 401 CYS B C 1
ATOM 6447 O O . CYS B 1 401 ? -18.828 34.312 12.531 1 52.28 401 CYS B O 1
#